Protein 2JO1 (pdb70)

Solvent-accessible surface area: 7263 Å² total; per-residue (Å²): 211,86,93,140,82,168,76,70,156,64,105,116,113,107,96,130,98,98,27,36,117,90,112,53,27,110,122,147,99,99,22,107,105,72,76,112,18,158,132,11,91,46,80,59,62,114,170,117,135,128,32,127,87,51,114,179,66,11,71,135,68,27,35,89,159,157,128,93,111,176,208,276

Secondary structure (DSSP, 8-state):
--HHHHSGGG-STHHHHHHHHHHHHHHHHHHHHHHHHHHHHHHH-TTTSSS---TTTSTHHHHHHHHHH---

Nearest PDB structures (foldseek):
  2jo1-assembly1_A  TM=1.014E+00  e=3.803E-12  Homo sapiens
  2jo1-assembly1_A  TM=8.076E-01  e=9.028E-08  Homo sapiens
  2jo1-assembly1_A  TM=8.400E-01  e=2.018E-08  Homo sapiens
  2jo1-assembly1_A  TM=8.478E-01  e=7.255E-08  Homo sapiens
  2jo1-assembly1_A  TM=8.233E-01  e=9.795E-09  Homo sapiens

GO terms:
  GO:0005254 chloride channel activity (F, TAS)
  GO:0005886 plasma membrane (C, TAS)
  GO:0006821 chloride transport (P, TAS)
  GO:0006936 muscle contraction (P, TAS)
  GO:0008016 regulation of heart contraction (P, TAS)

Structure (mmCIF, N/CA/C/O backbone):
data_2JO1
#
_entry.id   2JO1
#
loop_
_atom_site.group_PDB
_atom_site.id
_atom_site.type_symbol
_atom_site.label_atom_id
_atom_site.label_alt_id
_atom_site.label_comp_id
_atom_site.label_asym_id
_atom_site.label_entity_id
_atom_site.label_seq_id
_atom_site.pdbx_PDB_ins_code
_atom_site.Cartn_x
_atom_site.Cartn_y
_atom_site.Cartn_z
_atom_site.occupancy
_atom_site.B_iso_or_equiv
_atom_site.auth_seq_id
_atom_site.auth_comp_id
_atom_site.auth_asym_id
_atom_site.auth_atom_id
_atom_site.pdbx_PDB_model_num
ATOM 1 N N . GLU A 1 1 ? 10.421 -34.430 1.238 1.00 0.00 1 GLU A N 1
ATOM 2 C CA . GLU A 1 1 ? 10.700 -32.976 1.414 1.00 0.00 1 GLU A CA 1
ATOM 3 C C . GLU A 1 1 ? 9.384 -32.228 1.597 1.00 0.00 1 GLU A C 1
ATOM 4 O O . GLU A 1 1 ? 8.308 -32.820 1.515 1.00 0.00 1 GLU A O 1
ATOM 18 N N . SER A 1 2 ? 9.481 -30.924 1.847 1.00 0.00 2 SER A N 1
ATOM 19 C CA . SER A 1 2 ? 8.293 -30.097 2.044 1.00 0.00 2 SER A CA 1
ATOM 20 C C . SER A 1 2 ? 8.386 -28.815 1.222 1.00 0.00 2 SER A C 1
ATOM 21 O O . SER A 1 2 ? 8.338 -27.713 1.768 1.00 0.00 2 SER A O 1
ATOM 29 N N . PRO A 1 3 ? 8.517 -28.940 -0.072 1.00 0.00 3 PRO A N 1
ATOM 30 C CA . PRO A 1 3 ? 8.618 -27.767 -0.988 1.00 0.00 3 PRO A CA 1
ATOM 31 C C . PRO A 1 3 ? 7.292 -27.022 -1.113 1.00 0.00 3 PRO A C 1
ATOM 32 O O . PRO A 1 3 ? 7.256 -25.866 -1.536 1.00 0.00 3 PRO A O 1
ATOM 43 N N . LYS A 1 4 ? 6.205 -27.690 -0.741 1.00 0.00 4 LYS A N 1
ATOM 44 C CA . LYS A 1 4 ? 4.883 -27.081 -0.816 1.00 0.00 4 LYS A CA 1
ATOM 45 C C . LYS A 1 4 ? 4.698 -26.062 0.306 1.00 0.00 4 LYS A C 1
ATOM 46 O O . LYS A 1 4 ? 3.980 -25.074 0.148 1.00 0.00 4 LYS A O 1
ATOM 65 N N . GLU A 1 5 ? 5.350 -26.310 1.436 1.00 0.00 5 GLU A N 1
ATOM 66 C CA . GLU A 1 5 ? 5.251 -25.408 2.578 1.00 0.00 5 GLU A CA 1
ATOM 67 C C . GLU A 1 5 ? 5.654 -23.992 2.176 1.00 0.00 5 GLU A C 1
ATOM 68 O O . GLU A 1 5 ? 5.100 -23.013 2.675 1.00 0.00 5 GLU A O 1
ATOM 80 N N . HIS A 1 6 ? 6.623 -23.893 1.271 1.00 0.00 6 HIS A N 1
ATOM 81 C CA . HIS A 1 6 ? 7.096 -22.593 0.811 1.00 0.00 6 HIS A CA 1
ATOM 82 C C . HIS A 1 6 ? 5.981 -21.829 0.103 1.00 0.00 6 HIS A C 1
ATOM 83 O O . HIS A 1 6 ? 5.876 -20.610 0.230 1.00 0.00 6 HIS A O 1
ATOM 98 N N . ASP A 1 7 ? 5.155 -22.551 -0.648 1.00 0.00 7 ASP A N 1
ATOM 99 C CA . ASP A 1 7 ? 4.057 -21.924 -1.372 1.00 0.00 7 ASP A CA 1
ATOM 100 C C . ASP A 1 7 ? 2.865 -21.686 -0.444 1.00 0.00 7 ASP A C 1
ATOM 101 O O . ASP A 1 7 ? 2.766 -22.302 0.617 1.00 0.00 7 ASP A O 1
ATOM 110 N N . PRO A 1 8 ? 1.964 -20.812 -0.822 1.00 0.00 8 PRO A N 1
ATOM 111 C CA . PRO A 1 8 ? 0.757 -20.497 -0.000 1.00 0.00 8 PRO A CA 1
ATOM 112 C C . PRO A 1 8 ? -0.245 -21.648 0.017 1.00 0.00 8 PRO A C 1
ATOM 113 O O . PRO A 1 8 ? -1.171 -21.666 0.828 1.00 0.00 8 PRO A O 1
ATOM 124 N N . PHE A 1 9 ? -0.058 -22.605 -0.887 1.00 0.00 9 PHE A N 1
ATOM 125 C CA . PHE A 1 9 ? -0.957 -23.751 -0.969 1.00 0.00 9 PHE A CA 1
ATOM 126 C C . PHE A 1 9 ? -1.177 -24.365 0.410 1.00 0.00 9 PHE A C 1
ATOM 127 O O . PHE A 1 9 ? -2.299 -24.722 0.769 1.00 0.00 9 PHE A O 1
ATOM 144 N N . THR A 1 10 ? -0.101 -24.485 1.179 1.00 0.00 10 THR A N 1
ATOM 145 C CA . THR A 1 10 ? -0.191 -25.058 2.517 1.00 0.00 10 THR A CA 1
ATOM 146 C C . THR A 1 10 ? -1.032 -24.172 3.432 1.00 0.00 10 THR A C 1
ATOM 147 O O . THR A 1 10 ? -1.630 -24.652 4.396 1.00 0.00 10 THR A O 1
ATOM 158 N N . TYR A 1 11 ? -1.069 -22.877 3.128 1.00 0.00 11 TYR A N 1
ATOM 159 C CA . TYR A 1 11 ? -1.834 -21.932 3.937 1.00 0.00 11 TYR A CA 1
ATOM 160 C C . TYR A 1 11 ? -3.144 -21.559 3.248 1.00 0.00 11 TYR A C 1
ATOM 161 O O . TYR A 1 11 ? -3.175 -21.311 2.042 1.00 0.00 11 TYR A O 1
ATOM 179 N N . ASP A 1 12 ? -4.221 -21.513 4.025 1.00 0.00 12 ASP A N 1
ATOM 180 C CA . ASP A 1 12 ? -5.528 -21.158 3.484 1.00 0.00 12 ASP A CA 1
ATOM 181 C C . ASP A 1 12 ? -5.695 -19.641 3.457 1.00 0.00 12 ASP A C 1
ATOM 182 O O . ASP A 1 12 ? -6.728 -19.126 3.028 1.00 0.00 12 ASP A O 1
ATOM 191 N N . TYR A 1 13 ? -4.666 -18.936 3.918 1.00 0.00 13 TYR A N 1
ATOM 192 C CA . TYR A 1 13 ? -4.695 -17.476 3.949 1.00 0.00 13 TYR A CA 1
ATOM 193 C C . TYR A 1 13 ? -4.278 -16.902 2.599 1.00 0.00 13 TYR A C 1
ATOM 194 O O . TYR A 1 13 ? -3.676 -15.832 2.526 1.00 0.00 13 TYR A O 1
ATOM 212 N N . GLN A 1 14 ? -4.597 -17.624 1.532 1.00 0.00 14 GLN A N 1
ATOM 213 C CA . GLN A 1 14 ? -4.243 -17.180 0.189 1.00 0.00 14 GLN A CA 1
ATOM 214 C C . GLN A 1 14 ? -4.703 -15.743 -0.049 1.00 0.00 14 GLN A C 1
ATOM 215 O O . GLN A 1 14 ? -3.941 -14.912 -0.541 1.00 0.00 14 GLN A O 1
ATOM 229 N N . SER A 1 15 ? -5.957 -15.463 0.290 1.00 0.00 15 SER A N 1
ATOM 230 C CA . SER A 1 15 ? -6.511 -14.125 0.095 1.00 0.00 15 SER A CA 1
ATOM 231 C C . SER A 1 15 ? -6.179 -13.192 1.259 1.00 0.00 15 SER A C 1
ATOM 232 O O . SER A 1 15 ? -6.036 -11.983 1.071 1.00 0.00 15 SER A O 1
ATOM 240 N N . LEU A 1 16 ? -6.084 -13.745 2.465 1.00 0.00 16 LEU A N 1
ATOM 241 C CA . LEU A 1 16 ? -5.799 -12.932 3.645 1.00 0.00 16 LEU A CA 1
ATOM 242 C C . LEU A 1 16 ? -4.309 -12.622 3.776 1.00 0.00 16 LEU A C 1
ATOM 243 O O . LEU A 1 16 ? -3.900 -11.892 4.679 1.00 0.00 16 LEU A O 1
ATOM 259 N N . GLN A 1 17 ? -3.496 -13.181 2.886 1.00 0.00 17 GLN A N 1
ATOM 260 C CA . GLN A 1 17 ? -2.053 -12.948 2.941 1.00 0.00 17 GLN A CA 1
ATOM 261 C C . GLN A 1 17 ? -1.691 -11.539 2.467 1.00 0.00 17 GLN A C 1
ATOM 262 O O . GLN A 1 17 ? -0.903 -10.846 3.112 1.00 0.00 17 GLN A O 1
ATOM 276 N N . ILE A 1 18 ? -2.252 -11.122 1.334 1.00 0.00 18 ILE A N 1
ATOM 277 C CA . ILE A 1 18 ? -1.955 -9.797 0.788 1.00 0.00 18 ILE A CA 1
ATOM 278 C C . ILE A 1 18 ? -3.011 -8.775 1.201 1.00 0.00 18 ILE A C 1
ATOM 279 O O . ILE A 1 18 ? -2.731 -7.579 1.278 1.00 0.00 18 ILE A O 1
ATOM 295 N N . GLY A 1 19 ? -4.225 -9.254 1.447 1.00 0.00 19 GLY A N 1
ATOM 296 C CA . GLY A 1 19 ? -5.327 -8.378 1.834 1.00 0.00 19 GLY A CA 1
ATOM 297 C C . GLY A 1 19 ? -4.868 -7.248 2.755 1.00 0.00 19 GLY A C 1
ATOM 298 O O . GLY A 1 19 ? -4.648 -6.122 2.310 1.00 0.00 19 GLY A O 1
ATOM 302 N N . GLY A 1 20 ? -4.746 -7.556 4.040 1.00 0.00 20 GLY A N 1
ATOM 303 C CA . GLY A 1 20 ? -4.336 -6.563 5.030 1.00 0.00 20 GLY A CA 1
ATOM 304 C C . GLY A 1 20 ? -3.193 -5.682 4.526 1.00 0.00 20 GLY A C 1
ATOM 305 O O . GLY A 1 20 ? -3.144 -4.488 4.822 1.00 0.00 20 GLY A O 1
ATOM 309 N N . LEU A 1 21 ? -2.261 -6.278 3.789 1.00 0.00 21 LEU A N 1
ATOM 310 C CA . LEU A 1 21 ? -1.108 -5.536 3.283 1.00 0.00 21 LEU A CA 1
ATOM 311 C C . LEU A 1 21 ? -1.509 -4.458 2.271 1.00 0.00 21 LEU A C 1
ATOM 312 O O . LEU A 1 21 ? -0.996 -3.340 2.313 1.00 0.00 21 LEU A O 1
ATOM 328 N N . VAL A 1 22 ? -2.399 -4.805 1.350 1.00 0.00 22 VAL A N 1
ATOM 329 C CA . VAL A 1 22 ? -2.824 -3.860 0.318 1.00 0.00 22 VAL A CA 1
ATOM 330 C C . VAL A 1 22 ? -3.646 -2.706 0.892 1.00 0.00 22 VAL A C 1
ATOM 331 O O . VAL A 1 22 ? -3.385 -1.541 0.590 1.00 0.00 22 VAL A O 1
ATOM 344 N N . ILE A 1 23 ? -4.649 -3.032 1.702 1.00 0.00 23 ILE A N 1
ATOM 345 C CA . ILE A 1 23 ? -5.511 -2.004 2.284 1.00 0.00 23 ILE A CA 1
ATOM 346 C C . ILE A 1 23 ? -4.736 -1.097 3.237 1.00 0.00 23 ILE A C 1
ATOM 347 O O . ILE A 1 23 ? -4.923 0.119 3.234 1.00 0.00 23 ILE A O 1
ATOM 363 N N . ALA A 1 24 ? -3.869 -1.684 4.048 1.00 0.00 24 ALA A N 1
ATOM 364 C CA . ALA A 1 24 ? -3.084 -0.897 4.989 1.00 0.00 24 ALA A CA 1
ATOM 365 C C . ALA A 1 24 ? -2.224 0.117 4.240 1.00 0.00 24 ALA A C 1
ATOM 366 O O . ALA A 1 24 ? -2.144 1.290 4.617 1.00 0.00 24 ALA A O 1
ATOM 373 N N . GLY A 1 25 ? -1.583 -0.348 3.175 1.00 0.00 25 GLY A N 1
ATOM 374 C CA . GLY A 1 25 ? -0.726 0.509 2.371 1.00 0.00 25 GLY A CA 1
ATOM 375 C C . GLY A 1 25 ? -1.514 1.642 1.723 1.00 0.00 25 GLY A C 1
ATOM 376 O O . GLY A 1 25 ? -1.007 2.755 1.583 1.00 0.00 25 GLY A O 1
ATOM 380 N N . ILE A 1 26 ? -2.749 1.362 1.315 1.00 0.00 26 ILE A N 1
ATOM 381 C CA . ILE A 1 26 ? -3.564 2.386 0.672 1.00 0.00 26 ILE A CA 1
ATOM 382 C C . ILE A 1 26 ? -3.893 3.515 1.651 1.00 0.00 26 ILE A C 1
ATOM 383 O O . ILE A 1 26 ? -3.947 4.683 1.264 1.00 0.00 26 ILE A O 1
ATOM 399 N N . LEU A 1 27 ? -4.106 3.169 2.918 1.00 0.00 27 LEU A N 1
ATOM 400 C CA . LEU A 1 27 ? -4.418 4.178 3.926 1.00 0.00 27 LEU A CA 1
ATOM 401 C C . LEU A 1 27 ? -3.233 5.122 4.122 1.00 0.00 27 LEU A C 1
ATOM 402 O O . LEU A 1 27 ? -3.395 6.340 4.148 1.00 0.00 27 LEU A O 1
ATOM 418 N N . PHE A 1 28 ? -2.046 4.542 4.266 1.00 0.00 28 PHE A N 1
ATOM 419 C CA . PHE A 1 28 ? -0.828 5.322 4.464 1.00 0.00 28 PHE A CA 1
ATOM 420 C C . PHE A 1 28 ? -0.421 6.059 3.186 1.00 0.00 28 PHE A C 1
ATOM 421 O O . PHE A 1 28 ? 0.066 7.182 3.248 1.00 0.00 28 PHE A O 1
ATOM 438 N N . ILE A 1 29 ? -0.630 5.428 2.033 1.00 0.00 29 ILE A N 1
ATOM 439 C CA . ILE A 1 29 ? -0.289 6.056 0.753 1.00 0.00 29 ILE A CA 1
ATOM 440 C C . ILE A 1 29 ? -1.173 7.273 0.546 1.00 0.00 29 ILE A C 1
ATOM 441 O O . ILE A 1 29 ? -0.702 8.359 0.206 1.00 0.00 29 ILE A O 1
ATOM 457 N N . LEU A 1 30 ? -2.455 7.086 0.823 1.00 0.00 30 LEU A N 1
ATOM 458 C CA . LEU A 1 30 ? -3.415 8.151 0.748 1.00 0.00 30 LEU A CA 1
ATOM 459 C C . LEU A 1 30 ? -3.005 9.128 1.810 1.00 0.00 30 LEU A C 1
ATOM 460 O O . LEU A 1 30 ? -3.154 10.340 1.680 1.00 0.00 30 LEU A O 1
ATOM 476 N N . GLY A 1 31 ? -2.487 8.545 2.883 1.00 0.00 31 GLY A N 1
ATOM 477 C CA . GLY A 1 31 ? -2.032 9.331 4.027 1.00 0.00 31 GLY A CA 1
ATOM 478 C C . GLY A 1 31 ? -0.932 10.318 3.629 1.00 0.00 31 GLY A C 1
ATOM 479 O O . GLY A 1 31 ? -1.025 11.512 3.917 1.00 0.00 31 GLY A O 1
ATOM 483 N N . ILE A 1 32 ? 0.111 9.812 2.976 1.00 0.00 32 ILE A N 1
ATOM 484 C CA . ILE A 1 32 ? 1.228 10.654 2.557 1.00 0.00 32 ILE A CA 1
ATOM 485 C C . ILE A 1 32 ? 0.781 11.693 1.538 1.00 0.00 32 ILE A C 1
ATOM 486 O O . ILE A 1 32 ? 1.141 12.864 1.639 1.00 0.00 32 ILE A O 1
ATOM 502 N N . LEU A 1 33 ? -0.013 11.271 0.562 1.00 0.00 33 LEU A N 1
ATOM 503 C CA . LEU A 1 33 ? -0.498 12.197 -0.450 1.00 0.00 33 LEU A CA 1
ATOM 504 C C . LEU A 1 33 ? -1.378 13.249 0.208 1.00 0.00 33 LEU A C 1
ATOM 505 O O . LEU A 1 33 ? -1.264 14.441 -0.076 1.00 0.00 33 LEU A O 1
ATOM 521 N N . ILE A 1 34 ? -2.251 12.794 1.096 1.00 0.00 34 ILE A N 1
ATOM 522 C CA . ILE A 1 34 ? -3.153 13.701 1.808 1.00 0.00 34 ILE A CA 1
ATOM 523 C C . ILE A 1 34 ? -2.372 14.716 2.644 1.00 0.00 34 ILE A C 1
ATOM 524 O O . ILE A 1 34 ? -2.688 15.904 2.644 1.00 0.00 34 ILE A O 1
ATOM 540 N N . VAL A 1 35 ? -1.369 14.240 3.376 1.00 0.00 35 VAL A N 1
ATOM 541 C CA . VAL A 1 35 ? -0.576 15.127 4.224 1.00 0.00 35 VAL A CA 1
ATOM 542 C C . VAL A 1 35 ? 0.046 16.256 3.408 1.00 0.00 35 VAL A C 1
ATOM 543 O O . VAL A 1 35 ? -0.097 17.431 3.748 1.00 0.00 35 VAL A O 1
ATOM 556 N N . LEU A 1 36 ? 0.736 15.895 2.333 1.00 0.00 36 LEU A N 1
ATOM 557 C CA . LEU A 1 36 ? 1.376 16.890 1.478 1.00 0.00 36 LEU A CA 1
ATOM 558 C C . LEU A 1 36 ? 0.328 17.752 0.778 1.00 0.00 36 LEU A C 1
ATOM 559 O O . LEU A 1 36 ? 0.559 18.931 0.506 1.00 0.00 36 LEU A O 1
ATOM 575 N N . SER A 1 37 ? -0.817 17.151 0.481 1.00 0.00 37 SER A N 1
ATOM 576 C CA . SER A 1 37 ? -1.897 17.859 -0.201 1.00 0.00 37 SER A CA 1
ATOM 577 C C . SER A 1 37 ? -2.398 19.044 0.621 1.00 0.00 37 SER A C 1
ATOM 578 O O . SER A 1 37 ? -2.772 20.077 0.065 1.00 0.00 37 SER A O 1
ATOM 586 N N . ARG A 1 38 ? -2.420 18.890 1.940 1.00 0.00 38 ARG A N 1
ATOM 587 C CA . ARG A 1 38 ? -2.899 19.961 2.810 1.00 0.00 38 ARG A CA 1
ATOM 588 C C . ARG A 1 38 ? -2.098 21.236 2.580 1.00 0.00 38 ARG A C 1
ATOM 589 O O . ARG A 1 38 ? -2.634 22.342 2.668 1.00 0.00 38 ARG A O 1
ATOM 610 N N . ARG A 1 39 ? -0.815 21.079 2.280 1.00 0.00 39 ARG A N 1
ATOM 611 C CA . ARG A 1 39 ? 0.047 22.227 2.035 1.00 0.00 39 ARG A CA 1
ATOM 612 C C . ARG A 1 39 ? -0.428 22.998 0.808 1.00 0.00 39 ARG A C 1
ATOM 613 O O . ARG A 1 39 ? -0.270 24.217 0.729 1.00 0.00 39 ARG A O 1
ATOM 634 N N . CYS A 1 40 ? -1.011 22.282 -0.148 1.00 0.00 40 CYS A N 1
ATOM 635 C CA . CYS A 1 40 ? -1.506 22.912 -1.367 1.00 0.00 40 CYS A CA 1
ATOM 636 C C . CYS A 1 40 ? -2.561 23.965 -1.040 1.00 0.00 40 CYS A C 1
ATOM 637 O O . CYS A 1 40 ? -2.604 25.027 -1.659 1.00 0.00 40 CYS A O 1
ATOM 645 N N . ARG A 1 41 ? -3.411 23.657 -0.067 1.00 0.00 41 ARG A N 1
ATOM 646 C CA . ARG A 1 41 ? -4.469 24.580 0.334 1.00 0.00 41 ARG A CA 1
ATOM 647 C C . ARG A 1 41 ? -3.885 25.880 0.878 1.00 0.00 41 ARG A C 1
ATOM 648 O O . ARG A 1 41 ? -4.341 26.968 0.528 1.00 0.00 41 ARG A O 1
ATOM 669 N N . CYS A 1 42 ? -2.880 25.760 1.739 1.00 0.00 42 CYS A N 1
ATOM 670 C CA . CYS A 1 42 ? -2.252 26.935 2.331 1.00 0.00 42 CYS A CA 1
ATOM 671 C C . CYS A 1 42 ? -1.272 27.584 1.355 1.00 0.00 42 CYS A C 1
ATOM 672 O O . CYS A 1 42 ? -1.108 28.803 1.348 1.00 0.00 42 CYS A O 1
ATOM 680 N N . LYS A 1 43 ? -0.621 26.763 0.537 1.00 0.00 43 LYS A N 1
ATOM 681 C CA . LYS A 1 43 ? 0.345 27.270 -0.434 1.00 0.00 43 LYS A CA 1
ATOM 682 C C . LYS A 1 43 ? -0.351 27.982 -1.592 1.00 0.00 43 LYS A C 1
ATOM 683 O O . LYS A 1 43 ? 0.210 28.895 -2.197 1.00 0.00 43 LYS A O 1
ATOM 702 N N . PHE A 1 44 ? -1.563 27.543 -1.911 1.00 0.00 44 PHE A N 1
ATOM 703 C CA . PHE A 1 44 ? -2.312 28.128 -3.019 1.00 0.00 44 PHE A CA 1
ATOM 704 C C . PHE A 1 44 ? -2.687 29.584 -2.752 1.00 0.00 44 PHE A C 1
ATOM 705 O O . PHE A 1 44 ? -2.513 30.441 -3.618 1.00 0.00 44 PHE A O 1
ATOM 722 N N . ASN A 1 45 ? -3.214 29.862 -1.566 1.00 0.00 45 ASN A N 1
ATOM 723 C CA . ASN A 1 45 ? -3.615 31.225 -1.233 1.00 0.00 45 ASN A CA 1
ATOM 724 C C . ASN A 1 45 ? -2.402 32.087 -0.907 1.00 0.00 45 ASN A C 1
ATOM 725 O O . ASN A 1 45 ? -1.780 31.930 0.143 1.00 0.00 45 ASN A O 1
ATOM 736 N N . GLN A 1 46 ? -2.080 33.006 -1.809 1.00 0.00 46 GLN A N 1
ATOM 737 C CA . GLN A 1 46 ? -0.949 33.898 -1.600 1.00 0.00 46 GLN A CA 1
ATOM 738 C C . GLN A 1 46 ? -1.142 34.691 -0.312 1.00 0.00 46 GLN A C 1
ATOM 739 O O . GLN A 1 46 ? -0.178 35.038 0.370 1.00 0.00 46 GLN A O 1
ATOM 753 N N . GLN A 1 47 ? -2.400 34.969 0.015 1.00 0.00 47 GLN A N 1
ATOM 754 C CA . GLN A 1 47 ? -2.720 35.715 1.225 1.00 0.00 47 GLN A CA 1
ATOM 755 C C . GLN A 1 47 ? -2.254 34.952 2.462 1.00 0.00 47 GLN A C 1
ATOM 756 O O . GLN A 1 47 ? -1.741 35.543 3.412 1.00 0.00 47 GLN A O 1
ATOM 770 N N . GLN A 1 48 ? -2.441 33.636 2.440 1.00 0.00 48 GLN A N 1
ATOM 771 C CA . GLN A 1 48 ? -2.040 32.799 3.564 1.00 0.00 48 GLN A CA 1
ATOM 772 C C . GLN A 1 48 ? -0.519 32.708 3.654 1.00 0.00 48 GLN A C 1
ATOM 773 O O . GLN A 1 48 ? 0.056 32.840 4.736 1.00 0.00 48 GLN A O 1
ATOM 787 N N . ARG A 1 49 ? 0.125 32.482 2.512 1.00 0.00 49 ARG A N 1
ATOM 788 C CA . ARG A 1 49 ? 1.582 32.372 2.469 1.00 0.00 49 ARG A CA 1
ATOM 789 C C . ARG A 1 49 ? 2.153 33.195 1.318 1.00 0.00 49 ARG A C 1
ATOM 790 O O . ARG A 1 49 ? 1.506 33.372 0.286 1.00 0.00 49 ARG A O 1
ATOM 811 N N . THR A 1 50 ? 3.372 33.692 1.504 1.00 0.00 50 THR A N 1
ATOM 812 C CA . THR A 1 50 ? 4.029 34.494 0.478 1.00 0.00 50 THR A CA 1
ATOM 813 C C . THR A 1 50 ? 4.139 33.711 -0.829 1.00 0.00 50 THR A C 1
ATOM 814 O O . THR A 1 50 ? 4.072 34.286 -1.915 1.00 0.00 50 THR A O 1
ATOM 825 N N . GLY A 1 51 ? 4.312 32.399 -0.714 1.00 0.00 51 GLY A N 1
ATOM 826 C CA . GLY A 1 51 ? 4.435 31.547 -1.892 1.00 0.00 51 GLY A CA 1
ATOM 827 C C . GLY A 1 51 ? 3.303 31.808 -2.878 1.00 0.00 51 GLY A C 1
ATOM 828 O O . GLY A 1 51 ? 2.187 32.145 -2.484 1.00 0.00 51 GLY A O 1
ATOM 832 N N . GLU A 1 52 ? 3.600 31.649 -4.163 1.00 0.00 52 GLU A N 1
ATOM 833 C CA . GLU A 1 52 ? 2.600 31.870 -5.201 1.00 0.00 52 GLU A CA 1
ATOM 834 C C . GLU A 1 52 ? 1.960 30.541 -5.616 1.00 0.00 52 GLU A C 1
ATOM 835 O O . GLU A 1 52 ? 2.548 29.478 -5.423 1.00 0.00 52 GLU A O 1
ATOM 847 N N . PRO A 1 53 ? 0.774 30.579 -6.178 1.00 0.00 53 PRO A N 1
ATOM 848 C CA . PRO A 1 53 ? 0.057 29.352 -6.620 1.00 0.00 53 PRO A CA 1
ATOM 849 C C . PRO A 1 53 ? 1.006 28.302 -7.193 1.00 0.00 53 PRO A C 1
ATOM 850 O O . PRO A 1 53 ? 2.057 28.635 -7.741 1.00 0.00 53 PRO A O 1
ATOM 861 N N . ASP A 1 54 ? 0.628 27.033 -7.062 1.00 0.00 54 ASP A N 1
ATOM 862 C CA . ASP A 1 54 ? 1.455 25.944 -7.571 1.00 0.00 54 ASP A CA 1
ATOM 863 C C . ASP A 1 54 ? 0.653 24.648 -7.647 1.00 0.00 54 ASP A C 1
ATOM 864 O O . ASP A 1 54 ? -0.461 24.564 -7.128 1.00 0.00 54 ASP A O 1
ATOM 873 N N . GLU A 1 55 ? 1.230 23.638 -8.292 1.00 0.00 55 GLU A N 1
ATOM 874 C CA . GLU A 1 55 ? 0.563 22.349 -8.428 1.00 0.00 55 GLU A CA 1
ATOM 875 C C . GLU A 1 55 ? -0.654 22.468 -9.340 1.00 0.00 55 GLU A C 1
ATOM 876 O O . GLU A 1 55 ? -1.289 21.468 -9.676 1.00 0.00 55 GLU A O 1
ATOM 888 N N . GLU A 1 56 ? -0.976 23.697 -9.731 1.00 0.00 56 GLU A N 1
ATOM 889 C CA . GLU A 1 56 ? -2.123 23.939 -10.600 1.00 0.00 56 GLU A CA 1
ATOM 890 C C . GLU A 1 56 ? -3.396 23.382 -9.970 1.00 0.00 56 GLU A C 1
ATOM 891 O O . GLU A 1 56 ? -4.466 23.419 -10.578 1.00 0.00 56 GLU A O 1
ATOM 903 N N . GLU A 1 57 ? -3.276 22.870 -8.747 1.00 0.00 57 GLU A N 1
ATOM 904 C CA . GLU A 1 57 ? -4.427 22.313 -8.049 1.00 0.00 57 GLU A CA 1
ATOM 905 C C . GLU A 1 57 ? -5.341 23.430 -7.559 1.00 0.00 57 GLU A C 1
ATOM 906 O O . GLU A 1 57 ? -6.475 23.563 -8.017 1.00 0.00 57 GLU A O 1
ATOM 918 N N . GLY A 1 58 ? -4.840 24.233 -6.627 1.00 0.00 58 GLY A N 1
ATOM 919 C CA . GLY A 1 58 ? -5.628 25.334 -6.084 1.00 0.00 58 GLY A CA 1
ATOM 920 C C . GLY A 1 58 ? -6.725 24.810 -5.167 1.00 0.00 58 GLY A C 1
ATOM 921 O O . GLY A 1 58 ? -6.629 23.702 -4.641 1.00 0.00 58 GLY A O 1
ATOM 925 N N . THR A 1 59 ? -7.771 25.606 -4.984 1.00 0.00 59 THR A N 1
ATOM 926 C CA . THR A 1 59 ? -8.881 25.197 -4.134 1.00 0.00 59 THR A CA 1
ATOM 927 C C . THR A 1 59 ? -9.712 24.133 -4.838 1.00 0.00 59 THR A C 1
ATOM 928 O O . THR A 1 59 ? -10.941 24.151 -4.782 1.00 0.00 59 THR A O 1
ATOM 939 N N . PHE A 1 60 ? -9.029 23.206 -5.500 1.00 0.00 60 PHE A N 1
ATOM 940 C CA . PHE A 1 60 ? -9.718 22.133 -6.212 1.00 0.00 60 PHE A CA 1
ATOM 941 C C . PHE A 1 60 ? -10.379 21.194 -5.217 1.00 0.00 60 PHE A C 1
ATOM 942 O O . PHE A 1 60 ? -11.532 20.799 -5.384 1.00 0.00 60 PHE A O 1
ATOM 959 N N . ARG A 1 61 ? -9.637 20.857 -4.172 1.00 0.00 61 ARG A N 1
ATOM 960 C CA . ARG A 1 61 ? -10.148 19.984 -3.130 1.00 0.00 61 ARG A CA 1
ATOM 961 C C . ARG A 1 61 ? -11.370 20.623 -2.483 1.00 0.00 61 ARG A C 1
ATOM 962 O O . ARG A 1 61 ? -12.289 19.934 -2.043 1.00 0.00 61 ARG A O 1
ATOM 983 N N . SER A 1 62 ? -11.366 21.951 -2.432 1.00 0.00 62 SER A N 1
ATOM 984 C CA . SER A 1 62 ? -12.473 22.690 -1.841 1.00 0.00 62 SER A CA 1
ATOM 985 C C . SER A 1 62 ? -13.767 22.400 -2.596 1.00 0.00 62 SER A C 1
ATOM 986 O O . SER A 1 62 ? -14.843 22.378 -2.005 1.00 0.00 62 SER A O 1
ATOM 994 N N . SER A 1 63 ? -13.661 22.172 -3.901 1.00 0.00 63 SER A N 1
ATOM 995 C CA . SER A 1 63 ? -14.844 21.878 -4.698 1.00 0.00 63 SER A CA 1
ATOM 996 C C . SER A 1 63 ? -15.465 20.569 -4.226 1.00 0.00 63 SER A C 1
ATOM 997 O O . SER A 1 63 ? -16.676 20.370 -4.322 1.00 0.00 63 SER A O 1
ATOM 1005 N N . ILE A 1 64 ? -14.622 19.685 -3.701 1.00 0.00 64 ILE A N 1
ATOM 1006 C CA . ILE A 1 64 ? -15.089 18.401 -3.196 1.00 0.00 64 ILE A CA 1
ATOM 1007 C C . ILE A 1 64 ? -15.939 18.603 -1.947 1.00 0.00 64 ILE A C 1
ATOM 1008 O O . ILE A 1 64 ? -16.884 17.853 -1.704 1.00 0.00 64 ILE A O 1
ATOM 1024 N N . ARG A 1 65 ? -15.605 19.624 -1.154 1.00 0.00 65 ARG A N 1
ATOM 1025 C CA . ARG A 1 65 ? -16.366 19.894 0.062 1.00 0.00 65 ARG A CA 1
ATOM 1026 C C . ARG A 1 65 ? -17.825 20.123 -0.297 1.00 0.00 65 ARG A C 1
ATOM 1027 O O . ARG A 1 65 ? -18.724 19.789 0.474 1.00 0.00 65 ARG A O 1
ATOM 1048 N N . ARG A 1 66 ? -18.057 20.664 -1.489 1.00 0.00 66 ARG A N 1
ATOM 1049 C CA . ARG A 1 66 ? -19.413 20.891 -1.950 1.00 0.00 66 ARG A CA 1
ATOM 1050 C C . ARG A 1 66 ? -20.159 19.568 -1.899 1.00 0.00 66 ARG A C 1
ATOM 1051 O O . ARG A 1 66 ? -21.353 19.520 -1.615 1.00 0.00 66 ARG A O 1
ATOM 1072 N N . LEU A 1 67 ? -19.422 18.497 -2.173 1.00 0.00 67 LEU A N 1
ATOM 1073 C CA . LEU A 1 67 ? -19.979 17.151 -2.161 1.00 0.00 67 LEU A CA 1
ATOM 1074 C C . LEU A 1 67 ? -20.618 16.838 -0.810 1.00 0.00 67 LEU A C 1
ATOM 1075 O O . LEU A 1 67 ? -21.472 15.957 -0.709 1.00 0.00 67 LEU A O 1
ATOM 1091 N N . SER A 1 68 ? -20.191 17.551 0.227 1.00 0.00 68 SER A N 1
ATOM 1092 C CA . SER A 1 68 ? -20.722 17.320 1.567 1.00 0.00 68 SER A CA 1
ATOM 1093 C C . SER A 1 68 ? -22.160 17.826 1.703 1.00 0.00 68 SER A C 1
ATOM 1094 O O . SER A 1 68 ? -23.023 17.113 2.214 1.00 0.00 68 SER A O 1
ATOM 1102 N N . THR A 1 69 ? -22.408 19.058 1.255 1.00 0.00 69 THR A N 1
ATOM 1103 C CA . THR A 1 69 ? -23.749 19.643 1.349 1.00 0.00 69 THR A CA 1
ATOM 1104 C C . THR A 1 69 ? -24.430 19.685 -0.019 1.00 0.00 69 THR A C 1
ATOM 1105 O O . THR A 1 69 ? -25.626 19.420 -0.136 1.00 0.00 69 THR A O 1
ATOM 1116 N N . ARG A 1 70 ? -23.655 20.007 -1.048 1.00 0.00 70 ARG A N 1
ATOM 1117 C CA . ARG A 1 70 ? -24.178 20.071 -2.412 1.00 0.00 70 ARG A CA 1
ATOM 1118 C C . ARG A 1 70 ? -25.379 21.013 -2.522 1.00 0.00 70 ARG A C 1
ATOM 1119 O O . ARG A 1 70 ? -25.300 22.181 -2.143 1.00 0.00 70 ARG A O 1
ATOM 1140 N N . ARG A 1 71 ? -26.483 20.499 -3.065 1.00 0.00 71 ARG A N 1
ATOM 1141 C CA . ARG A 1 71 ? -27.688 21.300 -3.252 1.00 0.00 71 ARG A CA 1
ATOM 1142 C C . ARG A 1 71 ? -28.129 21.964 -1.953 1.00 0.00 71 ARG A C 1
ATOM 1143 O O . ARG A 1 71 ? -28.047 21.372 -0.876 1.00 0.00 71 ARG A O 1
ATOM 1164 N N . ARG A 1 72 ? -28.603 23.199 -2.072 1.00 0.00 72 ARG A N 1
ATOM 1165 C CA . ARG A 1 72 ? -29.068 23.954 -0.916 1.00 0.00 72 ARG A CA 1
ATOM 1166 C C . ARG A 1 72 ? -29.861 23.054 0.028 1.00 0.00 72 ARG A C 1
ATOM 1167 O O . ARG A 1 72 ? -30.870 22.521 -0.402 1.00 0.00 72 ARG A O 1
ATOM 1189 N N . GLU A 1 1 ? 5.726 -32.189 3.398 1.00 0.00 1 GLU A N 2
ATOM 1190 C CA . GLU A 1 1 ? 6.146 -33.469 2.760 1.00 0.00 1 GLU A CA 2
ATOM 1191 C C . GLU A 1 1 ? 5.926 -34.619 3.736 1.00 0.00 1 GLU A C 2
ATOM 1192 O O . GLU A 1 1 ? 5.810 -35.775 3.330 1.00 0.00 1 GLU A O 2
ATOM 1206 N N . SER A 1 2 ? 5.869 -34.292 5.025 1.00 0.00 2 SER A N 2
ATOM 1207 C CA . SER A 1 2 ? 5.661 -35.307 6.054 1.00 0.00 2 SER A CA 2
ATOM 1208 C C . SER A 1 2 ? 4.649 -34.818 7.088 1.00 0.00 2 SER A C 2
ATOM 1209 O O . SER A 1 2 ? 4.375 -33.622 7.180 1.00 0.00 2 SER A O 2
ATOM 1217 N N . PRO A 1 3 ? 4.093 -35.714 7.863 1.00 0.00 3 PRO A N 2
ATOM 1218 C CA . PRO A 1 3 ? 3.090 -35.360 8.911 1.00 0.00 3 PRO A CA 2
ATOM 1219 C C . PRO A 1 3 ? 3.718 -34.601 10.077 1.00 0.00 3 PRO A C 2
ATOM 1220 O O . PRO A 1 3 ? 3.030 -33.891 10.811 1.00 0.00 3 PRO A O 2
ATOM 1231 N N . LYS A 1 4 ? 5.027 -34.757 10.242 1.00 0.00 4 LYS A N 2
ATOM 1232 C CA . LYS A 1 4 ? 5.736 -34.085 11.325 1.00 0.00 4 LYS A CA 2
ATOM 1233 C C . LYS A 1 4 ? 5.910 -32.601 11.015 1.00 0.00 4 LYS A C 2
ATOM 1234 O O . LYS A 1 4 ? 6.120 -31.790 11.916 1.00 0.00 4 LYS A O 2
ATOM 1253 N N . GLU A 1 5 ? 5.821 -32.254 9.735 1.00 0.00 5 GLU A N 2
ATOM 1254 C CA . GLU A 1 5 ? 5.972 -30.864 9.321 1.00 0.00 5 GLU A CA 2
ATOM 1255 C C . GLU A 1 5 ? 4.607 -30.217 9.103 1.00 0.00 5 GLU A C 2
ATOM 1256 O O . GLU A 1 5 ? 3.637 -30.893 8.763 1.00 0.00 5 GLU A O 2
ATOM 1268 N N . HIS A 1 6 ? 4.547 -28.902 9.303 1.00 0.00 6 HIS A N 2
ATOM 1269 C CA . HIS A 1 6 ? 3.303 -28.157 9.128 1.00 0.00 6 HIS A CA 2
ATOM 1270 C C . HIS A 1 6 ? 3.391 -27.255 7.902 1.00 0.00 6 HIS A C 2
ATOM 1271 O O . HIS A 1 6 ? 4.469 -26.773 7.555 1.00 0.00 6 HIS A O 2
ATOM 1286 N N . ASP A 1 7 ? 2.248 -27.034 7.252 1.00 0.00 7 ASP A N 2
ATOM 1287 C CA . ASP A 1 7 ? 2.198 -26.188 6.062 1.00 0.00 7 ASP A CA 2
ATOM 1288 C C . ASP A 1 7 ? 1.075 -25.158 6.185 1.00 0.00 7 ASP A C 2
ATOM 1289 O O . ASP A 1 7 ? 0.163 -25.321 6.994 1.00 0.00 7 ASP A O 2
ATOM 1298 N N . PRO A 1 8 ? 1.123 -24.106 5.403 1.00 0.00 8 PRO A N 2
ATOM 1299 C CA . PRO A 1 8 ? 0.084 -23.035 5.432 1.00 0.00 8 PRO A CA 2
ATOM 1300 C C . PRO A 1 8 ? -1.251 -23.510 4.863 1.00 0.00 8 PRO A C 2
ATOM 1301 O O . PRO A 1 8 ? -2.253 -22.799 4.929 1.00 0.00 8 PRO A O 2
ATOM 1312 N N . PHE A 1 9 ? -1.255 -24.715 4.301 1.00 0.00 9 PHE A N 2
ATOM 1313 C CA . PHE A 1 9 ? -2.472 -25.271 3.720 1.00 0.00 9 PHE A CA 2
ATOM 1314 C C . PHE A 1 9 ? -3.643 -25.129 4.688 1.00 0.00 9 PHE A C 2
ATOM 1315 O O . PHE A 1 9 ? -4.787 -24.949 4.270 1.00 0.00 9 PHE A O 2
ATOM 1332 N N . THR A 1 10 ? -3.349 -25.212 5.983 1.00 0.00 10 THR A N 2
ATOM 1333 C CA . THR A 1 10 ? -4.389 -25.092 6.999 1.00 0.00 10 THR A CA 2
ATOM 1334 C C . THR A 1 10 ? -5.242 -23.854 6.751 1.00 0.00 10 THR A C 2
ATOM 1335 O O . THR A 1 10 ? -6.465 -23.894 6.894 1.00 0.00 10 THR A O 2
ATOM 1346 N N . TYR A 1 11 ? -4.586 -22.757 6.376 1.00 0.00 11 TYR A N 2
ATOM 1347 C CA . TYR A 1 11 ? -5.286 -21.504 6.104 1.00 0.00 11 TYR A CA 2
ATOM 1348 C C . TYR A 1 11 ? -4.874 -20.946 4.746 1.00 0.00 11 TYR A C 2
ATOM 1349 O O . TYR A 1 11 ? -3.697 -20.978 4.385 1.00 0.00 11 TYR A O 2
ATOM 1367 N N . ASP A 1 12 ? -5.853 -20.435 4.002 1.00 0.00 12 ASP A N 2
ATOM 1368 C CA . ASP A 1 12 ? -5.590 -19.867 2.681 1.00 0.00 12 ASP A CA 2
ATOM 1369 C C . ASP A 1 12 ? -5.748 -18.350 2.706 1.00 0.00 12 ASP A C 2
ATOM 1370 O O . ASP A 1 12 ? -6.839 -17.826 2.474 1.00 0.00 12 ASP A O 2
ATOM 1379 N N . TYR A 1 13 ? -4.652 -17.647 2.982 1.00 0.00 13 TYR A N 2
ATOM 1380 C CA . TYR A 1 13 ? -4.680 -16.189 3.028 1.00 0.00 13 TYR A CA 2
ATOM 1381 C C . TYR A 1 13 ? -4.301 -15.608 1.671 1.00 0.00 13 TYR A C 2
ATOM 1382 O O . TYR A 1 13 ? -3.713 -14.532 1.590 1.00 0.00 13 TYR A O 2
ATOM 1400 N N . GLN A 1 14 ? -4.629 -16.334 0.610 1.00 0.00 14 GLN A N 2
ATOM 1401 C CA . GLN A 1 14 ? -4.302 -15.884 -0.739 1.00 0.00 14 GLN A CA 2
ATOM 1402 C C . GLN A 1 14 ? -4.793 -14.457 -0.977 1.00 0.00 14 GLN A C 2
ATOM 1403 O O . GLN A 1 14 ? -4.039 -13.607 -1.451 1.00 0.00 14 GLN A O 2
ATOM 1417 N N . SER A 1 15 ? -6.057 -14.200 -0.656 1.00 0.00 15 SER A N 2
ATOM 1418 C CA . SER A 1 15 ? -6.623 -12.869 -0.853 1.00 0.00 15 SER A CA 2
ATOM 1419 C C . SER A 1 15 ? -6.313 -11.955 0.329 1.00 0.00 15 SER A C 2
ATOM 1420 O O . SER A 1 15 ? -6.155 -10.744 0.166 1.00 0.00 15 SER A O 2
ATOM 1428 N N . LEU A 1 16 ? -6.241 -12.536 1.520 1.00 0.00 16 LEU A N 2
ATOM 1429 C CA . LEU A 1 16 ? -5.966 -11.760 2.725 1.00 0.00 16 LEU A CA 2
ATOM 1430 C C . LEU A 1 16 ? -4.478 -11.443 2.853 1.00 0.00 16 LEU A C 2
ATOM 1431 O O . LEU A 1 16 ? -4.069 -10.715 3.757 1.00 0.00 16 LEU A O 2
ATOM 1447 N N . GLN A 1 17 ? -3.668 -11.995 1.953 1.00 0.00 17 GLN A N 2
ATOM 1448 C CA . GLN A 1 17 ? -2.226 -11.759 1.997 1.00 0.00 17 GLN A CA 2
ATOM 1449 C C . GLN A 1 17 ? -1.884 -10.339 1.548 1.00 0.00 17 GLN A C 2
ATOM 1450 O O . GLN A 1 17 ? -1.188 -9.609 2.253 1.00 0.00 17 GLN A O 2
ATOM 1464 N N . ILE A 1 18 ? -2.363 -9.958 0.370 1.00 0.00 18 ILE A N 2
ATOM 1465 C CA . ILE A 1 18 ? -2.086 -8.628 -0.166 1.00 0.00 18 ILE A CA 2
ATOM 1466 C C . ILE A 1 18 ? -3.165 -7.628 0.242 1.00 0.00 18 ILE A C 2
ATOM 1467 O O . ILE A 1 18 ? -3.062 -6.436 -0.048 1.00 0.00 18 ILE A O 2
ATOM 1483 N N . GLY A 1 19 ? -4.202 -8.122 0.905 1.00 0.00 19 GLY A N 2
ATOM 1484 C CA . GLY A 1 19 ? -5.301 -7.265 1.336 1.00 0.00 19 GLY A CA 2
ATOM 1485 C C . GLY A 1 19 ? -4.800 -6.037 2.098 1.00 0.00 19 GLY A C 2
ATOM 1486 O O . GLY A 1 19 ? -4.289 -5.088 1.503 1.00 0.00 19 GLY A O 2
ATOM 1490 N N . GLY A 1 20 ? -4.980 -6.065 3.416 1.00 0.00 20 GLY A N 2
ATOM 1491 C CA . GLY A 1 20 ? -4.578 -4.957 4.284 1.00 0.00 20 GLY A CA 2
ATOM 1492 C C . GLY A 1 20 ? -3.322 -4.243 3.786 1.00 0.00 20 GLY A C 2
ATOM 1493 O O . GLY A 1 20 ? -3.169 -3.039 3.983 1.00 0.00 20 GLY A O 2
ATOM 1497 N N . LEU A 1 21 ? -2.420 -4.983 3.153 1.00 0.00 21 LEU A N 2
ATOM 1498 C CA . LEU A 1 21 ? -1.184 -4.385 2.654 1.00 0.00 21 LEU A CA 2
ATOM 1499 C C . LEU A 1 21 ? -1.478 -3.348 1.572 1.00 0.00 21 LEU A C 2
ATOM 1500 O O . LEU A 1 21 ? -0.993 -2.217 1.634 1.00 0.00 21 LEU A O 2
ATOM 1516 N N . VAL A 1 22 ? -2.267 -3.738 0.577 1.00 0.00 22 VAL A N 2
ATOM 1517 C CA . VAL A 1 22 ? -2.603 -2.828 -0.512 1.00 0.00 22 VAL A CA 2
ATOM 1518 C C . VAL A 1 22 ? -3.486 -1.685 -0.019 1.00 0.00 22 VAL A C 2
ATOM 1519 O O . VAL A 1 22 ? -3.205 -0.518 -0.286 1.00 0.00 22 VAL A O 2
ATOM 1532 N N . ILE A 1 23 ? -4.549 -2.025 0.701 1.00 0.00 23 ILE A N 2
ATOM 1533 C CA . ILE A 1 23 ? -5.459 -1.009 1.219 1.00 0.00 23 ILE A CA 2
ATOM 1534 C C . ILE A 1 23 ? -4.706 -0.014 2.097 1.00 0.00 23 ILE A C 2
ATOM 1535 O O . ILE A 1 23 ? -4.877 1.200 1.964 1.00 0.00 23 ILE A O 2
ATOM 1551 N N . ALA A 1 24 ? -3.865 -0.531 2.987 1.00 0.00 24 ALA A N 2
ATOM 1552 C CA . ALA A 1 24 ? -3.089 0.329 3.872 1.00 0.00 24 ALA A CA 2
ATOM 1553 C C . ALA A 1 24 ? -2.247 1.297 3.052 1.00 0.00 24 ALA A C 2
ATOM 1554 O O . ALA A 1 24 ? -2.067 2.457 3.426 1.00 0.00 24 ALA A O 2
ATOM 1561 N N . GLY A 1 25 ? -1.731 0.807 1.931 1.00 0.00 25 GLY A N 2
ATOM 1562 C CA . GLY A 1 25 ? -0.905 1.629 1.059 1.00 0.00 25 GLY A CA 2
ATOM 1563 C C . GLY A 1 25 ? -1.682 2.829 0.525 1.00 0.00 25 GLY A C 2
ATOM 1564 O O . GLY A 1 25 ? -1.145 3.934 0.440 1.00 0.00 25 GLY A O 2
ATOM 1568 N N . ILE A 1 26 ? -2.943 2.612 0.152 1.00 0.00 26 ILE A N 2
ATOM 1569 C CA . ILE A 1 26 ? -3.753 3.703 -0.385 1.00 0.00 26 ILE A CA 2
ATOM 1570 C C . ILE A 1 26 ? -3.989 4.789 0.665 1.00 0.00 26 ILE A C 2
ATOM 1571 O O . ILE A 1 26 ? -3.890 5.974 0.360 1.00 0.00 26 ILE A O 2
ATOM 1587 N N . LEU A 1 27 ? -4.319 4.386 1.889 1.00 0.00 27 LEU A N 2
ATOM 1588 C CA . LEU A 1 27 ? -4.592 5.352 2.956 1.00 0.00 27 LEU A CA 2
ATOM 1589 C C . LEU A 1 27 ? -3.393 6.276 3.199 1.00 0.00 27 LEU A C 2
ATOM 1590 O O . LEU A 1 27 ? -3.546 7.495 3.279 1.00 0.00 27 LEU A O 2
ATOM 1606 N N . PHE A 1 28 ? -2.209 5.687 3.312 1.00 0.00 28 PHE A N 2
ATOM 1607 C CA . PHE A 1 28 ? -0.987 6.450 3.540 1.00 0.00 28 PHE A CA 2
ATOM 1608 C C . PHE A 1 28 ? -0.605 7.244 2.295 1.00 0.00 28 PHE A C 2
ATOM 1609 O O . PHE A 1 28 ? -0.199 8.396 2.393 1.00 0.00 28 PHE A O 2
ATOM 1626 N N . ILE A 1 29 ? -0.749 6.623 1.128 1.00 0.00 29 ILE A N 2
ATOM 1627 C CA . ILE A 1 29 ? -0.426 7.292 -0.131 1.00 0.00 29 ILE A CA 2
ATOM 1628 C C . ILE A 1 29 ? -1.279 8.539 -0.246 1.00 0.00 29 ILE A C 2
ATOM 1629 O O . ILE A 1 29 ? -0.781 9.625 -0.530 1.00 0.00 29 ILE A O 2
ATOM 1645 N N . LEU A 1 30 ? -2.556 8.384 0.071 1.00 0.00 30 LEU A N 2
ATOM 1646 C CA . LEU A 1 30 ? -3.453 9.502 0.099 1.00 0.00 30 LEU A CA 2
ATOM 1647 C C . LEU A 1 30 ? -2.921 10.383 1.188 1.00 0.00 30 LEU A C 2
ATOM 1648 O O . LEU A 1 30 ? -3.009 11.600 1.138 1.00 0.00 30 LEU A O 2
ATOM 1664 N N . GLY A 1 31 ? -2.370 9.713 2.195 1.00 0.00 31 GLY A N 2
ATOM 1665 C CA . GLY A 1 31 ? -1.812 10.409 3.349 1.00 0.00 31 GLY A CA 2
ATOM 1666 C C . GLY A 1 31 ? -0.741 11.427 2.941 1.00 0.00 31 GLY A C 2
ATOM 1667 O O . GLY A 1 31 ? -0.794 12.587 3.351 1.00 0.00 31 GLY A O 2
ATOM 1671 N N . ILE A 1 32 ? 0.236 10.988 2.150 1.00 0.00 32 ILE A N 2
ATOM 1672 C CA . ILE A 1 32 ? 1.315 11.878 1.719 1.00 0.00 32 ILE A CA 2
ATOM 1673 C C . ILE A 1 32 ? 0.812 12.918 0.723 1.00 0.00 32 ILE A C 2
ATOM 1674 O O . ILE A 1 32 ? 1.136 14.098 0.833 1.00 0.00 32 ILE A O 2
ATOM 1690 N N . LEU A 1 33 ? 0.015 12.479 -0.245 1.00 0.00 33 LEU A N 2
ATOM 1691 C CA . LEU A 1 33 ? -0.520 13.397 -1.245 1.00 0.00 33 LEU A CA 2
ATOM 1692 C C . LEU A 1 33 ? -1.375 14.460 -0.572 1.00 0.00 33 LEU A C 2
ATOM 1693 O O . LEU A 1 33 ? -1.261 15.649 -0.866 1.00 0.00 33 LEU A O 2
ATOM 1709 N N . ILE A 1 34 ? -2.237 14.012 0.328 1.00 0.00 34 ILE A N 2
ATOM 1710 C CA . ILE A 1 34 ? -3.130 14.923 1.045 1.00 0.00 34 ILE A CA 2
ATOM 1711 C C . ILE A 1 34 ? -2.351 15.963 1.856 1.00 0.00 34 ILE A C 2
ATOM 1712 O O . ILE A 1 34 ? -2.703 17.141 1.864 1.00 0.00 34 ILE A O 2
ATOM 1728 N N . VAL A 1 35 ? -1.315 15.519 2.565 1.00 0.00 35 VAL A N 2
ATOM 1729 C CA . VAL A 1 35 ? -0.532 16.432 3.402 1.00 0.00 35 VAL A CA 2
ATOM 1730 C C . VAL A 1 35 ? 0.096 17.565 2.588 1.00 0.00 35 VAL A C 2
ATOM 1731 O O . VAL A 1 35 ? -0.077 18.739 2.919 1.00 0.00 35 VAL A O 2
ATOM 1744 N N . LEU A 1 36 ? 0.821 17.220 1.529 1.00 0.00 36 LEU A N 2
ATOM 1745 C CA . LEU A 1 36 ? 1.460 18.239 0.696 1.00 0.00 36 LEU A CA 2
ATOM 1746 C C . LEU A 1 36 ? 0.405 19.070 -0.024 1.00 0.00 36 LEU A C 2
ATOM 1747 O O . LEU A 1 36 ? 0.606 20.255 -0.291 1.00 0.00 36 LEU A O 2
ATOM 1763 N N . SER A 1 37 ? -0.715 18.435 -0.343 1.00 0.00 37 SER A N 2
ATOM 1764 C CA . SER A 1 37 ? -1.798 19.113 -1.044 1.00 0.00 37 SER A CA 2
ATOM 1765 C C . SER A 1 37 ? -2.335 20.286 -0.233 1.00 0.00 37 SER A C 2
ATOM 1766 O O . SER A 1 37 ? -2.721 21.313 -0.794 1.00 0.00 37 SER A O 2
ATOM 1774 N N . ARG A 1 38 ? -2.370 20.131 1.085 1.00 0.00 38 ARG A N 2
ATOM 1775 C CA . ARG A 1 38 ? -2.877 21.190 1.949 1.00 0.00 38 ARG A CA 2
ATOM 1776 C C . ARG A 1 38 ? -2.097 22.479 1.728 1.00 0.00 38 ARG A C 2
ATOM 1777 O O . ARG A 1 38 ? -2.663 23.572 1.755 1.00 0.00 38 ARG A O 2
ATOM 1798 N N . ARG A 1 39 ? -0.796 22.346 1.501 1.00 0.00 39 ARG A N 2
ATOM 1799 C CA . ARG A 1 39 ? 0.046 23.510 1.268 1.00 0.00 39 ARG A CA 2
ATOM 1800 C C . ARG A 1 39 ? -0.429 24.272 0.035 1.00 0.00 39 ARG A C 2
ATOM 1801 O O . ARG A 1 39 ? -0.260 25.487 -0.059 1.00 0.00 39 ARG A O 2
ATOM 1822 N N . CYS A 1 40 ? -1.020 23.547 -0.910 1.00 0.00 40 CYS A N 2
ATOM 1823 C CA . CYS A 1 40 ? -1.512 24.165 -2.136 1.00 0.00 40 CYS A CA 2
ATOM 1824 C C . CYS A 1 40 ? -2.564 25.228 -1.828 1.00 0.00 40 CYS A C 2
ATOM 1825 O O . CYS A 1 40 ? -2.577 26.293 -2.442 1.00 0.00 40 CYS A O 2
ATOM 1833 N N . ARG A 1 41 ? -3.443 24.933 -0.875 1.00 0.00 41 ARG A N 2
ATOM 1834 C CA . ARG A 1 41 ? -4.491 25.879 -0.504 1.00 0.00 41 ARG A CA 2
ATOM 1835 C C . ARG A 1 41 ? -3.880 27.174 0.019 1.00 0.00 41 ARG A C 2
ATOM 1836 O O . ARG A 1 41 ? -4.310 28.268 -0.348 1.00 0.00 41 ARG A O 2
ATOM 1857 N N . CYS A 1 42 ? -2.877 27.043 0.879 1.00 0.00 42 CYS A N 2
ATOM 1858 C CA . CYS A 1 42 ? -2.215 28.210 1.448 1.00 0.00 42 CYS A CA 2
ATOM 1859 C C . CYS A 1 42 ? -1.340 28.895 0.400 1.00 0.00 42 CYS A C 2
ATOM 1860 O O . CYS A 1 42 ? -1.371 30.117 0.252 1.00 0.00 42 CYS A O 2
ATOM 1868 N N . LYS A 1 43 ? -0.561 28.097 -0.325 1.00 0.00 43 LYS A N 2
ATOM 1869 C CA . LYS A 1 43 ? 0.324 28.628 -1.357 1.00 0.00 43 LYS A CA 2
ATOM 1870 C C . LYS A 1 43 ? -0.475 29.214 -2.521 1.00 0.00 43 LYS A C 2
ATOM 1871 O O . LYS A 1 43 ? -0.001 30.110 -3.219 1.00 0.00 43 LYS A O 2
ATOM 1890 N N . PHE A 1 44 ? -1.681 28.696 -2.736 1.00 0.00 44 PHE A N 2
ATOM 1891 C CA . PHE A 1 44 ? -2.522 29.174 -3.832 1.00 0.00 44 PHE A CA 2
ATOM 1892 C C . PHE A 1 44 ? -2.959 30.619 -3.609 1.00 0.00 44 PHE A C 2
ATOM 1893 O O . PHE A 1 44 ? -2.905 31.437 -4.526 1.00 0.00 44 PHE A O 2
ATOM 1910 N N . ASN A 1 45 ? -3.399 30.930 -2.394 1.00 0.00 45 ASN A N 2
ATOM 1911 C CA . ASN A 1 45 ? -3.845 32.285 -2.087 1.00 0.00 45 ASN A CA 2
ATOM 1912 C C . ASN A 1 45 ? -2.650 33.198 -1.840 1.00 0.00 45 ASN A C 2
ATOM 1913 O O . ASN A 1 45 ? -1.949 33.064 -0.837 1.00 0.00 45 ASN A O 2
ATOM 1924 N N . GLN A 1 46 ? -2.425 34.125 -2.763 1.00 0.00 46 GLN A N 2
ATOM 1925 C CA . GLN A 1 46 ? -1.311 35.056 -2.638 1.00 0.00 46 GLN A CA 2
ATOM 1926 C C . GLN A 1 46 ? -1.437 35.867 -1.354 1.00 0.00 46 GLN A C 2
ATOM 1927 O O . GLN A 1 46 ? -0.437 36.210 -0.724 1.00 0.00 46 GLN A O 2
ATOM 1941 N N . GLN A 1 47 ? -2.673 36.173 -0.974 1.00 0.00 47 GLN A N 2
ATOM 1942 C CA . GLN A 1 47 ? -2.922 36.948 0.235 1.00 0.00 47 GLN A CA 2
ATOM 1943 C C . GLN A 1 47 ? -2.334 36.248 1.456 1.00 0.00 47 GLN A C 2
ATOM 1944 O O . GLN A 1 47 ? -1.733 36.888 2.320 1.00 0.00 47 GLN A O 2
ATOM 1958 N N . GLN A 1 48 ? -2.511 34.932 1.524 1.00 0.00 48 GLN A N 2
ATOM 1959 C CA . GLN A 1 48 ? -1.995 34.157 2.646 1.00 0.00 48 GLN A CA 2
ATOM 1960 C C . GLN A 1 48 ? -0.470 34.132 2.625 1.00 0.00 48 GLN A C 2
ATOM 1961 O O . GLN A 1 48 ? 0.179 34.361 3.647 1.00 0.00 48 GLN A O 2
ATOM 1975 N N . ARG A 1 49 ? 0.097 33.854 1.457 1.00 0.00 49 ARG A N 2
ATOM 1976 C CA . ARG A 1 49 ? 1.547 33.802 1.314 1.00 0.00 49 ARG A CA 2
ATOM 1977 C C . ARG A 1 49 ? 1.963 34.277 -0.074 1.00 0.00 49 ARG A C 2
ATOM 1978 O O . ARG A 1 49 ? 1.308 33.968 -1.067 1.00 0.00 49 ARG A O 2
ATOM 1999 N N . THR A 1 50 ? 3.058 35.028 -0.136 1.00 0.00 50 THR A N 2
ATOM 2000 C CA . THR A 1 50 ? 3.549 35.534 -1.413 1.00 0.00 50 THR A CA 2
ATOM 2001 C C . THR A 1 50 ? 4.532 34.548 -2.036 1.00 0.00 50 THR A C 2
ATOM 2002 O O . THR A 1 50 ? 5.250 33.842 -1.329 1.00 0.00 50 THR A O 2
ATOM 2013 N N . GLY A 1 51 ? 4.556 34.504 -3.365 1.00 0.00 51 GLY A N 2
ATOM 2014 C CA . GLY A 1 51 ? 5.453 33.600 -4.075 1.00 0.00 51 GLY A CA 2
ATOM 2015 C C . GLY A 1 51 ? 4.888 33.240 -5.445 1.00 0.00 51 GLY A C 2
ATOM 2016 O O . GLY A 1 51 ? 4.123 34.008 -6.030 1.00 0.00 51 GLY A O 2
ATOM 2020 N N . GLU A 1 52 ? 5.268 32.069 -5.948 1.00 0.00 52 GLU A N 2
ATOM 2021 C CA . GLU A 1 52 ? 4.794 31.612 -7.250 1.00 0.00 52 GLU A CA 2
ATOM 2022 C C . GLU A 1 52 ? 3.807 30.439 -7.083 1.00 0.00 52 GLU A C 2
ATOM 2023 O O . GLU A 1 52 ? 4.243 29.311 -6.857 1.00 0.00 52 GLU A O 2
ATOM 2035 N N . PRO A 1 53 ? 2.506 30.650 -7.190 1.00 0.00 53 PRO A N 2
ATOM 2036 C CA . PRO A 1 53 ? 1.517 29.538 -7.044 1.00 0.00 53 PRO A CA 2
ATOM 2037 C C . PRO A 1 53 ? 1.820 28.377 -7.987 1.00 0.00 53 PRO A C 2
ATOM 2038 O O . PRO A 1 53 ? 2.361 28.572 -9.076 1.00 0.00 53 PRO A O 2
ATOM 2049 N N . ASP A 1 54 ? 1.464 27.168 -7.563 1.00 0.00 54 ASP A N 2
ATOM 2050 C CA . ASP A 1 54 ? 1.702 25.983 -8.379 1.00 0.00 54 ASP A CA 2
ATOM 2051 C C . ASP A 1 54 ? 0.832 26.015 -9.633 1.00 0.00 54 ASP A C 2
ATOM 2052 O O . ASP A 1 54 ? -0.304 26.489 -9.599 1.00 0.00 54 ASP A O 2
ATOM 2061 N N . GLU A 1 55 ? 1.374 25.512 -10.736 1.00 0.00 55 GLU A N 2
ATOM 2062 C CA . GLU A 1 55 ? 0.641 25.491 -11.996 1.00 0.00 55 GLU A CA 2
ATOM 2063 C C . GLU A 1 55 ? -0.691 24.764 -11.834 1.00 0.00 55 GLU A C 2
ATOM 2064 O O . GLU A 1 55 ? -0.785 23.776 -11.105 1.00 0.00 55 GLU A O 2
ATOM 2076 N N . GLU A 1 56 ? -1.716 25.261 -12.519 1.00 0.00 56 GLU A N 2
ATOM 2077 C CA . GLU A 1 56 ? -3.040 24.653 -12.448 1.00 0.00 56 GLU A CA 2
ATOM 2078 C C . GLU A 1 56 ? -3.719 24.999 -11.127 1.00 0.00 56 GLU A C 2
ATOM 2079 O O . GLU A 1 56 ? -4.653 24.318 -10.701 1.00 0.00 56 GLU A O 2
ATOM 2091 N N . GLU A 1 57 ? -3.246 26.061 -10.484 1.00 0.00 57 GLU A N 2
ATOM 2092 C CA . GLU A 1 57 ? -3.819 26.488 -9.212 1.00 0.00 57 GLU A CA 2
ATOM 2093 C C . GLU A 1 57 ? -3.830 25.334 -8.213 1.00 0.00 57 GLU A C 2
ATOM 2094 O O . GLU A 1 57 ? -3.596 24.183 -8.581 1.00 0.00 57 GLU A O 2
ATOM 2106 N N . GLY A 1 58 ? -4.103 25.655 -6.948 1.00 0.00 58 GLY A N 2
ATOM 2107 C CA . GLY A 1 58 ? -4.142 24.644 -5.892 1.00 0.00 58 GLY A CA 2
ATOM 2108 C C . GLY A 1 58 ? -5.546 24.511 -5.311 1.00 0.00 58 GLY A C 2
ATOM 2109 O O . GLY A 1 58 ? -5.863 23.523 -4.649 1.00 0.00 58 GLY A O 2
ATOM 2113 N N . THR A 1 59 ? -6.382 25.513 -5.560 1.00 0.00 59 THR A N 2
ATOM 2114 C CA . THR A 1 59 ? -7.750 25.497 -5.053 1.00 0.00 59 THR A CA 2
ATOM 2115 C C . THR A 1 59 ? -8.610 24.521 -5.851 1.00 0.00 59 THR A C 2
ATOM 2116 O O . THR A 1 59 ? -9.838 24.592 -5.816 1.00 0.00 59 THR A O 2
ATOM 2127 N N . PHE A 1 60 ? -7.958 23.605 -6.560 1.00 0.00 60 PHE A N 2
ATOM 2128 C CA . PHE A 1 60 ? -8.682 22.615 -7.351 1.00 0.00 60 PHE A CA 2
ATOM 2129 C C . PHE A 1 60 ? -9.394 21.649 -6.417 1.00 0.00 60 PHE A C 2
ATOM 2130 O O . PHE A 1 60 ? -10.561 21.307 -6.613 1.00 0.00 60 PHE A O 2
ATOM 2147 N N . ARG A 1 61 ? -8.668 21.235 -5.392 1.00 0.00 61 ARG A N 2
ATOM 2148 C CA . ARG A 1 61 ? -9.190 20.324 -4.390 1.00 0.00 61 ARG A CA 2
ATOM 2149 C C . ARG A 1 61 ? -10.344 20.970 -3.636 1.00 0.00 61 ARG A C 2
ATOM 2150 O O . ARG A 1 61 ? -11.265 20.292 -3.195 1.00 0.00 61 ARG A O 2
ATOM 2171 N N . SER A 1 62 ? -10.277 22.288 -3.484 1.00 0.00 62 SER A N 2
ATOM 2172 C CA . SER A 1 62 ? -11.318 23.017 -2.769 1.00 0.00 62 SER A CA 2
ATOM 2173 C C . SER A 1 62 ? -12.663 22.816 -3.452 1.00 0.00 62 SER A C 2
ATOM 2174 O O . SER A 1 62 ? -13.704 22.787 -2.795 1.00 0.00 62 SER A O 2
ATOM 2182 N N . SER A 1 63 ? -12.640 22.664 -4.770 1.00 0.00 63 SER A N 2
ATOM 2183 C CA . SER A 1 63 ? -13.870 22.452 -5.516 1.00 0.00 63 SER A CA 2
ATOM 2184 C C . SER A 1 63 ? -14.508 21.134 -5.088 1.00 0.00 63 SER A C 2
ATOM 2185 O O . SER A 1 63 ? -15.717 20.960 -5.187 1.00 0.00 63 SER A O 2
ATOM 2193 N N . ILE A 1 64 ? -13.680 20.216 -4.598 1.00 0.00 64 ILE A N 2
ATOM 2194 C CA . ILE A 1 64 ? -14.169 18.918 -4.143 1.00 0.00 64 ILE A CA 2
ATOM 2195 C C . ILE A 1 64 ? -15.128 19.094 -2.966 1.00 0.00 64 ILE A C 2
ATOM 2196 O O . ILE A 1 64 ? -16.063 18.312 -2.798 1.00 0.00 64 ILE A O 2
ATOM 2212 N N . ARG A 1 65 ? -14.890 20.124 -2.153 1.00 0.00 65 ARG A N 2
ATOM 2213 C CA . ARG A 1 65 ? -15.748 20.373 -1.001 1.00 0.00 65 ARG A CA 2
ATOM 2214 C C . ARG A 1 65 ? -17.182 20.546 -1.469 1.00 0.00 65 ARG A C 2
ATOM 2215 O O . ARG A 1 65 ? -18.122 20.190 -0.760 1.00 0.00 65 ARG A O 2
ATOM 2236 N N . ARG A 1 66 ? -17.346 21.062 -2.681 1.00 0.00 66 ARG A N 2
ATOM 2237 C CA . ARG A 1 66 ? -18.676 21.233 -3.233 1.00 0.00 66 ARG A CA 2
ATOM 2238 C C . ARG A 1 66 ? -19.379 19.883 -3.213 1.00 0.00 66 ARG A C 2
ATOM 2239 O O . ARG A 1 66 ? -20.578 19.796 -2.986 1.00 0.00 66 ARG A O 2
ATOM 2260 N N . LEU A 1 67 ? -18.607 18.828 -3.427 1.00 0.00 67 LEU A N 2
ATOM 2261 C CA . LEU A 1 67 ? -19.146 17.478 -3.407 1.00 0.00 67 LEU A CA 2
ATOM 2262 C C . LEU A 1 67 ? -19.818 17.201 -2.064 1.00 0.00 67 LEU A C 2
ATOM 2263 O O . LEU A 1 67 ? -20.662 16.315 -1.952 1.00 0.00 67 LEU A O 2
ATOM 2279 N N . SER A 1 68 ? -19.419 17.953 -1.040 1.00 0.00 68 SER A N 2
ATOM 2280 C CA . SER A 1 68 ? -19.976 17.761 0.295 1.00 0.00 68 SER A CA 2
ATOM 2281 C C . SER A 1 68 ? -21.416 18.261 0.385 1.00 0.00 68 SER A C 2
ATOM 2282 O O . SER A 1 68 ? -22.290 17.556 0.891 1.00 0.00 68 SER A O 2
ATOM 2290 N N . THR A 1 69 ? -21.656 19.479 -0.099 1.00 0.00 69 THR A N 2
ATOM 2291 C CA . THR A 1 69 ? -22.996 20.064 -0.053 1.00 0.00 69 THR A CA 2
ATOM 2292 C C . THR A 1 69 ? -23.642 20.078 -1.434 1.00 0.00 69 THR A C 2
ATOM 2293 O O . THR A 1 69 ? -24.837 19.827 -1.571 1.00 0.00 69 THR A O 2
ATOM 2304 N N . ARG A 1 70 ? -22.850 20.378 -2.456 1.00 0.00 70 ARG A N 2
ATOM 2305 C CA . ARG A 1 70 ? -23.367 20.424 -3.823 1.00 0.00 70 ARG A CA 2
ATOM 2306 C C . ARG A 1 70 ? -23.988 19.084 -4.213 1.00 0.00 70 ARG A C 2
ATOM 2307 O O . ARG A 1 70 ? -25.202 18.977 -4.375 1.00 0.00 70 ARG A O 2
ATOM 2328 N N . ARG A 1 71 ? -23.144 18.068 -4.372 1.00 0.00 71 ARG A N 2
ATOM 2329 C CA . ARG A 1 71 ? -23.620 16.744 -4.756 1.00 0.00 71 ARG A CA 2
ATOM 2330 C C . ARG A 1 71 ? -24.898 16.398 -4.001 1.00 0.00 71 ARG A C 2
ATOM 2331 O O . ARG A 1 71 ? -25.802 15.766 -4.549 1.00 0.00 71 ARG A O 2
ATOM 2352 N N . ARG A 1 72 ? -24.968 16.814 -2.742 1.00 0.00 72 ARG A N 2
ATOM 2353 C CA . ARG A 1 72 ? -26.143 16.540 -1.925 1.00 0.00 72 ARG A CA 2
ATOM 2354 C C . ARG A 1 72 ? -26.407 17.690 -0.958 1.00 0.00 72 ARG A C 2
ATOM 2355 O O . ARG A 1 72 ? -26.917 18.705 -1.402 1.00 0.00 72 ARG A O 2
ATOM 2377 N N . GLU A 1 1 ? 0.609 -30.848 -2.149 1.00 0.00 1 GLU A N 3
ATOM 2378 C CA . GLU A 1 1 ? 0.034 -30.626 -0.793 1.00 0.00 1 GLU A CA 3
ATOM 2379 C C . GLU A 1 1 ? 1.117 -30.843 0.258 1.00 0.00 1 GLU A C 3
ATOM 2380 O O . GLU A 1 1 ? 0.841 -30.834 1.458 1.00 0.00 1 GLU A O 3
ATOM 2394 N N . SER A 1 2 ? 2.350 -31.038 -0.200 1.00 0.00 2 SER A N 3
ATOM 2395 C CA . SER A 1 2 ? 3.468 -31.258 0.711 1.00 0.00 2 SER A CA 3
ATOM 2396 C C . SER A 1 2 ? 4.291 -29.981 0.865 1.00 0.00 2 SER A C 3
ATOM 2397 O O . SER A 1 2 ? 4.190 -29.066 0.046 1.00 0.00 2 SER A O 3
ATOM 2405 N N . PRO A 1 3 ? 5.100 -29.902 1.891 1.00 0.00 3 PRO A N 3
ATOM 2406 C CA . PRO A 1 3 ? 5.958 -28.707 2.148 1.00 0.00 3 PRO A CA 3
ATOM 2407 C C . PRO A 1 3 ? 7.080 -28.574 1.124 1.00 0.00 3 PRO A C 3
ATOM 2408 O O . PRO A 1 3 ? 7.798 -27.574 1.102 1.00 0.00 3 PRO A O 3
ATOM 2419 N N . LYS A 1 4 ? 7.226 -29.588 0.278 1.00 0.00 4 LYS A N 3
ATOM 2420 C CA . LYS A 1 4 ? 8.267 -29.574 -0.744 1.00 0.00 4 LYS A CA 3
ATOM 2421 C C . LYS A 1 4 ? 7.892 -28.626 -1.878 1.00 0.00 4 LYS A C 3
ATOM 2422 O O . LYS A 1 4 ? 8.713 -28.324 -2.743 1.00 0.00 4 LYS A O 3
ATOM 2441 N N . GLU A 1 5 ? 6.648 -28.158 -1.867 1.00 0.00 5 GLU A N 3
ATOM 2442 C CA . GLU A 1 5 ? 6.180 -27.244 -2.901 1.00 0.00 5 GLU A CA 3
ATOM 2443 C C . GLU A 1 5 ? 6.794 -25.861 -2.708 1.00 0.00 5 GLU A C 3
ATOM 2444 O O . GLU A 1 5 ? 6.909 -25.374 -1.584 1.00 0.00 5 GLU A O 3
ATOM 2456 N N . HIS A 1 6 ? 7.188 -25.234 -3.812 1.00 0.00 6 HIS A N 3
ATOM 2457 C CA . HIS A 1 6 ? 7.791 -23.909 -3.751 1.00 0.00 6 HIS A CA 3
ATOM 2458 C C . HIS A 1 6 ? 6.756 -22.831 -4.056 1.00 0.00 6 HIS A C 3
ATOM 2459 O O . HIS A 1 6 ? 7.075 -21.642 -4.081 1.00 0.00 6 HIS A O 3
ATOM 2474 N N . ASP A 1 7 ? 5.518 -23.253 -4.292 1.00 0.00 7 ASP A N 3
ATOM 2475 C CA . ASP A 1 7 ? 4.449 -22.309 -4.597 1.00 0.00 7 ASP A CA 3
ATOM 2476 C C . ASP A 1 7 ? 3.716 -21.895 -3.320 1.00 0.00 7 ASP A C 3
ATOM 2477 O O . ASP A 1 7 ? 3.803 -22.578 -2.298 1.00 0.00 7 ASP A O 3
ATOM 2486 N N . PRO A 1 8 ? 3.000 -20.798 -3.356 1.00 0.00 8 PRO A N 3
ATOM 2487 C CA . PRO A 1 8 ? 2.239 -20.293 -2.174 1.00 0.00 8 PRO A CA 3
ATOM 2488 C C . PRO A 1 8 ? 1.017 -21.154 -1.861 1.00 0.00 8 PRO A C 3
ATOM 2489 O O . PRO A 1 8 ? 0.531 -21.169 -0.729 1.00 0.00 8 PRO A O 3
ATOM 2500 N N . PHE A 1 9 ? 0.524 -21.865 -2.869 1.00 0.00 9 PHE A N 3
ATOM 2501 C CA . PHE A 1 9 ? -0.644 -22.720 -2.688 1.00 0.00 9 PHE A CA 3
ATOM 2502 C C . PHE A 1 9 ? -0.488 -23.586 -1.442 1.00 0.00 9 PHE A C 3
ATOM 2503 O O . PHE A 1 9 ? -1.473 -24.070 -0.883 1.00 0.00 9 PHE A O 3
ATOM 2520 N N . THR A 1 10 ? 0.755 -23.777 -1.011 1.00 0.00 10 THR A N 3
ATOM 2521 C CA . THR A 1 10 ? 1.027 -24.586 0.171 1.00 0.00 10 THR A CA 3
ATOM 2522 C C . THR A 1 10 ? 0.275 -24.041 1.381 1.00 0.00 10 THR A C 3
ATOM 2523 O O . THR A 1 10 ? -0.119 -24.797 2.268 1.00 0.00 10 THR A O 3
ATOM 2534 N N . TYR A 1 11 ? 0.083 -22.724 1.407 1.00 0.00 11 TYR A N 3
ATOM 2535 C CA . TYR A 1 11 ? -0.621 -22.080 2.512 1.00 0.00 11 TYR A CA 3
ATOM 2536 C C . TYR A 1 11 ? -2.019 -21.645 2.082 1.00 0.00 11 TYR A C 3
ATOM 2537 O O . TYR A 1 11 ? -2.211 -21.136 0.977 1.00 0.00 11 TYR A O 3
ATOM 2555 N N . ASP A 1 12 ? -2.992 -21.846 2.965 1.00 0.00 12 ASP A N 3
ATOM 2556 C CA . ASP A 1 12 ? -4.371 -21.469 2.673 1.00 0.00 12 ASP A CA 3
ATOM 2557 C C . ASP A 1 12 ? -4.515 -19.949 2.626 1.00 0.00 12 ASP A C 3
ATOM 2558 O O . ASP A 1 12 ? -5.461 -19.421 2.043 1.00 0.00 12 ASP A O 3
ATOM 2567 N N . TYR A 1 13 ? -3.569 -19.253 3.249 1.00 0.00 13 TYR A N 3
ATOM 2568 C CA . TYR A 1 13 ? -3.592 -17.794 3.280 1.00 0.00 13 TYR A CA 3
ATOM 2569 C C . TYR A 1 13 ? -3.205 -17.217 1.921 1.00 0.00 13 TYR A C 3
ATOM 2570 O O . TYR A 1 13 ? -2.596 -16.152 1.844 1.00 0.00 13 TYR A O 3
ATOM 2588 N N . GLN A 1 14 ? -3.556 -17.926 0.856 1.00 0.00 14 GLN A N 3
ATOM 2589 C CA . GLN A 1 14 ? -3.227 -17.474 -0.493 1.00 0.00 14 GLN A CA 3
ATOM 2590 C C . GLN A 1 14 ? -3.675 -16.030 -0.712 1.00 0.00 14 GLN A C 3
ATOM 2591 O O . GLN A 1 14 ? -2.888 -15.186 -1.142 1.00 0.00 14 GLN A O 3
ATOM 2605 N N . SER A 1 15 ? -4.940 -15.753 -0.420 1.00 0.00 15 SER A N 3
ATOM 2606 C CA . SER A 1 15 ? -5.476 -14.407 -0.600 1.00 0.00 15 SER A CA 3
ATOM 2607 C C . SER A 1 15 ? -5.167 -13.518 0.604 1.00 0.00 15 SER A C 3
ATOM 2608 O O . SER A 1 15 ? -5.021 -12.303 0.466 1.00 0.00 15 SER A O 3
ATOM 2616 N N . LEU A 1 16 ? -5.084 -14.123 1.780 1.00 0.00 16 LEU A N 3
ATOM 2617 C CA . LEU A 1 16 ? -4.809 -13.368 3.000 1.00 0.00 16 LEU A CA 3
ATOM 2618 C C . LEU A 1 16 ? -3.314 -13.104 3.168 1.00 0.00 16 LEU A C 3
ATOM 2619 O O . LEU A 1 16 ? -2.900 -12.432 4.113 1.00 0.00 16 LEU A O 3
ATOM 2635 N N . GLN A 1 17 ? -2.505 -13.636 2.259 1.00 0.00 17 GLN A N 3
ATOM 2636 C CA . GLN A 1 17 ? -1.060 -13.445 2.343 1.00 0.00 17 GLN A CA 3
ATOM 2637 C C . GLN A 1 17 ? -0.656 -12.049 1.860 1.00 0.00 17 GLN A C 3
ATOM 2638 O O . GLN A 1 17 ? 0.157 -11.377 2.498 1.00 0.00 17 GLN A O 3
ATOM 2652 N N . ILE A 1 18 ? -1.216 -11.621 0.731 1.00 0.00 18 ILE A N 3
ATOM 2653 C CA . ILE A 1 18 ? -0.890 -10.306 0.178 1.00 0.00 18 ILE A CA 3
ATOM 2654 C C . ILE A 1 18 ? -1.977 -9.283 0.512 1.00 0.00 18 ILE A C 3
ATOM 2655 O O . ILE A 1 18 ? -1.842 -8.100 0.202 1.00 0.00 18 ILE A O 3
ATOM 2671 N N . GLY A 1 19 ? -3.057 -9.745 1.134 1.00 0.00 19 GLY A N 3
ATOM 2672 C CA . GLY A 1 19 ? -4.164 -8.858 1.490 1.00 0.00 19 GLY A CA 3
ATOM 2673 C C . GLY A 1 19 ? -3.681 -7.608 2.225 1.00 0.00 19 GLY A C 3
ATOM 2674 O O . GLY A 1 19 ? -3.233 -6.642 1.602 1.00 0.00 19 GLY A O 3
ATOM 2678 N N . GLY A 1 20 ? -3.801 -7.632 3.550 1.00 0.00 20 GLY A N 3
ATOM 2679 C CA . GLY A 1 20 ? -3.398 -6.500 4.382 1.00 0.00 20 GLY A CA 3
ATOM 2680 C C . GLY A 1 20 ? -2.154 -5.807 3.838 1.00 0.00 20 GLY A C 3
ATOM 2681 O O . GLY A 1 20 ? -1.969 -4.607 4.038 1.00 0.00 20 GLY A O 3
ATOM 2685 N N . LEU A 1 21 ? -1.300 -6.562 3.159 1.00 0.00 21 LEU A N 3
ATOM 2686 C CA . LEU A 1 21 ? -0.076 -5.994 2.604 1.00 0.00 21 LEU A CA 3
ATOM 2687 C C . LEU A 1 21 ? -0.391 -4.915 1.570 1.00 0.00 21 LEU A C 3
ATOM 2688 O O . LEU A 1 21 ? 0.130 -3.801 1.643 1.00 0.00 21 LEU A O 3
ATOM 2704 N N . VAL A 1 22 ? -1.244 -5.248 0.607 1.00 0.00 22 VAL A N 3
ATOM 2705 C CA . VAL A 1 22 ? -1.610 -4.294 -0.434 1.00 0.00 22 VAL A CA 3
ATOM 2706 C C . VAL A 1 22 ? -2.461 -3.162 0.134 1.00 0.00 22 VAL A C 3
ATOM 2707 O O . VAL A 1 22 ? -2.185 -1.986 -0.105 1.00 0.00 22 VAL A O 3
ATOM 2720 N N . ILE A 1 23 ? -3.498 -3.521 0.883 1.00 0.00 23 ILE A N 3
ATOM 2721 C CA . ILE A 1 23 ? -4.383 -2.518 1.470 1.00 0.00 23 ILE A CA 3
ATOM 2722 C C . ILE A 1 23 ? -3.604 -1.563 2.370 1.00 0.00 23 ILE A C 3
ATOM 2723 O O . ILE A 1 23 ? -3.776 -0.345 2.297 1.00 0.00 23 ILE A O 3
ATOM 2739 N N . ALA A 1 24 ? -2.751 -2.124 3.220 1.00 0.00 24 ALA A N 3
ATOM 2740 C CA . ALA A 1 24 ? -1.955 -1.317 4.139 1.00 0.00 24 ALA A CA 3
ATOM 2741 C C . ALA A 1 24 ? -1.120 -0.289 3.381 1.00 0.00 24 ALA A C 3
ATOM 2742 O O . ALA A 1 24 ? -1.062 0.881 3.763 1.00 0.00 24 ALA A O 3
ATOM 2749 N N . GLY A 1 25 ? -0.475 -0.733 2.311 1.00 0.00 25 GLY A N 3
ATOM 2750 C CA . GLY A 1 25 ? 0.356 0.156 1.509 1.00 0.00 25 GLY A CA 3
ATOM 2751 C C . GLY A 1 25 ? -0.463 1.293 0.904 1.00 0.00 25 GLY A C 3
ATOM 2752 O O . GLY A 1 25 ? 0.028 2.410 0.759 1.00 0.00 25 GLY A O 3
ATOM 2756 N N . ILE A 1 26 ? -1.706 1.000 0.532 1.00 0.00 26 ILE A N 3
ATOM 2757 C CA . ILE A 1 26 ? -2.565 2.010 -0.078 1.00 0.00 26 ILE A CA 3
ATOM 2758 C C . ILE A 1 26 ? -2.875 3.156 0.887 1.00 0.00 26 ILE A C 3
ATOM 2759 O O . ILE A 1 26 ? -2.823 4.324 0.503 1.00 0.00 26 ILE A O 3
ATOM 2775 N N . LEU A 1 27 ? -3.201 2.826 2.135 1.00 0.00 27 LEU A N 3
ATOM 2776 C CA . LEU A 1 27 ? -3.521 3.859 3.122 1.00 0.00 27 LEU A CA 3
ATOM 2777 C C . LEU A 1 27 ? -2.309 4.750 3.388 1.00 0.00 27 LEU A C 3
ATOM 2778 O O . LEU A 1 27 ? -2.417 5.975 3.391 1.00 0.00 27 LEU A O 3
ATOM 2794 N N . PHE A 1 28 ? -1.162 4.122 3.609 1.00 0.00 28 PHE A N 3
ATOM 2795 C CA . PHE A 1 28 ? 0.079 4.840 3.874 1.00 0.00 28 PHE A CA 3
ATOM 2796 C C . PHE A 1 28 ? 0.528 5.622 2.641 1.00 0.00 28 PHE A C 3
ATOM 2797 O O . PHE A 1 28 ? 1.010 6.749 2.751 1.00 0.00 28 PHE A O 3
ATOM 2814 N N . ILE A 1 29 ? 0.357 5.018 1.468 1.00 0.00 29 ILE A N 3
ATOM 2815 C CA . ILE A 1 29 ? 0.736 5.668 0.218 1.00 0.00 29 ILE A CA 3
ATOM 2816 C C . ILE A 1 29 ? -0.122 6.903 0.030 1.00 0.00 29 ILE A C 3
ATOM 2817 O O . ILE A 1 29 ? 0.369 7.974 -0.324 1.00 0.00 29 ILE A O 3
ATOM 2833 N N . LEU A 1 30 ? -1.397 6.758 0.352 1.00 0.00 30 LEU A N 3
ATOM 2834 C CA . LEU A 1 30 ? -2.308 7.866 0.309 1.00 0.00 30 LEU A CA 3
ATOM 2835 C C . LEU A 1 30 ? -1.811 8.814 1.356 1.00 0.00 30 LEU A C 3
ATOM 2836 O O . LEU A 1 30 ? -1.906 10.027 1.235 1.00 0.00 30 LEU A O 3
ATOM 2852 N N . GLY A 1 31 ? -1.278 8.201 2.405 1.00 0.00 31 GLY A N 3
ATOM 2853 C CA . GLY A 1 31 ? -0.740 8.955 3.535 1.00 0.00 31 GLY A CA 3
ATOM 2854 C C . GLY A 1 31 ? 0.347 9.939 3.093 1.00 0.00 31 GLY A C 3
ATOM 2855 O O . GLY A 1 31 ? 0.290 11.124 3.419 1.00 0.00 31 GLY A O 3
ATOM 2859 N N . ILE A 1 32 ? 1.345 9.443 2.360 1.00 0.00 32 ILE A N 3
ATOM 2860 C CA . ILE A 1 32 ? 2.439 10.301 1.903 1.00 0.00 32 ILE A CA 3
ATOM 2861 C C . ILE A 1 32 ? 1.945 11.348 0.907 1.00 0.00 32 ILE A C 3
ATOM 2862 O O . ILE A 1 32 ? 2.306 12.520 1.003 1.00 0.00 32 ILE A O 3
ATOM 2878 N N . LEU A 1 33 ? 1.121 10.928 -0.047 1.00 0.00 33 LEU A N 3
ATOM 2879 C CA . LEU A 1 33 ? 0.596 11.859 -1.041 1.00 0.00 33 LEU A CA 3
ATOM 2880 C C . LEU A 1 33 ? -0.271 12.910 -0.366 1.00 0.00 33 LEU A C 3
ATOM 2881 O O . LEU A 1 33 ? -0.174 14.099 -0.664 1.00 0.00 33 LEU A O 3
ATOM 2897 N N . ILE A 1 34 ? -1.118 12.455 0.546 1.00 0.00 34 ILE A N 3
ATOM 2898 C CA . ILE A 1 34 ? -2.014 13.354 1.274 1.00 0.00 34 ILE A CA 3
ATOM 2899 C C . ILE A 1 34 ? -1.230 14.390 2.079 1.00 0.00 34 ILE A C 3
ATOM 2900 O O . ILE A 1 34 ? -1.540 15.580 2.041 1.00 0.00 34 ILE A O 3
ATOM 2916 N N . VAL A 1 35 ? -0.225 13.929 2.820 1.00 0.00 35 VAL A N 3
ATOM 2917 C CA . VAL A 1 35 ? 0.578 14.831 3.643 1.00 0.00 35 VAL A CA 3
ATOM 2918 C C . VAL A 1 35 ? 1.201 15.939 2.799 1.00 0.00 35 VAL A C 3
ATOM 2919 O O . VAL A 1 35 ? 1.057 17.122 3.110 1.00 0.00 35 VAL A O 3
ATOM 2932 N N . LEU A 1 36 ? 1.891 15.549 1.735 1.00 0.00 36 LEU A N 3
ATOM 2933 C CA . LEU A 1 36 ? 2.532 16.522 0.857 1.00 0.00 36 LEU A CA 3
ATOM 2934 C C . LEU A 1 36 ? 1.487 17.370 0.135 1.00 0.00 36 LEU A C 3
ATOM 2935 O O . LEU A 1 36 ? 1.710 18.550 -0.134 1.00 0.00 36 LEU A O 3
ATOM 2951 N N . SER A 1 37 ? 0.351 16.758 -0.179 1.00 0.00 37 SER A N 3
ATOM 2952 C CA . SER A 1 37 ? -0.723 17.459 -0.877 1.00 0.00 37 SER A CA 3
ATOM 2953 C C . SER A 1 37 ? -1.245 18.634 -0.054 1.00 0.00 37 SER A C 3
ATOM 2954 O O . SER A 1 37 ? -1.604 19.674 -0.604 1.00 0.00 37 SER A O 3
ATOM 2962 N N . ARG A 1 38 ? -1.299 18.459 1.261 1.00 0.00 38 ARG A N 3
ATOM 2963 C CA . ARG A 1 38 ? -1.794 19.513 2.140 1.00 0.00 38 ARG A CA 3
ATOM 2964 C C . ARG A 1 38 ? -0.983 20.792 1.963 1.00 0.00 38 ARG A C 3
ATOM 2965 O O . ARG A 1 38 ? -1.526 21.896 2.010 1.00 0.00 38 ARG A O 3
ATOM 2986 N N . ARG A 1 39 ? 0.319 20.636 1.758 1.00 0.00 39 ARG A N 3
ATOM 2987 C CA . ARG A 1 39 ? 1.195 21.787 1.576 1.00 0.00 39 ARG A CA 3
ATOM 2988 C C . ARG A 1 39 ? 0.755 22.611 0.369 1.00 0.00 39 ARG A C 3
ATOM 2989 O O . ARG A 1 39 ? 0.989 23.818 0.311 1.00 0.00 39 ARG A O 3
ATOM 3010 N N . CYS A 1 40 ? 0.121 21.949 -0.595 1.00 0.00 40 CYS A N 3
ATOM 3011 C CA . CYS A 1 40 ? -0.343 22.627 -1.800 1.00 0.00 40 CYS A CA 3
ATOM 3012 C C . CYS A 1 40 ? -1.344 23.728 -1.457 1.00 0.00 40 CYS A C 3
ATOM 3013 O O . CYS A 1 40 ? -1.265 24.836 -1.987 1.00 0.00 40 CYS A O 3
ATOM 3021 N N . ARG A 1 41 ? -2.284 23.417 -0.570 1.00 0.00 41 ARG A N 3
ATOM 3022 C CA . ARG A 1 41 ? -3.295 24.393 -0.172 1.00 0.00 41 ARG A CA 3
ATOM 3023 C C . ARG A 1 41 ? -2.636 25.651 0.381 1.00 0.00 41 ARG A C 3
ATOM 3024 O O . ARG A 1 41 ? -3.068 26.768 0.092 1.00 0.00 41 ARG A O 3
ATOM 3045 N N . CYS A 1 42 ? -1.592 25.463 1.180 1.00 0.00 42 CYS A N 3
ATOM 3046 C CA . CYS A 1 42 ? -0.884 26.591 1.771 1.00 0.00 42 CYS A CA 3
ATOM 3047 C C . CYS A 1 42 ? 0.021 27.264 0.741 1.00 0.00 42 CYS A C 3
ATOM 3048 O O . CYS A 1 42 ? 0.175 28.486 0.743 1.00 0.00 42 CYS A O 3
ATOM 3056 N N . LYS A 1 43 ? 0.619 26.460 -0.136 1.00 0.00 43 LYS A N 3
ATOM 3057 C CA . LYS A 1 43 ? 1.512 26.990 -1.165 1.00 0.00 43 LYS A CA 3
ATOM 3058 C C . LYS A 1 43 ? 0.731 27.634 -2.306 1.00 0.00 43 LYS A C 3
ATOM 3059 O O . LYS A 1 43 ? 1.221 28.558 -2.956 1.00 0.00 43 LYS A O 3
ATOM 3078 N N . PHE A 1 44 ? -0.471 27.132 -2.566 1.00 0.00 44 PHE A N 3
ATOM 3079 C CA . PHE A 1 44 ? -1.283 27.665 -3.656 1.00 0.00 44 PHE A CA 3
ATOM 3080 C C . PHE A 1 44 ? -1.697 29.110 -3.394 1.00 0.00 44 PHE A C 3
ATOM 3081 O O . PHE A 1 44 ? -1.548 29.969 -4.261 1.00 0.00 44 PHE A O 3
ATOM 3098 N N . ASN A 1 45 ? -2.208 29.376 -2.198 1.00 0.00 45 ASN A N 3
ATOM 3099 C CA . ASN A 1 45 ? -2.635 30.729 -1.847 1.00 0.00 45 ASN A CA 3
ATOM 3100 C C . ASN A 1 45 ? -2.387 31.004 -0.369 1.00 0.00 45 ASN A C 3
ATOM 3101 O O . ASN A 1 45 ? -3.272 30.811 0.464 1.00 0.00 45 ASN A O 3
ATOM 3112 N N . GLN A 1 46 ? -1.183 31.463 -0.050 1.00 0.00 46 GLN A N 3
ATOM 3113 C CA . GLN A 1 46 ? -0.842 31.768 1.332 1.00 0.00 46 GLN A CA 3
ATOM 3114 C C . GLN A 1 46 ? -1.635 32.979 1.816 1.00 0.00 46 GLN A C 3
ATOM 3115 O O . GLN A 1 46 ? -1.801 33.186 3.018 1.00 0.00 46 GLN A O 3
ATOM 3129 N N . GLN A 1 47 ? -2.122 33.775 0.869 1.00 0.00 47 GLN A N 3
ATOM 3130 C CA . GLN A 1 47 ? -2.898 34.964 1.203 1.00 0.00 47 GLN A CA 3
ATOM 3131 C C . GLN A 1 47 ? -4.147 34.588 1.994 1.00 0.00 47 GLN A C 3
ATOM 3132 O O . GLN A 1 47 ? -4.528 35.285 2.935 1.00 0.00 47 GLN A O 3
ATOM 3146 N N . GLN A 1 48 ? -4.780 33.485 1.611 1.00 0.00 48 GLN A N 3
ATOM 3147 C CA . GLN A 1 48 ? -5.981 33.032 2.301 1.00 0.00 48 GLN A CA 3
ATOM 3148 C C . GLN A 1 48 ? -5.701 32.855 3.789 1.00 0.00 48 GLN A C 3
ATOM 3149 O O . GLN A 1 48 ? -6.526 33.205 4.634 1.00 0.00 48 GLN A O 3
ATOM 3163 N N . ARG A 1 49 ? -4.528 32.316 4.101 1.00 0.00 49 ARG A N 3
ATOM 3164 C CA . ARG A 1 49 ? -4.140 32.103 5.490 1.00 0.00 49 ARG A CA 3
ATOM 3165 C C . ARG A 1 49 ? -4.003 33.440 6.212 1.00 0.00 49 ARG A C 3
ATOM 3166 O O . ARG A 1 49 ? -4.239 33.537 7.417 1.00 0.00 49 ARG A O 3
ATOM 3187 N N . THR A 1 50 ? -3.617 34.468 5.464 1.00 0.00 50 THR A N 3
ATOM 3188 C CA . THR A 1 50 ? -3.449 35.799 6.037 1.00 0.00 50 THR A CA 3
ATOM 3189 C C . THR A 1 50 ? -4.797 36.496 6.183 1.00 0.00 50 THR A C 3
ATOM 3190 O O . THR A 1 50 ? -5.723 36.247 5.412 1.00 0.00 50 THR A O 3
ATOM 3201 N N . GLY A 1 51 ? -4.898 37.372 7.177 1.00 0.00 51 GLY A N 3
ATOM 3202 C CA . GLY A 1 51 ? -6.137 38.104 7.417 1.00 0.00 51 GLY A CA 3
ATOM 3203 C C . GLY A 1 51 ? -7.151 37.226 8.140 1.00 0.00 51 GLY A C 3
ATOM 3204 O O . GLY A 1 51 ? -6.851 36.645 9.183 1.00 0.00 51 GLY A O 3
ATOM 3208 N N . GLU A 1 52 ? -8.353 37.136 7.576 1.00 0.00 52 GLU A N 3
ATOM 3209 C CA . GLU A 1 52 ? -9.410 36.328 8.170 1.00 0.00 52 GLU A CA 3
ATOM 3210 C C . GLU A 1 52 ? -9.675 35.077 7.311 1.00 0.00 52 GLU A C 3
ATOM 3211 O O . GLU A 1 52 ? -10.347 35.180 6.284 1.00 0.00 52 GLU A O 3
ATOM 3223 N N . PRO A 1 53 ? -9.188 33.905 7.685 1.00 0.00 53 PRO A N 3
ATOM 3224 C CA . PRO A 1 53 ? -9.432 32.667 6.886 1.00 0.00 53 PRO A CA 3
ATOM 3225 C C . PRO A 1 53 ? -10.919 32.423 6.649 1.00 0.00 53 PRO A C 3
ATOM 3226 O O . PRO A 1 53 ? -11.750 32.713 7.511 1.00 0.00 53 PRO A O 3
ATOM 3237 N N . ASP A 1 54 ? -11.247 31.886 5.479 1.00 0.00 54 ASP A N 3
ATOM 3238 C CA . ASP A 1 54 ? -12.638 31.603 5.143 1.00 0.00 54 ASP A CA 3
ATOM 3239 C C . ASP A 1 54 ? -12.719 30.627 3.974 1.00 0.00 54 ASP A C 3
ATOM 3240 O O . ASP A 1 54 ? -11.696 30.179 3.456 1.00 0.00 54 ASP A O 3
ATOM 3249 N N . GLU A 1 55 ? -13.940 30.297 3.565 1.00 0.00 55 GLU A N 3
ATOM 3250 C CA . GLU A 1 55 ? -14.138 29.372 2.455 1.00 0.00 55 GLU A CA 3
ATOM 3251 C C . GLU A 1 55 ? -13.381 29.851 1.220 1.00 0.00 55 GLU A C 3
ATOM 3252 O O . GLU A 1 55 ? -12.194 29.566 1.061 1.00 0.00 55 GLU A O 3
ATOM 3264 N N . GLU A 1 56 ? -14.076 30.581 0.350 1.00 0.00 56 GLU A N 3
ATOM 3265 C CA . GLU A 1 56 ? -13.461 31.097 -0.868 1.00 0.00 56 GLU A CA 3
ATOM 3266 C C . GLU A 1 56 ? -12.538 30.053 -1.491 1.00 0.00 56 GLU A C 3
ATOM 3267 O O . GLU A 1 56 ? -11.323 30.241 -1.552 1.00 0.00 56 GLU A O 3
ATOM 3279 N N . GLU A 1 57 ? -13.126 28.953 -1.950 1.00 0.00 57 GLU A N 3
ATOM 3280 C CA . GLU A 1 57 ? -12.351 27.881 -2.565 1.00 0.00 57 GLU A CA 3
ATOM 3281 C C . GLU A 1 57 ? -11.503 28.420 -3.713 1.00 0.00 57 GLU A C 3
ATOM 3282 O O . GLU A 1 57 ? -11.892 29.370 -4.391 1.00 0.00 57 GLU A O 3
ATOM 3294 N N . GLY A 1 58 ? -10.343 27.807 -3.923 1.00 0.00 58 GLY A N 3
ATOM 3295 C CA . GLY A 1 58 ? -9.449 28.235 -4.991 1.00 0.00 58 GLY A CA 3
ATOM 3296 C C . GLY A 1 58 ? -8.491 27.115 -5.390 1.00 0.00 58 GLY A C 3
ATOM 3297 O O . GLY A 1 58 ? -8.190 26.936 -6.570 1.00 0.00 58 GLY A O 3
ATOM 3301 N N . THR A 1 59 ? -8.018 26.361 -4.401 1.00 0.00 59 THR A N 3
ATOM 3302 C CA . THR A 1 59 ? -7.096 25.259 -4.665 1.00 0.00 59 THR A CA 3
ATOM 3303 C C . THR A 1 59 ? -7.798 24.163 -5.459 1.00 0.00 59 THR A C 3
ATOM 3304 O O . THR A 1 59 ? -9.026 24.102 -5.493 1.00 0.00 59 THR A O 3
ATOM 3315 N N . PHE A 1 60 ? -7.021 23.287 -6.084 1.00 0.00 60 PHE A N 3
ATOM 3316 C CA . PHE A 1 60 ? -7.611 22.196 -6.849 1.00 0.00 60 PHE A CA 3
ATOM 3317 C C . PHE A 1 60 ? -8.263 21.214 -5.891 1.00 0.00 60 PHE A C 3
ATOM 3318 O O . PHE A 1 60 ? -9.339 20.681 -6.155 1.00 0.00 60 PHE A O 3
ATOM 3335 N N . ARG A 1 61 ? -7.598 21.002 -4.763 1.00 0.00 61 ARG A N 3
ATOM 3336 C CA . ARG A 1 61 ? -8.100 20.106 -3.736 1.00 0.00 61 ARG A CA 3
ATOM 3337 C C . ARG A 1 61 ? -9.311 20.721 -3.039 1.00 0.00 61 ARG A C 3
ATOM 3338 O O . ARG A 1 61 ? -10.212 20.011 -2.604 1.00 0.00 61 ARG A O 3
ATOM 3359 N N . SER A 1 62 ? -9.315 22.047 -2.926 1.00 0.00 62 SER A N 3
ATOM 3360 C CA . SER A 1 62 ? -10.411 22.751 -2.264 1.00 0.00 62 SER A CA 3
ATOM 3361 C C . SER A 1 62 ? -11.740 22.492 -2.971 1.00 0.00 62 SER A C 3
ATOM 3362 O O . SER A 1 62 ? -12.790 22.450 -2.330 1.00 0.00 62 SER A O 3
ATOM 3370 N N . SER A 1 63 ? -11.698 22.317 -4.288 1.00 0.00 63 SER A N 3
ATOM 3371 C CA . SER A 1 63 ? -12.922 22.060 -5.044 1.00 0.00 63 SER A CA 3
ATOM 3372 C C . SER A 1 63 ? -13.535 20.736 -4.597 1.00 0.00 63 SER A C 3
ATOM 3373 O O . SER A 1 63 ? -14.742 20.530 -4.698 1.00 0.00 63 SER A O 3
ATOM 3381 N N . ILE A 1 64 ? -12.688 19.852 -4.095 1.00 0.00 64 ILE A N 3
ATOM 3382 C CA . ILE A 1 64 ? -13.136 18.549 -3.616 1.00 0.00 64 ILE A CA 3
ATOM 3383 C C . ILE A 1 64 ? -14.098 18.723 -2.440 1.00 0.00 64 ILE A C 3
ATOM 3384 O O . ILE A 1 64 ? -15.016 17.928 -2.260 1.00 0.00 64 ILE A O 3
ATOM 3400 N N . ARG A 1 65 ? -13.884 19.769 -1.648 1.00 0.00 65 ARG A N 3
ATOM 3401 C CA . ARG A 1 65 ? -14.747 20.033 -0.501 1.00 0.00 65 ARG A CA 3
ATOM 3402 C C . ARG A 1 65 ? -16.190 20.178 -0.963 1.00 0.00 65 ARG A C 3
ATOM 3403 O O . ARG A 1 65 ? -17.123 19.869 -0.223 1.00 0.00 65 ARG A O 3
ATOM 3424 N N . ARG A 1 66 ? -16.365 20.655 -2.188 1.00 0.00 66 ARG A N 3
ATOM 3425 C CA . ARG A 1 66 ? -17.700 20.840 -2.733 1.00 0.00 66 ARG A CA 3
ATOM 3426 C C . ARG A 1 66 ? -18.488 19.537 -2.659 1.00 0.00 66 ARG A C 3
ATOM 3427 O O . ARG A 1 66 ? -19.691 19.547 -2.437 1.00 0.00 66 ARG A O 3
ATOM 3448 N N . LEU A 1 67 ? -17.803 18.414 -2.839 1.00 0.00 67 LEU A N 3
ATOM 3449 C CA . LEU A 1 67 ? -18.468 17.116 -2.775 1.00 0.00 67 LEU A CA 3
ATOM 3450 C C . LEU A 1 67 ? -19.069 16.884 -1.389 1.00 0.00 67 LEU A C 3
ATOM 3451 O O . LEU A 1 67 ? -19.981 16.074 -1.229 1.00 0.00 67 LEU A O 3
ATOM 3467 N N . SER A 1 68 ? -18.544 17.582 -0.385 1.00 0.00 68 SER A N 3
ATOM 3468 C CA . SER A 1 68 ? -19.035 17.419 0.982 1.00 0.00 68 SER A CA 3
ATOM 3469 C C . SER A 1 68 ? -20.457 17.954 1.133 1.00 0.00 68 SER A C 3
ATOM 3470 O O . SER A 1 68 ? -21.325 17.278 1.686 1.00 0.00 68 SER A O 3
ATOM 3478 N N . THR A 1 69 ? -20.690 19.169 0.643 1.00 0.00 69 THR A N 3
ATOM 3479 C CA . THR A 1 69 ? -22.012 19.784 0.734 1.00 0.00 69 THR A CA 3
ATOM 3480 C C . THR A 1 69 ? -22.714 19.743 -0.618 1.00 0.00 69 THR A C 3
ATOM 3481 O O . THR A 1 69 ? -23.923 19.530 -0.700 1.00 0.00 69 THR A O 3
ATOM 3492 N N . ARG A 1 70 ? -21.938 19.950 -1.674 1.00 0.00 70 ARG A N 3
ATOM 3493 C CA . ARG A 1 70 ? -22.476 19.939 -3.033 1.00 0.00 70 ARG A CA 3
ATOM 3494 C C . ARG A 1 70 ? -22.034 18.677 -3.774 1.00 0.00 70 ARG A C 3
ATOM 3495 O O . ARG A 1 70 ? -20.908 18.602 -4.262 1.00 0.00 70 ARG A O 3
ATOM 3516 N N . ARG A 1 71 ? -22.925 17.691 -3.860 1.00 0.00 71 ARG A N 3
ATOM 3517 C CA . ARG A 1 71 ? -22.602 16.443 -4.549 1.00 0.00 71 ARG A CA 3
ATOM 3518 C C . ARG A 1 71 ? -22.993 16.523 -6.024 1.00 0.00 71 ARG A C 3
ATOM 3519 O O . ARG A 1 71 ? -22.574 17.434 -6.737 1.00 0.00 71 ARG A O 3
ATOM 3540 N N . ARG A 1 72 ? -23.794 15.561 -6.477 1.00 0.00 72 ARG A N 3
ATOM 3541 C CA . ARG A 1 72 ? -24.229 15.532 -7.868 1.00 0.00 72 ARG A CA 3
ATOM 3542 C C . ARG A 1 72 ? -25.106 16.739 -8.182 1.00 0.00 72 ARG A C 3
ATOM 3543 O O . ARG A 1 72 ? -26.317 16.602 -8.115 1.00 0.00 72 ARG A O 3
ATOM 3565 N N . GLU A 1 1 ? -13.657 -27.210 -11.337 1.00 0.00 1 GLU A N 4
ATOM 3566 C CA . GLU A 1 1 ? -13.276 -25.935 -10.666 1.00 0.00 1 GLU A CA 4
ATOM 3567 C C . GLU A 1 1 ? -13.817 -25.934 -9.239 1.00 0.00 1 GLU A C 4
ATOM 3568 O O . GLU A 1 1 ? -14.903 -25.417 -8.980 1.00 0.00 1 GLU A O 4
ATOM 3582 N N . SER A 1 2 ? -13.053 -26.516 -8.319 1.00 0.00 2 SER A N 4
ATOM 3583 C CA . SER A 1 2 ? -13.468 -26.575 -6.921 1.00 0.00 2 SER A CA 4
ATOM 3584 C C . SER A 1 2 ? -12.287 -26.273 -5.998 1.00 0.00 2 SER A C 4
ATOM 3585 O O . SER A 1 2 ? -11.131 -26.342 -6.416 1.00 0.00 2 SER A O 4
ATOM 3593 N N . PRO A 1 3 ? -12.556 -25.944 -4.759 1.00 0.00 3 PRO A N 4
ATOM 3594 C CA . PRO A 1 3 ? -11.490 -25.629 -3.763 1.00 0.00 3 PRO A CA 4
ATOM 3595 C C . PRO A 1 3 ? -10.685 -26.865 -3.370 1.00 0.00 3 PRO A C 4
ATOM 3596 O O . PRO A 1 3 ? -9.612 -26.755 -2.776 1.00 0.00 3 PRO A O 4
ATOM 3607 N N . LYS A 1 4 ? -11.211 -28.039 -3.702 1.00 0.00 4 LYS A N 4
ATOM 3608 C CA . LYS A 1 4 ? -10.531 -29.287 -3.374 1.00 0.00 4 LYS A CA 4
ATOM 3609 C C . LYS A 1 4 ? -9.336 -29.503 -4.297 1.00 0.00 4 LYS A C 4
ATOM 3610 O O . LYS A 1 4 ? -8.346 -30.124 -3.911 1.00 0.00 4 LYS A O 4
ATOM 3629 N N . GLU A 1 5 ? -9.434 -28.985 -5.517 1.00 0.00 5 GLU A N 4
ATOM 3630 C CA . GLU A 1 5 ? -8.353 -29.126 -6.484 1.00 0.00 5 GLU A CA 4
ATOM 3631 C C . GLU A 1 5 ? -7.080 -28.475 -5.954 1.00 0.00 5 GLU A C 4
ATOM 3632 O O . GLU A 1 5 ? -5.973 -28.948 -6.213 1.00 0.00 5 GLU A O 4
ATOM 3644 N N . HIS A 1 6 ? -7.247 -27.389 -5.204 1.00 0.00 6 HIS A N 4
ATOM 3645 C CA . HIS A 1 6 ? -6.106 -26.681 -4.636 1.00 0.00 6 HIS A CA 4
ATOM 3646 C C . HIS A 1 6 ? -5.644 -27.360 -3.351 1.00 0.00 6 HIS A C 4
ATOM 3647 O O . HIS A 1 6 ? -4.999 -26.741 -2.504 1.00 0.00 6 HIS A O 4
ATOM 3662 N N . ASP A 1 7 ? -5.981 -28.639 -3.214 1.00 0.00 7 ASP A N 4
ATOM 3663 C CA . ASP A 1 7 ? -5.599 -29.399 -2.030 1.00 0.00 7 ASP A CA 4
ATOM 3664 C C . ASP A 1 7 ? -4.115 -29.216 -1.703 1.00 0.00 7 ASP A C 4
ATOM 3665 O O . ASP A 1 7 ? -3.770 -28.891 -0.566 1.00 0.00 7 ASP A O 4
ATOM 3674 N N . PRO A 1 8 ? -3.232 -29.416 -2.654 1.00 0.00 8 PRO A N 4
ATOM 3675 C CA . PRO A 1 8 ? -1.770 -29.266 -2.415 1.00 0.00 8 PRO A CA 4
ATOM 3676 C C . PRO A 1 8 ? -1.329 -27.804 -2.431 1.00 0.00 8 PRO A C 4
ATOM 3677 O O . PRO A 1 8 ? -0.826 -27.310 -3.440 1.00 0.00 8 PRO A O 4
ATOM 3688 N N . PHE A 1 9 ? -1.521 -27.125 -1.302 1.00 0.00 9 PHE A N 4
ATOM 3689 C CA . PHE A 1 9 ? -1.142 -25.721 -1.181 1.00 0.00 9 PHE A CA 4
ATOM 3690 C C . PHE A 1 9 ? 0.054 -25.569 -0.248 1.00 0.00 9 PHE A C 4
ATOM 3691 O O . PHE A 1 9 ? 0.111 -26.195 0.810 1.00 0.00 9 PHE A O 4
ATOM 3708 N N . THR A 1 10 ? 1.009 -24.735 -0.646 1.00 0.00 10 THR A N 4
ATOM 3709 C CA . THR A 1 10 ? 2.198 -24.511 0.167 1.00 0.00 10 THR A CA 4
ATOM 3710 C C . THR A 1 10 ? 1.871 -23.624 1.365 1.00 0.00 10 THR A C 4
ATOM 3711 O O . THR A 1 10 ? 2.308 -23.892 2.485 1.00 0.00 10 THR A O 4
ATOM 3722 N N . TYR A 1 11 ? 1.098 -22.568 1.120 1.00 0.00 11 TYR A N 4
ATOM 3723 C CA . TYR A 1 11 ? 0.714 -21.645 2.185 1.00 0.00 11 TYR A CA 4
ATOM 3724 C C . TYR A 1 11 ? -0.775 -21.316 2.098 1.00 0.00 11 TYR A C 4
ATOM 3725 O O . TYR A 1 11 ? -1.371 -21.368 1.022 1.00 0.00 11 TYR A O 4
ATOM 3743 N N . ASP A 1 12 ? -1.370 -20.976 3.238 1.00 0.00 12 ASP A N 4
ATOM 3744 C CA . ASP A 1 12 ? -2.790 -20.638 3.277 1.00 0.00 12 ASP A CA 4
ATOM 3745 C C . ASP A 1 12 ? -2.982 -19.125 3.276 1.00 0.00 12 ASP A C 4
ATOM 3746 O O . ASP A 1 12 ? -4.062 -18.625 2.962 1.00 0.00 12 ASP A O 4
ATOM 3755 N N . TYR A 1 13 ? -1.925 -18.401 3.632 1.00 0.00 13 TYR A N 4
ATOM 3756 C CA . TYR A 1 13 ? -1.981 -16.943 3.672 1.00 0.00 13 TYR A CA 4
ATOM 3757 C C . TYR A 1 13 ? -1.604 -16.356 2.316 1.00 0.00 13 TYR A C 4
ATOM 3758 O O . TYR A 1 13 ? -1.009 -15.283 2.239 1.00 0.00 13 TYR A O 4
ATOM 3776 N N . GLN A 1 14 ? -1.942 -17.070 1.251 1.00 0.00 14 GLN A N 4
ATOM 3777 C CA . GLN A 1 14 ? -1.615 -16.611 -0.096 1.00 0.00 14 GLN A CA 4
ATOM 3778 C C . GLN A 1 14 ? -2.086 -15.176 -0.322 1.00 0.00 14 GLN A C 4
ATOM 3779 O O . GLN A 1 14 ? -1.321 -14.333 -0.788 1.00 0.00 14 GLN A O 4
ATOM 3793 N N . SER A 1 15 ? -3.346 -14.907 -0.004 1.00 0.00 15 SER A N 4
ATOM 3794 C CA . SER A 1 15 ? -3.902 -13.569 -0.193 1.00 0.00 15 SER A CA 4
ATOM 3795 C C . SER A 1 15 ? -3.586 -12.657 0.991 1.00 0.00 15 SER A C 4
ATOM 3796 O O . SER A 1 15 ? -3.393 -11.452 0.822 1.00 0.00 15 SER A O 4
ATOM 3804 N N . LEU A 1 16 ? -3.555 -13.230 2.189 1.00 0.00 16 LEU A N 4
ATOM 3805 C CA . LEU A 1 16 ? -3.283 -12.451 3.394 1.00 0.00 16 LEU A CA 4
ATOM 3806 C C . LEU A 1 16 ? -1.795 -12.138 3.538 1.00 0.00 16 LEU A C 4
ATOM 3807 O O . LEU A 1 16 ? -1.408 -11.292 4.343 1.00 0.00 16 LEU A O 4
ATOM 3823 N N . GLN A 1 17 ? -0.962 -12.828 2.765 1.00 0.00 17 GLN A N 4
ATOM 3824 C CA . GLN A 1 17 ? 0.483 -12.611 2.836 1.00 0.00 17 GLN A CA 4
ATOM 3825 C C . GLN A 1 17 ? 0.861 -11.211 2.354 1.00 0.00 17 GLN A C 4
ATOM 3826 O O . GLN A 1 17 ? 1.607 -10.499 3.025 1.00 0.00 17 GLN A O 4
ATOM 3840 N N . ILE A 1 18 ? 0.355 -10.827 1.185 1.00 0.00 18 ILE A N 4
ATOM 3841 C CA . ILE A 1 18 ? 0.664 -9.515 0.619 1.00 0.00 18 ILE A CA 4
ATOM 3842 C C . ILE A 1 18 ? -0.401 -8.485 0.999 1.00 0.00 18 ILE A C 4
ATOM 3843 O O . ILE A 1 18 ? -0.213 -7.283 0.810 1.00 0.00 18 ILE A O 4
ATOM 3859 N N . GLY A 1 19 ? -1.520 -8.964 1.523 1.00 0.00 19 GLY A N 4
ATOM 3860 C CA . GLY A 1 19 ? -2.613 -8.079 1.911 1.00 0.00 19 GLY A CA 4
ATOM 3861 C C . GLY A 1 19 ? -2.111 -6.849 2.665 1.00 0.00 19 GLY A C 4
ATOM 3862 O O . GLY A 1 19 ? -1.713 -5.854 2.060 1.00 0.00 19 GLY A O 4
ATOM 3866 N N . GLY A 1 20 ? -2.156 -6.924 3.990 1.00 0.00 20 GLY A N 4
ATOM 3867 C CA . GLY A 1 20 ? -1.730 -5.815 4.840 1.00 0.00 20 GLY A CA 4
ATOM 3868 C C . GLY A 1 20 ? -0.519 -5.081 4.265 1.00 0.00 20 GLY A C 4
ATOM 3869 O O . GLY A 1 20 ?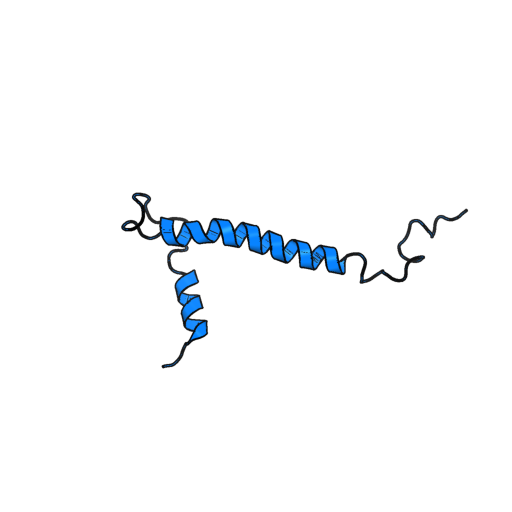 -0.400 -3.864 4.408 1.00 0.00 20 GLY A O 4
ATOM 3873 N N . LEU A 1 21 ? 0.387 -5.820 3.633 1.00 0.00 21 LEU A N 4
ATOM 3874 C CA . LEU A 1 21 ? 1.590 -5.210 3.066 1.00 0.00 21 LEU A CA 4
ATOM 3875 C C . LEU A 1 21 ? 1.244 -4.135 2.035 1.00 0.00 21 LEU A C 4
ATOM 3876 O O . LEU A 1 21 ? 1.764 -3.020 2.094 1.00 0.00 21 LEU A O 4
ATOM 3892 N N . VAL A 1 22 ? 0.378 -4.476 1.086 1.00 0.00 22 VAL A N 4
ATOM 3893 C CA . VAL A 1 22 ? -0.008 -3.531 0.040 1.00 0.00 22 VAL A CA 4
ATOM 3894 C C . VAL A 1 22 ? -0.855 -2.388 0.599 1.00 0.00 22 VAL A C 4
ATOM 3895 O O . VAL A 1 22 ? -0.617 -1.219 0.289 1.00 0.00 22 VAL A O 4
ATOM 3908 N N . ILE A 1 23 ? -1.852 -2.732 1.404 1.00 0.00 23 ILE A N 4
ATOM 3909 C CA . ILE A 1 23 ? -2.742 -1.727 1.980 1.00 0.00 23 ILE A CA 4
ATOM 3910 C C . ILE A 1 23 ? -1.985 -0.759 2.886 1.00 0.00 23 ILE A C 4
ATOM 3911 O O . ILE A 1 23 ? -2.173 0.457 2.806 1.00 0.00 23 ILE A O 4
ATOM 3927 N N . ALA A 1 24 ? -1.137 -1.302 3.754 1.00 0.00 24 ALA A N 4
ATOM 3928 C CA . ALA A 1 24 ? -0.369 -0.474 4.677 1.00 0.00 24 ALA A CA 4
ATOM 3929 C C . ALA A 1 24 ? 0.519 0.506 3.921 1.00 0.00 24 ALA A C 4
ATOM 3930 O O . ALA A 1 24 ? 0.603 1.683 4.274 1.00 0.00 24 ALA A O 4
ATOM 3937 N N . GLY A 1 25 ? 1.182 0.014 2.881 1.00 0.00 25 GLY A N 4
ATOM 3938 C CA . GLY A 1 25 ? 2.061 0.861 2.085 1.00 0.00 25 GLY A CA 4
ATOM 3939 C C . GLY A 1 25 ? 1.285 2.010 1.453 1.00 0.00 25 GLY A C 4
ATOM 3940 O O . GLY A 1 25 ? 1.796 3.123 1.330 1.00 0.00 25 GLY A O 4
ATOM 3944 N N . ILE A 1 26 ? 0.049 1.734 1.049 1.00 0.00 26 ILE A N 4
ATOM 3945 C CA . ILE A 1 26 ? -0.781 2.754 0.426 1.00 0.00 26 ILE A CA 4
ATOM 3946 C C . ILE A 1 26 ? -1.081 3.898 1.397 1.00 0.00 26 ILE A C 4
ATOM 3947 O O . ILE A 1 26 ? -1.011 5.066 1.024 1.00 0.00 26 ILE A O 4
ATOM 3963 N N . LEU A 1 27 ? -1.419 3.558 2.642 1.00 0.00 27 LEU A N 4
ATOM 3964 C CA . LEU A 1 27 ? -1.734 4.578 3.645 1.00 0.00 27 LEU A CA 4
ATOM 3965 C C . LEU A 1 27 ? -0.537 5.501 3.878 1.00 0.00 27 LEU A C 4
ATOM 3966 O O . LEU A 1 27 ? -0.682 6.720 3.903 1.00 0.00 27 LEU A O 4
ATOM 3982 N N . PHE A 1 28 ? 0.640 4.908 4.047 1.00 0.00 28 PHE A N 4
ATOM 3983 C CA . PHE A 1 28 ? 1.860 5.674 4.272 1.00 0.00 28 PHE A CA 4
ATOM 3984 C C . PHE A 1 28 ? 2.254 6.446 3.013 1.00 0.00 28 PHE A C 4
ATOM 3985 O O . PHE A 1 28 ? 2.737 7.570 3.097 1.00 0.00 28 PHE A O 4
ATOM 4002 N N . ILE A 1 29 ? 2.035 5.837 1.849 1.00 0.00 29 ILE A N 4
ATOM 4003 C CA . ILE A 1 29 ? 2.361 6.488 0.577 1.00 0.00 29 ILE A CA 4
ATOM 4004 C C . ILE A 1 29 ? 1.484 7.716 0.408 1.00 0.00 29 ILE A C 4
ATOM 4005 O O . ILE A 1 29 ? 1.963 8.801 0.076 1.00 0.00 29 ILE A O 4
ATOM 4021 N N . LEU A 1 30 ? 0.205 7.547 0.716 1.00 0.00 30 LEU A N 4
ATOM 4022 C CA . LEU A 1 30 ? -0.729 8.639 0.684 1.00 0.00 30 LEU A CA 4
ATOM 4023 C C . LEU A 1 30 ? -0.258 9.575 1.753 1.00 0.00 30 LEU A C 4
ATOM 4024 O O . LEU A 1 30 ? -0.368 10.788 1.656 1.00 0.00 30 LEU A O 4
ATOM 4040 N N . GLY A 1 31 ? 0.268 8.948 2.796 1.00 0.00 31 GLY A N 4
ATOM 4041 C CA . GLY A 1 31 ? 0.780 9.682 3.947 1.00 0.00 31 GLY A CA 4
ATOM 4042 C C . GLY A 1 31 ? 1.873 10.677 3.544 1.00 0.00 31 GLY A C 4
ATOM 4043 O O . GLY A 1 31 ? 1.812 11.855 3.899 1.00 0.00 31 GLY A O 4
ATOM 4047 N N . ILE A 1 32 ? 2.880 10.195 2.815 1.00 0.00 32 ILE A N 4
ATOM 4048 C CA . ILE A 1 32 ? 3.986 11.048 2.387 1.00 0.00 32 ILE A CA 4
ATOM 4049 C C . ILE A 1 32 ? 3.519 12.098 1.386 1.00 0.00 32 ILE A C 4
ATOM 4050 O O . ILE A 1 32 ? 3.881 13.269 1.490 1.00 0.00 32 ILE A O 4
ATOM 4066 N N . LEU A 1 33 ? 2.712 11.675 0.419 1.00 0.00 33 LEU A N 4
ATOM 4067 C CA . LEU A 1 33 ? 2.207 12.601 -0.588 1.00 0.00 33 LEU A CA 4
ATOM 4068 C C . LEU A 1 33 ? 1.331 13.656 0.070 1.00 0.00 33 LEU A C 4
ATOM 4069 O O . LEU A 1 33 ? 1.444 14.841 -0.228 1.00 0.00 33 LEU A O 4
ATOM 4085 N N . ILE A 1 34 ? 0.461 13.208 0.966 1.00 0.00 34 ILE A N 4
ATOM 4086 C CA . ILE A 1 34 ? -0.445 14.119 1.672 1.00 0.00 34 ILE A CA 4
ATOM 4087 C C . ILE A 1 34 ? 0.328 15.158 2.478 1.00 0.00 34 ILE A C 4
ATOM 4088 O O . ILE A 1 34 ? 0.013 16.347 2.433 1.00 0.00 34 ILE A O 4
ATOM 4104 N N . VAL A 1 35 ? 1.327 14.706 3.228 1.00 0.00 35 VAL A N 4
ATOM 4105 C CA . VAL A 1 35 ? 2.120 15.612 4.052 1.00 0.00 35 VAL A CA 4
ATOM 4106 C C . VAL A 1 35 ? 2.744 16.719 3.206 1.00 0.00 35 VAL A C 4
ATOM 4107 O O . VAL A 1 35 ? 2.620 17.901 3.527 1.00 0.00 35 VAL A O 4
ATOM 4120 N N . LEU A 1 36 ? 3.418 16.332 2.129 1.00 0.00 36 LEU A N 4
ATOM 4121 C CA . LEU A 1 36 ? 4.062 17.304 1.251 1.00 0.00 36 LEU A CA 4
ATOM 4122 C C . LEU A 1 36 ? 3.027 18.178 0.545 1.00 0.00 36 LEU A C 4
ATOM 4123 O O . LEU A 1 36 ? 3.263 19.360 0.303 1.00 0.00 36 LEU A O 4
ATOM 4139 N N . SER A 1 37 ? 1.887 17.585 0.208 1.00 0.00 37 SER A N 4
ATOM 4140 C CA . SER A 1 37 ? 0.830 18.318 -0.485 1.00 0.00 37 SER A CA 4
ATOM 4141 C C . SER A 1 37 ? 0.332 19.490 0.351 1.00 0.00 37 SER A C 4
ATOM 4142 O O . SER A 1 37 ? -0.024 20.539 -0.187 1.00 0.00 37 SER A O 4
ATOM 4150 N N . ARG A 1 38 ? 0.294 19.304 1.664 1.00 0.00 38 ARG A N 4
ATOM 4151 C CA . ARG A 1 38 ? -0.181 20.355 2.555 1.00 0.00 38 ARG A CA 4
ATOM 4152 C C . ARG A 1 38 ? 0.634 21.630 2.371 1.00 0.00 38 ARG A C 4
ATOM 4153 O O . ARG A 1 38 ? 0.098 22.735 2.454 1.00 0.00 38 ARG A O 4
ATOM 4174 N N . ARG A 1 39 ? 1.928 21.472 2.119 1.00 0.00 39 ARG A N 4
ATOM 4175 C CA . ARG A 1 39 ? 2.799 22.624 1.924 1.00 0.00 39 ARG A CA 4
ATOM 4176 C C . ARG A 1 39 ? 2.344 23.444 0.722 1.00 0.00 39 ARG A C 4
ATOM 4177 O O . ARG A 1 39 ? 2.570 24.653 0.661 1.00 0.00 39 ARG A O 4
ATOM 4198 N N . CYS A 1 40 ? 1.705 22.778 -0.234 1.00 0.00 40 CYS A N 4
ATOM 4199 C CA . CYS A 1 40 ? 1.227 23.454 -1.435 1.00 0.00 40 CYS A CA 4
ATOM 4200 C C . CYS A 1 40 ? 0.226 24.550 -1.083 1.00 0.00 40 CYS A C 4
ATOM 4201 O O . CYS A 1 40 ? 0.326 25.675 -1.574 1.00 0.00 40 CYS A O 4
ATOM 4209 N N . ARG A 1 41 ? -0.739 24.216 -0.231 1.00 0.00 41 ARG A N 4
ATOM 4210 C CA . ARG A 1 41 ? -1.755 25.181 0.176 1.00 0.00 41 ARG A CA 4
ATOM 4211 C C . ARG A 1 41 ? -1.101 26.434 0.744 1.00 0.00 41 ARG A C 4
ATOM 4212 O O . ARG A 1 41 ? -1.547 27.553 0.488 1.00 0.00 41 ARG A O 4
ATOM 4233 N N . CYS A 1 42 ? -0.044 26.235 1.520 1.00 0.00 42 CYS A N 4
ATOM 4234 C CA . CYS A 1 42 ? 0.668 27.350 2.126 1.00 0.00 42 CYS A CA 4
ATOM 4235 C C . CYS A 1 42 ? 1.538 28.057 1.088 1.00 0.00 42 CYS A C 4
ATOM 4236 O O . CYS A 1 42 ? 1.673 29.281 1.108 1.00 0.00 42 CYS A O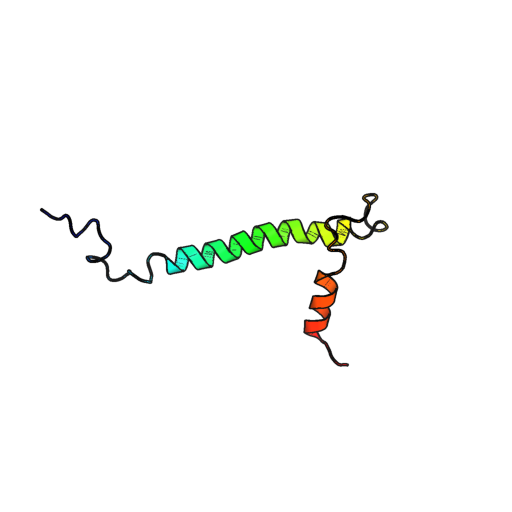 4
ATOM 4244 N N . LYS A 1 43 ? 2.126 27.277 0.183 1.00 0.00 43 LYS A N 4
ATOM 4245 C CA . LYS A 1 43 ? 2.983 27.838 -0.859 1.00 0.00 43 LYS A CA 4
ATOM 4246 C C . LYS A 1 43 ? 2.162 28.456 -1.991 1.00 0.00 43 LYS A C 4
ATOM 4247 O O . LYS A 1 43 ? 2.633 29.360 -2.681 1.00 0.00 43 LYS A O 4
ATOM 4266 N N . PHE A 1 44 ? 0.942 27.961 -2.189 1.00 0.00 44 PHE A N 4
ATOM 4267 C CA . PHE A 1 44 ? 0.083 28.478 -3.255 1.00 0.00 44 PHE A CA 4
ATOM 4268 C C . PHE A 1 44 ? -0.328 29.923 -2.983 1.00 0.00 44 PHE A C 4
ATOM 4269 O O . PHE A 1 44 ? -0.252 30.771 -3.874 1.00 0.00 44 PHE A O 4
ATOM 4286 N N . ASN A 1 45 ? -0.764 30.190 -1.754 1.00 0.00 45 ASN A N 4
ATOM 4287 C CA . ASN A 1 45 ? -1.193 31.535 -1.368 1.00 0.00 45 ASN A CA 4
ATOM 4288 C C . ASN A 1 45 ? -0.346 32.057 -0.215 1.00 0.00 45 ASN A C 4
ATOM 4289 O O . ASN A 1 45 ? -0.864 32.349 0.864 1.00 0.00 45 ASN A O 4
ATOM 4300 N N . GLN A 1 46 ? 0.956 32.175 -0.448 1.00 0.00 46 GLN A N 4
ATOM 4301 C CA . GLN A 1 46 ? 1.859 32.667 0.583 1.00 0.00 46 GLN A CA 4
ATOM 4302 C C . GLN A 1 46 ? 1.532 34.118 0.923 1.00 0.00 46 GLN A C 4
ATOM 4303 O O . GLN A 1 46 ? 1.710 34.554 2.060 1.00 0.00 46 GLN A O 4
ATOM 4317 N N . GLN A 1 47 ? 1.053 34.857 -0.073 1.00 0.00 47 GLN A N 4
ATOM 4318 C CA . GLN A 1 47 ? 0.703 36.258 0.127 1.00 0.00 47 GLN A CA 4
ATOM 4319 C C . GLN A 1 47 ? -0.295 36.403 1.272 1.00 0.00 47 GLN A C 4
ATOM 4320 O O . GLN A 1 47 ? -0.164 37.292 2.112 1.00 0.00 47 GLN A O 4
ATOM 4334 N N . GLN A 1 48 ? -1.288 35.522 1.300 1.00 0.00 48 GLN A N 4
ATOM 4335 C CA . GLN A 1 48 ? -2.297 35.561 2.350 1.00 0.00 48 GLN A CA 4
ATOM 4336 C C . GLN A 1 48 ? -1.658 35.284 3.708 1.00 0.00 48 GLN A C 4
ATOM 4337 O O . GLN A 1 48 ? -2.077 35.833 4.728 1.00 0.00 48 GLN A O 4
ATOM 4351 N N . ARG A 1 49 ? -0.638 34.432 3.706 1.00 0.00 49 ARG A N 4
ATOM 4352 C CA . ARG A 1 49 ? 0.064 34.083 4.936 1.00 0.00 49 ARG A CA 4
ATOM 4353 C C . ARG A 1 49 ? -0.921 33.907 6.088 1.00 0.00 49 ARG A C 4
ATOM 4354 O O . ARG A 1 49 ? -0.565 34.091 7.252 1.00 0.00 49 ARG A O 4
ATOM 4375 N N . THR A 1 50 ? -2.159 33.548 5.751 1.00 0.00 50 THR A N 4
ATOM 4376 C CA . THR A 1 50 ? -3.199 33.345 6.757 1.00 0.00 50 THR A CA 4
ATOM 4377 C C . THR A 1 50 ? -3.832 31.966 6.600 1.00 0.00 50 THR A C 4
ATOM 4378 O O . THR A 1 50 ? -3.870 31.415 5.500 1.00 0.00 50 THR A O 4
ATOM 4389 N N . GLY A 1 51 ? -4.329 31.420 7.708 1.00 0.00 51 GLY A N 4
ATOM 4390 C CA . GLY A 1 51 ? -4.963 30.104 7.696 1.00 0.00 51 GLY A CA 4
ATOM 4391 C C . GLY A 1 51 ? -6.446 30.211 8.029 1.00 0.00 51 GLY A C 4
ATOM 4392 O O . GLY A 1 51 ? -6.897 29.714 9.062 1.00 0.00 51 GLY A O 4
ATOM 4396 N N . GLU A 1 52 ? -7.199 30.863 7.147 1.00 0.00 52 GLU A N 4
ATOM 4397 C CA . GLU A 1 52 ? -8.634 31.033 7.353 1.00 0.00 52 GLU A CA 4
ATOM 4398 C C . GLU A 1 52 ? -9.426 30.161 6.360 1.00 0.00 52 GLU A C 4
ATOM 4399 O O . GLU A 1 52 ? -9.558 30.540 5.194 1.00 0.00 52 GLU A O 4
ATOM 4411 N N . PRO A 1 53 ? -9.966 29.024 6.764 1.00 0.00 53 PRO A N 4
ATOM 4412 C CA . PRO A 1 53 ? -10.752 28.156 5.835 1.00 0.00 53 PRO A CA 4
ATOM 4413 C C . PRO A 1 53 ? -11.855 28.929 5.119 1.00 0.00 53 PRO A C 4
ATOM 4414 O O . PRO A 1 53 ? -12.551 29.743 5.729 1.00 0.00 53 PRO A O 4
ATOM 4425 N N . ASP A 1 54 ? -12.013 28.670 3.825 1.00 0.00 54 ASP A N 4
ATOM 4426 C CA . ASP A 1 54 ? -13.039 29.349 3.041 1.00 0.00 54 ASP A CA 4
ATOM 4427 C C . ASP A 1 54 ? -13.278 28.616 1.724 1.00 0.00 54 ASP A C 4
ATOM 4428 O O . ASP A 1 54 ? -12.617 28.888 0.722 1.00 0.00 54 ASP A O 4
ATOM 4437 N N . GLU A 1 55 ? -14.228 27.685 1.734 1.00 0.00 55 GLU A N 4
ATOM 4438 C CA . GLU A 1 55 ? -14.545 26.917 0.535 1.00 0.00 55 GLU A CA 4
ATOM 4439 C C . GLU A 1 55 ? -13.269 26.519 -0.198 1.00 0.00 55 GLU A C 4
ATOM 4440 O O . GLU A 1 55 ? -12.467 25.738 0.313 1.00 0.00 55 GLU A O 4
ATOM 4452 N N . GLU A 1 56 ? -13.087 27.061 -1.398 1.00 0.00 56 GLU A N 4
ATOM 4453 C CA . GLU A 1 56 ? -11.901 26.756 -2.189 1.00 0.00 56 GLU A CA 4
ATOM 4454 C C . GLU A 1 56 ? -10.829 27.821 -1.973 1.00 0.00 56 GLU A C 4
ATOM 4455 O O . GLU A 1 56 ? -11.032 28.992 -2.293 1.00 0.00 56 GLU A O 4
ATOM 4467 N N . GLU A 1 57 ? -9.690 27.406 -1.427 1.00 0.00 57 GLU A N 4
ATOM 4468 C CA . GLU A 1 57 ? -8.596 28.335 -1.170 1.00 0.00 57 GLU A CA 4
ATOM 4469 C C . GLU A 1 57 ? -7.861 28.678 -2.463 1.00 0.00 57 GLU A C 4
ATOM 4470 O O . GLU A 1 57 ? -7.430 29.813 -2.659 1.00 0.00 57 GLU A O 4
ATOM 4482 N N . GLY A 1 58 ? -7.722 27.690 -3.342 1.00 0.00 58 GLY A N 4
ATOM 4483 C CA . GLY A 1 58 ? -7.037 27.907 -4.613 1.00 0.00 58 GLY A CA 4
ATOM 4484 C C . GLY A 1 58 ? -6.187 26.698 -4.993 1.00 0.00 58 GLY A C 4
ATOM 4485 O O . GLY A 1 58 ? -5.924 26.459 -6.170 1.00 0.00 58 GLY A O 4
ATOM 4489 N N . THR A 1 59 ? -5.764 25.938 -3.987 1.00 0.00 59 THR A N 4
ATOM 4490 C CA . THR A 1 59 ? -4.949 24.751 -4.229 1.00 0.00 59 THR A CA 4
ATOM 4491 C C . THR A 1 59 ? -5.754 23.712 -5.005 1.00 0.00 59 THR A C 4
ATOM 4492 O O . THR A 1 59 ? -6.984 23.716 -4.958 1.00 0.00 59 THR A O 4
ATOM 4503 N N . PHE A 1 60 ? -5.063 22.816 -5.710 1.00 0.00 60 PHE A N 4
ATOM 4504 C CA . PHE A 1 60 ? -5.758 21.782 -6.466 1.00 0.00 60 PHE A CA 4
ATOM 4505 C C . PHE A 1 60 ? -6.388 20.808 -5.485 1.00 0.00 60 PHE A C 4
ATOM 4506 O O . PHE A 1 60 ? -7.507 20.334 -5.677 1.00 0.00 60 PHE A O 4
ATOM 4523 N N . ARG A 1 61 ? -5.651 20.552 -4.416 1.00 0.00 61 ARG A N 4
ATOM 4524 C CA . ARG A 1 61 ? -6.103 19.672 -3.353 1.00 0.00 61 ARG A CA 4
ATOM 4525 C C . ARG A 1 61 ? -7.326 20.274 -2.672 1.00 0.00 61 ARG A C 4
ATOM 4526 O O . ARG A 1 61 ? -8.202 19.556 -2.193 1.00 0.00 61 ARG A O 4
ATOM 4547 N N . SER A 1 62 ? -7.365 21.600 -2.624 1.00 0.00 62 SER A N 4
ATOM 4548 C CA . SER A 1 62 ? -8.470 22.309 -1.991 1.00 0.00 62 SER A CA 4
ATOM 4549 C C . SER A 1 62 ? -9.794 21.982 -2.678 1.00 0.00 62 SER A C 4
ATOM 4550 O O . SER A 1 62 ? -10.842 21.942 -2.033 1.00 0.00 62 SER A O 4
ATOM 4558 N N . SER A 1 63 ? -9.749 21.749 -3.987 1.00 0.00 63 SER A N 4
ATOM 4559 C CA . SER A 1 63 ? -10.965 21.430 -4.727 1.00 0.00 63 SER A CA 4
ATOM 4560 C C . SER A 1 63 ? -11.547 20.111 -4.232 1.00 0.00 63 SER A C 4
ATOM 4561 O O . SER A 1 63 ? -12.753 19.881 -4.322 1.00 0.00 63 SER A O 4
ATOM 4569 N N . ILE A 1 64 ? -10.683 19.249 -3.706 1.00 0.00 64 ILE A N 4
ATOM 4570 C CA . ILE A 1 64 ? -11.126 17.958 -3.195 1.00 0.00 64 ILE A CA 4
ATOM 4571 C C . ILE A 1 64 ? -12.061 18.146 -1.998 1.00 0.00 64 ILE A C 4
ATOM 4572 O O . ILE A 1 64 ? -12.979 17.358 -1.793 1.00 0.00 64 ILE A O 4
ATOM 4588 N N . ARG A 1 65 ? -11.821 19.189 -1.206 1.00 0.00 65 ARG A N 4
ATOM 4589 C CA . ARG A 1 65 ? -12.655 19.447 -0.038 1.00 0.00 65 ARG A CA 4
ATOM 4590 C C . ARG A 1 65 ? -14.107 19.624 -0.456 1.00 0.00 65 ARG A C 4
ATOM 4591 O O . ARG A 1 65 ? -15.023 19.309 0.304 1.00 0.00 65 ARG A O 4
ATOM 4612 N N . ARG A 1 66 ? -14.313 20.131 -1.664 1.00 0.00 66 ARG A N 4
ATOM 4613 C CA . ARG A 1 66 ? -15.660 20.345 -2.162 1.00 0.00 66 ARG A CA 4
ATOM 4614 C C . ARG A 1 66 ? -16.459 19.048 -2.106 1.00 0.00 66 ARG A C 4
ATOM 4615 O O . ARG A 1 66 ? -17.655 19.060 -1.832 1.00 0.00 66 ARG A O 4
ATOM 4636 N N . LEU A 1 67 ? -15.794 17.928 -2.360 1.00 0.00 67 LEU A N 4
ATOM 4637 C CA . LEU A 1 67 ? -16.471 16.636 -2.332 1.00 0.00 67 LEU A CA 4
ATOM 4638 C C . LEU A 1 67 ? -17.093 16.387 -0.960 1.00 0.00 67 LEU A C 4
ATOM 4639 O O . LEU A 1 67 ? -18.022 15.591 -0.829 1.00 0.00 67 LEU A O 4
ATOM 4655 N N . SER A 1 68 ? -16.571 17.059 0.064 1.00 0.00 68 SER A N 4
ATOM 4656 C CA . SER A 1 68 ? -17.088 16.881 1.417 1.00 0.00 68 SER A CA 4
ATOM 4657 C C . SER A 1 68 ? -18.492 17.465 1.560 1.00 0.00 68 SER A C 4
ATOM 4658 O O . SER A 1 68 ? -19.384 16.814 2.104 1.00 0.00 68 SER A O 4
ATOM 4666 N N . THR A 1 69 ? -18.678 18.695 1.082 1.00 0.00 69 THR A N 4
ATOM 4667 C CA . THR A 1 69 ? -19.982 19.354 1.179 1.00 0.00 69 THR A CA 4
ATOM 4668 C C . THR A 1 69 ? -20.689 19.386 -0.173 1.00 0.00 69 THR A C 4
ATOM 4669 O O . THR A 1 69 ? -21.903 19.203 -0.252 1.00 0.00 69 THR A O 4
ATOM 4680 N N . ARG A 1 70 ? -19.925 19.626 -1.232 1.00 0.00 70 ARG A N 4
ATOM 4681 C CA . ARG A 1 70 ? -20.490 19.688 -2.578 1.00 0.00 70 ARG A CA 4
ATOM 4682 C C . ARG A 1 70 ? -21.027 18.324 -3.002 1.00 0.00 70 ARG A C 4
ATOM 4683 O O . ARG A 1 70 ? -21.928 18.231 -3.835 1.00 0.00 70 ARG A O 4
ATOM 4704 N N . ARG A 1 71 ? -20.459 17.268 -2.431 1.00 0.00 71 ARG A N 4
ATOM 4705 C CA . ARG A 1 71 ? -20.877 15.911 -2.763 1.00 0.00 71 ARG A CA 4
ATOM 4706 C C . ARG A 1 71 ? -20.967 15.056 -1.502 1.00 0.00 71 ARG A C 4
ATOM 4707 O O . ARG A 1 71 ? -20.853 15.564 -0.388 1.00 0.00 71 ARG A O 4
ATOM 4728 N N . ARG A 1 72 ? -21.168 13.755 -1.686 1.00 0.00 72 ARG A N 4
ATOM 4729 C CA . ARG A 1 72 ? -21.266 12.841 -0.553 1.00 0.00 72 ARG A CA 4
ATOM 4730 C C . ARG A 1 72 ? -19.880 12.491 -0.026 1.00 0.00 72 ARG A C 4
ATOM 4731 O O . ARG A 1 72 ? -19.578 11.311 0.052 1.00 0.00 72 ARG A O 4
ATOM 4753 N N . GLU A 1 1 ? 2.694 -34.815 9.377 1.00 0.00 1 GLU A N 5
ATOM 4754 C CA . GLU A 1 1 ? 2.244 -36.194 9.031 1.00 0.00 1 GLU A CA 5
ATOM 4755 C C . GLU A 1 1 ? 3.166 -36.773 7.962 1.00 0.00 1 GLU A C 5
ATOM 4756 O O . GLU A 1 1 ? 4.275 -36.283 7.756 1.00 0.00 1 GLU A O 5
ATOM 4770 N N . SER A 1 2 ? 2.699 -37.816 7.286 1.00 0.00 2 SER A N 5
ATOM 4771 C CA . SER A 1 2 ? 3.491 -38.452 6.240 1.00 0.00 2 SER A CA 5
ATOM 4772 C C . SER A 1 2 ? 3.510 -37.583 4.984 1.00 0.00 2 SER A C 5
ATOM 4773 O O . SER A 1 2 ? 2.673 -36.695 4.823 1.00 0.00 2 SER A O 5
ATOM 4781 N N . PRO A 1 3 ? 4.442 -37.821 4.096 1.00 0.00 3 PRO A N 5
ATOM 4782 C CA . PRO A 1 3 ? 4.562 -37.041 2.829 1.00 0.00 3 PRO A CA 5
ATOM 4783 C C . PRO A 1 3 ? 3.418 -37.336 1.861 1.00 0.00 3 PRO A C 5
ATOM 4784 O O . PRO A 1 3 ? 3.113 -36.532 0.981 1.00 0.00 3 PRO A O 5
ATOM 4795 N N . LYS A 1 4 ? 2.793 -38.497 2.030 1.00 0.00 4 LYS A N 5
ATOM 4796 C CA . LYS A 1 4 ? 1.687 -38.891 1.165 1.00 0.00 4 LYS A CA 5
ATOM 4797 C C . LYS A 1 4 ? 0.425 -38.112 1.521 1.00 0.00 4 LYS A C 5
ATOM 4798 O O . LYS A 1 4 ? -0.587 -38.198 0.824 1.00 0.00 4 LYS A O 5
ATOM 4817 N N . GLU A 1 5 ? 0.490 -37.355 2.611 1.00 0.00 5 GLU A N 5
ATOM 4818 C CA . GLU A 1 5 ? -0.655 -36.567 3.050 1.00 0.00 5 GLU A CA 5
ATOM 4819 C C . GLU A 1 5 ? -0.536 -35.127 2.559 1.00 0.00 5 GLU A C 5
ATOM 4820 O O . GLU A 1 5 ? 0.567 -34.631 2.326 1.00 0.00 5 GLU A O 5
ATOM 4832 N N . HIS A 1 6 ? -1.678 -34.464 2.406 1.00 0.00 6 HIS A N 5
ATOM 4833 C CA . HIS A 1 6 ? -1.697 -33.079 1.942 1.00 0.00 6 HIS A CA 5
ATOM 4834 C C . HIS A 1 6 ? -2.004 -32.136 3.102 1.00 0.00 6 HIS A C 5
ATOM 4835 O O . HIS A 1 6 ? -2.834 -32.442 3.957 1.00 0.00 6 HIS A O 5
ATOM 4850 N N . ASP A 1 7 ? -1.328 -30.988 3.121 1.00 0.00 7 ASP A N 5
ATOM 4851 C CA . ASP A 1 7 ? -1.531 -30.003 4.180 1.00 0.00 7 ASP A CA 5
ATOM 4852 C C . ASP A 1 7 ? -1.704 -28.605 3.592 1.00 0.00 7 ASP A C 5
ATOM 4853 O O . ASP A 1 7 ? -0.937 -27.693 3.900 1.00 0.00 7 ASP A O 5
ATOM 4862 N N . PRO A 1 8 ? -2.693 -28.424 2.756 1.00 0.00 8 PRO A N 5
ATOM 4863 C CA . PRO A 1 8 ? -2.970 -27.106 2.113 1.00 0.00 8 PRO A CA 5
ATOM 4864 C C . PRO A 1 8 ? -3.525 -26.087 3.105 1.00 0.00 8 PRO A C 5
ATOM 4865 O O . PRO A 1 8 ? -3.467 -24.880 2.869 1.00 0.00 8 PRO A O 5
ATOM 4876 N N . PHE A 1 9 ? -4.062 -26.583 4.216 1.00 0.00 9 PHE A N 5
ATOM 4877 C CA . PHE A 1 9 ? -4.625 -25.709 5.239 1.00 0.00 9 PHE A CA 5
ATOM 4878 C C . PHE A 1 9 ? -3.589 -24.694 5.710 1.00 0.00 9 PHE A C 5
ATOM 4879 O O . PHE A 1 9 ? -3.934 -23.603 6.161 1.00 0.00 9 PHE A O 5
ATOM 4896 N N . THR A 1 10 ? -2.318 -25.064 5.603 1.00 0.00 10 THR A N 5
ATOM 4897 C CA . THR A 1 10 ? -1.238 -24.179 6.023 1.00 0.00 10 THR A CA 5
ATOM 4898 C C . THR A 1 10 ? -1.373 -22.812 5.358 1.00 0.00 10 THR A C 5
ATOM 4899 O O . THR A 1 10 ? -1.045 -21.791 5.961 1.00 0.00 10 THR A O 5
ATOM 4910 N N . TYR A 1 11 ? -1.855 -22.808 4.114 1.00 0.00 11 TYR A N 5
ATOM 4911 C CA . TYR A 1 11 ? -2.027 -21.561 3.367 1.00 0.00 11 TYR A CA 5
ATOM 4912 C C . TYR A 1 11 ? -3.498 -21.320 3.049 1.00 0.00 11 TYR A C 5
ATOM 4913 O O . TYR A 1 11 ? -4.195 -22.211 2.567 1.00 0.00 11 TYR A O 5
ATOM 4931 N N . ASP A 1 12 ? -3.958 -20.101 3.321 1.00 0.00 12 ASP A N 5
ATOM 4932 C CA . ASP A 1 12 ? -5.347 -19.735 3.061 1.00 0.00 12 ASP A CA 5
ATOM 4933 C C . ASP A 1 12 ? -5.499 -18.217 3.019 1.00 0.00 12 ASP A C 5
ATOM 4934 O O . ASP A 1 12 ? -6.517 -17.696 2.565 1.00 0.00 12 ASP A O 5
ATOM 4943 N N . TYR A 1 13 ? -4.477 -17.514 3.498 1.00 0.00 13 TYR A N 5
ATOM 4944 C CA . TYR A 1 13 ? -4.499 -16.054 3.516 1.00 0.00 13 TYR A CA 5
ATOM 4945 C C . TYR A 1 13 ? -4.066 -15.492 2.167 1.00 0.00 13 TYR A C 5
ATOM 4946 O O . TYR A 1 13 ? -3.452 -14.430 2.101 1.00 0.00 13 TYR A O 5
ATOM 4964 N N . GLN A 1 14 ? -4.372 -16.216 1.095 1.00 0.00 14 GLN A N 5
ATOM 4965 C CA . GLN A 1 14 ? -3.989 -15.781 -0.245 1.00 0.00 14 GLN A CA 5
ATOM 4966 C C . GLN A 1 14 ? -4.430 -14.343 -0.513 1.00 0.00 14 GLN A C 5
ATOM 4967 O O . GLN A 1 14 ? -3.631 -13.512 -0.942 1.00 0.00 14 GLN A O 5
ATOM 4981 N N . SER A 1 15 ? -5.705 -14.059 -0.272 1.00 0.00 15 SER A N 5
ATOM 4982 C CA . SER A 1 15 ? -6.237 -12.721 -0.507 1.00 0.00 15 SER A CA 5
ATOM 4983 C C . SER A 1 15 ? -5.968 -11.797 0.680 1.00 0.00 15 SER A C 5
ATOM 4984 O O . SER A 1 15 ? -5.809 -10.587 0.513 1.00 0.00 15 SER A O 5
ATOM 4992 N N . LEU A 1 16 ? -5.929 -12.372 1.877 1.00 0.00 16 LEU A N 5
ATOM 4993 C CA . LEU A 1 16 ? -5.692 -11.590 3.089 1.00 0.00 16 LEU A CA 5
ATOM 4994 C C . LEU A 1 16 ? -4.207 -11.284 3.265 1.00 0.00 16 LEU A C 5
ATOM 4995 O O . LEU A 1 16 ? -3.826 -10.496 4.132 1.00 0.00 16 LEU A O 5
ATOM 5011 N N . GLN A 1 17 ? -3.374 -11.909 2.444 1.00 0.00 17 GLN A N 5
ATOM 5012 C CA . GLN A 1 17 ? -1.934 -11.693 2.523 1.00 0.00 17 GLN A CA 5
ATOM 5013 C C . GLN A 1 17 ? -1.565 -10.298 2.034 1.00 0.00 17 GLN A C 5
ATOM 5014 O O . GLN A 1 17 ? -0.819 -9.575 2.694 1.00 0.00 17 GLN A O 5
ATOM 5028 N N . ILE A 1 18 ? -2.081 -9.930 0.867 1.00 0.00 18 ILE A N 5
ATOM 5029 C CA . ILE A 1 18 ? -1.786 -8.624 0.287 1.00 0.00 18 ILE A CA 5
ATOM 5030 C C . ILE A 1 18 ? -2.890 -7.616 0.613 1.00 0.00 18 ILE A C 5
ATOM 5031 O O . ILE A 1 18 ? -2.773 -6.431 0.304 1.00 0.00 18 ILE A O 5
ATOM 5047 N N . GLY A 1 19 ? -3.962 -8.095 1.233 1.00 0.00 19 GLY A N 5
ATOM 5048 C CA . GLY A 1 19 ? -5.082 -7.226 1.583 1.00 0.00 19 GLY A CA 5
ATOM 5049 C C . GLY A 1 19 ? -4.620 -5.989 2.352 1.00 0.00 19 GLY A C 5
ATOM 5050 O O . GLY A 1 19 ? -4.221 -4.987 1.759 1.00 0.00 19 GLY A O 5
ATOM 5054 N N . GLY A 1 20 ? -4.696 -6.065 3.676 1.00 0.00 20 GLY A N 5
ATOM 5055 C CA . GLY A 1 20 ? -4.304 -4.950 4.534 1.00 0.00 20 GLY A CA 5
ATOM 5056 C C . GLY A 1 20 ? -3.073 -4.216 4.003 1.00 0.00 20 GLY A C 5
ATOM 5057 O O . GLY A 1 20 ? -2.924 -3.012 4.211 1.00 0.00 20 GLY A O 5
ATOM 5061 N N . LEU A 1 21 ? -2.187 -4.941 3.333 1.00 0.00 21 LEU A N 5
ATOM 5062 C CA . LEU A 1 21 ? -0.969 -4.337 2.801 1.00 0.00 21 LEU A CA 5
ATOM 5063 C C . LEU A 1 21 ? -1.287 -3.244 1.782 1.00 0.00 21 LEU A C 5
ATOM 5064 O O . LEU A 1 21 ? -0.776 -2.127 1.878 1.00 0.00 21 LEU A O 5
ATOM 5080 N N . VAL A 1 22 ? -2.121 -3.575 0.802 1.00 0.00 22 VAL A N 5
ATOM 5081 C CA . VAL A 1 22 ? -2.481 -2.615 -0.238 1.00 0.00 22 VAL A CA 5
ATOM 5082 C C . VAL A 1 22 ? -3.334 -1.482 0.324 1.00 0.00 22 VAL A C 5
ATOM 5083 O O . VAL A 1 22 ? -3.105 -0.315 0.014 1.00 0.00 22 VAL A O 5
ATOM 5096 N N . ILE A 1 23 ? -4.323 -1.828 1.140 1.00 0.00 23 ILE A N 5
ATOM 5097 C CA . ILE A 1 23 ? -5.205 -0.819 1.718 1.00 0.00 23 ILE A CA 5
ATOM 5098 C C . ILE A 1 23 ? -4.432 0.142 2.616 1.00 0.00 23 ILE A C 5
ATOM 5099 O O . ILE A 1 23 ? -4.604 1.360 2.531 1.00 0.00 23 ILE A O 5
ATOM 5115 N N . ALA A 1 24 ? -3.585 -0.406 3.479 1.00 0.00 24 ALA A N 5
ATOM 5116 C CA . ALA A 1 24 ? -2.800 0.420 4.390 1.00 0.00 24 ALA A CA 5
ATOM 5117 C C . ALA A 1 24 ? -1.949 1.423 3.617 1.00 0.00 24 ALA A C 5
ATOM 5118 O O . ALA A 1 24 ? -1.861 2.593 3.992 1.00 0.00 24 ALA A O 5
ATOM 5125 N N . GLY A 1 25 ? -1.326 0.960 2.539 1.00 0.00 25 GLY A N 5
ATOM 5126 C CA . GLY A 1 25 ? -0.484 1.828 1.725 1.00 0.00 25 GLY A CA 5
ATOM 5127 C C . GLY A 1 25 ? -1.289 2.976 1.126 1.00 0.00 25 GLY A C 5
ATOM 5128 O O . GLY A 1 25 ? -0.799 4.099 1.022 1.00 0.00 25 GLY A O 5
ATOM 5132 N N . ILE A 1 26 ? -2.521 2.685 0.721 1.00 0.00 26 ILE A N 5
ATOM 5133 C CA . ILE A 1 26 ? -3.380 3.701 0.120 1.00 0.00 26 ILE A CA 5
ATOM 5134 C C . ILE A 1 26 ? -3.681 4.836 1.098 1.00 0.00 26 ILE A C 5
ATOM 5135 O O . ILE A 1 26 ? -3.661 6.008 0.720 1.00 0.00 26 ILE A O 5
ATOM 5151 N N . LEU A 1 27 ? -3.974 4.491 2.349 1.00 0.00 27 LEU A N 5
ATOM 5152 C CA . LEU A 1 27 ? -4.291 5.509 3.350 1.00 0.00 27 LEU A CA 5
ATOM 5153 C C . LEU A 1 27 ? -3.084 6.411 3.605 1.00 0.00 27 LEU A C 5
ATOM 5154 O O . LEU A 1 27 ? -3.207 7.632 3.612 1.00 0.00 27 LEU A O 5
ATOM 5170 N N . PHE A 1 28 ? -1.920 5.800 3.804 1.00 0.00 28 PHE A N 5
ATOM 5171 C CA . PHE A 1 28 ? -0.689 6.548 4.042 1.00 0.00 28 PHE A CA 5
ATOM 5172 C C . PHE A 1 28 ? -0.287 7.319 2.788 1.00 0.00 28 PHE A C 5
ATOM 5173 O O . PHE A 1 28 ? 0.224 8.429 2.875 1.00 0.00 28 PHE A O 5
ATOM 5190 N N . ILE A 1 29 ? -0.522 6.719 1.624 1.00 0.00 29 ILE A N 5
ATOM 5191 C CA . ILE A 1 29 ? -0.185 7.363 0.354 1.00 0.00 29 ILE A CA 5
ATOM 5192 C C . ILE A 1 29 ? -1.066 8.585 0.157 1.00 0.00 29 ILE A C 5
ATOM 5193 O O . ILE A 1 29 ? -0.582 9.663 -0.183 1.00 0.00 29 ILE A O 5
ATOM 5209 N N . LEU A 1 30 ? -2.348 8.431 0.457 1.00 0.00 30 LEU A N 5
ATOM 5210 C CA . LEU A 1 30 ? -3.261 9.539 0.400 1.00 0.00 30 LEU A CA 5
ATOM 5211 C C . LEU A 1 30 ? -2.774 10.476 1.462 1.00 0.00 30 LEU A C 5
ATOM 5212 O O . LEU A 1 30 ? -2.852 11.693 1.349 1.00 0.00 30 LEU A O 5
ATOM 5228 N N . GLY A 1 31 ? -2.263 9.845 2.510 1.00 0.00 31 GLY A N 5
ATOM 5229 C CA . GLY A 1 31 ? -1.732 10.570 3.660 1.00 0.00 31 GLY A CA 5
ATOM 5230 C C . GLY A 1 31 ? -0.612 11.531 3.253 1.00 0.00 31 GLY A C 5
ATOM 5231 O O . GLY A 1 31 ? -0.636 12.708 3.610 1.00 0.00 31 GLY A O 5
ATOM 5235 N N . ILE A 1 32 ? 0.379 11.020 2.522 1.00 0.00 32 ILE A N 5
ATOM 5236 C CA . ILE A 1 32 ? 1.508 11.844 2.094 1.00 0.00 32 ILE A CA 5
ATOM 5237 C C . ILE A 1 32 ? 1.069 12.918 1.103 1.00 0.00 32 ILE A C 5
ATOM 5238 O O . ILE A 1 32 ? 1.475 14.075 1.214 1.00 0.00 32 ILE A O 5
ATOM 5254 N N . LEU A 1 33 ? 0.242 12.535 0.135 1.00 0.00 33 LEU A N 5
ATOM 5255 C CA . LEU A 1 33 ? -0.234 13.488 -0.866 1.00 0.00 33 LEU A CA 5
ATOM 5256 C C . LEU A 1 33 ? -1.100 14.554 -0.208 1.00 0.00 33 LEU A C 5
ATOM 5257 O O . LEU A 1 33 ? -0.973 15.743 -0.497 1.00 0.00 33 LEU A O 5
ATOM 5273 N N . ILE A 1 34 ? -1.984 14.113 0.675 1.00 0.00 34 ILE A N 5
ATOM 5274 C CA . ILE A 1 34 ? -2.883 15.030 1.374 1.00 0.00 34 ILE A CA 5
ATOM 5275 C C . ILE A 1 34 ? -2.105 16.048 2.201 1.00 0.00 34 ILE A C 5
ATOM 5276 O O . ILE A 1 34 ? -2.407 17.240 2.172 1.00 0.00 34 ILE A O 5
ATOM 5292 N N . VAL A 1 35 ? -1.116 15.575 2.952 1.00 0.00 35 VAL A N 5
ATOM 5293 C CA . VAL A 1 35 ? -0.323 16.465 3.793 1.00 0.00 35 VAL A CA 5
ATOM 5294 C C . VAL A 1 35 ? 0.307 17.578 2.964 1.00 0.00 35 VAL A C 5
ATOM 5295 O O . VAL A 1 35 ? 0.166 18.758 3.285 1.00 0.00 35 VAL A O 5
ATOM 5308 N N . LEU A 1 36 ? 1.000 17.198 1.898 1.00 0.00 36 LEU A N 5
ATOM 5309 C CA . LEU A 1 36 ? 1.647 18.175 1.028 1.00 0.00 36 LEU A CA 5
ATOM 5310 C C . LEU A 1 36 ? 0.613 19.033 0.301 1.00 0.00 36 LEU A C 5
ATOM 5311 O O . LEU A 1 36 ? 0.841 20.217 0.049 1.00 0.00 36 LEU A O 5
ATOM 5327 N N . SER A 1 37 ? -0.518 18.426 -0.043 1.00 0.00 37 SER A N 5
ATOM 5328 C CA . SER A 1 37 ? -1.578 19.136 -0.753 1.00 0.00 37 SER A CA 5
ATOM 5329 C C . SER A 1 37 ? -2.112 20.309 0.066 1.00 0.00 37 SER A C 5
ATOM 5330 O O . SER A 1 37 ? -2.476 21.346 -0.488 1.00 0.00 37 SER A O 5
ATOM 5338 N N . ARG A 1 38 ? -2.170 20.137 1.383 1.00 0.00 38 ARG A N 5
ATOM 5339 C CA . ARG A 1 38 ? -2.680 21.190 2.256 1.00 0.00 38 ARG A CA 5
ATOM 5340 C C . ARG A 1 38 ? -1.883 22.481 2.081 1.00 0.00 38 ARG A C 5
ATOM 5341 O O . ARG A 1 38 ? -2.435 23.577 2.174 1.00 0.00 38 ARG A O 5
ATOM 5362 N N . ARG A 1 39 ? -0.585 22.345 1.832 1.00 0.00 39 ARG A N 5
ATOM 5363 C CA . ARG A 1 39 ? 0.272 23.513 1.651 1.00 0.00 39 ARG A CA 5
ATOM 5364 C C . ARG A 1 39 ? -0.185 24.341 0.455 1.00 0.00 39 ARG A C 5
ATOM 5365 O O . ARG A 1 39 ? -0.014 25.561 0.430 1.00 0.00 39 ARG A O 5
ATOM 5386 N N . CYS A 1 40 ? -0.757 23.670 -0.537 1.00 0.00 40 CYS A N 5
ATOM 5387 C CA . CYS A 1 40 ? -1.226 24.353 -1.739 1.00 0.00 40 CYS A CA 5
ATOM 5388 C C . CYS A 1 40 ? -2.246 25.432 -1.394 1.00 0.00 40 CYS A C 5
ATOM 5389 O O . CYS A 1 40 ? -2.176 26.549 -1.905 1.00 0.00 40 CYS A O 5
ATOM 5397 N N . ARG A 1 41 ? -3.196 25.092 -0.531 1.00 0.00 41 ARG A N 5
ATOM 5398 C CA . ARG A 1 41 ? -4.226 26.044 -0.139 1.00 0.00 41 ARG A CA 5
ATOM 5399 C C . ARG A 1 41 ? -3.608 27.322 0.423 1.00 0.00 41 ARG A C 5
ATOM 5400 O O . ARG A 1 41 ? -4.052 28.425 0.107 1.00 0.00 41 ARG A O 5
ATOM 5421 N N . CYS A 1 42 ? -2.588 27.169 1.263 1.00 0.00 42 CYS A N 5
ATOM 5422 C CA . CYS A 1 42 ? -1.931 28.326 1.869 1.00 0.00 42 CYS A CA 5
ATOM 5423 C C . CYS A 1 42 ? -0.959 28.991 0.895 1.00 0.00 42 CYS A C 5
ATOM 5424 O O . CYS A 1 42 ? -0.759 30.205 0.939 1.00 0.00 42 CYS A O 5
ATOM 5432 N N . LYS A 1 43 ? -0.340 28.195 0.035 1.00 0.00 43 LYS A N 5
ATOM 5433 C CA . LYS A 1 43 ? 0.623 28.733 -0.922 1.00 0.00 43 LYS A CA 5
ATOM 5434 C C . LYS A 1 43 ? -0.069 29.499 -2.051 1.00 0.00 43 LYS A C 5
ATOM 5435 O O . LYS A 1 43 ? 0.490 30.451 -2.595 1.00 0.00 43 LYS A O 5
ATOM 5454 N N . PHE A 1 44 ? -1.273 29.067 -2.421 1.00 0.00 44 PHE A N 5
ATOM 5455 C CA . PHE A 1 44 ? -2.006 29.712 -3.511 1.00 0.00 44 PHE A CA 5
ATOM 5456 C C . PHE A 1 44 ? -2.406 31.140 -3.164 1.00 0.00 44 PHE A C 5
ATOM 5457 O O . PHE A 1 44 ? -2.207 32.056 -3.962 1.00 0.00 44 PHE A O 5
ATOM 5474 N N . ASN A 1 45 ? -2.976 31.328 -1.981 1.00 0.00 45 ASN A N 5
ATOM 5475 C CA . ASN A 1 45 ? -3.403 32.659 -1.563 1.00 0.00 45 ASN A CA 5
ATOM 5476 C C . ASN A 1 45 ? -2.195 33.522 -1.236 1.00 0.00 45 ASN A C 5
ATOM 5477 O O . ASN A 1 45 ? -1.748 33.577 -0.089 1.00 0.00 45 ASN A O 5
ATOM 5488 N N . GLN A 1 46 ? -1.664 34.189 -2.254 1.00 0.00 46 GLN A N 5
ATOM 5489 C CA . GLN A 1 46 ? -0.500 35.043 -2.071 1.00 0.00 46 GLN A CA 5
ATOM 5490 C C . GLN A 1 46 ? -0.793 36.130 -1.042 1.00 0.00 46 GLN A C 5
ATOM 5491 O O . GLN A 1 46 ? 0.089 36.538 -0.285 1.00 0.00 46 GLN A O 5
ATOM 5505 N N . GLN A 1 47 ? -2.037 36.596 -1.019 1.00 0.00 47 GLN A N 5
ATOM 5506 C CA . GLN A 1 47 ? -2.438 37.636 -0.079 1.00 0.00 47 GLN A CA 5
ATOM 5507 C C . GLN A 1 47 ? -2.239 37.169 1.361 1.00 0.00 47 GLN A C 5
ATOM 5508 O O . GLN A 1 47 ? -1.730 37.912 2.200 1.00 0.00 47 GLN A O 5
ATOM 5522 N N . GLN A 1 48 ? -2.651 35.936 1.642 1.00 0.00 48 GLN A N 5
ATOM 5523 C CA . GLN A 1 48 ? -2.519 35.387 2.988 1.00 0.00 48 GLN A CA 5
ATOM 5524 C C . GLN A 1 48 ? -1.050 35.148 3.325 1.00 0.00 48 GLN A C 5
ATOM 5525 O O . GLN A 1 48 ? -0.581 35.524 4.399 1.00 0.00 48 GLN A O 5
ATOM 5539 N N . ARG A 1 49 ? -0.332 34.525 2.397 1.00 0.00 49 ARG A N 5
ATOM 5540 C CA . ARG A 1 49 ? 1.086 34.241 2.597 1.00 0.00 49 ARG A CA 5
ATOM 5541 C C . ARG A 1 49 ? 1.827 34.274 1.263 1.00 0.00 49 ARG A C 5
ATOM 5542 O O . ARG A 1 49 ? 1.361 33.717 0.270 1.00 0.00 49 ARG A O 5
ATOM 5563 N N . THR A 1 50 ? 2.983 34.933 1.246 1.00 0.00 50 THR A N 5
ATOM 5564 C CA . THR A 1 50 ? 3.775 35.034 0.025 1.00 0.00 50 THR A CA 5
ATOM 5565 C C . THR A 1 50 ? 4.821 33.926 -0.031 1.00 0.00 50 THR A C 5
ATOM 5566 O O . THR A 1 50 ? 5.310 33.466 1.000 1.00 0.00 50 THR A O 5
ATOM 5577 N N . GLY A 1 51 ? 5.160 33.500 -1.246 1.00 0.00 51 GLY A N 5
ATOM 5578 C CA . GLY A 1 51 ? 6.150 32.443 -1.426 1.00 0.00 51 GLY A CA 5
ATOM 5579 C C . GLY A 1 51 ? 6.692 32.431 -2.853 1.00 0.00 51 GLY A C 5
ATOM 5580 O O . GLY A 1 51 ? 7.158 33.450 -3.360 1.00 0.00 51 GLY A O 5
ATOM 5584 N N . GLU A 1 52 ? 6.634 31.264 -3.490 1.00 0.00 52 GLU A N 5
ATOM 5585 C CA . GLU A 1 52 ? 7.129 31.120 -4.858 1.00 0.00 52 GLU A CA 5
ATOM 5586 C C . GLU A 1 52 ? 6.165 31.776 -5.855 1.00 0.00 52 GLU A C 5
ATOM 5587 O O . GLU A 1 52 ? 4.983 31.945 -5.555 1.00 0.00 52 GLU A O 5
ATOM 5599 N N . PRO A 1 53 ? 6.636 32.144 -7.027 1.00 0.00 53 PRO A N 5
ATOM 5600 C CA . PRO A 1 53 ? 5.785 32.787 -8.068 1.00 0.00 53 PRO A CA 5
ATOM 5601 C C . PRO A 1 53 ? 4.389 32.170 -8.144 1.00 0.00 53 PRO A C 5
ATOM 5602 O O . PRO A 1 53 ? 4.145 31.093 -7.601 1.00 0.00 53 PRO A O 5
ATOM 5613 N N . ASP A 1 54 ? 3.481 32.860 -8.826 1.00 0.00 54 ASP A N 5
ATOM 5614 C CA . ASP A 1 54 ? 2.114 32.374 -8.974 1.00 0.00 54 ASP A CA 5
ATOM 5615 C C . ASP A 1 54 ? 2.044 31.289 -10.045 1.00 0.00 54 ASP A C 5
ATOM 5616 O O . ASP A 1 54 ? 2.314 31.547 -11.218 1.00 0.00 54 ASP A O 5
ATOM 5625 N N . GLU A 1 55 ? 1.681 30.077 -9.628 1.00 0.00 55 GLU A N 5
ATOM 5626 C CA . GLU A 1 55 ? 1.574 28.945 -10.549 1.00 0.00 55 GLU A CA 5
ATOM 5627 C C . GLU A 1 55 ? 0.158 28.377 -10.525 1.00 0.00 55 GLU A C 5
ATOM 5628 O O . GLU A 1 55 ? -0.799 29.091 -10.223 1.00 0.00 55 GLU A O 5
ATOM 5640 N N . GLU A 1 56 ? 0.026 27.093 -10.844 1.00 0.00 56 GLU A N 5
ATOM 5641 C CA . GLU A 1 56 ? -1.284 26.456 -10.849 1.00 0.00 56 GLU A CA 5
ATOM 5642 C C . GLU A 1 56 ? -2.070 26.860 -9.610 1.00 0.00 56 GLU A C 5
ATOM 5643 O O . GLU A 1 56 ? -1.507 26.994 -8.524 1.00 0.00 56 GLU A O 5
ATOM 5655 N N . GLU A 1 57 ? -3.371 27.064 -9.777 1.00 0.00 57 GLU A N 5
ATOM 5656 C CA . GLU A 1 57 ? -4.213 27.464 -8.659 1.00 0.00 57 GLU A CA 5
ATOM 5657 C C . GLU A 1 57 ? -4.339 26.336 -7.643 1.00 0.00 57 GLU A C 5
ATOM 5658 O O . GLU A 1 57 ? -4.815 25.247 -7.964 1.00 0.00 57 GLU A O 5
ATOM 5670 N N . GLY A 1 58 ? -3.922 26.610 -6.412 1.00 0.00 58 GLY A N 5
ATOM 5671 C CA . GLY A 1 58 ? -4.004 25.614 -5.350 1.00 0.00 58 GLY A CA 5
ATOM 5672 C C . GLY A 1 58 ? -5.395 25.622 -4.725 1.00 0.00 58 GLY A C 5
ATOM 5673 O O . GLY A 1 58 ? -5.764 24.703 -3.994 1.00 0.00 58 GLY A O 5
ATOM 5677 N N . THR A 1 59 ? -6.164 26.667 -5.022 1.00 0.00 59 THR A N 5
ATOM 5678 C CA . THR A 1 59 ? -7.515 26.784 -4.490 1.00 0.00 59 THR A CA 5
ATOM 5679 C C . THR A 1 59 ? -8.441 25.777 -5.166 1.00 0.00 59 THR A C 5
ATOM 5680 O O . THR A 1 59 ? -9.662 25.850 -5.031 1.00 0.00 59 THR A O 5
ATOM 5691 N N . PHE A 1 60 ? -7.848 24.830 -5.889 1.00 0.00 60 PHE A N 5
ATOM 5692 C CA . PHE A 1 60 ? -8.631 23.810 -6.573 1.00 0.00 60 PHE A CA 5
ATOM 5693 C C . PHE A 1 60 ? -9.257 22.888 -5.542 1.00 0.00 60 PHE A C 5
ATOM 5694 O O . PHE A 1 60 ? -10.402 22.455 -5.679 1.00 0.00 60 PHE A O 5
ATOM 5711 N N . ARG A 1 61 ? -8.491 22.612 -4.497 1.00 0.00 61 ARG A N 5
ATOM 5712 C CA . ARG A 1 61 ? -8.956 21.762 -3.414 1.00 0.00 61 ARG A CA 5
ATOM 5713 C C . ARG A 1 61 ? -10.215 22.357 -2.794 1.00 0.00 61 ARG A C 5
ATOM 5714 O O . ARG A 1 61 ? -11.092 21.638 -2.328 1.00 0.00 61 ARG A O 5
ATOM 5735 N N . SER A 1 62 ? -10.282 23.682 -2.789 1.00 0.00 62 SER A N 5
ATOM 5736 C CA . SER A 1 62 ? -11.422 24.389 -2.216 1.00 0.00 62 SER A CA 5
ATOM 5737 C C . SER A 1 62 ? -12.721 24.042 -2.942 1.00 0.00 62 SER A C 5
ATOM 5738 O O . SER A 1 62 ? -13.791 24.039 -2.337 1.00 0.00 62 SER A O 5
ATOM 5746 N N . SER A 1 63 ? -12.632 23.778 -4.240 1.00 0.00 63 SER A N 5
ATOM 5747 C CA . SER A 1 63 ? -13.824 23.462 -5.027 1.00 0.00 63 SER A CA 5
ATOM 5748 C C . SER A 1 63 ? -14.483 22.166 -4.552 1.00 0.00 63 SER A C 5
ATOM 5749 O O . SER A 1 63 ? -15.705 22.027 -4.607 1.00 0.00 63 SER A O 5
ATOM 5757 N N . ILE A 1 64 ? -13.675 21.221 -4.087 1.00 0.00 64 ILE A N 5
ATOM 5758 C CA . ILE A 1 64 ? -14.200 19.942 -3.611 1.00 0.00 64 ILE A CA 5
ATOM 5759 C C . ILE A 1 64 ? -15.111 20.136 -2.393 1.00 0.00 64 ILE A C 5
ATOM 5760 O O . ILE A 1 64 ? -16.053 19.373 -2.188 1.00 0.00 64 ILE A O 5
ATOM 5776 N N . ARG A 1 65 ? -14.829 21.153 -1.583 1.00 0.00 65 ARG A N 5
ATOM 5777 C CA . ARG A 1 65 ? -15.641 21.408 -0.397 1.00 0.00 65 ARG A CA 5
ATOM 5778 C C . ARG A 1 65 ? -17.096 21.583 -0.797 1.00 0.00 65 ARG A C 5
ATOM 5779 O O . ARG A 1 65 ? -18.005 21.268 -0.027 1.00 0.00 65 ARG A O 5
ATOM 5800 N N . ARG A 1 66 ? -17.314 22.086 -2.004 1.00 0.00 66 ARG A N 5
ATOM 5801 C CA . ARG A 1 66 ? -18.665 22.294 -2.486 1.00 0.00 66 ARG A CA 5
ATOM 5802 C C . ARG A 1 66 ? -19.448 20.995 -2.390 1.00 0.00 66 ARG A C 5
ATOM 5803 O O . ARG A 1 66 ? -20.638 21.003 -2.087 1.00 0.00 66 ARG A O 5
ATOM 5824 N N . LEU A 1 67 ? -18.765 19.880 -2.639 1.00 0.00 67 LEU A N 5
ATOM 5825 C CA . LEU A 1 67 ? -19.407 18.573 -2.573 1.00 0.00 67 LEU A CA 5
ATOM 5826 C C . LEU A 1 67 ? -20.038 18.364 -1.197 1.00 0.00 67 LEU A C 5
ATOM 5827 O O . LEU A 1 67 ? -20.952 17.556 -1.041 1.00 0.00 67 LEU A O 5
ATOM 5843 N N . SER A 1 68 ? -19.536 19.092 -0.202 1.00 0.00 68 SER A N 5
ATOM 5844 C CA . SER A 1 68 ? -20.053 18.966 1.157 1.00 0.00 68 SER A CA 5
ATOM 5845 C C . SER A 1 68 ? -21.439 19.597 1.300 1.00 0.00 68 SER A C 5
ATOM 5846 O O . SER A 1 68 ? -22.331 19.007 1.911 1.00 0.00 68 SER A O 5
ATOM 5854 N N . THR A 1 69 ? -21.605 20.806 0.764 1.00 0.00 69 THR A N 5
ATOM 5855 C CA . THR A 1 69 ? -22.882 21.515 0.876 1.00 0.00 69 THR A CA 5
ATOM 5856 C C . THR A 1 69 ? -23.671 21.514 -0.433 1.00 0.00 69 THR A C 5
ATOM 5857 O O . THR A 1 69 ? -24.896 21.392 -0.418 1.00 0.00 69 THR A O 5
ATOM 5868 N N . ARG A 1 70 ? -22.983 21.675 -1.557 1.00 0.00 70 ARG A N 5
ATOM 5869 C CA . ARG A 1 70 ? -23.675 21.715 -2.849 1.00 0.00 70 ARG A CA 5
ATOM 5870 C C . ARG A 1 70 ? -24.581 20.497 -3.042 1.00 0.00 70 ARG A C 5
ATOM 5871 O O . ARG A 1 70 ? -25.546 20.546 -3.807 1.00 0.00 70 ARG A O 5
ATOM 5892 N N . ARG A 1 71 ? -24.252 19.402 -2.360 1.00 0.00 71 ARG A N 5
ATOM 5893 C CA . ARG A 1 71 ? -25.033 18.174 -2.484 1.00 0.00 71 ARG A CA 5
ATOM 5894 C C . ARG A 1 71 ? -24.925 17.329 -1.214 1.00 0.00 71 ARG A C 5
ATOM 5895 O O . ARG A 1 71 ? -23.955 17.439 -0.465 1.00 0.00 71 ARG A O 5
ATOM 5916 N N . ARG A 1 72 ? -25.924 16.480 -0.985 1.00 0.00 72 ARG A N 5
ATOM 5917 C CA . ARG A 1 72 ? -25.926 15.611 0.188 1.00 0.00 72 ARG A CA 5
ATOM 5918 C C . ARG A 1 72 ? -25.638 16.411 1.454 1.00 0.00 72 ARG A C 5
ATOM 5919 O O . ARG A 1 72 ? -24.472 16.648 1.727 1.00 0.00 72 ARG A O 5
ATOM 5941 N N . GLU A 1 1 ? 3.297 -37.361 5.659 1.00 0.00 1 GLU A N 6
ATOM 5942 C CA . GLU A 1 1 ? 2.549 -37.318 4.370 1.00 0.00 1 GLU A CA 6
ATOM 5943 C C . GLU A 1 1 ? 3.331 -36.485 3.360 1.00 0.00 1 GLU A C 6
ATOM 5944 O O . GLU A 1 1 ? 2.849 -36.212 2.262 1.00 0.00 1 GLU A O 6
ATOM 5958 N N . SER A 1 2 ? 4.538 -36.083 3.743 1.00 0.00 2 SER A N 6
ATOM 5959 C CA . SER A 1 2 ? 5.379 -35.279 2.863 1.00 0.00 2 SER A CA 6
ATOM 5960 C C . SER A 1 2 ? 4.655 -34.003 2.446 1.00 0.00 2 SER A C 6
ATOM 5961 O O . SER A 1 2 ? 4.459 -33.750 1.257 1.00 0.00 2 SER A O 6
ATOM 5969 N N . PRO A 1 3 ? 4.259 -33.199 3.397 1.00 0.00 3 PRO A N 6
ATOM 5970 C CA . PRO A 1 3 ? 3.542 -31.922 3.122 1.00 0.00 3 PRO A CA 6
ATOM 5971 C C . PRO A 1 3 ? 4.464 -30.865 2.518 1.00 0.00 3 PRO A C 6
ATOM 5972 O O . PRO A 1 3 ? 4.011 -29.810 2.077 1.00 0.00 3 PRO A O 6
ATOM 5983 N N . LYS A 1 4 ? 5.761 -31.159 2.506 1.00 0.00 4 LYS A N 6
ATOM 5984 C CA . LYS A 1 4 ? 6.741 -30.228 1.958 1.00 0.00 4 LYS A CA 6
ATOM 5985 C C . LYS A 1 4 ? 6.687 -30.226 0.433 1.00 0.00 4 LYS A C 6
ATOM 5986 O O . LYS A 1 4 ? 7.332 -29.402 -0.217 1.00 0.00 4 LYS A O 6
ATOM 6005 N N . GLU A 1 5 ? 5.917 -31.148 -0.134 1.00 0.00 5 GLU A N 6
ATOM 6006 C CA . GLU A 1 5 ? 5.793 -31.233 -1.584 1.00 0.00 5 GLU A CA 6
ATOM 6007 C C . GLU A 1 5 ? 5.274 -29.915 -2.148 1.00 0.00 5 GLU A C 6
ATOM 6008 O O . GLU A 1 5 ? 5.703 -29.475 -3.215 1.00 0.00 5 GLU A O 6
ATOM 6020 N N . HIS A 1 6 ? 4.355 -29.288 -1.417 1.00 0.00 6 HIS A N 6
ATOM 6021 C CA . HIS A 1 6 ? 3.786 -28.014 -1.844 1.00 0.00 6 HIS A CA 6
ATOM 6022 C C . HIS A 1 6 ? 4.358 -26.874 -1.009 1.00 0.00 6 HIS A C 6
ATOM 6023 O O . HIS A 1 6 ? 4.405 -26.953 0.219 1.00 0.00 6 HIS A O 6
ATOM 6038 N N . ASP A 1 7 ? 4.795 -25.818 -1.684 1.00 0.00 7 ASP A N 6
ATOM 6039 C CA . ASP A 1 7 ? 5.369 -24.667 -1.000 1.00 0.00 7 ASP A CA 6
ATOM 6040 C C . ASP A 1 7 ? 4.307 -23.599 -0.730 1.00 0.00 7 ASP A C 6
ATOM 6041 O O . ASP A 1 7 ? 4.266 -23.020 0.356 1.00 0.00 7 ASP A O 6
ATOM 6050 N N . PRO A 1 8 ? 3.458 -23.322 -1.690 1.00 0.00 8 PRO A N 6
ATOM 6051 C CA . PRO A 1 8 ? 2.389 -22.301 -1.551 1.00 0.00 8 PRO A CA 6
ATOM 6052 C C . PRO A 1 8 ? 1.117 -22.864 -0.921 1.00 0.00 8 PRO A C 6
ATOM 6053 O O . PRO A 1 8 ? 0.549 -22.264 -0.009 1.00 0.00 8 PRO A O 6
ATOM 6064 N N . PHE A 1 9 ? 0.672 -24.015 -1.415 1.00 0.00 9 PHE A N 6
ATOM 6065 C CA . PHE A 1 9 ? -0.537 -24.642 -0.891 1.00 0.00 9 PHE A CA 6
ATOM 6066 C C . PHE A 1 9 ? -0.428 -24.841 0.617 1.00 0.00 9 PHE A C 6
ATOM 6067 O O . PHE A 1 9 ? -1.424 -25.099 1.293 1.00 0.00 9 PHE A O 6
ATOM 6084 N N . THR A 1 10 ? 0.789 -24.722 1.137 1.00 0.00 10 THR A N 6
ATOM 6085 C CA . THR A 1 10 ? 1.019 -24.895 2.566 1.00 0.00 10 THR A CA 6
ATOM 6086 C C . THR A 1 10 ? 0.204 -23.887 3.372 1.00 0.00 10 THR A C 6
ATOM 6087 O O . THR A 1 10 ? -0.285 -24.203 4.456 1.00 0.00 10 THR A O 6
ATOM 6098 N N . TYR A 1 11 ? 0.068 -22.676 2.832 1.00 0.00 11 TYR A N 6
ATOM 6099 C CA . TYR A 1 11 ? -0.686 -21.618 3.503 1.00 0.00 11 TYR A CA 6
ATOM 6100 C C . TYR A 1 11 ? -1.915 -21.229 2.689 1.00 0.00 11 TYR A C 6
ATOM 6101 O O . TYR A 1 11 ? -1.838 -21.056 1.474 1.00 0.00 11 TYR A O 6
ATOM 6119 N N . ASP A 1 12 ? -3.047 -21.083 3.371 1.00 0.00 12 ASP A N 6
ATOM 6120 C CA . ASP A 1 12 ? -4.287 -20.703 2.704 1.00 0.00 12 ASP A CA 6
ATOM 6121 C C . ASP A 1 12 ? -4.424 -19.184 2.670 1.00 0.00 12 ASP A C 6
ATOM 6122 O O . ASP A 1 12 ? -5.406 -18.648 2.159 1.00 0.00 12 ASP A O 6
ATOM 6131 N N . TYR A 1 13 ? -3.424 -18.499 3.217 1.00 0.00 13 TYR A N 6
ATOM 6132 C CA . TYR A 1 13 ? -3.428 -17.040 3.246 1.00 0.00 13 TYR A CA 6
ATOM 6133 C C . TYR A 1 13 ? -3.020 -16.482 1.886 1.00 0.00 13 TYR A C 6
ATOM 6134 O O . TYR A 1 13 ? -2.441 -15.401 1.797 1.00 0.00 13 TYR A O 6
ATOM 6152 N N . GLN A 1 14 ? -3.315 -17.231 0.829 1.00 0.00 14 GLN A N 6
ATOM 6153 C CA . GLN A 1 14 ? -2.955 -16.810 -0.521 1.00 0.00 14 GLN A CA 6
ATOM 6154 C C . GLN A 1 14 ? -3.434 -15.387 -0.806 1.00 0.00 14 GLN A C 6
ATOM 6155 O O . GLN A 1 14 ? -2.658 -14.541 -1.249 1.00 0.00 14 GLN A O 6
ATOM 6169 N N . SER A 1 15 ? -4.713 -15.130 -0.561 1.00 0.00 15 SER A N 6
ATOM 6170 C CA . SER A 1 15 ? -5.276 -13.806 -0.812 1.00 0.00 15 SER A CA 6
ATOM 6171 C C . SER A 1 15 ? -4.986 -12.846 0.341 1.00 0.00 15 SER A C 6
ATOM 6172 O O . SER A 1 15 ? -4.829 -11.644 0.132 1.00 0.00 15 SER A O 6
ATOM 6180 N N . LEU A 1 16 ? -4.932 -13.381 1.555 1.00 0.00 16 LEU A N 6
ATOM 6181 C CA . LEU A 1 16 ? -4.680 -12.560 2.735 1.00 0.00 16 LEU A CA 6
ATOM 6182 C C . LEU A 1 16 ? -3.187 -12.275 2.907 1.00 0.00 16 LEU A C 6
ATOM 6183 O O . LEU A 1 16 ? -2.788 -11.546 3.815 1.00 0.00 16 LEU A O 6
ATOM 6199 N N . GLN A 1 17 ? -2.364 -12.860 2.041 1.00 0.00 17 GLN A N 6
ATOM 6200 C CA . GLN A 1 17 ? -0.919 -12.660 2.126 1.00 0.00 17 GLN A CA 6
ATOM 6201 C C . GLN A 1 17 ? -0.523 -11.266 1.647 1.00 0.00 17 GLN A C 6
ATOM 6202 O O . GLN A 1 17 ? 0.265 -10.579 2.298 1.00 0.00 17 GLN A O 6
ATOM 6216 N N . ILE A 1 18 ? -1.056 -10.859 0.499 1.00 0.00 18 ILE A N 6
ATOM 6217 C CA . ILE A 1 18 ? -0.729 -9.550 -0.061 1.00 0.00 18 ILE A CA 6
ATOM 6218 C C . ILE A 1 18 ? -1.816 -8.525 0.251 1.00 0.00 18 ILE A C 6
ATOM 6219 O O . ILE A 1 18 ? -1.764 -7.391 -0.224 1.00 0.00 18 ILE A O 6
ATOM 6235 N N . GLY A 1 19 ? -2.802 -8.927 1.041 1.00 0.00 19 GLY A N 6
ATOM 6236 C CA . GLY A 1 19 ? -3.896 -8.026 1.391 1.00 0.00 19 GLY A CA 6
ATOM 6237 C C . GLY A 1 19 ? -3.408 -6.862 2.252 1.00 0.00 19 GLY A C 6
ATOM 6238 O O . GLY A 1 19 ? -3.032 -5.810 1.736 1.00 0.00 19 GLY A O 6
ATOM 6242 N N . GLY A 1 20 ? -3.429 -7.062 3.567 1.00 0.00 20 GLY A N 6
ATOM 6243 C CA . GLY A 1 20 ? -2.998 -6.032 4.511 1.00 0.00 20 GLY A CA 6
ATOM 6244 C C . GLY A 1 20 ? -1.802 -5.248 3.981 1.00 0.00 20 GLY A C 6
ATOM 6245 O O . GLY A 1 20 ? -1.623 -4.075 4.311 1.00 0.00 20 GLY A O 6
ATOM 6249 N N . LEU A 1 21 ? -0.979 -5.902 3.173 1.00 0.00 21 LEU A N 6
ATOM 6250 C CA . LEU A 1 21 ? 0.206 -5.254 2.625 1.00 0.00 21 LEU A CA 6
ATOM 6251 C C . LEU A 1 21 ? -0.153 -4.197 1.579 1.00 0.00 21 LEU A C 6
ATOM 6252 O O . LEU A 1 21 ? 0.328 -3.065 1.647 1.00 0.00 21 LEU A O 6
ATOM 6268 N N . VAL A 1 22 ? -0.971 -4.572 0.601 1.00 0.00 22 VAL A N 6
ATOM 6269 C CA . VAL A 1 22 ? -1.340 -3.634 -0.457 1.00 0.00 22 VAL A CA 6
ATOM 6270 C C . VAL A 1 22 ? -2.216 -2.496 0.060 1.00 0.00 22 VAL A C 6
ATOM 6271 O O . VAL A 1 22 ? -1.924 -1.329 -0.186 1.00 0.00 22 VAL A O 6
ATOM 6284 N N . ILE A 1 23 ? -3.286 -2.832 0.775 1.00 0.00 23 ILE A N 6
ATOM 6285 C CA . ILE A 1 23 ? -4.180 -1.802 1.299 1.00 0.00 23 ILE A CA 6
ATOM 6286 C C . ILE A 1 23 ? -3.424 -0.849 2.215 1.00 0.00 23 ILE A C 6
ATOM 6287 O O . ILE A 1 23 ? -3.648 0.362 2.183 1.00 0.00 23 ILE A O 6
ATOM 6303 N N . ALA A 1 24 ? -2.524 -1.393 3.024 1.00 0.00 24 ALA A N 6
ATOM 6304 C CA . ALA A 1 24 ? -1.744 -0.566 3.932 1.00 0.00 24 ALA A CA 6
ATOM 6305 C C . ALA A 1 24 ? -0.894 0.424 3.142 1.00 0.00 24 ALA A C 6
ATOM 6306 O O . ALA A 1 24 ? -0.712 1.572 3.552 1.00 0.00 24 ALA A O 6
ATOM 6313 N N . GLY A 1 25 ? -0.377 -0.032 2.005 1.00 0.00 25 GLY A N 6
ATOM 6314 C CA . GLY A 1 25 ? 0.455 0.813 1.157 1.00 0.00 25 GLY A CA 6
ATOM 6315 C C . GLY A 1 25 ? -0.318 2.026 0.646 1.00 0.00 25 GLY A C 6
ATOM 6316 O O . GLY A 1 25 ? 0.215 3.135 0.609 1.00 0.00 25 GLY A O 6
ATOM 6320 N N . ILE A 1 26 ? -1.571 1.816 0.242 1.00 0.00 26 ILE A N 6
ATOM 6321 C CA . ILE A 1 26 ? -2.377 2.921 -0.271 1.00 0.00 26 ILE A CA 6
ATOM 6322 C C . ILE A 1 26 ? -2.628 3.966 0.814 1.00 0.00 26 ILE A C 6
ATOM 6323 O O . ILE A 1 26 ? -2.524 5.163 0.558 1.00 0.00 26 ILE A O 6
ATOM 6339 N N . LEU A 1 27 ? -2.969 3.519 2.019 1.00 0.00 27 LEU A N 6
ATOM 6340 C CA . LEU A 1 27 ? -3.242 4.452 3.111 1.00 0.00 27 LEU A CA 6
ATOM 6341 C C . LEU A 1 27 ? -2.053 5.389 3.339 1.00 0.00 27 LEU A C 6
ATOM 6342 O O . LEU A 1 27 ? -2.219 6.604 3.453 1.00 0.00 27 LEU A O 6
ATOM 6358 N N . PHE A 1 28 ? -0.859 4.813 3.403 1.00 0.00 28 PHE A N 6
ATOM 6359 C CA . PHE A 1 28 ? 0.357 5.588 3.614 1.00 0.00 28 PHE A CA 6
ATOM 6360 C C . PHE A 1 28 ? 0.713 6.405 2.376 1.00 0.00 28 PHE A C 6
ATOM 6361 O O . PHE A 1 28 ? 1.049 7.574 2.484 1.00 0.00 28 PHE A O 6
ATOM 6378 N N . ILE A 1 29 ? 0.634 5.785 1.203 1.00 0.00 29 ILE A N 6
ATOM 6379 C CA . ILE A 1 29 ? 0.959 6.484 -0.040 1.00 0.00 29 ILE A CA 6
ATOM 6380 C C . ILE A 1 29 ? 0.063 7.702 -0.190 1.00 0.00 29 ILE A C 6
ATOM 6381 O O . ILE A 1 29 ? 0.528 8.799 -0.495 1.00 0.00 29 ILE A O 6
ATOM 6397 N N . LEU A 1 30 ? -1.213 7.514 0.104 1.00 0.00 30 LEU A N 6
ATOM 6398 C CA . LEU A 1 30 ? -2.153 8.601 0.083 1.00 0.00 30 LEU A CA 6
ATOM 6399 C C . LEU A 1 30 ? -1.705 9.519 1.179 1.00 0.00 30 LEU A C 6
ATOM 6400 O O . LEU A 1 30 ? -1.814 10.738 1.096 1.00 0.00 30 LEU A O 6
ATOM 6416 N N . GLY A 1 31 ? -1.192 8.879 2.222 1.00 0.00 31 GLY A N 6
ATOM 6417 C CA . GLY A 1 31 ? -0.701 9.610 3.388 1.00 0.00 31 GLY A CA 6
ATOM 6418 C C . GLY A 1 31 ? 0.389 10.620 3.007 1.00 0.00 31 GLY A C 6
ATOM 6419 O O . GLY A 1 31 ? 0.296 11.796 3.356 1.00 0.00 31 GLY A O 6
ATOM 6423 N N . ILE A 1 32 ? 1.422 10.159 2.298 1.00 0.00 32 ILE A N 6
ATOM 6424 C CA . ILE A 1 32 ? 2.518 11.044 1.898 1.00 0.00 32 ILE A CA 6
ATOM 6425 C C . ILE A 1 32 ? 2.051 12.058 0.862 1.00 0.00 32 ILE A C 6
ATOM 6426 O O . ILE A 1 32 ? 2.358 13.243 0.965 1.00 0.00 32 ILE A O 6
ATOM 6442 N N . LEU A 1 33 ? 1.299 11.598 -0.131 1.00 0.00 33 LEU A N 6
ATOM 6443 C CA . LEU A 1 33 ? 0.801 12.501 -1.160 1.00 0.00 33 LEU A CA 6
ATOM 6444 C C . LEU A 1 33 ? -0.047 13.585 -0.515 1.00 0.00 33 LEU A C 6
ATOM 6445 O O . LEU A 1 33 ? 0.093 14.770 -0.821 1.00 0.00 33 LEU A O 6
ATOM 6461 N N . ILE A 1 34 ? -0.927 13.164 0.384 1.00 0.00 34 ILE A N 6
ATOM 6462 C CA . ILE A 1 34 ? -1.807 14.102 1.080 1.00 0.00 34 ILE A CA 6
ATOM 6463 C C . ILE A 1 34 ? -1.008 15.127 1.886 1.00 0.00 34 ILE A C 6
ATOM 6464 O O . ILE A 1 34 ? -1.326 16.317 1.872 1.00 0.00 34 ILE A O 6
ATOM 6480 N N . VAL A 1 35 ? 0.010 14.663 2.609 1.00 0.00 35 VAL A N 6
ATOM 6481 C CA . VAL A 1 35 ? 0.813 15.563 3.436 1.00 0.00 35 VAL A CA 6
ATOM 6482 C C . VAL A 1 35 ? 1.425 16.692 2.609 1.00 0.00 35 VAL A C 6
ATOM 6483 O O . VAL A 1 35 ? 1.264 17.867 2.941 1.00 0.00 35 VAL A O 6
ATOM 6496 N N . LEU A 1 36 ? 2.121 16.340 1.532 1.00 0.00 36 LEU A N 6
ATOM 6497 C CA . LEU A 1 36 ? 2.741 17.351 0.681 1.00 0.00 36 LEU A CA 6
ATOM 6498 C C . LEU A 1 36 ? 1.669 18.182 -0.018 1.00 0.00 36 LEU A C 6
ATOM 6499 O O . LEU A 1 36 ? 1.856 19.375 -0.263 1.00 0.00 36 LEU A O 6
ATOM 6515 N N . SER A 1 37 ? 0.549 17.545 -0.340 1.00 0.00 37 SER A N 6
ATOM 6516 C CA . SER A 1 37 ? -0.543 18.235 -1.017 1.00 0.00 37 SER A CA 6
ATOM 6517 C C . SER A 1 37 ? -1.076 19.385 -0.167 1.00 0.00 37 SER A C 6
ATOM 6518 O O . SER A 1 37 ? -1.463 20.427 -0.695 1.00 0.00 37 SER A O 6
ATOM 6526 N N . ARG A 1 38 ? -1.098 19.193 1.148 1.00 0.00 38 ARG A N 6
ATOM 6527 C CA . ARG A 1 38 ? -1.595 20.231 2.048 1.00 0.00 38 ARG A CA 6
ATOM 6528 C C . ARG A 1 38 ? -0.798 21.519 1.868 1.00 0.00 38 ARG A C 6
ATOM 6529 O O . ARG A 1 38 ? -1.357 22.615 1.901 1.00 0.00 38 ARG A O 6
ATOM 6550 N N . ARG A 1 39 ? 0.509 21.380 1.677 1.00 0.00 39 ARG A N 6
ATOM 6551 C CA . ARG A 1 39 ? 1.374 22.538 1.492 1.00 0.00 39 ARG A CA 6
ATOM 6552 C C . ARG A 1 39 ? 0.920 23.369 0.297 1.00 0.00 39 ARG A C 6
ATOM 6553 O O . ARG A 1 39 ? 1.091 24.588 0.273 1.00 0.00 39 ARG A O 6
ATOM 6574 N N . CYS A 1 40 ? 0.344 22.700 -0.696 1.00 0.00 40 CYS A N 6
ATOM 6575 C CA . CYS A 1 40 ? -0.127 23.386 -1.893 1.00 0.00 40 CYS A CA 6
ATOM 6576 C C . CYS A 1 40 ? -1.145 24.461 -1.532 1.00 0.00 40 CYS A C 6
ATOM 6577 O O . CYS A 1 40 ? -1.152 25.544 -2.120 1.00 0.00 40 CYS A O 6
ATOM 6585 N N . ARG A 1 41 ? -2.005 24.157 -0.567 1.00 0.00 41 ARG A N 6
ATOM 6586 C CA . ARG A 1 41 ? -3.022 25.109 -0.144 1.00 0.00 41 ARG A CA 6
ATOM 6587 C C . ARG A 1 41 ? -2.377 26.385 0.379 1.00 0.00 41 ARG A C 6
ATOM 6588 O O . ARG A 1 41 ? -2.870 27.486 0.136 1.00 0.00 41 ARG A O 6
ATOM 6609 N N . CYS A 1 42 ? -1.272 26.228 1.098 1.00 0.00 42 CYS A N 6
ATOM 6610 C CA . CYS A 1 42 ? -0.565 27.375 1.653 1.00 0.00 42 CYS A CA 6
ATOM 6611 C C . CYS A 1 42 ? 0.283 28.057 0.578 1.00 0.00 42 CYS A C 6
ATOM 6612 O O . CYS A 1 42 ? 0.392 29.282 0.547 1.00 0.00 42 CYS A O 6
ATOM 6620 N N . LYS A 1 43 ? 0.883 27.255 -0.298 1.00 0.00 43 LYS A N 6
ATOM 6621 C CA . LYS A 1 43 ? 1.723 27.793 -1.367 1.00 0.00 43 LYS A CA 6
ATOM 6622 C C . LYS A 1 43 ? 0.883 28.394 -2.492 1.00 0.00 43 LYS A C 6
ATOM 6623 O O . LYS A 1 43 ? 1.341 29.282 -3.209 1.00 0.00 43 LYS A O 6
ATOM 6642 N N . PHE A 1 44 ? -0.337 27.892 -2.659 1.00 0.00 44 PHE A N 6
ATOM 6643 C CA . PHE A 1 44 ? -1.207 28.382 -3.725 1.00 0.00 44 PHE A CA 6
ATOM 6644 C C . PHE A 1 44 ? -1.599 29.839 -3.502 1.00 0.00 44 PHE A C 6
ATOM 6645 O O . PHE A 1 44 ? -1.518 30.653 -4.420 1.00 0.00 44 PHE A O 6
ATOM 6662 N N . ASN A 1 45 ? -2.028 30.164 -2.287 1.00 0.00 45 ASN A N 6
ATOM 6663 C CA . ASN A 1 45 ? -2.431 31.532 -1.979 1.00 0.00 45 ASN A CA 6
ATOM 6664 C C . ASN A 1 45 ? -2.373 31.793 -0.479 1.00 0.00 45 ASN A C 6
ATOM 6665 O O . ASN A 1 45 ? -3.268 31.393 0.267 1.00 0.00 45 ASN A O 6
ATOM 6676 N N . GLN A 1 46 ? -1.319 32.472 -0.045 1.00 0.00 46 GLN A N 6
ATOM 6677 C CA . GLN A 1 46 ? -1.154 32.791 1.367 1.00 0.00 46 GLN A CA 6
ATOM 6678 C C . GLN A 1 46 ? -2.248 33.750 1.827 1.00 0.00 46 GLN A C 6
ATOM 6679 O O . GLN A 1 46 ? -2.669 33.722 2.983 1.00 0.00 46 GLN A O 6
ATOM 6693 N N . GLN A 1 47 ? -2.704 34.599 0.909 1.00 0.00 47 GLN A N 6
ATOM 6694 C CA . GLN A 1 47 ? -3.748 35.569 1.222 1.00 0.00 47 GLN A CA 6
ATOM 6695 C C . GLN A 1 47 ? -5.037 34.863 1.639 1.00 0.00 47 GLN A C 6
ATOM 6696 O O . GLN A 1 47 ? -5.838 35.412 2.395 1.00 0.00 47 GLN A O 6
ATOM 6710 N N . GLN A 1 48 ? -5.233 33.647 1.140 1.00 0.00 48 GLN A N 6
ATOM 6711 C CA . GLN A 1 48 ? -6.432 32.884 1.471 1.00 0.00 48 GLN A CA 6
ATOM 6712 C C . GLN A 1 48 ? -6.570 32.730 2.983 1.00 0.00 48 GLN A C 6
ATOM 6713 O O . GLN A 1 48 ? -7.663 32.861 3.533 1.00 0.00 48 GLN A O 6
ATOM 6727 N N . ARG A 1 49 ? -5.453 32.452 3.648 1.00 0.00 49 ARG A N 6
ATOM 6728 C CA . ARG A 1 49 ? -5.461 32.285 5.097 1.00 0.00 49 ARG A CA 6
ATOM 6729 C C . ARG A 1 49 ? -5.689 33.621 5.797 1.00 0.00 49 ARG A C 6
ATOM 6730 O O . ARG A 1 49 ? -6.277 33.673 6.877 1.00 0.00 49 ARG A O 6
ATOM 6751 N N . THR A 1 50 ? -5.218 34.701 5.179 1.00 0.00 50 THR A N 6
ATOM 6752 C CA . THR A 1 50 ? -5.378 36.030 5.759 1.00 0.00 50 THR A CA 6
ATOM 6753 C C . THR A 1 50 ? -6.845 36.302 6.076 1.00 0.00 50 THR A C 6
ATOM 6754 O O . THR A 1 50 ? -7.164 36.914 7.096 1.00 0.00 50 THR A O 6
ATOM 6765 N N . GLY A 1 51 ? -7.731 35.841 5.195 1.00 0.00 51 GLY A N 6
ATOM 6766 C CA . GLY A 1 51 ? -9.167 36.033 5.382 1.00 0.00 51 GLY A CA 6
ATOM 6767 C C . GLY A 1 51 ? -9.802 36.652 4.140 1.00 0.00 51 GLY A C 6
ATOM 6768 O O . GLY A 1 51 ? -10.301 37.776 4.183 1.00 0.00 51 GLY A O 6
ATOM 6772 N N . GLU A 1 52 ? -9.780 35.909 3.036 1.00 0.00 52 GLU A N 6
ATOM 6773 C CA . GLU A 1 52 ? -10.359 36.396 1.789 1.00 0.00 52 GLU A CA 6
ATOM 6774 C C . GLU A 1 52 ? -11.745 35.783 1.572 1.00 0.00 52 GLU A C 6
ATOM 6775 O O . GLU A 1 52 ? -12.049 34.725 2.121 1.00 0.00 52 GLU A O 6
ATOM 6787 N N . PRO A 1 53 ? -12.589 36.414 0.786 1.00 0.00 53 PRO A N 6
ATOM 6788 C CA . PRO A 1 53 ? -13.958 35.897 0.510 1.00 0.00 53 PRO A CA 6
ATOM 6789 C C . PRO A 1 53 ? -13.976 34.381 0.324 1.00 0.00 53 PRO A C 6
ATOM 6790 O O . PRO A 1 53 ? -14.932 33.709 0.710 1.00 0.00 53 PRO A O 6
ATOM 6801 N N . ASP A 1 54 ? -12.913 33.852 -0.275 1.00 0.00 54 ASP A N 6
ATOM 6802 C CA . ASP A 1 54 ? -12.819 32.416 -0.513 1.00 0.00 54 ASP A CA 6
ATOM 6803 C C . ASP A 1 54 ? -14.117 31.889 -1.116 1.00 0.00 54 ASP A C 6
ATOM 6804 O O . ASP A 1 54 ? -14.448 30.712 -0.972 1.00 0.00 54 ASP A O 6
ATOM 6813 N N . GLU A 1 55 ? -14.848 32.770 -1.793 1.00 0.00 55 GLU A N 6
ATOM 6814 C CA . GLU A 1 55 ? -16.111 32.387 -2.416 1.00 0.00 55 GLU A CA 6
ATOM 6815 C C . GLU A 1 55 ? -15.867 31.436 -3.585 1.00 0.00 55 GLU A C 6
ATOM 6816 O O . GLU A 1 55 ? -16.653 30.519 -3.827 1.00 0.00 55 GLU A O 6
ATOM 6828 N N . GLU A 1 56 ? -14.776 31.664 -4.307 1.00 0.00 56 GLU A N 6
ATOM 6829 C CA . GLU A 1 56 ? -14.437 30.826 -5.452 1.00 0.00 56 GLU A CA 6
ATOM 6830 C C . GLU A 1 56 ? -13.502 29.694 -5.033 1.00 0.00 56 GLU A C 6
ATOM 6831 O O . GLU A 1 56 ? -12.876 29.754 -3.975 1.00 0.00 56 GLU A O 6
ATOM 6843 N N . GLU A 1 57 ? -13.410 28.667 -5.874 1.00 0.00 57 GLU A N 6
ATOM 6844 C CA . GLU A 1 57 ? -12.544 27.530 -5.584 1.00 0.00 57 GLU A CA 6
ATOM 6845 C C . GLU A 1 57 ? -11.091 27.985 -5.468 1.00 0.00 57 GLU A C 6
ATOM 6846 O O . GLU A 1 57 ? -10.662 28.904 -6.167 1.00 0.00 57 GLU A O 6
ATOM 6858 N N . GLY A 1 58 ? -10.339 27.341 -4.581 1.00 0.00 58 GLY A N 6
ATOM 6859 C CA . GLY A 1 58 ? -8.938 27.694 -4.382 1.00 0.00 58 GLY A CA 6
ATOM 6860 C C . GLY A 1 58 ? -8.015 26.706 -5.091 1.00 0.00 58 GLY A C 6
ATOM 6861 O O . GLY A 1 58 ? -8.209 26.391 -6.265 1.00 0.00 58 GLY A O 6
ATOM 6865 N N . THR A 1 59 ? -7.012 26.225 -4.366 1.00 0.00 59 THR A N 6
ATOM 6866 C CA . THR A 1 59 ? -6.056 25.274 -4.923 1.00 0.00 59 THR A CA 6
ATOM 6867 C C . THR A 1 59 ? -6.788 24.128 -5.615 1.00 0.00 59 THR A C 6
ATOM 6868 O O . THR A 1 59 ? -8.018 24.094 -5.641 1.00 0.00 59 THR A O 6
ATOM 6879 N N . PHE A 1 60 ? -6.029 23.186 -6.169 1.00 0.00 60 PHE A N 6
ATOM 6880 C CA . PHE A 1 60 ? -6.634 22.047 -6.848 1.00 0.00 60 PHE A CA 6
ATOM 6881 C C . PHE A 1 60 ? -7.313 21.147 -5.827 1.00 0.00 60 PHE A C 6
ATOM 6882 O O . PHE A 1 60 ? -8.442 20.697 -6.024 1.00 0.00 60 PHE A O 6
ATOM 6899 N N . ARG A 1 61 ? -6.615 20.909 -4.724 1.00 0.00 61 ARG A N 6
ATOM 6900 C CA . ARG A 1 61 ? -7.143 20.083 -3.650 1.00 0.00 61 ARG A CA 6
ATOM 6901 C C . ARG A 1 61 ? -8.349 20.772 -3.024 1.00 0.00 61 ARG A C 6
ATOM 6902 O O . ARG A 1 61 ? -9.272 20.119 -2.543 1.00 0.00 61 ARG A O 6
ATOM 6923 N N . SER A 1 62 ? -8.323 22.098 -3.026 1.00 0.00 62 SER A N 6
ATOM 6924 C CA . SER A 1 62 ? -9.412 22.871 -2.447 1.00 0.00 62 SER A CA 6
ATOM 6925 C C . SER A 1 62 ? -10.721 22.569 -3.169 1.00 0.00 62 SER A C 6
ATOM 6926 O O . SER A 1 62 ? -11.788 22.570 -2.561 1.00 0.00 62 SER A O 6
ATOM 6934 N N . SER A 1 63 ? -10.635 22.307 -4.468 1.00 0.00 63 SER A N 6
ATOM 6935 C CA . SER A 1 63 ? -11.828 21.998 -5.248 1.00 0.00 63 SER A CA 6
ATOM 6936 C C . SER A 1 63 ? -12.440 20.676 -4.780 1.00 0.00 63 SER A C 6
ATOM 6937 O O . SER A 1 63 ? -13.655 20.485 -4.845 1.00 0.00 63 SER A O 6
ATOM 6945 N N . ILE A 1 64 ? -11.586 19.769 -4.310 1.00 0.00 64 ILE A N 6
ATOM 6946 C CA . ILE A 1 64 ? -12.040 18.462 -3.834 1.00 0.00 64 ILE A CA 6
ATOM 6947 C C . ILE A 1 64 ? -12.945 18.613 -2.610 1.00 0.00 64 ILE A C 6
ATOM 6948 O O . ILE A 1 64 ? -13.866 17.823 -2.414 1.00 0.00 64 ILE A O 6
ATOM 6964 N N . ARG A 1 65 ? -12.677 19.624 -1.788 1.00 0.00 65 ARG A N 6
ATOM 6965 C CA . ARG A 1 65 ? -13.480 19.852 -0.587 1.00 0.00 65 ARG A CA 6
ATOM 6966 C C . ARG A 1 65 ? -14.945 20.033 -0.961 1.00 0.00 65 ARG A C 6
ATOM 6967 O O . ARG A 1 65 ? -15.837 19.699 -0.184 1.00 0.00 65 ARG A O 6
ATOM 6988 N N . ARG A 1 66 ? -15.191 20.560 -2.156 1.00 0.00 66 ARG A N 6
ATOM 6989 C CA . ARG A 1 66 ? -16.555 20.768 -2.615 1.00 0.00 66 ARG A CA 6
ATOM 6990 C C . ARG A 1 66 ? -17.339 19.460 -2.551 1.00 0.00 66 ARG A C 6
ATOM 6991 O O . ARG A 1 66 ? -18.529 19.451 -2.246 1.00 0.00 66 ARG A O 6
ATOM 7012 N N . LEU A 1 67 ? -16.655 18.358 -2.830 1.00 0.00 67 LEU A N 6
ATOM 7013 C CA . LEU A 1 67 ? -17.287 17.044 -2.799 1.00 0.00 67 LEU A CA 6
ATOM 7014 C C . LEU A 1 67 ? -17.910 16.803 -1.422 1.00 0.00 67 LEU A C 6
ATOM 7015 O O . LEU A 1 67 ? -18.858 16.035 -1.282 1.00 0.00 67 LEU A O 6
ATOM 7031 N N . SER A 1 68 ? -17.367 17.470 -0.408 1.00 0.00 68 SER A N 6
ATOM 7032 C CA . SER A 1 68 ? -17.874 17.319 0.953 1.00 0.00 68 SER A CA 6
ATOM 7033 C C . SER A 1 68 ? -19.288 17.884 1.095 1.00 0.00 68 SER A C 6
ATOM 7034 O O . SER A 1 68 ? -20.160 17.235 1.674 1.00 0.00 68 SER A O 6
ATOM 7042 N N . THR A 1 69 ? -19.505 19.098 0.584 1.00 0.00 69 THR A N 6
ATOM 7043 C CA . THR A 1 69 ? -20.819 19.738 0.688 1.00 0.00 69 THR A CA 6
ATOM 7044 C C . THR A 1 69 ? -21.562 19.744 -0.649 1.00 0.00 69 THR A C 6
ATOM 7045 O O . THR A 1 69 ? -22.777 19.554 -0.691 1.00 0.00 69 THR A O 6
ATOM 7056 N N . ARG A 1 70 ? -20.835 19.982 -1.734 1.00 0.00 70 ARG A N 6
ATOM 7057 C CA . ARG A 1 70 ? -21.456 20.028 -3.059 1.00 0.00 70 ARG A CA 6
ATOM 7058 C C . ARG A 1 70 ? -22.159 18.714 -3.385 1.00 0.00 70 ARG A C 6
ATOM 7059 O O . ARG A 1 70 ? -23.292 18.716 -3.867 1.00 0.00 70 ARG A O 6
ATOM 7080 N N . ARG A 1 71 ? -21.479 17.603 -3.119 1.00 0.00 71 ARG A N 6
ATOM 7081 C CA . ARG A 1 71 ? -22.041 16.280 -3.386 1.00 0.00 71 ARG A CA 6
ATOM 7082 C C . ARG A 1 71 ? -22.009 15.424 -2.126 1.00 0.00 71 ARG A C 6
ATOM 7083 O O . ARG A 1 71 ? -21.194 15.648 -1.232 1.00 0.00 71 ARG A O 6
ATOM 7104 N N . ARG A 1 72 ? -22.904 14.444 -2.057 1.00 0.00 72 ARG A N 6
ATOM 7105 C CA . ARG A 1 72 ? -22.965 13.565 -0.896 1.00 0.00 72 ARG A CA 6
ATOM 7106 C C . ARG A 1 72 ? -21.622 12.875 -0.678 1.00 0.00 72 ARG A C 6
ATOM 7107 O O . ARG A 1 72 ? -21.206 12.779 0.466 1.00 0.00 72 ARG A O 6
ATOM 7129 N N . GLU A 1 1 ? -0.458 -30.552 9.174 1.00 0.00 1 GLU A N 7
ATOM 7130 C CA . GLU A 1 1 ? 0.436 -31.590 8.589 1.00 0.00 1 GLU A CA 7
ATOM 7131 C C . GLU A 1 1 ? -0.223 -32.958 8.721 1.00 0.00 1 GLU A C 7
ATOM 7132 O O . GLU A 1 1 ? 0.373 -33.981 8.382 1.00 0.00 1 GLU A O 7
ATOM 7146 N N . SER A 1 2 ? -1.456 -32.970 9.215 1.00 0.00 2 SER A N 7
ATOM 7147 C CA . SER A 1 2 ? -2.188 -34.219 9.388 1.00 0.00 2 SER A CA 7
ATOM 7148 C C . SER A 1 2 ? -2.782 -34.677 8.058 1.00 0.00 2 SER A C 7
ATOM 7149 O O . SER A 1 2 ? -2.900 -33.889 7.120 1.00 0.00 2 SER A O 7
ATOM 7157 N N . PRO A 1 3 ? -3.157 -35.926 7.961 1.00 0.00 3 PRO A N 7
ATOM 7158 C CA . PRO A 1 3 ? -3.753 -36.488 6.713 1.00 0.00 3 PRO A CA 7
ATOM 7159 C C . PRO A 1 3 ? -5.142 -35.919 6.438 1.00 0.00 3 PRO A C 7
ATOM 7160 O O . PRO A 1 3 ? -5.604 -35.904 5.297 1.00 0.00 3 PRO A O 7
ATOM 7171 N N . LYS A 1 4 ? -5.800 -35.455 7.494 1.00 0.00 4 LYS A N 7
ATOM 7172 C CA . LYS A 1 4 ? -7.138 -34.888 7.364 1.00 0.00 4 LYS A CA 7
ATOM 7173 C C . LYS A 1 4 ? -7.074 -33.488 6.761 1.00 0.00 4 LYS A C 7
ATOM 7174 O O . LYS A 1 4 ? -8.105 -32.876 6.479 1.00 0.00 4 LYS A O 7
ATOM 7193 N N . GLU A 1 5 ? -5.859 -32.986 6.568 1.00 0.00 5 GLU A N 7
ATOM 7194 C CA . GLU A 1 5 ? -5.674 -31.655 5.999 1.00 0.00 5 GLU A CA 7
ATOM 7195 C C . GLU A 1 5 ? -5.920 -31.681 4.494 1.00 0.00 5 GLU A C 7
ATOM 7196 O O . GLU A 1 5 ? -5.717 -32.703 3.839 1.00 0.00 5 GLU A O 7
ATOM 7208 N N . HIS A 1 6 ? -6.361 -30.551 3.952 1.00 0.00 6 HIS A N 7
ATOM 7209 C CA . HIS A 1 6 ? -6.635 -30.459 2.522 1.00 0.00 6 HIS A CA 7
ATOM 7210 C C . HIS A 1 6 ? -5.381 -30.033 1.759 1.00 0.00 6 HIS A C 7
ATOM 7211 O O . HIS A 1 6 ? -4.284 -30.005 2.319 1.00 0.00 6 HIS A O 7
ATOM 7226 N N . ASP A 1 7 ? -5.545 -29.717 0.476 1.00 0.00 7 ASP A N 7
ATOM 7227 C CA . ASP A 1 7 ? -4.411 -29.310 -0.351 1.00 0.00 7 ASP A CA 7
ATOM 7228 C C . ASP A 1 7 ? -3.862 -27.937 0.060 1.00 0.00 7 ASP A C 7
ATOM 7229 O O . ASP A 1 7 ? -2.685 -27.831 0.403 1.00 0.00 7 ASP A O 7
ATOM 7238 N N . PRO A 1 8 ? -4.659 -26.887 0.038 1.00 0.00 8 PRO A N 7
ATOM 7239 C CA . PRO A 1 8 ? -4.176 -25.525 0.427 1.00 0.00 8 PRO A CA 7
ATOM 7240 C C . PRO A 1 8 ? -3.829 -25.433 1.917 1.00 0.00 8 PRO A C 7
ATOM 7241 O O . PRO A 1 8 ? -4.024 -24.399 2.555 1.00 0.00 8 PRO A O 7
ATOM 7252 N N . PHE A 1 9 ? -3.308 -26.526 2.466 1.00 0.00 9 PHE A N 7
ATOM 7253 C CA . PHE A 1 9 ? -2.935 -26.556 3.876 1.00 0.00 9 PHE A CA 7
ATOM 7254 C C . PHE A 1 9 ? -1.743 -25.642 4.141 1.00 0.00 9 PHE A C 7
ATOM 7255 O O . PHE A 1 9 ? -1.728 -24.895 5.120 1.00 0.00 9 PHE A O 7
ATOM 7272 N N . THR A 1 10 ? -0.744 -25.711 3.267 1.00 0.00 10 THR A N 7
ATOM 7273 C CA . THR A 1 10 ? 0.452 -24.891 3.422 1.00 0.00 10 THR A CA 7
ATOM 7274 C C . THR A 1 10 ? 0.144 -23.417 3.167 1.00 0.00 10 THR A C 7
ATOM 7275 O O . THR A 1 10 ? 0.643 -22.543 3.876 1.00 0.00 10 THR A O 7
ATOM 7286 N N . TYR A 1 11 ? -0.673 -23.151 2.147 1.00 0.00 11 TYR A N 7
ATOM 7287 C CA . TYR A 1 11 ? -1.037 -21.779 1.794 1.00 0.00 11 TYR A CA 7
ATOM 7288 C C . TYR A 1 11 ? -2.517 -21.522 2.057 1.00 0.00 11 TYR A C 7
ATOM 7289 O O . TYR A 1 11 ? -3.375 -22.308 1.655 1.00 0.00 11 TYR A O 7
ATOM 7307 N N . ASP A 1 12 ? -2.806 -20.410 2.725 1.00 0.00 12 ASP A N 7
ATOM 7308 C CA . ASP A 1 12 ? -4.186 -20.050 3.033 1.00 0.00 12 ASP A CA 7
ATOM 7309 C C . ASP A 1 12 ? -4.360 -18.534 3.003 1.00 0.00 12 ASP A C 7
ATOM 7310 O O . ASP A 1 12 ? -5.372 -18.024 2.523 1.00 0.00 12 ASP A O 7
ATOM 7319 N N . TYR A 1 13 ? -3.364 -17.821 3.518 1.00 0.00 13 TYR A N 7
ATOM 7320 C CA . TYR A 1 13 ? -3.410 -16.363 3.547 1.00 0.00 13 TYR A CA 7
ATOM 7321 C C . TYR A 1 13 ? -2.972 -15.794 2.203 1.00 0.00 13 TYR A C 7
ATOM 7322 O O . TYR A 1 13 ? -2.376 -14.721 2.139 1.00 0.00 13 TYR A O 7
ATOM 7340 N N . GLN A 1 14 ? -3.266 -16.524 1.132 1.00 0.00 14 GLN A N 7
ATOM 7341 C CA . GLN A 1 14 ? -2.883 -16.089 -0.206 1.00 0.00 14 GLN A CA 7
ATOM 7342 C C . GLN A 1 14 ? -3.343 -14.656 -0.469 1.00 0.00 14 GLN A C 7
ATOM 7343 O O . GLN A 1 14 ? -2.548 -13.807 -0.871 1.00 0.00 14 GLN A O 7
ATOM 7357 N N . SER A 1 15 ? -4.625 -14.392 -0.243 1.00 0.00 15 SER A N 7
ATOM 7358 C CA . SER A 1 15 ? -5.168 -13.055 -0.469 1.00 0.00 15 SER A CA 7
ATOM 7359 C C . SER A 1 15 ? -4.884 -12.136 0.718 1.00 0.00 15 SER A C 7
ATOM 7360 O O . SER A 1 15 ? -4.739 -10.925 0.556 1.00 0.00 15 SER A O 7
ATOM 7368 N N . LEU A 1 16 ? -4.818 -12.718 1.907 1.00 0.00 16 LEU A N 7
ATOM 7369 C CA . LEU A 1 16 ? -4.566 -11.942 3.118 1.00 0.00 16 LEU A CA 7
ATOM 7370 C C . LEU A 1 16 ? -3.074 -11.659 3.290 1.00 0.00 16 LEU A C 7
ATOM 7371 O O . LEU A 1 16 ? -2.669 -10.973 4.228 1.00 0.00 16 LEU A O 7
ATOM 7387 N N . GLN A 1 17 ? -2.263 -12.202 2.388 1.00 0.00 17 GLN A N 7
ATOM 7388 C CA . GLN A 1 17 ? -0.818 -12.008 2.458 1.00 0.00 17 GLN A CA 7
ATOM 7389 C C . GLN A 1 17 ? -0.424 -10.600 2.010 1.00 0.00 17 GLN A C 7
ATOM 7390 O O . GLN A 1 17 ? 0.316 -9.905 2.704 1.00 0.00 17 GLN A O 7
ATOM 7404 N N . ILE A 1 18 ? -0.910 -10.188 0.842 1.00 0.00 18 ILE A N 7
ATOM 7405 C CA . ILE A 1 18 ? -0.586 -8.863 0.312 1.00 0.00 18 ILE A CA 7
ATOM 7406 C C . ILE A 1 18 ? -1.675 -7.852 0.669 1.00 0.00 18 ILE A C 7
ATOM 7407 O O . ILE A 1 18 ? -1.533 -6.656 0.411 1.00 0.00 18 ILE A O 7
ATOM 7423 N N . GLY A 1 19 ? -2.762 -8.340 1.256 1.00 0.00 19 GLY A N 7
ATOM 7424 C CA . GLY A 1 19 ? -3.875 -7.471 1.635 1.00 0.00 19 GLY A CA 7
ATOM 7425 C C . GLY A 1 19 ? -3.396 -6.240 2.401 1.00 0.00 19 GLY A C 7
ATOM 7426 O O . GLY A 1 19 ? -2.895 -5.286 1.806 1.00 0.00 19 GLY A O 7
ATOM 7430 N N . GLY A 1 20 ? -3.575 -6.267 3.722 1.00 0.00 20 GLY A N 7
ATOM 7431 C CA . GLY A 1 20 ? -3.179 -5.153 4.585 1.00 0.00 20 GLY A CA 7
ATOM 7432 C C . GLY A 1 20 ? -1.914 -4.459 4.085 1.00 0.00 20 GLY A C 7
ATOM 7433 O O . GLY A 1 20 ? -1.739 -3.256 4.288 1.00 0.00 20 GLY A O 7
ATOM 7437 N N . LEU A 1 21 ? -1.033 -5.213 3.440 1.00 0.00 21 LEU A N 7
ATOM 7438 C CA . LEU A 1 21 ? 0.207 -4.640 2.930 1.00 0.00 21 LEU A CA 7
ATOM 7439 C C . LEU A 1 21 ? -0.079 -3.573 1.876 1.00 0.00 21 LEU A C 7
ATOM 7440 O O . LEU A 1 21 ? 0.428 -2.452 1.962 1.00 0.00 21 LEU A O 7
ATOM 7456 N N . VAL A 1 22 ? -0.890 -3.922 0.882 1.00 0.00 22 VAL A N 7
ATOM 7457 C CA . VAL A 1 22 ? -1.220 -2.973 -0.173 1.00 0.00 22 VAL A CA 7
ATOM 7458 C C . VAL A 1 22 ? -2.081 -1.841 0.366 1.00 0.00 22 VAL A C 7
ATOM 7459 O O . VAL A 1 22 ? -1.775 -0.671 0.152 1.00 0.00 22 VAL A O 7
ATOM 7472 N N . ILE A 1 23 ? -3.152 -2.195 1.073 1.00 0.00 23 ILE A N 7
ATOM 7473 C CA . ILE A 1 23 ? -4.048 -1.188 1.633 1.00 0.00 23 ILE A CA 7
ATOM 7474 C C . ILE A 1 23 ? -3.276 -0.226 2.522 1.00 0.00 23 ILE A C 7
ATOM 7475 O O . ILE A 1 23 ? -3.432 0.991 2.422 1.00 0.00 23 ILE A O 7
ATOM 7491 N N . ALA A 1 24 ? -2.432 -0.777 3.384 1.00 0.00 24 ALA A N 7
ATOM 7492 C CA . ALA A 1 24 ? -1.633 0.044 4.279 1.00 0.00 24 ALA A CA 7
ATOM 7493 C C . ALA A 1 24 ? -0.807 1.039 3.474 1.00 0.00 24 ALA A C 7
ATOM 7494 O O . ALA A 1 24 ? -0.609 2.183 3.888 1.00 0.00 24 ALA A O 7
ATOM 7501 N N . GLY A 1 25 ? -0.323 0.587 2.324 1.00 0.00 25 GLY A N 7
ATOM 7502 C CA . GLY A 1 25 ? 0.487 1.436 1.463 1.00 0.00 25 GLY A CA 7
ATOM 7503 C C . GLY A 1 25 ? -0.304 2.638 0.947 1.00 0.00 25 GLY A C 7
ATOM 7504 O O . GLY A 1 25 ? 0.236 3.737 0.842 1.00 0.00 25 GLY A O 7
ATOM 7508 N N . ILE A 1 26 ? -1.577 2.425 0.610 1.00 0.00 26 ILE A N 7
ATOM 7509 C CA . ILE A 1 26 ? -2.402 3.514 0.089 1.00 0.00 26 ILE A CA 7
ATOM 7510 C C . ILE A 1 26 ? -2.623 4.598 1.137 1.00 0.00 26 ILE A C 7
ATOM 7511 O O . ILE A 1 26 ? -2.522 5.780 0.829 1.00 0.00 26 ILE A O 7
ATOM 7527 N N . LEU A 1 27 ? -2.934 4.198 2.367 1.00 0.00 27 LEU A N 7
ATOM 7528 C CA . LEU A 1 27 ? -3.182 5.173 3.432 1.00 0.00 27 LEU A CA 7
ATOM 7529 C C . LEU A 1 27 ? -1.952 6.051 3.684 1.00 0.00 27 LEU A C 7
ATOM 7530 O O . LEU A 1 27 ? -2.059 7.272 3.771 1.00 0.00 27 LEU A O 7
ATOM 7546 N N . PHE A 1 28 ? -0.794 5.417 3.798 1.00 0.00 28 PHE A N 7
ATOM 7547 C CA . PHE A 1 28 ? 0.458 6.128 4.034 1.00 0.00 28 PHE A CA 7
ATOM 7548 C C . PHE A 1 28 ? 0.876 6.920 2.795 1.00 0.00 28 PHE A C 7
ATOM 7549 O O . PHE A 1 28 ? 1.414 8.017 2.907 1.00 0.00 28 PHE A O 7
ATOM 7566 N N . ILE A 1 29 ? 0.620 6.357 1.616 1.00 0.00 29 ILE A N 7
ATOM 7567 C CA . ILE A 1 29 ? 0.967 7.028 0.364 1.00 0.00 29 ILE A CA 7
ATOM 7568 C C . ILE A 1 29 ? 0.116 8.273 0.219 1.00 0.00 29 ILE A C 7
ATOM 7569 O O . ILE A 1 29 ? 0.615 9.355 -0.097 1.00 0.00 29 ILE A O 7
ATOM 7585 N N . LEU A 1 30 ? -1.164 8.126 0.527 1.00 0.00 30 LEU A N 7
ATOM 7586 C CA . LEU A 1 30 ? -2.062 9.246 0.512 1.00 0.00 30 LEU A CA 7
ATOM 7587 C C . LEU A 1 30 ? -1.563 10.156 1.592 1.00 0.00 30 LEU A C 7
ATOM 7588 O O . LEU A 1 30 ? -1.635 11.373 1.500 1.00 0.00 30 LEU A O 7
ATOM 7604 N N . GLY A 1 31 ? -1.051 9.513 2.633 1.00 0.00 31 GLY A N 7
ATOM 7605 C CA . GLY A 1 31 ? -0.518 10.244 3.780 1.00 0.00 31 GLY A CA 7
ATOM 7606 C C . GLY A 1 31 ? 0.603 11.196 3.358 1.00 0.00 31 GLY A C 7
ATOM 7607 O O . GLY A 1 31 ? 0.579 12.382 3.691 1.00 0.00 31 GLY A O 7
ATOM 7611 N N . ILE A 1 32 ? 1.591 10.671 2.636 1.00 0.00 32 ILE A N 7
ATOM 7612 C CA . ILE A 1 32 ? 2.719 11.485 2.189 1.00 0.00 32 ILE A CA 7
ATOM 7613 C C . ILE A 1 32 ? 2.276 12.558 1.198 1.00 0.00 32 ILE A C 7
ATOM 7614 O O . ILE A 1 32 ? 2.682 13.713 1.305 1.00 0.00 32 ILE A O 7
ATOM 7630 N N . LEU A 1 33 ? 1.444 12.175 0.235 1.00 0.00 33 LEU A N 7
ATOM 7631 C CA . LEU A 1 33 ? 0.965 13.129 -0.761 1.00 0.00 33 LEU A CA 7
ATOM 7632 C C . LEU A 1 33 ? 0.120 14.203 -0.094 1.00 0.00 33 LEU A C 7
ATOM 7633 O O . LEU A 1 33 ? 0.276 15.392 -0.367 1.00 0.00 33 LEU A O 7
ATOM 7649 N N . ILE A 1 34 ? -0.778 13.768 0.775 1.00 0.00 34 ILE A N 7
ATOM 7650 C CA . ILE A 1 34 ? -1.662 14.697 1.481 1.00 0.00 34 ILE A CA 7
ATOM 7651 C C . ILE A 1 34 ? -0.869 15.698 2.323 1.00 0.00 34 ILE A C 7
ATOM 7652 O O . ILE A 1 34 ? -1.156 16.894 2.307 1.00 0.00 34 ILE A O 7
ATOM 7668 N N . VAL A 1 35 ? 0.115 15.203 3.067 1.00 0.00 35 VAL A N 7
ATOM 7669 C CA . VAL A 1 35 ? 0.920 16.073 3.921 1.00 0.00 35 VAL A CA 7
ATOM 7670 C C . VAL A 1 35 ? 1.563 17.193 3.107 1.00 0.00 35 VAL A C 7
ATOM 7671 O O . VAL A 1 35 ? 1.431 18.370 3.443 1.00 0.00 35 VAL A O 7
ATOM 7684 N N . LEU A 1 36 ? 2.252 16.823 2.034 1.00 0.00 36 LEU A N 7
ATOM 7685 C CA . LEU A 1 36 ? 2.904 17.811 1.180 1.00 0.00 36 LEU A CA 7
ATOM 7686 C C . LEU A 1 36 ? 1.866 18.686 0.481 1.00 0.00 36 LEU A C 7
ATOM 7687 O O . LEU A 1 36 ? 2.098 19.871 0.241 1.00 0.00 36 LEU A O 7
ATOM 7703 N N . SER A 1 37 ? 0.724 18.089 0.151 1.00 0.00 37 SER A N 7
ATOM 7704 C CA . SER A 1 37 ? -0.347 18.813 -0.529 1.00 0.00 37 SER A CA 7
ATOM 7705 C C . SER A 1 37 ? -0.861 19.971 0.320 1.00 0.00 37 SER A C 7
ATOM 7706 O O . SER A 1 37 ? -1.243 21.014 -0.209 1.00 0.00 37 SER A O 7
ATOM 7714 N N . ARG A 1 38 ? -0.890 19.780 1.634 1.00 0.00 38 ARG A N 7
ATOM 7715 C CA . ARG A 1 38 ? -1.384 20.820 2.530 1.00 0.00 38 ARG A CA 7
ATOM 7716 C C . ARG A 1 38 ? -0.605 22.118 2.336 1.00 0.00 38 ARG A C 7
ATOM 7717 O O . ARG A 1 38 ? -1.153 23.209 2.494 1.00 0.00 38 ARG A O 7
ATOM 7738 N N . ARG A 1 39 ? 0.671 21.996 1.988 1.00 0.00 39 ARG A N 7
ATOM 7739 C CA . ARG A 1 39 ? 1.508 23.172 1.774 1.00 0.00 39 ARG A CA 7
ATOM 7740 C C . ARG A 1 39 ? 1.046 23.950 0.544 1.00 0.00 39 ARG A C 7
ATOM 7741 O O . ARG A 1 39 ? 1.200 25.169 0.476 1.00 0.00 39 ARG A O 7
ATOM 7762 N N . CYS A 1 40 ? 0.492 23.235 -0.431 1.00 0.00 40 CYS A N 7
ATOM 7763 C CA . CYS A 1 40 ? 0.028 23.867 -1.661 1.00 0.00 40 CYS A CA 7
ATOM 7764 C C . CYS A 1 40 ? -1.028 24.932 -1.373 1.00 0.00 40 CYS A C 7
ATOM 7765 O O . CYS A 1 40 ? -1.003 26.014 -1.960 1.00 0.00 40 CYS A O 7
ATOM 7773 N N . ARG A 1 41 ? -1.958 24.624 -0.475 1.00 0.00 41 ARG A N 7
ATOM 7774 C CA . ARG A 1 41 ? -3.014 25.570 -0.137 1.00 0.00 41 ARG A CA 7
ATOM 7775 C C . ARG A 1 41 ? -2.421 26.875 0.378 1.00 0.00 41 ARG A C 7
ATOM 7776 O O . ARG A 1 41 ? -2.865 27.962 0.005 1.00 0.00 41 ARG A O 7
ATOM 7797 N N . CYS A 1 42 ? -1.418 26.760 1.240 1.00 0.00 42 CYS A N 7
ATOM 7798 C CA . CYS A 1 42 ? -0.774 27.937 1.808 1.00 0.00 42 CYS A CA 7
ATOM 7799 C C . CYS A 1 42 ? 0.108 28.626 0.768 1.00 0.00 42 CYS A C 7
ATOM 7800 O O . CYS A 1 42 ? 0.166 29.854 0.707 1.00 0.00 42 CYS A O 7
ATOM 7808 N N . LYS A 1 43 ? 0.794 27.827 -0.042 1.00 0.00 43 LYS A N 7
ATOM 7809 C CA . LYS A 1 43 ? 1.675 28.368 -1.073 1.00 0.00 43 LYS A CA 7
ATOM 7810 C C . LYS A 1 43 ? 0.872 28.964 -2.228 1.00 0.00 43 LYS A C 7
ATOM 7811 O O . LYS A 1 43 ? 1.354 29.847 -2.937 1.00 0.00 43 LYS A O 7
ATOM 7830 N N . PHE A 1 44 ? -0.347 28.468 -2.422 1.00 0.00 44 PHE A N 7
ATOM 7831 C CA . PHE A 1 44 ? -1.194 28.955 -3.511 1.00 0.00 44 PHE A CA 7
ATOM 7832 C C . PHE A 1 44 ? -1.571 30.418 -3.310 1.00 0.00 44 PHE A C 7
ATOM 7833 O O . PHE A 1 44 ? -1.467 31.222 -4.236 1.00 0.00 44 PHE A O 7
ATOM 7850 N N . ASN A 1 45 ? -2.013 30.760 -2.106 1.00 0.00 45 ASN A N 7
ATOM 7851 C CA . ASN A 1 45 ? -2.408 32.134 -1.816 1.00 0.00 45 ASN A CA 7
ATOM 7852 C C . ASN A 1 45 ? -1.211 32.961 -1.353 1.00 0.00 45 ASN A C 7
ATOM 7853 O O . ASN A 1 45 ? -0.548 32.618 -0.374 1.00 0.00 45 ASN A O 7
ATOM 7864 N N . GLN A 1 46 ? -0.945 34.052 -2.064 1.00 0.00 46 GLN A N 7
ATOM 7865 C CA . GLN A 1 46 ? 0.172 34.929 -1.722 1.00 0.00 46 GLN A CA 7
ATOM 7866 C C . GLN A 1 46 ? -0.040 35.559 -0.352 1.00 0.00 46 GLN A C 7
ATOM 7867 O O . GLN A 1 46 ? 0.915 35.952 0.318 1.00 0.00 46 GLN A O 7
ATOM 7881 N N . GLN A 1 47 ? -1.300 35.657 0.054 1.00 0.00 47 GLN A N 7
ATOM 7882 C CA . GLN A 1 47 ? -1.635 36.250 1.343 1.00 0.00 47 GLN A CA 7
ATOM 7883 C C . GLN A 1 47 ? -0.860 35.567 2.465 1.00 0.00 47 GLN A C 7
ATOM 7884 O O . GLN A 1 47 ? -0.360 36.229 3.375 1.00 0.00 47 GLN A O 7
ATOM 7898 N N . GLN A 1 48 ? -0.757 34.244 2.395 1.00 0.00 48 GLN A N 7
ATOM 7899 C CA . GLN A 1 48 ? -0.034 33.492 3.414 1.00 0.00 48 GLN A CA 7
ATOM 7900 C C . GLN A 1 48 ? 1.459 33.803 3.355 1.00 0.00 48 GLN A C 7
ATOM 7901 O O . GLN A 1 48 ? 2.103 33.990 4.387 1.00 0.00 48 GLN A O 7
ATOM 7915 N N . ARG A 1 49 ? 2.004 33.858 2.142 1.00 0.00 49 ARG A N 7
ATOM 7916 C CA . ARG A 1 49 ? 3.423 34.151 1.969 1.00 0.00 49 ARG A CA 7
ATOM 7917 C C . ARG A 1 49 ? 3.734 34.483 0.511 1.00 0.00 49 ARG A C 7
ATOM 7918 O O . ARG A 1 49 ? 3.505 35.606 0.061 1.00 0.00 49 ARG A O 7
ATOM 7939 N N . THR A 1 50 ? 4.264 33.502 -0.216 1.00 0.00 50 THR A N 7
ATOM 7940 C CA . THR A 1 50 ? 4.614 33.699 -1.621 1.00 0.00 50 THR A CA 7
ATOM 7941 C C . THR A 1 50 ? 3.627 32.981 -2.537 1.00 0.00 50 THR A C 7
ATOM 7942 O O . THR A 1 50 ? 2.832 32.157 -2.086 1.00 0.00 50 THR A O 7
ATOM 7953 N N . GLY A 1 51 ? 3.689 33.302 -3.826 1.00 0.00 51 GLY A N 7
ATOM 7954 C CA . GLY A 1 51 ? 2.799 32.688 -4.807 1.00 0.00 51 GLY A CA 7
ATOM 7955 C C . GLY A 1 51 ? 2.831 33.459 -6.122 1.00 0.00 51 GLY A C 7
ATOM 7956 O O . GLY A 1 51 ? 3.003 34.679 -6.130 1.00 0.00 51 GLY A O 7
ATOM 7960 N N . GLU A 1 52 ? 2.662 32.744 -7.231 1.00 0.00 52 GLU A N 7
ATOM 7961 C CA . GLU A 1 52 ? 2.674 33.379 -8.545 1.00 0.00 52 GLU A CA 7
ATOM 7962 C C . GLU A 1 52 ? 1.244 33.586 -9.052 1.00 0.00 52 GLU A C 7
ATOM 7963 O O . GLU A 1 52 ? 0.322 32.904 -8.608 1.00 0.00 52 GLU A O 7
ATOM 7975 N N . PRO A 1 53 ? 1.040 34.509 -9.965 1.00 0.00 53 PRO A N 7
ATOM 7976 C CA . PRO A 1 53 ? -0.308 34.794 -10.528 1.00 0.00 53 PRO A CA 7
ATOM 7977 C C . PRO A 1 53 ? -1.129 33.522 -10.736 1.00 0.00 53 PRO A C 7
ATOM 7978 O O . PRO A 1 53 ? -0.575 32.434 -10.895 1.00 0.00 53 PRO A O 7
ATOM 7989 N N . ASP A 1 54 ? -2.452 33.667 -10.736 1.00 0.00 54 ASP A N 7
ATOM 7990 C CA . ASP A 1 54 ? -3.338 32.524 -10.929 1.00 0.00 54 ASP A CA 7
ATOM 7991 C C . ASP A 1 54 ? -4.622 32.956 -11.630 1.00 0.00 54 ASP A C 7
ATOM 7992 O O . ASP A 1 54 ? -4.929 34.145 -11.704 1.00 0.00 54 ASP A O 7
ATOM 8001 N N . GLU A 1 55 ? -5.367 31.983 -12.144 1.00 0.00 55 GLU A N 7
ATOM 8002 C CA . GLU A 1 55 ? -6.616 32.279 -12.838 1.00 0.00 55 GLU A CA 7
ATOM 8003 C C . GLU A 1 55 ? -7.737 32.537 -11.836 1.00 0.00 55 GLU A C 7
ATOM 8004 O O . GLU A 1 55 ? -8.023 33.684 -11.491 1.00 0.00 55 GLU A O 7
ATOM 8016 N N . GLU A 1 56 ? -8.368 31.462 -11.370 1.00 0.00 56 GLU A N 7
ATOM 8017 C CA . GLU A 1 56 ? -9.457 31.584 -10.406 1.00 0.00 56 GLU A CA 7
ATOM 8018 C C . GLU A 1 56 ? -8.963 31.262 -8.998 1.00 0.00 56 GLU A C 7
ATOM 8019 O O . GLU A 1 56 ? -7.883 30.701 -8.821 1.00 0.00 56 GLU A O 7
ATOM 8031 N N . GLU A 1 57 ? -9.764 31.624 -8.001 1.00 0.00 57 GLU A N 7
ATOM 8032 C CA . GLU A 1 57 ? -9.398 31.371 -6.612 1.00 0.00 57 GLU A CA 7
ATOM 8033 C C . GLU A 1 57 ? -9.812 29.965 -6.196 1.00 0.00 57 GLU A C 7
ATOM 8034 O O . GLU A 1 57 ? -10.758 29.397 -6.740 1.00 0.00 57 GLU A O 7
ATOM 8046 N N . GLY A 1 58 ? -9.093 29.408 -5.227 1.00 0.00 58 GLY A N 7
ATOM 8047 C CA . GLY A 1 58 ? -9.393 28.068 -4.745 1.00 0.00 58 GLY A CA 7
ATOM 8048 C C . GLY A 1 58 ? -8.423 27.050 -5.331 1.00 0.00 58 GLY A C 7
ATOM 8049 O O . GLY A 1 58 ? -8.095 27.101 -6.516 1.00 0.00 58 GLY A O 7
ATOM 8053 N N . THR A 1 59 ? -7.972 26.126 -4.492 1.00 0.00 59 THR A N 7
ATOM 8054 C CA . THR A 1 59 ? -7.043 25.095 -4.935 1.00 0.00 59 THR A CA 7
ATOM 8055 C C . THR A 1 59 ? -7.799 23.988 -5.658 1.00 0.00 59 THR A C 7
ATOM 8056 O O . THR A 1 59 ? -9.029 23.938 -5.616 1.00 0.00 59 THR A O 7
ATOM 8067 N N . PHE A 1 60 ? -7.065 23.097 -6.314 1.00 0.00 60 PHE A N 7
ATOM 8068 C CA . PHE A 1 60 ? -7.700 21.995 -7.026 1.00 0.00 60 PHE A CA 7
ATOM 8069 C C . PHE A 1 60 ? -8.300 21.028 -6.021 1.00 0.00 60 PHE A C 7
ATOM 8070 O O . PHE A 1 60 ? -9.436 20.576 -6.168 1.00 0.00 60 PHE A O 7
ATOM 8087 N N . ARG A 1 61 ? -7.523 20.741 -4.986 1.00 0.00 61 ARG A N 7
ATOM 8088 C CA . ARG A 1 61 ? -7.959 19.854 -3.922 1.00 0.00 61 ARG A CA 7
ATOM 8089 C C . ARG A 1 61 ? -9.150 20.464 -3.198 1.00 0.00 61 ARG A C 7
ATOM 8090 O O . ARG A 1 61 ? -10.014 19.756 -2.698 1.00 0.00 61 ARG A O 7
ATOM 8111 N N . SER A 1 62 ? -9.176 21.789 -3.140 1.00 0.00 62 SER A N 7
ATOM 8112 C CA . SER A 1 62 ? -10.256 22.502 -2.469 1.00 0.00 62 SER A CA 7
ATOM 8113 C C . SER A 1 62 ? -11.604 22.193 -3.123 1.00 0.00 62 SER A C 7
ATOM 8114 O O . SER A 1 62 ? -12.636 22.170 -2.453 1.00 0.00 62 SER A O 7
ATOM 8122 N N . SER A 1 63 ? -11.591 21.971 -4.433 1.00 0.00 63 SER A N 7
ATOM 8123 C CA . SER A 1 63 ? -12.824 21.683 -5.164 1.00 0.00 63 SER A CA 7
ATOM 8124 C C . SER A 1 63 ? -13.458 20.369 -4.705 1.00 0.00 63 SER A C 7
ATOM 8125 O O . SER A 1 63 ? -14.672 20.200 -4.794 1.00 0.00 63 SER A O 7
ATOM 8133 N N . ILE A 1 64 ? -12.645 19.438 -4.2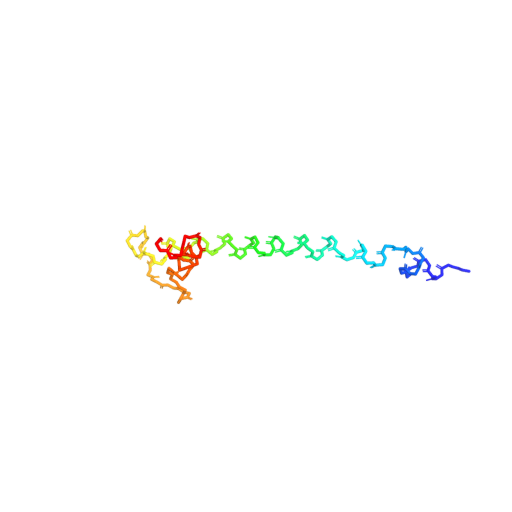22 1.00 0.00 64 ILE A N 7
ATOM 8134 C CA . ILE A 1 64 ? -13.173 18.154 -3.763 1.00 0.00 64 ILE A CA 7
ATOM 8135 C C . ILE A 1 64 ? -14.112 18.354 -2.571 1.00 0.00 64 ILE A C 7
ATOM 8136 O O . ILE A 1 64 ? -15.051 17.585 -2.374 1.00 0.00 64 ILE A O 7
ATOM 8152 N N . ARG A 1 65 ? -13.839 19.385 -1.773 1.00 0.00 65 ARG A N 7
ATOM 8153 C CA . ARG A 1 65 ? -14.649 19.673 -0.593 1.00 0.00 65 ARG A CA 7
ATOM 8154 C C . ARG A 1 65 ? -16.116 19.882 -0.973 1.00 0.00 65 ARG A C 7
ATOM 8155 O O . ARG A 1 65 ? -17.011 19.539 -0.200 1.00 0.00 65 ARG A O 7
ATOM 8176 N N . ARG A 1 66 ? -16.366 20.428 -2.158 1.00 0.00 66 ARG A N 7
ATOM 8177 C CA . ARG A 1 66 ? -17.740 20.643 -2.596 1.00 0.00 66 ARG A CA 7
ATOM 8178 C C . ARG A 1 66 ? -18.502 19.325 -2.542 1.00 0.00 66 ARG A C 7
ATOM 8179 O O . ARG A 1 66 ? -19.688 19.291 -2.235 1.00 0.00 66 ARG A O 7
ATOM 8200 N N . LEU A 1 67 ? -17.800 18.239 -2.835 1.00 0.00 67 LEU A N 7
ATOM 8201 C CA . LEU A 1 67 ? -18.403 16.913 -2.813 1.00 0.00 67 LEU A CA 7
ATOM 8202 C C . LEU A 1 67 ? -19.017 16.625 -1.442 1.00 0.00 67 LEU A C 7
ATOM 8203 O O . LEU A 1 67 ? -19.884 15.763 -1.308 1.00 0.00 67 LEU A O 7
ATOM 8219 N N . SER A 1 68 ? -18.554 17.330 -0.416 1.00 0.00 68 SER A N 7
ATOM 8220 C CA . SER A 1 68 ? -19.075 17.106 0.928 1.00 0.00 68 SER A CA 7
ATOM 8221 C C . SER A 1 68 ? -20.524 17.582 1.048 1.00 0.00 68 SER A C 7
ATOM 8222 O O . SER A 1 68 ? -21.381 16.850 1.544 1.00 0.00 68 SER A O 7
ATOM 8230 N N . THR A 1 69 ? -20.790 18.806 0.593 1.00 0.00 69 THR A N 7
ATOM 8231 C CA . THR A 1 69 ? -22.142 19.366 0.657 1.00 0.00 69 THR A CA 7
ATOM 8232 C C . THR A 1 69 ? -22.789 19.428 -0.724 1.00 0.00 69 THR A C 7
ATOM 8233 O O . THR A 1 69 ? -23.984 19.177 -0.873 1.00 0.00 69 THR A O 7
ATOM 8244 N N . ARG A 1 70 ? -21.995 19.786 -1.728 1.00 0.00 70 ARG A N 7
ATOM 8245 C CA . ARG A 1 70 ? -22.503 19.905 -3.096 1.00 0.00 70 ARG A CA 7
ATOM 8246 C C . ARG A 1 70 ? -22.943 18.552 -3.654 1.00 0.00 70 ARG A C 7
ATOM 8247 O O . ARG A 1 70 ? -23.572 18.491 -4.711 1.00 0.00 70 ARG A O 7
ATOM 8268 N N . ARG A 1 71 ? -22.609 17.472 -2.951 1.00 0.00 71 ARG A N 7
ATOM 8269 C CA . ARG A 1 71 ? -22.979 16.131 -3.404 1.00 0.00 71 ARG A CA 7
ATOM 8270 C C . ARG A 1 71 ? -23.507 15.295 -2.241 1.00 0.00 71 ARG A C 7
ATOM 8271 O O . ARG A 1 71 ? -23.049 15.433 -1.106 1.00 0.00 71 ARG A O 7
ATOM 8292 N N . ARG A 1 72 ? -24.474 14.429 -2.532 1.00 0.00 72 ARG A N 7
ATOM 8293 C CA . ARG A 1 72 ? -25.062 13.576 -1.503 1.00 0.00 72 ARG A CA 7
ATOM 8294 C C . ARG A 1 72 ? -24.144 12.400 -1.192 1.00 0.00 72 ARG A C 7
ATOM 8295 O O . ARG A 1 72 ? -23.524 11.896 -2.115 1.00 0.00 72 ARG A O 7
ATOM 8317 N N . GLU A 1 1 ? 1.396 -35.845 13.959 1.00 0.00 1 GLU A N 8
ATOM 8318 C CA . GLU A 1 1 ? 0.704 -35.503 12.686 1.00 0.00 1 GLU A CA 8
ATOM 8319 C C . GLU A 1 1 ? 0.069 -36.760 12.102 1.00 0.00 1 GLU A C 8
ATOM 8320 O O . GLU A 1 1 ? 0.425 -37.877 12.478 1.00 0.00 1 GLU A O 8
ATOM 8334 N N . SER A 1 2 ? -0.872 -36.570 11.183 1.00 0.00 2 SER A N 8
ATOM 8335 C CA . SER A 1 2 ? -1.552 -37.695 10.551 1.00 0.00 2 SER A CA 8
ATOM 8336 C C . SER A 1 2 ? -1.677 -37.467 9.045 1.00 0.00 2 SER A C 8
ATOM 8337 O O . SER A 1 2 ? -1.536 -36.340 8.569 1.00 0.00 2 SER A O 8
ATOM 8345 N N . PRO A 1 3 ? -1.937 -38.506 8.293 1.00 0.00 3 PRO A N 8
ATOM 8346 C CA . PRO A 1 3 ? -2.082 -38.408 6.811 1.00 0.00 3 PRO A CA 8
ATOM 8347 C C . PRO A 1 3 ? -3.346 -37.656 6.406 1.00 0.00 3 PRO A C 8
ATOM 8348 O O . PRO A 1 3 ? -3.481 -37.217 5.263 1.00 0.00 3 PRO A O 8
ATOM 8359 N N . LYS A 1 4 ? -4.271 -37.510 7.350 1.00 0.00 4 LYS A N 8
ATOM 8360 C CA . LYS A 1 4 ? -5.522 -36.811 7.080 1.00 0.00 4 LYS A CA 8
ATOM 8361 C C . LYS A 1 4 ? -5.290 -35.305 7.016 1.00 0.00 4 LYS A C 8
ATOM 8362 O O . LYS A 1 4 ? -6.136 -34.557 6.528 1.00 0.00 4 LYS A O 8
ATOM 8381 N N . GLU A 1 5 ? -4.137 -34.868 7.510 1.00 0.00 5 GLU A N 8
ATOM 8382 C CA . GLU A 1 5 ? -3.805 -33.448 7.501 1.00 0.00 5 GLU A CA 8
ATOM 8383 C C . GLU A 1 5 ? -3.029 -33.091 6.238 1.00 0.00 5 GLU A C 8
ATOM 8384 O O . GLU A 1 5 ? -2.181 -33.856 5.781 1.00 0.00 5 GLU A O 8
ATOM 8396 N N . HIS A 1 6 ? -3.328 -31.923 5.678 1.00 0.00 6 HIS A N 8
ATOM 8397 C CA . HIS A 1 6 ? -2.652 -31.474 4.467 1.00 0.00 6 HIS A CA 8
ATOM 8398 C C . HIS A 1 6 ? -1.558 -30.467 4.806 1.00 0.00 6 HIS A C 8
ATOM 8399 O O . HIS A 1 6 ? -1.684 -29.692 5.753 1.00 0.00 6 HIS A O 8
ATOM 8414 N N . ASP A 1 7 ? -0.481 -30.489 4.026 1.00 0.00 7 ASP A N 8
ATOM 8415 C CA . ASP A 1 7 ? 0.634 -29.580 4.251 1.00 0.00 7 ASP A CA 8
ATOM 8416 C C . ASP A 1 7 ? 0.300 -28.151 3.805 1.00 0.00 7 ASP A C 8
ATOM 8417 O O . ASP A 1 7 ? 0.482 -27.208 4.576 1.00 0.00 7 ASP A O 8
ATOM 8426 N N . PRO A 1 8 ? -0.170 -27.961 2.592 1.00 0.00 8 PRO A N 8
ATOM 8427 C CA . PRO A 1 8 ? -0.506 -26.602 2.082 1.00 0.00 8 PRO A CA 8
ATOM 8428 C C . PRO A 1 8 ? -1.833 -26.077 2.630 1.00 0.00 8 PRO A C 8
ATOM 8429 O O . PRO A 1 8 ? -2.052 -24.867 2.683 1.00 0.00 8 PRO A O 8
ATOM 8440 N N . PHE A 1 9 ? -2.711 -26.986 3.041 1.00 0.00 9 PHE A N 8
ATOM 8441 C CA . PHE A 1 9 ? -4.004 -26.585 3.585 1.00 0.00 9 PHE A CA 8
ATOM 8442 C C . PHE A 1 9 ? -3.816 -25.619 4.750 1.00 0.00 9 PHE A C 8
ATOM 8443 O O . PHE A 1 9 ? -4.604 -24.691 4.934 1.00 0.00 9 PHE A O 8
ATOM 8460 N N . THR A 1 10 ? -2.767 -25.845 5.534 1.00 0.00 10 THR A N 8
ATOM 8461 C CA . THR A 1 10 ? -2.483 -24.991 6.681 1.00 0.00 10 THR A CA 8
ATOM 8462 C C . THR A 1 10 ? -2.350 -23.533 6.250 1.00 0.00 10 THR A C 8
ATOM 8463 O O . THR A 1 10 ? -2.715 -22.623 6.995 1.00 0.00 10 THR A O 8
ATOM 8474 N N . TYR A 1 11 ? -1.823 -23.321 5.048 1.00 0.00 11 TYR A N 8
ATOM 8475 C CA . TYR A 1 11 ? -1.641 -21.969 4.526 1.00 0.00 11 TYR A CA 8
ATOM 8476 C C . TYR A 1 11 ? -2.681 -21.662 3.452 1.00 0.00 11 TYR A C 8
ATOM 8477 O O . TYR A 1 11 ? -2.898 -22.457 2.538 1.00 0.00 11 TYR A O 8
ATOM 8495 N N . ASP A 1 12 ? -3.317 -20.502 3.570 1.00 0.00 12 ASP A N 8
ATOM 8496 C CA . ASP A 1 12 ? -4.332 -20.095 2.604 1.00 0.00 12 ASP A CA 8
ATOM 8497 C C . ASP A 1 12 ? -4.451 -18.574 2.566 1.00 0.00 12 ASP A C 8
ATOM 8498 O O . ASP A 1 12 ? -5.441 -18.030 2.077 1.00 0.00 12 ASP A O 8
ATOM 8507 N N . TYR A 1 13 ? -3.433 -17.897 3.084 1.00 0.00 13 TYR A N 8
ATOM 8508 C CA . TYR A 1 13 ? -3.423 -16.438 3.107 1.00 0.00 13 TYR A CA 8
ATOM 8509 C C . TYR A 1 13 ? -3.020 -15.887 1.742 1.00 0.00 13 TYR A C 8
ATOM 8510 O O . TYR A 1 13 ? -2.429 -14.812 1.645 1.00 0.00 13 TYR A O 8
ATOM 8528 N N . GLN A 1 14 ? -3.332 -16.638 0.692 1.00 0.00 14 GLN A N 8
ATOM 8529 C CA . GLN A 1 14 ? -2.985 -16.227 -0.666 1.00 0.00 14 GLN A CA 8
ATOM 8530 C C . GLN A 1 14 ? -3.468 -14.807 -0.961 1.00 0.00 14 GLN A C 8
ATOM 8531 O O . GLN A 1 14 ? -2.701 -13.970 -1.435 1.00 0.00 14 GLN A O 8
ATOM 8545 N N . SER A 1 15 ? -4.743 -14.546 -0.693 1.00 0.00 15 SER A N 8
ATOM 8546 C CA . SER A 1 15 ? -5.311 -13.226 -0.952 1.00 0.00 15 SER A CA 8
ATOM 8547 C C . SER A 1 15 ? -5.042 -12.264 0.202 1.00 0.00 15 SER A C 8
ATOM 8548 O O . SER A 1 15 ? -4.928 -11.055 -0.001 1.00 0.00 15 SER A O 8
ATOM 8556 N N . LEU A 1 16 ? -4.956 -12.799 1.415 1.00 0.00 16 LEU A N 8
ATOM 8557 C CA . LEU A 1 16 ? -4.716 -11.966 2.588 1.00 0.00 16 LEU A CA 8
ATOM 8558 C C . LEU A 1 16 ? -3.230 -11.650 2.745 1.00 0.00 16 LEU A C 8
ATOM 8559 O O . LEU A 1 16 ? -2.840 -10.884 3.626 1.00 0.00 16 LEU A O 8
ATOM 8575 N N . GLN A 1 17 ? -2.402 -12.250 1.896 1.00 0.00 17 GLN A N 8
ATOM 8576 C CA . GLN A 1 17 ? -0.958 -12.026 1.965 1.00 0.00 17 GLN A CA 8
ATOM 8577 C C . GLN A 1 17 ? -0.595 -10.610 1.515 1.00 0.00 17 GLN A C 8
ATOM 8578 O O . GLN A 1 17 ? 0.120 -9.892 2.216 1.00 0.00 17 GLN A O 8
ATOM 8592 N N . ILE A 1 18 ? -1.082 -10.219 0.342 1.00 0.00 18 ILE A N 8
ATOM 8593 C CA . ILE A 1 18 ? -0.794 -8.892 -0.195 1.00 0.00 18 ILE A CA 8
ATOM 8594 C C . ILE A 1 18 ? -1.904 -7.907 0.164 1.00 0.00 18 ILE A C 8
ATOM 8595 O O . ILE A 1 18 ? -1.830 -6.727 -0.176 1.00 0.00 18 ILE A O 8
ATOM 8611 N N . GLY A 1 19 ? -2.934 -8.398 0.840 1.00 0.00 19 GLY A N 8
ATOM 8612 C CA . GLY A 1 19 ? -4.058 -7.550 1.224 1.00 0.00 19 GLY A CA 8
ATOM 8613 C C . GLY A 1 19 ? -3.599 -6.303 1.978 1.00 0.00 19 GLY A C 8
ATOM 8614 O O . GLY A 1 19 ? -3.231 -5.296 1.372 1.00 0.00 19 GLY A O 8
ATOM 8618 N N . GLY A 1 20 ? -3.644 -6.374 3.304 1.00 0.00 20 GLY A N 8
ATOM 8619 C CA . GLY A 1 20 ? -3.252 -5.246 4.145 1.00 0.00 20 GLY A CA 8
ATOM 8620 C C . GLY A 1 20 ? -2.030 -4.518 3.589 1.00 0.00 20 GLY A C 8
ATOM 8621 O O . GLY A 1 20 ? -1.909 -3.301 3.731 1.00 0.00 20 GLY A O 8
ATOM 8625 N N . LEU A 1 21 ? -1.121 -5.262 2.971 1.00 0.00 21 LEU A N 8
ATOM 8626 C CA . LEU A 1 21 ? 0.093 -4.665 2.417 1.00 0.00 21 LEU A CA 8
ATOM 8627 C C . LEU A 1 21 ? -0.232 -3.595 1.378 1.00 0.00 21 LEU A C 8
ATOM 8628 O O . LEU A 1 21 ? 0.283 -2.478 1.443 1.00 0.00 21 LEU A O 8
ATOM 8644 N N . VAL A 1 22 ? -1.073 -3.945 0.413 1.00 0.00 22 VAL A N 8
ATOM 8645 C CA . VAL A 1 22 ? -1.437 -3.007 -0.642 1.00 0.00 22 VAL A CA 8
ATOM 8646 C C . VAL A 1 22 ? -2.287 -1.858 -0.098 1.00 0.00 22 VAL A C 8
ATOM 8647 O O . VAL A 1 22 ? -2.022 -0.691 -0.388 1.00 0.00 22 VAL A O 8
ATOM 8660 N N . ILE A 1 23 ? -3.313 -2.191 0.677 1.00 0.00 23 ILE A N 8
ATOM 8661 C CA . ILE A 1 23 ? -4.196 -1.171 1.238 1.00 0.00 23 ILE A CA 8
ATOM 8662 C C . ILE A 1 23 ? -3.427 -0.205 2.137 1.00 0.00 23 ILE A C 8
ATOM 8663 O O . ILE A 1 23 ? -3.601 1.011 2.048 1.00 0.00 23 ILE A O 8
ATOM 8679 N N . ALA A 1 24 ? -2.587 -0.753 3.007 1.00 0.00 24 ALA A N 8
ATOM 8680 C CA . ALA A 1 24 ? -1.810 0.073 3.923 1.00 0.00 24 ALA A CA 8
ATOM 8681 C C . ALA A 1 24 ? -0.956 1.077 3.156 1.00 0.00 24 ALA A C 8
ATOM 8682 O O . ALA A 1 24 ? -0.898 2.256 3.507 1.00 0.00 24 ALA A O 8
ATOM 8689 N N . GLY A 1 25 ? -0.293 0.599 2.110 1.00 0.00 25 GLY A N 8
ATOM 8690 C CA . GLY A 1 25 ? 0.559 1.460 1.301 1.00 0.00 25 GLY A CA 8
ATOM 8691 C C . GLY A 1 25 ? -0.234 2.616 0.700 1.00 0.00 25 GLY A C 8
ATOM 8692 O O . GLY A 1 25 ? 0.270 3.732 0.594 1.00 0.00 25 GLY A O 8
ATOM 8696 N N . ILE A 1 26 ? -1.471 2.340 0.300 1.00 0.00 26 ILE A N 8
ATOM 8697 C CA . ILE A 1 26 ? -2.317 3.369 -0.298 1.00 0.00 26 ILE A CA 8
ATOM 8698 C C . ILE A 1 26 ? -2.606 4.496 0.692 1.00 0.00 26 ILE A C 8
ATOM 8699 O O . ILE A 1 26 ? -2.573 5.671 0.329 1.00 0.00 26 ILE A O 8
ATOM 8715 N N . LEU A 1 27 ? -2.897 4.135 1.937 1.00 0.00 27 LEU A N 8
ATOM 8716 C CA . LEU A 1 27 ? -3.198 5.137 2.958 1.00 0.00 27 LEU A CA 8
ATOM 8717 C C . LEU A 1 27 ? -2.002 6.064 3.180 1.00 0.00 27 LEU A C 8
ATOM 8718 O O . LEU A 1 27 ? -2.153 7.282 3.228 1.00 0.00 27 LEU A O 8
ATOM 8734 N N . PHE A 1 28 ? -0.819 5.474 3.313 1.00 0.00 28 PHE A N 8
ATOM 8735 C CA . PHE A 1 28 ? 0.406 6.237 3.528 1.00 0.00 28 PHE A CA 8
ATOM 8736 C C . PHE A 1 28 ? 0.810 6.991 2.264 1.00 0.00 28 PHE A C 8
ATOM 8737 O O . PHE A 1 28 ? 1.304 8.107 2.341 1.00 0.00 28 PHE A O 8
ATOM 8754 N N . ILE A 1 29 ? 0.591 6.377 1.105 1.00 0.00 29 ILE A N 8
ATOM 8755 C CA . ILE A 1 29 ? 0.929 7.013 -0.170 1.00 0.00 29 ILE A CA 8
ATOM 8756 C C . ILE A 1 29 ? 0.039 8.228 -0.362 1.00 0.00 29 ILE A C 8
ATOM 8757 O O . ILE A 1 29 ? 0.505 9.317 -0.699 1.00 0.00 29 ILE A O 8
ATOM 8773 N N . LEU A 1 30 ? -1.238 8.038 -0.065 1.00 0.00 30 LEU A N 8
ATOM 8774 C CA . LEU A 1 30 ? -2.197 9.105 -0.113 1.00 0.00 30 LEU A CA 8
ATOM 8775 C C . LEU A 1 30 ? -1.759 10.066 0.955 1.00 0.00 30 LEU A C 8
ATOM 8776 O O . LEU A 1 30 ? -1.900 11.282 0.848 1.00 0.00 30 LEU A O 8
ATOM 8792 N N . GLY A 1 31 ? -1.223 9.459 2.007 1.00 0.00 31 GLY A N 8
ATOM 8793 C CA . GLY A 1 31 ? -0.739 10.211 3.159 1.00 0.00 31 GLY A CA 8
ATOM 8794 C C . GLY A 1 31 ? 0.366 11.199 2.778 1.00 0.00 31 GLY A C 8
ATOM 8795 O O . GLY A 1 31 ? 0.291 12.382 3.110 1.00 0.00 31 GLY A O 8
ATOM 8799 N N . ILE A 1 32 ? 1.398 10.705 2.094 1.00 0.00 32 ILE A N 8
ATOM 8800 C CA . ILE A 1 32 ? 2.518 11.553 1.694 1.00 0.00 32 ILE A CA 8
ATOM 8801 C C . ILE A 1 32 ? 2.074 12.590 0.670 1.00 0.00 32 ILE A C 8
ATOM 8802 O O . ILE A 1 32 ? 2.430 13.765 0.771 1.00 0.00 32 ILE A O 8
ATOM 8818 N N . LEU A 1 33 ? 1.289 12.157 -0.310 1.00 0.00 33 LEU A N 8
ATOM 8819 C CA . LEU A 1 33 ? 0.802 13.073 -1.334 1.00 0.00 33 LEU A CA 8
ATOM 8820 C C . LEU A 1 33 ? -0.065 14.149 -0.692 1.00 0.00 33 LEU A C 8
ATOM 8821 O O . LEU A 1 33 ? 0.069 15.333 -0.995 1.00 0.00 33 LEU A O 8
ATOM 8837 N N . ILE A 1 34 ? -0.953 13.722 0.197 1.00 0.00 34 ILE A N 8
ATOM 8838 C CA . ILE A 1 34 ? -1.844 14.659 0.883 1.00 0.00 34 ILE A CA 8
ATOM 8839 C C . ILE A 1 34 ? -1.057 15.683 1.698 1.00 0.00 34 ILE A C 8
ATOM 8840 O O . ILE A 1 34 ? -1.367 16.874 1.672 1.00 0.00 34 ILE A O 8
ATOM 8856 N N . VAL A 1 35 ? -0.053 15.218 2.438 1.00 0.00 35 VAL A N 8
ATOM 8857 C CA . VAL A 1 35 ? 0.743 16.118 3.268 1.00 0.00 35 VAL A CA 8
ATOM 8858 C C . VAL A 1 35 ? 1.360 17.235 2.430 1.00 0.00 35 VAL A C 8
ATOM 8859 O O . VAL A 1 35 ? 1.218 18.414 2.755 1.00 0.00 35 VAL A O 8
ATOM 8872 N N . LEU A 1 36 ? 2.042 16.859 1.354 1.00 0.00 36 LEU A N 8
ATOM 8873 C CA . LEU A 1 36 ? 2.674 17.844 0.481 1.00 0.00 36 LEU A CA 8
ATOM 8874 C C . LEU A 1 36 ? 1.618 18.696 -0.218 1.00 0.00 36 LEU A C 8
ATOM 8875 O O . LEU A 1 36 ? 1.843 19.872 -0.504 1.00 0.00 36 LEU A O 8
ATOM 8891 N N . SER A 1 37 ? 0.469 18.089 -0.493 1.00 0.00 37 SER A N 8
ATOM 8892 C CA . SER A 1 37 ? -0.620 18.792 -1.164 1.00 0.00 37 SER A CA 8
ATOM 8893 C C . SER A 1 37 ? -1.119 19.966 -0.326 1.00 0.00 37 SER A C 8
ATOM 8894 O O . SER A 1 37 ? -1.506 21.001 -0.866 1.00 0.00 37 SER A O 8
ATOM 8902 N N . ARG A 1 38 ? -1.121 19.797 0.993 1.00 0.00 38 ARG A N 8
ATOM 8903 C CA . ARG A 1 38 ? -1.590 20.853 1.887 1.00 0.00 38 ARG A CA 8
ATOM 8904 C C . ARG A 1 38 ? -0.798 22.137 1.667 1.00 0.00 38 ARG A C 8
ATOM 8905 O O . ARG A 1 38 ? -1.347 23.237 1.746 1.00 0.00 38 ARG A O 8
ATOM 8926 N N . ARG A 1 39 ? 0.492 21.992 1.392 1.00 0.00 39 ARG A N 8
ATOM 8927 C CA . ARG A 1 39 ? 1.349 23.149 1.163 1.00 0.00 39 ARG A CA 8
ATOM 8928 C C . ARG A 1 39 ? 0.855 23.952 -0.039 1.00 0.00 39 ARG A C 8
ATOM 8929 O O . ARG A 1 39 ? 1.004 25.172 -0.085 1.00 0.00 39 ARG A O 8
ATOM 8950 N N . CYS A 1 40 ? 0.272 23.257 -1.010 1.00 0.00 40 CYS A N 8
ATOM 8951 C CA . CYS A 1 40 ? -0.236 23.916 -2.209 1.00 0.00 40 CYS A CA 8
ATOM 8952 C C . CYS A 1 40 ? -1.302 24.951 -1.854 1.00 0.00 40 CYS A C 8
ATOM 8953 O O . CYS A 1 40 ? -1.358 26.024 -2.454 1.00 0.00 40 CYS A O 8
ATOM 8961 N N . ARG A 1 41 ? -2.148 24.623 -0.883 1.00 0.00 41 ARG A N 8
ATOM 8962 C CA . ARG A 1 41 ? -3.206 25.538 -0.467 1.00 0.00 41 ARG A CA 8
ATOM 8963 C C . ARG A 1 41 ? -2.621 26.863 0.007 1.00 0.00 41 ARG A C 8
ATOM 8964 O O . ARG A 1 41 ? -3.101 27.936 -0.363 1.00 0.00 41 ARG A O 8
ATOM 8985 N N . CYS A 1 42 ? -1.595 26.775 0.844 1.00 0.00 42 CYS A N 8
ATOM 8986 C CA . CYS A 1 42 ? -0.957 27.966 1.393 1.00 0.00 42 CYS A CA 8
ATOM 8987 C C . CYS A 1 42 ? 0.002 28.605 0.387 1.00 0.00 42 CYS A C 8
ATOM 8988 O O . CYS A 1 42 ? 0.197 29.820 0.393 1.00 0.00 42 CYS A O 8
ATOM 8996 N N . LYS A 1 43 ? 0.604 27.785 -0.469 1.00 0.00 43 LYS A N 8
ATOM 8997 C CA . LYS A 1 43 ? 1.547 28.295 -1.464 1.00 0.00 43 LYS A CA 8
ATOM 8998 C C . LYS A 1 43 ? 0.824 28.934 -2.649 1.00 0.00 43 LYS A C 8
ATOM 8999 O O . LYS A 1 43 ? 1.365 29.825 -3.304 1.00 0.00 43 LYS A O 8
ATOM 9018 N N . PHE A 1 44 ? -0.388 28.469 -2.932 1.00 0.00 44 PHE A N 8
ATOM 9019 C CA . PHE A 1 44 ? -1.148 29.003 -4.058 1.00 0.00 44 PHE A CA 8
ATOM 9020 C C . PHE A 1 44 ? -1.520 30.466 -3.836 1.00 0.00 44 PHE A C 8
ATOM 9021 O O . PHE A 1 44 ? -1.372 31.293 -4.736 1.00 0.00 44 PHE A O 8
ATOM 9038 N N . ASN A 1 45 ? -2.012 30.777 -2.643 1.00 0.00 45 ASN A N 8
ATOM 9039 C CA . ASN A 1 45 ? -2.413 32.145 -2.330 1.00 0.00 45 ASN A CA 8
ATOM 9040 C C . ASN A 1 45 ? -1.200 32.998 -1.972 1.00 0.00 45 ASN A C 8
ATOM 9041 O O . ASN A 1 45 ? -0.604 32.832 -0.908 1.00 0.00 45 ASN A O 8
ATOM 9052 N N . GLN A 1 46 ? -0.847 33.914 -2.869 1.00 0.00 46 GLN A N 8
ATOM 9053 C CA . GLN A 1 46 ? 0.292 34.795 -2.640 1.00 0.00 46 GLN A CA 8
ATOM 9054 C C . GLN A 1 46 ? 0.013 35.730 -1.470 1.00 0.00 46 GLN A C 8
ATOM 9055 O O . GLN A 1 46 ? 0.922 36.107 -0.733 1.00 0.00 46 GLN A O 8
ATOM 9069 N N . GLN A 1 47 ? -1.251 36.101 -1.308 1.00 0.00 47 GLN A N 8
ATOM 9070 C CA . GLN A 1 47 ? -1.642 36.991 -0.224 1.00 0.00 47 GLN A CA 8
ATOM 9071 C C . GLN A 1 47 ? -1.515 36.282 1.122 1.00 0.00 47 GLN A C 8
ATOM 9072 O O . GLN A 1 47 ? -1.147 36.894 2.124 1.00 0.00 47 GLN A O 8
ATOM 9086 N N . GLN A 1 48 ? -1.826 34.988 1.137 1.00 0.00 48 GLN A N 8
ATOM 9087 C CA . GLN A 1 48 ? -1.746 34.204 2.365 1.00 0.00 48 GLN A CA 8
ATOM 9088 C C . GLN A 1 48 ? -0.317 34.178 2.898 1.00 0.00 48 GLN A C 8
ATOM 9089 O O . GLN A 1 48 ? -0.092 34.278 4.104 1.00 0.00 48 GLN A O 8
ATOM 9103 N N . ARG A 1 49 ? 0.647 34.038 1.992 1.00 0.00 49 ARG A N 8
ATOM 9104 C CA . ARG A 1 49 ? 2.050 33.997 2.386 1.00 0.00 49 ARG A CA 8
ATOM 9105 C C . ARG A 1 49 ? 2.939 34.494 1.247 1.00 0.00 49 ARG A C 8
ATOM 9106 O O . ARG A 1 49 ? 2.722 35.581 0.710 1.00 0.00 49 ARG A O 8
ATOM 9127 N N . THR A 1 50 ? 3.939 33.698 0.880 1.00 0.00 50 THR A N 8
ATOM 9128 C CA . THR A 1 50 ? 4.845 34.076 -0.199 1.00 0.00 50 THR A CA 8
ATOM 9129 C C . THR A 1 50 ? 4.203 33.799 -1.556 1.00 0.00 50 THR A C 8
ATOM 9130 O O . THR A 1 50 ? 3.362 32.910 -1.684 1.00 0.00 50 THR A O 8
ATOM 9141 N N . GLY A 1 51 ? 4.604 34.571 -2.564 1.00 0.00 51 GLY A N 8
ATOM 9142 C CA . GLY A 1 51 ? 4.061 34.406 -3.909 1.00 0.00 51 GLY A CA 8
ATOM 9143 C C . GLY A 1 51 ? 5.085 33.765 -4.840 1.00 0.00 51 GLY A C 8
ATOM 9144 O O . GLY A 1 51 ? 5.667 34.437 -5.692 1.00 0.00 51 GLY A O 8
ATOM 9148 N N . GLU A 1 52 ? 5.298 32.463 -4.673 1.00 0.00 52 GLU A N 8
ATOM 9149 C CA . GLU A 1 52 ? 6.252 31.739 -5.507 1.00 0.00 52 GLU A CA 8
ATOM 9150 C C . GLU A 1 52 ? 5.513 30.953 -6.594 1.00 0.00 52 GLU A C 8
ATOM 9151 O O . GLU A 1 52 ? 4.330 30.649 -6.444 1.00 0.00 52 GLU A O 8
ATOM 9163 N N . PRO A 1 53 ? 6.175 30.619 -7.676 1.00 0.00 53 PRO A N 8
ATOM 9164 C CA . PRO A 1 53 ? 5.548 29.856 -8.790 1.00 0.00 53 PRO A CA 8
ATOM 9165 C C . PRO A 1 53 ? 4.600 28.771 -8.283 1.00 0.00 53 PRO A C 8
ATOM 9166 O O . PRO A 1 53 ? 4.889 28.096 -7.295 1.00 0.00 53 PRO A O 8
ATOM 9177 N N . ASP A 1 54 ? 3.471 28.611 -8.968 1.00 0.00 54 ASP A N 8
ATOM 9178 C CA . ASP A 1 54 ? 2.485 27.606 -8.584 1.00 0.00 54 ASP A CA 8
ATOM 9179 C C . ASP A 1 54 ? 2.504 26.430 -9.556 1.00 0.00 54 ASP A C 8
ATOM 9180 O O . ASP A 1 54 ? 2.904 26.572 -10.710 1.00 0.00 54 ASP A O 8
ATOM 9189 N N . GLU A 1 55 ? 2.066 25.268 -9.079 1.00 0.00 55 GLU A N 8
ATOM 9190 C CA . GLU A 1 55 ? 2.033 24.074 -9.916 1.00 0.00 55 GLU A CA 8
ATOM 9191 C C . GLU A 1 55 ? 0.649 23.894 -10.535 1.00 0.00 55 GLU A C 8
ATOM 9192 O O . GLU A 1 55 ? 0.297 22.804 -10.988 1.00 0.00 55 GLU A O 8
ATOM 9204 N N . GLU A 1 56 ? -0.131 24.971 -10.545 1.00 0.00 56 GLU A N 8
ATOM 9205 C CA . GLU A 1 56 ? -1.479 24.929 -11.104 1.00 0.00 56 GLU A CA 8
ATOM 9206 C C . GLU A 1 56 ? -2.430 24.236 -10.136 1.00 0.00 56 GLU A C 8
ATOM 9207 O O . GLU A 1 56 ? -3.613 24.062 -10.432 1.00 0.00 56 GLU A O 8
ATOM 9219 N N . GLU A 1 57 ? -1.903 23.847 -8.978 1.00 0.00 57 GLU A N 8
ATOM 9220 C CA . GLU A 1 57 ? -2.705 23.175 -7.961 1.00 0.00 57 GLU A CA 8
ATOM 9221 C C . GLU A 1 57 ? -2.934 24.097 -6.772 1.00 0.00 57 GLU A C 8
ATOM 9222 O O . GLU A 1 57 ? -2.285 25.136 -6.647 1.00 0.00 57 GLU A O 8
ATOM 9234 N N . GLY A 1 58 ? -3.865 23.708 -5.906 1.00 0.00 58 GLY A N 8
ATOM 9235 C CA . GLY A 1 58 ? -4.190 24.501 -4.726 1.00 0.00 58 GLY A CA 8
ATOM 9236 C C . GLY A 1 58 ? -5.686 24.782 -4.672 1.00 0.00 58 GLY A C 8
ATOM 9237 O O . GLY A 1 58 ? -6.468 23.945 -4.221 1.00 0.00 58 GLY A O 8
ATOM 9241 N N . THR A 1 59 ? -6.079 25.959 -5.147 1.00 0.00 59 THR A N 8
ATOM 9242 C CA . THR A 1 59 ? -7.489 26.332 -5.159 1.00 0.00 59 THR A CA 8
ATOM 9243 C C . THR A 1 59 ? -8.300 25.245 -5.852 1.00 0.00 59 THR A C 8
ATOM 9244 O O . THR A 1 59 ? -9.530 25.237 -5.798 1.00 0.00 59 THR A O 8
ATOM 9255 N N . PHE A 1 60 ? -7.594 24.321 -6.497 1.00 0.00 60 PHE A N 8
ATOM 9256 C CA . PHE A 1 60 ? -8.249 23.220 -7.193 1.00 0.00 60 PHE A CA 8
ATOM 9257 C C . PHE A 1 60 ? -8.884 22.292 -6.174 1.00 0.00 60 PHE A C 8
ATOM 9258 O O . PHE A 1 60 ? -10.026 21.859 -6.324 1.00 0.00 60 PHE A O 8
ATOM 9275 N N . ARG A 1 61 ? -8.129 22.019 -5.122 1.00 0.00 61 ARG A N 8
ATOM 9276 C CA . ARG A 1 61 ? -8.598 21.170 -4.043 1.00 0.00 61 ARG A CA 8
ATOM 9277 C C . ARG A 1 61 ? -9.836 21.798 -3.410 1.00 0.00 61 ARG A C 8
ATOM 9278 O O . ARG A 1 61 ? -10.736 21.102 -2.943 1.00 0.00 61 ARG A O 8
ATOM 9299 N N . SER A 1 62 ? -9.863 23.130 -3.403 1.00 0.00 62 SER A N 8
ATOM 9300 C CA . SER A 1 62 ? -10.981 23.870 -2.830 1.00 0.00 62 SER A CA 8
ATOM 9301 C C . SER A 1 62 ? -12.279 23.561 -3.571 1.00 0.00 62 SER A C 8
ATOM 9302 O O . SER A 1 62 ? -13.350 23.554 -2.972 1.00 0.00 62 SER A O 8
ATOM 9310 N N . SER A 1 63 ? -12.183 23.314 -4.873 1.00 0.00 63 SER A N 8
ATOM 9311 C CA . SER A 1 63 ? -13.373 23.019 -5.668 1.00 0.00 63 SER A CA 8
ATOM 9312 C C . SER A 1 63 ? -14.018 21.722 -5.192 1.00 0.00 63 SER A C 8
ATOM 9313 O O . SER A 1 63 ? -15.233 21.547 -5.287 1.00 0.00 63 SER A O 8
ATOM 9321 N N . ILE A 1 64 ? -13.194 20.824 -4.671 1.00 0.00 64 ILE A N 8
ATOM 9322 C CA . ILE A 1 64 ? -13.683 19.548 -4.169 1.00 0.00 64 ILE A CA 8
ATOM 9323 C C . ILE A 1 64 ? -14.625 19.767 -2.988 1.00 0.00 64 ILE A C 8
ATOM 9324 O O . ILE A 1 64 ? -15.576 19.010 -2.796 1.00 0.00 64 ILE A O 8
ATOM 9340 N N . ARG A 1 65 ? -14.360 20.807 -2.196 1.00 0.00 65 ARG A N 8
ATOM 9341 C CA . ARG A 1 65 ? -15.207 21.097 -1.044 1.00 0.00 65 ARG A CA 8
ATOM 9342 C C . ARG A 1 65 ? -16.641 21.309 -1.511 1.00 0.00 65 ARG A C 8
ATOM 9343 O O . ARG A 1 65 ? -17.596 21.027 -0.786 1.00 0.00 65 ARG A O 8
ATOM 9364 N N . ARG A 1 66 ? -16.774 21.789 -2.743 1.00 0.00 66 ARG A N 8
ATOM 9365 C CA . ARG A 1 66 ? -18.080 22.019 -3.328 1.00 0.00 66 ARG A CA 8
ATOM 9366 C C . ARG A 1 66 ? -18.891 20.732 -3.268 1.00 0.00 66 ARG A C 8
ATOM 9367 O O . ARG A 1 66 ? -20.100 20.758 -3.079 1.00 0.00 66 ARG A O 8
ATOM 9388 N N . LEU A 1 67 ? -18.207 19.607 -3.431 1.00 0.00 67 LEU A N 8
ATOM 9389 C CA . LEU A 1 67 ? -18.863 18.304 -3.392 1.00 0.00 67 LEU A CA 8
ATOM 9390 C C . LEU A 1 67 ? -19.494 18.044 -2.022 1.00 0.00 67 LEU A C 8
ATOM 9391 O O . LEU A 1 67 ? -20.413 17.235 -1.900 1.00 0.00 67 LEU A O 8
ATOM 9407 N N . SER A 1 68 ? -18.983 18.716 -0.991 1.00 0.00 68 SER A N 8
ATOM 9408 C CA . SER A 1 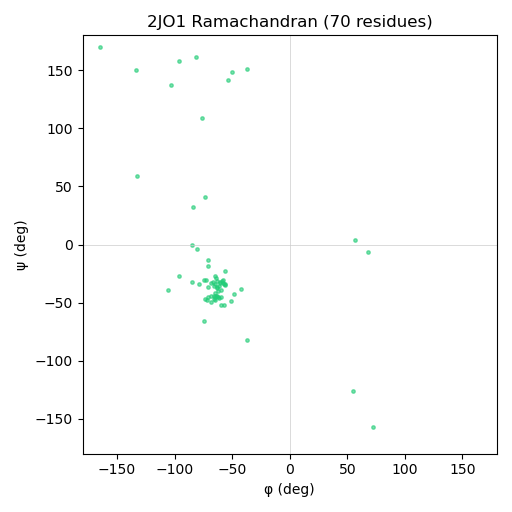68 ? -19.499 18.526 0.365 1.00 0.00 68 SER A CA 8
ATOM 9409 C C . SER A 1 68 ? -20.938 19.024 0.496 1.00 0.00 68 SER A C 8
ATOM 9410 O O . SER A 1 68 ? -21.799 18.314 1.019 1.00 0.00 68 SER A O 8
ATOM 9418 N N . THR A 1 69 ? -21.194 20.240 0.018 1.00 0.00 69 THR A N 8
ATOM 9419 C CA . THR A 1 69 ? -22.536 20.817 0.086 1.00 0.00 69 THR A CA 8
ATOM 9420 C C . THR A 1 69 ? -23.173 20.807 -1.297 1.00 0.00 69 THR A C 8
ATOM 9421 O O . THR A 1 69 ? -24.365 20.542 -1.447 1.00 0.00 69 THR A O 8
ATOM 9432 N N . ARG A 1 70 ? -22.354 21.081 -2.302 1.00 0.00 70 ARG A N 8
ATOM 9433 C CA . ARG A 1 70 ? -22.814 21.092 -3.688 1.00 0.00 70 ARG A CA 8
ATOM 9434 C C . ARG A 1 70 ? -24.066 21.961 -3.848 1.00 0.00 70 ARG A C 8
ATOM 9435 O O . ARG A 1 70 ? -23.972 23.188 -3.854 1.00 0.00 70 ARG A O 8
ATOM 9456 N N . ARG A 1 71 ? -25.233 21.334 -3.987 1.00 0.00 71 ARG A N 8
ATOM 9457 C CA . ARG A 1 71 ? -26.470 22.085 -4.157 1.00 0.00 71 ARG A CA 8
ATOM 9458 C C . ARG A 1 71 ? -26.997 22.570 -2.809 1.00 0.00 71 ARG A C 8
ATOM 9459 O O . ARG A 1 71 ? -26.903 23.754 -2.486 1.00 0.00 71 ARG A O 8
ATOM 9480 N N . ARG A 1 72 ? -27.552 21.651 -2.025 1.00 0.00 72 ARG A N 8
ATOM 9481 C CA . ARG A 1 72 ? -28.088 22.005 -0.716 1.00 0.00 72 ARG A CA 8
ATOM 9482 C C . ARG A 1 72 ? -27.092 21.654 0.384 1.00 0.00 72 ARG A C 8
ATOM 9483 O O . ARG A 1 72 ? -26.779 20.482 0.520 1.00 0.00 72 ARG A O 8
ATOM 9505 N N . GLU A 1 1 ? 2.418 -35.946 9.307 1.00 0.00 1 GLU A N 9
ATOM 9506 C CA . GLU A 1 1 ? 1.147 -36.715 9.183 1.00 0.00 1 GLU A CA 9
ATOM 9507 C C . GLU A 1 1 ? 0.214 -35.994 8.215 1.00 0.00 1 GLU A C 9
ATOM 9508 O O . GLU A 1 1 ? 0.609 -35.034 7.555 1.00 0.00 1 GLU A O 9
ATOM 9522 N N . SER A 1 2 ? -1.027 -36.465 8.137 1.00 0.00 2 SER A N 9
ATOM 9523 C CA . SER A 1 2 ? -2.010 -35.858 7.246 1.00 0.00 2 SER A CA 9
ATOM 9524 C C . SER A 1 2 ? -1.512 -35.875 5.803 1.00 0.00 2 SER A C 9
ATOM 9525 O O . SER A 1 2 ? -1.426 -34.831 5.155 1.00 0.00 2 SER A O 9
ATOM 9533 N N . PRO A 1 3 ? -1.188 -37.034 5.294 1.00 0.00 3 PRO A N 9
ATOM 9534 C CA . PRO A 1 3 ? -0.690 -37.189 3.896 1.00 0.00 3 PRO A CA 9
ATOM 9535 C C . PRO A 1 3 ? -1.776 -36.900 2.863 1.00 0.00 3 PRO A C 9
ATOM 9536 O O . PRO A 1 3 ? -1.485 -36.674 1.688 1.00 0.00 3 PRO A O 9
ATOM 9547 N N . LYS A 1 4 ? -3.028 -36.910 3.308 1.00 0.00 4 LYS A N 9
ATOM 9548 C CA . LYS A 1 4 ? -4.151 -36.652 2.413 1.00 0.00 4 LYS A CA 9
ATOM 9549 C C . LYS A 1 4 ? -4.239 -35.165 2.079 1.00 0.00 4 LYS A C 9
ATOM 9550 O O . LYS A 1 4 ? -5.060 -34.751 1.261 1.00 0.00 4 LYS A O 9
ATOM 9569 N N . GLU A 1 5 ? -3.388 -34.368 2.718 1.00 0.00 5 GLU A N 9
ATOM 9570 C CA . GLU A 1 5 ? -3.380 -32.930 2.478 1.00 0.00 5 GLU A CA 9
ATOM 9571 C C . GLU A 1 5 ? -2.335 -32.566 1.427 1.00 0.00 5 GLU A C 9
ATOM 9572 O O . GLU A 1 5 ? -1.439 -33.357 1.132 1.00 0.00 5 GLU A O 9
ATOM 9584 N N . HIS A 1 6 ? -2.457 -31.367 0.869 1.00 0.00 6 HIS A N 9
ATOM 9585 C CA . HIS A 1 6 ? -1.515 -30.911 -0.148 1.00 0.00 6 HIS A CA 9
ATOM 9586 C C . HIS A 1 6 ? -0.441 -30.028 0.479 1.00 0.00 6 HIS A C 9
ATOM 9587 O O . HIS A 1 6 ? -0.635 -29.463 1.555 1.00 0.00 6 HIS A O 9
ATOM 9602 N N . ASP A 1 7 ? 0.695 -29.920 -0.202 1.00 0.00 7 ASP A N 9
ATOM 9603 C CA . ASP A 1 7 ? 1.800 -29.109 0.293 1.00 0.00 7 ASP A CA 9
ATOM 9604 C C . ASP A 1 7 ? 1.345 -27.691 0.659 1.00 0.00 7 ASP A C 9
ATOM 9605 O O . ASP A 1 7 ? 1.596 -27.235 1.776 1.00 0.00 7 ASP A O 9
ATOM 9614 N N . PRO A 1 8 ? 0.700 -26.979 -0.240 1.00 0.00 8 PRO A N 9
ATOM 9615 C CA . PRO A 1 8 ? 0.240 -25.587 0.038 1.00 0.00 8 PRO A CA 9
ATOM 9616 C C . PRO A 1 8 ? -1.002 -25.541 0.927 1.00 0.00 8 PRO A C 9
ATOM 9617 O O . PRO A 1 8 ? -1.381 -24.477 1.416 1.00 0.00 8 PRO A O 9
ATOM 9628 N N . PHE A 1 9 ? -1.631 -26.693 1.132 1.00 0.00 9 PHE A N 9
ATOM 9629 C CA . PHE A 1 9 ? -2.829 -26.756 1.966 1.00 0.00 9 PHE A CA 9
ATOM 9630 C C . PHE A 1 9 ? -2.572 -26.114 3.325 1.00 0.00 9 PHE A C 9
ATOM 9631 O O . PHE A 1 9 ? -3.461 -25.493 3.908 1.00 0.00 9 PHE A O 9
ATOM 9648 N N . THR A 1 10 ? -1.353 -26.276 3.829 1.00 0.00 10 THR A N 9
ATOM 9649 C CA . THR A 1 10 ? -0.989 -25.715 5.126 1.00 0.00 10 THR A CA 9
ATOM 9650 C C . THR A 1 10 ? -1.270 -24.214 5.167 1.00 0.00 10 THR A C 9
ATOM 9651 O O . THR A 1 10 ? -1.627 -23.675 6.215 1.00 0.00 10 THR A O 9
ATOM 9662 N N . TYR A 1 11 ? -1.098 -23.550 4.025 1.00 0.00 11 TYR A N 9
ATOM 9663 C CA . TYR A 1 11 ? -1.327 -22.108 3.937 1.00 0.00 11 TYR A CA 9
ATOM 9664 C C . TYR A 1 11 ? -2.538 -21.799 3.063 1.00 0.00 11 TYR A C 9
ATOM 9665 O O . TYR A 1 11 ? -2.677 -22.335 1.964 1.00 0.00 11 TYR A O 9
ATOM 9683 N N . ASP A 1 12 ? -3.406 -20.923 3.562 1.00 0.00 12 ASP A N 9
ATOM 9684 C CA . ASP A 1 12 ? -4.604 -20.529 2.826 1.00 0.00 12 ASP A CA 9
ATOM 9685 C C . ASP A 1 12 ? -4.722 -19.008 2.790 1.00 0.00 12 ASP A C 9
ATOM 9686 O O . ASP A 1 12 ? -5.702 -18.462 2.284 1.00 0.00 12 ASP A O 9
ATOM 9695 N N . TYR A 1 13 ? -3.713 -18.335 3.331 1.00 0.00 13 TYR A N 9
ATOM 9696 C CA . TYR A 1 13 ? -3.702 -16.878 3.362 1.00 0.00 13 TYR A CA 9
ATOM 9697 C C . TYR A 1 13 ? -3.283 -16.321 2.005 1.00 0.00 13 TYR A C 9
ATOM 9698 O O . TYR A 1 13 ? -2.691 -15.247 1.924 1.00 0.00 13 TYR A O 9
ATOM 9716 N N . GLN A 1 14 ? -3.582 -17.066 0.946 1.00 0.00 14 GLN A N 9
ATOM 9717 C CA . GLN A 1 14 ? -3.216 -16.650 -0.405 1.00 0.00 14 GLN A CA 9
ATOM 9718 C C . GLN A 1 14 ? -3.676 -15.223 -0.697 1.00 0.00 14 GLN A C 9
ATOM 9719 O O . GLN A 1 14 ? -2.892 -14.396 -1.161 1.00 0.00 14 GLN A O 9
ATOM 9733 N N . SER A 1 15 ? -4.949 -14.941 -0.437 1.00 0.00 15 SER A N 9
ATOM 9734 C CA . SER A 1 15 ? -5.490 -13.609 -0.694 1.00 0.00 15 SER A CA 9
ATOM 9735 C C . SER A 1 15 ? -5.200 -12.654 0.462 1.00 0.00 15 SER A C 9
ATOM 9736 O O . SER A 1 15 ? -5.009 -11.455 0.253 1.00 0.00 15 SER A O 9
ATOM 9744 N N . LEU A 1 16 ? -5.179 -13.184 1.679 1.00 0.00 16 LEU A N 9
ATOM 9745 C CA . LEU A 1 16 ? -4.925 -12.359 2.857 1.00 0.00 16 LEU A CA 9
ATOM 9746 C C . LEU A 1 16 ? -3.433 -12.086 3.029 1.00 0.00 16 LEU A C 9
ATOM 9747 O O . LEU A 1 16 ? -3.030 -11.361 3.938 1.00 0.00 16 LEU A O 9
ATOM 9763 N N . GLN A 1 17 ? -2.616 -12.676 2.163 1.00 0.00 17 GLN A N 9
ATOM 9764 C CA . GLN A 1 17 ? -1.169 -12.490 2.247 1.00 0.00 17 GLN A CA 9
ATOM 9765 C C . GLN A 1 17 ? -0.760 -11.090 1.788 1.00 0.00 17 GLN A C 9
ATOM 9766 O O . GLN A 1 17 ? 0.009 -10.409 2.465 1.00 0.00 17 GLN A O 9
ATOM 9780 N N . ILE A 1 18 ? -1.265 -10.674 0.633 1.00 0.00 18 ILE A N 9
ATOM 9781 C CA . ILE A 1 18 ? -0.929 -9.358 0.092 1.00 0.00 18 ILE A CA 9
ATOM 9782 C C . ILE A 1 18 ? -1.982 -8.316 0.474 1.00 0.00 18 ILE A C 9
ATOM 9783 O O . ILE A 1 18 ? -1.748 -7.113 0.357 1.00 0.00 18 ILE A O 9
ATOM 9799 N N . GLY A 1 19 ? -3.140 -8.780 0.925 1.00 0.00 19 GLY A N 9
ATOM 9800 C CA . GLY A 1 19 ? -4.218 -7.872 1.310 1.00 0.00 19 GLY A CA 9
ATOM 9801 C C . GLY A 1 19 ? -3.716 -6.738 2.203 1.00 0.00 19 GLY A C 9
ATOM 9802 O O . GLY A 1 19 ? -3.302 -5.687 1.716 1.00 0.00 19 GLY A O 9
ATOM 9806 N N . GLY A 1 20 ? -3.775 -6.963 3.512 1.00 0.00 20 GLY A N 9
ATOM 9807 C CA . GLY A 1 20 ? -3.348 -5.964 4.491 1.00 0.00 20 GLY A CA 9
ATOM 9808 C C . GLY A 1 20 ? -2.150 -5.148 4.007 1.00 0.00 20 GLY A C 9
ATOM 9809 O O . GLY A 1 20 ? -2.012 -3.974 4.350 1.00 0.00 20 GLY A O 9
ATOM 9813 N N . LEU A 1 21 ? -1.281 -5.775 3.226 1.00 0.00 21 LEU A N 9
ATOM 9814 C CA . LEU A 1 21 ? -0.092 -5.091 2.722 1.00 0.00 21 LEU A CA 9
ATOM 9815 C C . LEU A 1 21 ? -0.444 -4.010 1.700 1.00 0.00 21 LEU A C 9
ATOM 9816 O O . LEU A 1 21 ? 0.016 -2.871 1.808 1.00 0.00 21 LEU A O 9
ATOM 9832 N N . VAL A 1 22 ? -1.238 -4.372 0.697 1.00 0.00 22 VAL A N 9
ATOM 9833 C CA . VAL A 1 22 ? -1.607 -3.419 -0.346 1.00 0.00 22 VAL A CA 9
ATOM 9834 C C . VAL A 1 22 ? -2.467 -2.280 0.198 1.00 0.00 22 VAL A C 9
ATOM 9835 O O . VAL A 1 22 ? -2.177 -1.110 -0.050 1.00 0.00 22 VAL A O 9
ATOM 9848 N N . ILE A 1 23 ? -3.523 -2.619 0.932 1.00 0.00 23 ILE A N 9
ATOM 9849 C CA . ILE A 1 23 ? -4.411 -1.595 1.483 1.00 0.00 23 ILE A CA 9
ATOM 9850 C C . ILE A 1 23 ? -3.632 -0.627 2.366 1.00 0.00 23 ILE A C 9
ATOM 9851 O O . ILE A 1 23 ? -3.797 0.590 2.265 1.00 0.00 23 ILE A O 9
ATOM 9867 N N . ALA A 1 24 ? -2.776 -1.170 3.227 1.00 0.00 24 ALA A N 9
ATOM 9868 C CA . ALA A 1 24 ? -1.977 -0.332 4.109 1.00 0.00 24 ALA A CA 9
ATOM 9869 C C . ALA A 1 24 ? -1.147 0.646 3.286 1.00 0.00 24 ALA A C 9
ATOM 9870 O O . ALA A 1 24 ? -0.938 1.793 3.684 1.00 0.00 24 ALA A O 9
ATOM 9877 N N . GLY A 1 25 ? -0.675 0.179 2.133 1.00 0.00 25 GLY A N 9
ATOM 9878 C CA . GLY A 1 25 ? 0.136 1.012 1.251 1.00 0.00 25 GLY A CA 9
ATOM 9879 C C . GLY A 1 25 ? -0.645 2.224 0.747 1.00 0.00 25 GLY A C 9
ATOM 9880 O O . GLY A 1 25 ? -0.116 3.333 0.702 1.00 0.00 25 GLY A O 9
ATOM 9884 N N . ILE A 1 26 ? -1.899 2.012 0.357 1.00 0.00 26 ILE A N 9
ATOM 9885 C CA . ILE A 1 26 ? -2.717 3.111 -0.155 1.00 0.00 26 ILE A CA 9
ATOM 9886 C C . ILE A 1 26 ? -2.930 4.185 0.912 1.00 0.00 26 ILE A C 9
ATOM 9887 O O . ILE A 1 26 ? -2.865 5.376 0.617 1.00 0.00 26 ILE A O 9
ATOM 9903 N N . LEU A 1 27 ? -3.208 3.765 2.142 1.00 0.00 27 LEU A N 9
ATOM 9904 C CA . LEU A 1 27 ? -3.454 4.723 3.220 1.00 0.00 27 LEU A CA 9
ATOM 9905 C C . LEU A 1 27 ? -2.239 5.627 3.458 1.00 0.00 27 LEU A C 9
ATOM 9906 O O . LEU A 1 27 ? -2.375 6.846 3.544 1.00 0.00 27 LEU A O 9
ATOM 9922 N N . PHE A 1 28 ? -1.058 5.024 3.558 1.00 0.00 28 PHE A N 9
ATOM 9923 C CA . PHE A 1 28 ? 0.176 5.776 3.778 1.00 0.00 28 PHE A CA 9
ATOM 9924 C C . PHE A 1 28 ? 0.577 6.553 2.522 1.00 0.00 28 PHE A C 9
ATOM 9925 O O . PHE A 1 28 ? 1.081 7.668 2.613 1.00 0.00 28 PHE A O 9
ATOM 9942 N N . ILE A 1 29 ? 0.346 5.957 1.354 1.00 0.00 29 ILE A N 9
ATOM 9943 C CA . ILE A 1 29 ? 0.684 6.614 0.089 1.00 0.00 29 ILE A CA 9
ATOM 9944 C C . ILE A 1 29 ? -0.188 7.843 -0.086 1.00 0.00 29 ILE A C 9
ATOM 9945 O O . ILE A 1 29 ? 0.297 8.933 -0.389 1.00 0.00 29 ILE A O 9
ATOM 9961 N N . LEU A 1 30 ? -1.472 7.662 0.175 1.00 0.00 30 LEU A N 9
ATOM 9962 C CA . LEU A 1 30 ? -2.415 8.745 0.124 1.00 0.00 30 LEU A CA 9
ATOM 9963 C C . LEU A 1 30 ? -1.992 9.682 1.213 1.00 0.00 30 LEU A C 9
ATOM 9964 O O . LEU A 1 30 ? -2.109 10.897 1.110 1.00 0.00 30 LEU A O 9
ATOM 9980 N N . GLY A 1 31 ? -1.491 9.060 2.274 1.00 0.00 31 GLY A N 9
ATOM 9981 C CA . GLY A 1 31 ? -1.025 9.805 3.439 1.00 0.00 31 GLY A CA 9
ATOM 9982 C C . GLY A 1 31 ? 0.079 10.799 3.066 1.00 0.00 31 GLY A C 9
ATOM 9983 O O . GLY A 1 31 ? -0.003 11.981 3.402 1.00 0.00 31 GLY A O 9
ATOM 9987 N N . ILE A 1 32 ? 1.114 10.313 2.380 1.00 0.00 32 ILE A N 9
ATOM 9988 C CA . ILE A 1 32 ? 2.231 11.168 1.981 1.00 0.00 32 ILE A CA 9
ATOM 9989 C C . ILE A 1 32 ? 1.791 12.202 0.956 1.00 0.00 32 ILE A C 9
ATOM 9990 O O . ILE A 1 32 ? 2.136 13.378 1.061 1.00 0.00 32 ILE A O 9
ATOM 10006 N N . LEU A 1 33 ? 1.024 11.759 -0.032 1.00 0.00 33 LEU A N 9
ATOM 10007 C CA . LEU A 1 33 ? 0.544 12.664 -1.064 1.00 0.00 33 LEU A CA 9
ATOM 10008 C C . LEU A 1 33 ? -0.306 13.755 -0.431 1.00 0.00 33 LEU A C 9
ATOM 10009 O O . LEU A 1 33 ? -0.149 14.938 -0.729 1.00 0.00 33 LEU A O 9
ATOM 10025 N N . ILE A 1 34 ? -1.204 13.338 0.449 1.00 0.00 34 ILE A N 9
ATOM 10026 C CA . ILE A 1 34 ? -2.090 14.278 1.135 1.00 0.00 34 ILE A CA 9
ATOM 10027 C C . ILE A 1 34 ? -1.298 15.291 1.963 1.00 0.00 34 ILE A C 9
ATOM 10028 O O . ILE A 1 34 ? -1.597 16.484 1.938 1.00 0.00 34 ILE A O 9
ATOM 10044 N N . VAL A 1 35 ? -0.299 14.819 2.706 1.00 0.00 35 VAL A N 9
ATOM 10045 C CA . VAL A 1 35 ? 0.499 15.717 3.537 1.00 0.00 35 VAL A CA 9
ATOM 10046 C C . VAL A 1 35 ? 1.126 16.819 2.689 1.00 0.00 35 VAL A C 9
ATOM 10047 O O . VAL A 1 35 ? 0.997 18.002 3.000 1.00 0.00 35 VAL A O 9
ATOM 10060 N N . LEU A 1 36 ? 1.800 16.422 1.616 1.00 0.00 36 LEU A N 9
ATOM 10061 C CA . LEU A 1 36 ? 2.440 17.388 0.731 1.00 0.00 36 LEU A CA 9
ATOM 10062 C C . LEU A 1 36 ? 1.394 18.247 0.022 1.00 0.00 36 LEU A C 9
ATOM 10063 O O . LEU A 1 36 ? 1.623 19.427 -0.243 1.00 0.00 36 LEU A O 9
ATOM 10079 N N . SER A 1 37 ? 0.248 17.644 -0.286 1.00 0.00 37 SER A N 9
ATOM 10080 C CA . SER A 1 37 ? -0.826 18.359 -0.972 1.00 0.00 37 SER A CA 9
ATOM 10081 C C . SER A 1 37 ? -1.337 19.529 -0.132 1.00 0.00 37 SER A C 9
ATOM 10082 O O . SER A 1 37 ? -1.700 20.575 -0.670 1.00 0.00 37 SER A O 9
ATOM 10090 N N . ARG A 1 38 ? -1.372 19.346 1.183 1.00 0.00 38 ARG A N 9
ATOM 10091 C CA . ARG A 1 38 ? -1.852 20.397 2.075 1.00 0.00 38 ARG A CA 9
ATOM 10092 C C . ARG A 1 38 ? -1.034 21.672 1.899 1.00 0.00 38 ARG A C 9
ATOM 10093 O O . ARG A 1 38 ? -1.567 22.778 1.984 1.00 0.00 38 ARG A O 9
ATOM 10114 N N . ARG A 1 39 ? 0.260 21.512 1.650 1.00 0.00 39 ARG A N 9
ATOM 10115 C CA . ARG A 1 39 ? 1.133 22.664 1.461 1.00 0.00 39 ARG A CA 9
ATOM 10116 C C . ARG A 1 39 ? 0.689 23.480 0.250 1.00 0.00 39 ARG A C 9
ATOM 10117 O O . ARG A 1 39 ? 0.925 24.686 0.183 1.00 0.00 39 ARG A O 9
ATOM 10138 N N . CYS A 1 40 ? 0.055 22.813 -0.711 1.00 0.00 40 CYS A N 9
ATOM 10139 C CA . CYS A 1 40 ? -0.405 23.486 -1.919 1.00 0.00 40 CYS A CA 9
ATOM 10140 C C . CYS A 1 40 ? -1.436 24.562 -1.588 1.00 0.00 40 CYS A C 9
ATOM 10141 O O . CYS A 1 40 ? -1.381 25.666 -2.125 1.00 0.00 40 CYS A O 9
ATOM 10149 N N . ARG A 1 41 ? -2.376 24.234 -0.706 1.00 0.00 41 ARG A N 9
ATOM 10150 C CA . ARG A 1 41 ? -3.416 25.185 -0.325 1.00 0.00 41 ARG A CA 9
ATOM 10151 C C . ARG A 1 41 ? -2.802 26.457 0.246 1.00 0.00 41 ARG A C 9
ATOM 10152 O O . ARG A 1 41 ? -3.214 27.565 -0.098 1.00 0.00 41 ARG A O 9
ATOM 10173 N N . CYS A 1 42 ? -1.821 26.290 1.122 1.00 0.00 42 CYS A N 9
ATOM 10174 C CA . CYS A 1 42 ? -1.163 27.432 1.737 1.00 0.00 42 CYS A CA 9
ATOM 10175 C C . CYS A 1 42 ? -0.239 28.128 0.739 1.00 0.00 42 CYS A C 9
ATOM 10176 O O . CYS A 1 42 ? -0.085 29.348 0.771 1.00 0.00 42 CYS A O 9
ATOM 10184 N N . LYS A 1 43 ? 0.378 27.342 -0.139 1.00 0.00 43 LYS A N 9
ATOM 10185 C CA . LYS A 1 43 ? 1.295 27.895 -1.134 1.00 0.00 43 LYS A CA 9
ATOM 10186 C C . LYS A 1 43 ? 0.545 28.540 -2.299 1.00 0.00 43 LYS A C 9
ATOM 10187 O O . LYS A 1 43 ? 1.054 29.469 -2.928 1.00 0.00 43 LYS A O 9
ATOM 10206 N N . PHE A 1 44 ? -0.654 28.044 -2.597 1.00 0.00 44 PHE A N 9
ATOM 10207 C CA . PHE A 1 44 ? -1.431 28.592 -3.707 1.00 0.00 44 PHE A CA 9
ATOM 10208 C C . PHE A 1 44 ? -1.847 30.030 -3.426 1.00 0.00 44 PHE A C 9
ATOM 10209 O O . PHE A 1 44 ? -1.702 30.901 -4.283 1.00 0.00 44 PHE A O 9
ATOM 10226 N N . ASN A 1 45 ? -2.367 30.278 -2.230 1.00 0.00 45 ASN A N 9
ATOM 10227 C CA . ASN A 1 45 ? -2.799 31.624 -1.868 1.00 0.00 45 ASN A CA 9
ATOM 10228 C C . ASN A 1 45 ? -1.642 32.420 -1.276 1.00 0.00 45 ASN A C 9
ATOM 10229 O O . ASN A 1 45 ? -1.199 32.150 -0.160 1.00 0.00 45 ASN A O 9
ATOM 10240 N N . GLN A 1 46 ? -1.159 33.404 -2.027 1.00 0.00 46 GLN A N 9
ATOM 10241 C CA . GLN A 1 46 ? -0.057 34.231 -1.554 1.00 0.00 46 GLN A CA 9
ATOM 10242 C C . GLN A 1 46 ? -0.513 35.100 -0.386 1.00 0.00 46 GLN A C 9
ATOM 10243 O O . GLN A 1 46 ? 0.253 35.364 0.542 1.00 0.00 46 GLN A O 9
ATOM 10257 N N . GLN A 1 47 ? -1.767 35.540 -0.436 1.00 0.00 47 GLN A N 9
ATOM 10258 C CA . GLN A 1 47 ? -2.318 36.377 0.626 1.00 0.00 47 GLN A CA 9
ATOM 10259 C C . GLN A 1 47 ? -2.274 35.639 1.961 1.00 0.00 47 GLN A C 9
ATOM 10260 O O . GLN A 1 47 ? -2.039 36.244 3.008 1.00 0.00 47 GLN A O 9
ATOM 10274 N N . GLN A 1 48 ? -2.496 34.330 1.917 1.00 0.00 48 GLN A N 9
ATOM 10275 C CA . GLN A 1 48 ? -2.474 33.518 3.130 1.00 0.00 48 GLN A CA 9
ATOM 10276 C C . GLN A 1 48 ? -1.086 33.539 3.762 1.00 0.00 48 GLN A C 9
ATOM 10277 O O . GLN A 1 48 ? -0.950 33.676 4.978 1.00 0.00 48 GLN A O 9
ATOM 10291 N N . ARG A 1 49 ? -0.060 33.403 2.930 1.00 0.00 49 ARG A N 9
ATOM 10292 C CA . ARG A 1 49 ? 1.314 33.407 3.417 1.00 0.00 49 ARG A CA 9
ATOM 10293 C C . ARG A 1 49 ? 2.230 34.108 2.419 1.00 0.00 49 ARG A C 9
ATOM 10294 O O . ARG A 1 49 ? 2.060 33.973 1.207 1.00 0.00 49 ARG A O 9
ATOM 10315 N N . THR A 1 50 ? 3.201 34.856 2.933 1.00 0.00 50 THR A N 9
ATOM 10316 C CA . THR A 1 50 ? 4.137 35.569 2.071 1.00 0.00 50 THR A CA 9
ATOM 10317 C C . THR A 1 50 ? 5.273 34.648 1.639 1.00 0.00 50 THR A C 9
ATOM 10318 O O . THR A 1 50 ? 5.834 33.915 2.454 1.00 0.00 50 THR A O 9
ATOM 10329 N N . GLY A 1 51 ? 5.607 34.689 0.352 1.00 0.00 51 GLY A N 9
ATOM 10330 C CA . GLY A 1 51 ? 6.678 33.851 -0.177 1.00 0.00 51 GLY A CA 9
ATOM 10331 C C . GLY A 1 51 ? 7.133 34.348 -1.546 1.00 0.00 51 GLY A C 9
ATOM 10332 O O . GLY A 1 51 ? 6.785 35.452 -1.963 1.00 0.00 51 GLY A O 9
ATOM 10336 N N . GLU A 1 52 ? 7.915 33.524 -2.239 1.00 0.00 52 GLU A N 9
ATOM 10337 C CA . GLU A 1 52 ? 8.413 33.893 -3.558 1.00 0.00 52 GLU A CA 9
ATOM 10338 C C . GLU A 1 52 ? 7.284 33.820 -4.592 1.00 0.00 52 GLU A C 9
ATOM 10339 O O . GLU A 1 52 ? 6.296 33.114 -4.385 1.00 0.00 52 GLU A O 9
ATOM 10351 N N . PRO A 1 53 ? 7.403 34.526 -5.694 1.00 0.00 53 PRO A N 9
ATOM 10352 C CA . PRO A 1 53 ? 6.365 34.523 -6.758 1.00 0.00 53 PRO A CA 9
ATOM 10353 C C . PRO A 1 53 ? 5.763 33.136 -6.969 1.00 0.00 53 PRO A C 9
ATOM 10354 O O . PRO A 1 53 ? 6.468 32.128 -6.918 1.00 0.00 53 PRO A O 9
ATOM 10365 N N . ASP A 1 54 ? 4.456 33.094 -7.208 1.00 0.00 54 ASP A N 9
ATOM 10366 C CA . ASP A 1 54 ? 3.768 31.827 -7.427 1.00 0.00 54 ASP A CA 9
ATOM 10367 C C . ASP A 1 54 ? 2.754 31.956 -8.562 1.00 0.00 54 ASP A C 9
ATOM 10368 O O . ASP A 1 54 ? 2.382 33.063 -8.950 1.00 0.00 54 ASP A O 9
ATOM 10377 N N . GLU A 1 55 ? 2.310 30.816 -9.083 1.00 0.00 55 GLU A N 9
ATOM 10378 C CA . GLU A 1 55 ? 1.335 30.813 -10.169 1.00 0.00 55 GLU A CA 9
ATOM 10379 C C . GLU A 1 55 ? -0.017 31.306 -9.667 1.00 0.00 55 GLU A C 9
ATOM 10380 O O . GLU A 1 55 ? -0.224 31.454 -8.462 1.00 0.00 55 GLU A O 9
ATOM 10392 N N . GLU A 1 56 ? -0.934 31.560 -10.592 1.00 0.00 56 GLU A N 9
ATOM 10393 C CA . GLU A 1 56 ? -2.259 32.037 -10.219 1.00 0.00 56 GLU A CA 9
ATOM 10394 C C . GLU A 1 56 ? -2.799 31.234 -9.039 1.00 0.00 56 GLU A C 9
ATOM 10395 O O . GLU A 1 56 ? -2.538 30.037 -8.921 1.00 0.00 56 GLU A O 9
ATOM 10407 N N . GLU A 1 57 ? -3.551 31.900 -8.169 1.00 0.00 57 GLU A N 9
ATOM 10408 C CA . GLU A 1 57 ? -4.119 31.230 -7.006 1.00 0.00 57 GLU A CA 9
ATOM 10409 C C . GLU A 1 57 ? -4.857 29.972 -7.437 1.00 0.00 57 GLU A C 9
ATOM 10410 O O . GLU A 1 57 ? -5.541 29.968 -8.461 1.00 0.00 57 GLU A O 9
ATOM 10422 N N . GLY A 1 58 ? -4.711 28.909 -6.650 1.00 0.00 58 GLY A N 9
ATOM 10423 C CA . GLY A 1 58 ? -5.365 27.642 -6.957 1.00 0.00 58 GLY A CA 9
ATOM 10424 C C . GLY A 1 58 ? -6.123 27.109 -5.749 1.00 0.00 58 GLY A C 9
ATOM 10425 O O . GLY A 1 58 ? -5.652 27.188 -4.615 1.00 0.00 58 GLY A O 9
ATOM 10429 N N . THR A 1 59 ? -7.300 26.566 -6.015 1.00 0.00 59 THR A N 9
ATOM 10430 C CA . THR A 1 59 ? -8.145 26.008 -4.969 1.00 0.00 59 THR A CA 9
ATOM 10431 C C . THR A 1 59 ? -8.946 24.849 -5.545 1.00 0.00 59 THR A C 9
ATOM 10432 O O . THR A 1 59 ? -10.176 24.833 -5.481 1.00 0.00 59 THR A O 9
ATOM 10443 N N . PHE A 1 60 ? -8.234 23.892 -6.130 1.00 0.00 60 PHE A N 9
ATOM 10444 C CA . PHE A 1 60 ? -8.878 22.735 -6.746 1.00 0.00 60 PHE A CA 9
ATOM 10445 C C . PHE A 1 60 ? -9.486 21.822 -5.690 1.00 0.00 60 PHE A C 9
ATOM 10446 O O . PHE A 1 60 ? -10.617 21.357 -5.831 1.00 0.00 60 PHE A O 9
ATOM 10463 N N . ARG A 1 61 ? -8.728 21.574 -4.631 1.00 0.00 61 ARG A N 9
ATOM 10464 C CA . ARG A 1 61 ? -9.198 20.722 -3.551 1.00 0.00 61 ARG A CA 9
ATOM 10465 C C . ARG A 1 61 ? -10.433 21.331 -2.897 1.00 0.00 61 ARG A C 9
ATOM 10466 O O . ARG A 1 61 ? -11.315 20.616 -2.426 1.00 0.00 61 ARG A O 9
ATOM 10487 N N . SER A 1 62 ? -10.479 22.658 -2.868 1.00 0.00 62 SER A N 9
ATOM 10488 C CA . SER A 1 62 ? -11.601 23.367 -2.263 1.00 0.00 62 SER A CA 9
ATOM 10489 C C . SER A 1 62 ? -12.904 23.034 -2.980 1.00 0.00 62 SER A C 9
ATOM 10490 O O . SER A 1 62 ? -13.968 23.012 -2.365 1.00 0.00 62 SER A O 9
ATOM 10498 N N . SER A 1 63 ? -12.826 22.786 -4.280 1.00 0.00 63 SER A N 9
ATOM 10499 C CA . SER A 1 63 ? -14.024 22.465 -5.046 1.00 0.00 63 SER A CA 9
ATOM 10500 C C . SER A 1 63 ? -14.636 21.165 -4.537 1.00 0.00 63 SER A C 9
ATOM 10501 O O . SER A 1 63 ? -15.853 20.984 -4.574 1.00 0.00 63 SER A O 9
ATOM 10509 N N . ILE A 1 64 ? -13.787 20.265 -4.050 1.00 0.00 64 ILE A N 9
ATOM 10510 C CA . ILE A 1 64 ? -14.266 18.993 -3.523 1.00 0.00 64 ILE A CA 9
ATOM 10511 C C . ILE A 1 64 ? -15.149 19.226 -2.298 1.00 0.00 64 ILE A C 9
ATOM 10512 O O . ILE A 1 64 ? -16.102 18.483 -2.065 1.00 0.00 64 ILE A O 9
ATOM 10528 N N . ARG A 1 65 ? -14.837 20.264 -1.518 1.00 0.00 65 ARG A N 9
ATOM 10529 C CA . ARG A 1 65 ? -15.634 20.562 -0.334 1.00 0.00 65 ARG A CA 9
ATOM 10530 C C . ARG A 1 65 ? -17.077 20.789 -0.747 1.00 0.00 65 ARG A C 9
ATOM 10531 O O . ARG A 1 65 ? -18.005 20.451 -0.013 1.00 0.00 65 ARG A O 9
ATOM 10552 N N . ARG A 1 66 ? -17.261 21.343 -1.943 1.00 0.00 66 ARG A N 9
ATOM 10553 C CA . ARG A 1 66 ? -18.595 21.580 -2.453 1.00 0.00 66 ARG A CA 9
ATOM 10554 C C . ARG A 1 66 ? -19.351 20.266 -2.446 1.00 0.00 66 ARG A C 9
ATOM 10555 O O . ARG A 1 66 ? -20.540 20.225 -2.178 1.00 0.00 66 ARG A O 9
ATOM 10576 N N . LEU A 1 67 ? -18.629 19.194 -2.729 1.00 0.00 67 LEU A N 9
ATOM 10577 C CA . LEU A 1 67 ? -19.214 17.860 -2.750 1.00 0.00 67 LEU A CA 9
ATOM 10578 C C . LEU A 1 67 ? -19.856 17.522 -1.403 1.00 0.00 67 LEU A C 9
ATOM 10579 O O . LEU A 1 67 ? -20.717 16.646 -1.322 1.00 0.00 67 LEU A O 9
ATOM 10595 N N . SER A 1 68 ? -19.416 18.202 -0.346 1.00 0.00 68 SER A N 9
ATOM 10596 C CA . SER A 1 68 ? -19.945 17.940 0.991 1.00 0.00 68 SER A CA 9
ATOM 10597 C C . SER A 1 68 ? -21.400 18.391 1.127 1.00 0.00 68 SER A C 9
ATOM 10598 O O . SER A 1 68 ? -22.244 17.637 1.612 1.00 0.00 68 SER A O 9
ATOM 10606 N N . THR A 1 69 ? -21.687 19.620 0.704 1.00 0.00 69 THR A N 9
ATOM 10607 C CA . THR A 1 69 ? -23.045 20.156 0.793 1.00 0.00 69 THR A CA 9
ATOM 10608 C C . THR A 1 69 ? -23.695 20.173 -0.582 1.00 0.00 69 THR A C 9
ATOM 10609 O O . THR A 1 69 ? -24.900 19.958 -0.704 1.00 0.00 69 THR A O 9
ATOM 10620 N N . ARG A 1 70 ? -22.858 20.429 -1.593 1.00 0.00 70 ARG A N 9
ATOM 10621 C CA . ARG A 1 70 ? -23.263 20.492 -3.012 1.00 0.00 70 ARG A CA 9
ATOM 10622 C C . ARG A 1 70 ? -24.772 20.631 -3.202 1.00 0.00 70 ARG A C 9
ATOM 10623 O O . ARG A 1 70 ? -25.409 19.805 -3.854 1.00 0.00 70 ARG A O 9
ATOM 10644 N N . ARG A 1 71 ? -25.335 21.696 -2.642 1.00 0.00 71 ARG A N 9
ATOM 10645 C CA . ARG A 1 71 ? -26.764 21.945 -2.773 1.00 0.00 71 ARG A CA 9
ATOM 10646 C C . ARG A 1 71 ? -27.056 22.603 -4.118 1.00 0.00 71 ARG A C 9
ATOM 10647 O O . ARG A 1 71 ? -26.197 23.280 -4.683 1.00 0.00 71 ARG A O 9
ATOM 10668 N N . ARG A 1 72 ? -28.266 22.391 -4.627 1.00 0.00 72 ARG A N 9
ATOM 10669 C CA . ARG A 1 72 ? -28.660 22.962 -5.913 1.00 0.00 72 ARG A CA 9
ATOM 10670 C C . ARG A 1 72 ? -28.129 24.384 -6.065 1.00 0.00 72 ARG A C 9
ATOM 10671 O O . ARG A 1 72 ? -27.950 24.810 -7.195 1.00 0.00 72 ARG A O 9
ATOM 10693 N N . GLU A 1 1 ? 8.324 -29.546 6.344 1.00 0.00 1 GLU A N 10
ATOM 10694 C CA . GLU A 1 1 ? 8.238 -30.201 5.008 1.00 0.00 1 GLU A CA 10
ATOM 10695 C C . GLU A 1 1 ? 8.027 -31.700 5.192 1.00 0.00 1 GLU A C 10
ATOM 10696 O O . GLU A 1 1 ? 8.989 -32.466 5.268 1.00 0.00 1 GLU A O 10
ATOM 10710 N N . SER A 1 2 ? 6.765 -32.111 5.261 1.00 0.00 2 SER A N 10
ATOM 10711 C CA . SER A 1 2 ? 6.439 -33.523 5.436 1.00 0.00 2 SER A CA 10
ATOM 10712 C C . SER A 1 2 ? 5.278 -33.919 4.524 1.00 0.00 2 SER A C 10
ATOM 10713 O O . SER A 1 2 ? 4.550 -33.060 4.026 1.00 0.00 2 SER A O 10
ATOM 10721 N N . PRO A 1 3 ? 5.093 -35.196 4.299 1.00 0.00 3 PRO A N 10
ATOM 10722 C CA . PRO A 1 3 ? 3.994 -35.706 3.427 1.00 0.00 3 PRO A CA 10
ATOM 10723 C C . PRO A 1 3 ? 2.619 -35.505 4.058 1.00 0.00 3 PRO A C 10
ATOM 10724 O O . PRO A 1 3 ? 1.594 -35.625 3.388 1.00 0.00 3 PRO A O 10
ATOM 10735 N N . LYS A 1 4 ? 2.605 -35.203 5.352 1.00 0.00 4 LYS A N 10
ATOM 10736 C CA . LYS A 1 4 ? 1.350 -34.990 6.065 1.00 0.00 4 LYS A CA 10
ATOM 10737 C C . LYS A 1 4 ? 0.747 -33.636 5.701 1.00 0.00 4 LYS A C 10
ATOM 10738 O O . LYS A 1 4 ? -0.361 -33.307 6.124 1.00 0.00 4 LYS A O 10
ATOM 10757 N N . GLU A 1 5 ? 1.482 -32.857 4.915 1.00 0.00 5 GLU A N 10
ATOM 10758 C CA . GLU A 1 5 ? 1.008 -31.542 4.502 1.00 0.00 5 GLU A CA 10
ATOM 10759 C C . GLU A 1 5 ? 0.387 -31.610 3.110 1.00 0.00 5 GLU A C 10
ATOM 10760 O O . GLU A 1 5 ? 0.760 -32.459 2.298 1.00 0.00 5 GLU A O 10
ATOM 10772 N N . HIS A 1 6 ? -0.561 -30.711 2.846 1.00 0.00 6 HIS A N 10
ATOM 10773 C CA . HIS A 1 6 ? -1.238 -30.668 1.551 1.00 0.00 6 HIS A CA 10
ATOM 10774 C C . HIS A 1 6 ? -1.120 -29.280 0.931 1.00 0.00 6 HIS A C 10
ATOM 10775 O O . HIS A 1 6 ? -1.217 -28.267 1.624 1.00 0.00 6 HIS A O 10
ATOM 10790 N N . ASP A 1 7 ? -0.910 -29.242 -0.382 1.00 0.00 7 ASP A N 10
ATOM 10791 C CA . ASP A 1 7 ? -0.781 -27.973 -1.091 1.00 0.00 7 ASP A CA 10
ATOM 10792 C C . ASP A 1 7 ? 0.082 -26.996 -0.297 1.00 0.00 7 ASP A C 10
ATOM 10793 O O . ASP A 1 7 ? -0.349 -25.885 0.014 1.00 0.00 7 ASP A O 10
ATOM 10802 N N . PRO A 1 8 ? 1.285 -27.387 0.030 1.00 0.00 8 PRO A N 10
ATOM 10803 C CA . PRO A 1 8 ? 2.229 -26.527 0.802 1.00 0.00 8 PRO A CA 10
ATOM 10804 C C . PRO A 1 8 ? 2.714 -25.331 -0.013 1.00 0.00 8 PRO A C 10
ATOM 10805 O O . PRO A 1 8 ? 3.169 -24.330 0.544 1.00 0.00 8 PRO A O 10
ATOM 10816 N N . PHE A 1 9 ? 2.615 -25.443 -1.334 1.00 0.00 9 PHE A N 10
ATOM 10817 C CA . PHE A 1 9 ? 3.048 -24.366 -2.218 1.00 0.00 9 PHE A CA 10
ATOM 10818 C C . PHE A 1 9 ? 2.298 -23.075 -1.905 1.00 0.00 9 PHE A C 10
ATOM 10819 O O . PHE A 1 9 ? 2.878 -21.990 -1.937 1.00 0.00 9 PHE A O 10
ATOM 10836 N N . THR A 1 10 ? 1.008 -23.205 -1.604 1.00 0.00 10 THR A N 10
ATOM 10837 C CA . THR A 1 10 ? 0.180 -22.044 -1.289 1.00 0.00 10 THR A CA 10
ATOM 10838 C C . THR A 1 10 ? -0.161 -22.015 0.198 1.00 0.00 10 THR A C 10
ATOM 10839 O O . THR A 1 10 ? -0.188 -23.054 0.858 1.00 0.00 10 THR A O 10
ATOM 10850 N N . TYR A 1 11 ? -0.423 -20.814 0.712 1.00 0.00 11 TYR A N 10
ATOM 10851 C CA . TYR A 1 11 ? -0.766 -20.642 2.122 1.00 0.00 11 TYR A CA 10
ATOM 10852 C C . TYR A 1 11 ? -2.215 -20.187 2.266 1.00 0.00 11 TYR A C 10
ATOM 10853 O O . TYR A 1 11 ? -2.723 -19.433 1.436 1.00 0.00 11 TYR A O 10
ATOM 10871 N N . ASP A 1 12 ? -2.876 -20.644 3.325 1.00 0.00 12 ASP A N 10
ATOM 10872 C CA . ASP A 1 12 ? -4.265 -20.270 3.564 1.00 0.00 12 ASP A CA 10
ATOM 10873 C C . ASP A 1 12 ? -4.412 -18.751 3.552 1.00 0.00 12 ASP A C 10
ATOM 10874 O O . ASP A 1 12 ? -5.426 -18.218 3.102 1.00 0.00 12 ASP A O 10
ATOM 10883 N N . TYR A 1 13 ? -3.386 -18.063 4.042 1.00 0.00 13 TYR A N 10
ATOM 10884 C CA . TYR A 1 13 ? -3.397 -16.604 4.080 1.00 0.00 13 TYR A CA 10
ATOM 10885 C C . TYR A 1 13 ? -2.987 -16.040 2.723 1.00 0.00 13 TYR A C 10
ATOM 10886 O O . TYR A 1 13 ? -2.395 -14.966 2.639 1.00 0.00 13 TYR A O 10
ATOM 10904 N N . GLN A 1 14 ? -3.295 -16.780 1.665 1.00 0.00 14 GLN A N 10
ATOM 10905 C CA . GLN A 1 14 ? -2.939 -16.356 0.314 1.00 0.00 14 GLN A CA 10
ATOM 10906 C C . GLN A 1 14 ? -3.398 -14.925 0.041 1.00 0.00 14 GLN A C 10
ATOM 10907 O O . GLN A 1 14 ? -2.611 -14.088 -0.399 1.00 0.00 14 GLN A O 10
ATOM 10921 N N . SER A 1 15 ? -4.673 -14.650 0.292 1.00 0.00 15 SER A N 10
ATOM 10922 C CA . SER A 1 15 ? -5.213 -13.314 0.056 1.00 0.00 15 SER A CA 10
ATOM 10923 C C . SER A 1 15 ? -4.924 -12.380 1.230 1.00 0.00 15 SER A C 10
ATOM 10924 O O . SER A 1 15 ? -4.781 -11.171 1.052 1.00 0.00 15 SER A O 10
ATOM 10932 N N . LEU A 1 16 ? -4.854 -12.944 2.431 1.00 0.00 16 LEU A N 10
ATOM 10933 C CA . LEU A 1 16 ? -4.598 -12.147 3.628 1.00 0.00 16 LEU A CA 10
ATOM 10934 C C . LEU A 1 16 ? -3.108 -11.871 3.807 1.00 0.00 16 LEU A C 10
ATOM 10935 O O . LEU A 1 16 ? -2.710 -11.165 4.734 1.00 0.00 16 LEU A O 10
ATOM 10951 N N . GLN A 1 17 ? -2.288 -12.436 2.932 1.00 0.00 17 GLN A N 10
ATOM 10952 C CA . GLN A 1 17 ? -0.842 -12.242 3.022 1.00 0.00 17 GLN A CA 10
ATOM 10953 C C . GLN A 1 17 ? -0.439 -10.845 2.546 1.00 0.00 17 GLN A C 10
ATOM 10954 O O . GLN A 1 17 ? 0.339 -10.157 3.207 1.00 0.00 17 GLN A O 10
ATOM 10968 N N . ILE A 1 18 ? -0.959 -10.436 1.391 1.00 0.00 18 ILE A N 10
ATOM 10969 C CA . ILE A 1 18 ? -0.630 -9.123 0.835 1.00 0.00 18 ILE A CA 10
ATOM 10970 C C . ILE A 1 18 ? -1.680 -8.084 1.226 1.00 0.00 18 ILE A C 10
ATOM 10971 O O . ILE A 1 18 ? -1.442 -6.881 1.124 1.00 0.00 18 ILE A O 10
ATOM 10987 N N . GLY A 1 19 ? -2.842 -8.550 1.666 1.00 0.00 19 GLY A N 10
ATOM 10988 C CA . GLY A 1 19 ? -3.917 -7.645 2.061 1.00 0.00 19 GLY A CA 10
ATOM 10989 C C . GLY A 1 19 ? -3.399 -6.494 2.923 1.00 0.00 19 GLY A C 10
ATOM 10990 O O . GLY A 1 19 ? -2.991 -5.453 2.405 1.00 0.00 19 GLY A O 10
ATOM 10994 N N . GLY A 1 20 ? -3.439 -6.691 4.239 1.00 0.00 20 GLY A N 10
ATOM 10995 C CA . GLY A 1 20 ? -2.992 -5.673 5.190 1.00 0.00 20 GLY A CA 10
ATOM 10996 C C . GLY A 1 20 ? -1.797 -4.882 4.665 1.00 0.00 20 GLY A C 10
ATOM 10997 O O . GLY A 1 20 ? -1.616 -3.716 5.014 1.00 0.00 20 GLY A O 10
ATOM 11001 N N . LEU A 1 21 ? -0.977 -5.521 3.840 1.00 0.00 21 LEU A N 10
ATOM 11002 C CA . LEU A 1 21 ? 0.205 -4.860 3.294 1.00 0.00 21 LEU A CA 10
ATOM 11003 C C . LEU A 1 21 ? -0.162 -3.788 2.268 1.00 0.00 21 LEU A C 10
ATOM 11004 O O . LEU A 1 21 ? 0.349 -2.668 2.323 1.00 0.00 21 LEU A O 10
ATOM 11020 N N . VAL A 1 22 ? -1.026 -4.138 1.321 1.00 0.00 22 VAL A N 10
ATOM 11021 C CA . VAL A 1 22 ? -1.422 -3.196 0.276 1.00 0.00 22 VAL A CA 10
ATOM 11022 C C . VAL A 1 22 ? -2.261 -2.045 0.831 1.00 0.00 22 VAL A C 10
ATOM 11023 O O . VAL A 1 22 ? -1.990 -0.878 0.541 1.00 0.00 22 VAL A O 10
ATOM 11036 N N . ILE A 1 23 ? -3.286 -2.371 1.610 1.00 0.00 23 ILE A N 10
ATOM 11037 C CA . ILE A 1 23 ? -4.162 -1.344 2.175 1.00 0.00 23 ILE A CA 10
ATOM 11038 C C . ILE A 1 23 ? -3.408 -0.431 3.141 1.00 0.00 23 ILE A C 10
ATOM 11039 O O . ILE A 1 23 ? -3.644 0.778 3.172 1.00 0.00 23 ILE A O 10
ATOM 11055 N N . ALA A 1 24 ? -2.512 -1.008 3.933 1.00 0.00 24 ALA A N 10
ATOM 11056 C CA . ALA A 1 24 ? -1.747 -0.224 4.899 1.00 0.00 24 ALA A CA 10
ATOM 11057 C C . ALA A 1 24 ? -0.895 0.824 4.189 1.00 0.00 24 ALA A C 10
ATOM 11058 O O . ALA A 1 24 ? -0.898 2.003 4.556 1.00 0.00 24 ALA A O 10
ATOM 11065 N N . GLY A 1 25 ? -0.168 0.386 3.166 1.00 0.00 25 GLY A N 10
ATOM 11066 C CA . GLY A 1 25 ? 0.684 1.290 2.405 1.00 0.00 25 GLY A CA 10
ATOM 11067 C C . GLY A 1 25 ? -0.135 2.410 1.771 1.00 0.00 25 GLY A C 10
ATOM 11068 O O . GLY A 1 25 ? 0.329 3.542 1.661 1.00 0.00 25 GLY A O 10
ATOM 11072 N N . ILE A 1 26 ? -1.350 2.082 1.343 1.00 0.00 26 ILE A N 10
ATOM 11073 C CA . ILE A 1 26 ? -2.215 3.070 0.711 1.00 0.00 26 ILE A CA 10
ATOM 11074 C C . ILE A 1 26 ? -2.566 4.208 1.672 1.00 0.00 26 ILE A C 10
ATOM 11075 O O . ILE A 1 26 ? -2.575 5.375 1.280 1.00 0.00 26 ILE A O 10
ATOM 11091 N N . LEU A 1 27 ? -2.872 3.866 2.923 1.00 0.00 27 LEU A N 10
ATOM 11092 C CA . LEU A 1 27 ? -3.239 4.883 3.911 1.00 0.00 27 LEU A CA 10
ATOM 11093 C C . LEU A 1 27 ? -2.075 5.840 4.176 1.00 0.00 27 LEU A C 10
ATOM 11094 O O . LEU A 1 27 ? -2.250 7.058 4.163 1.00 0.00 27 LEU A O 10
ATOM 11110 N N . PHE A 1 28 ? -0.889 5.285 4.406 1.00 0.00 28 PHE A N 10
ATOM 11111 C CA . PHE A 1 28 ? 0.294 6.101 4.663 1.00 0.00 28 PHE A CA 10
ATOM 11112 C C . PHE A 1 28 ? 0.718 6.842 3.399 1.00 0.00 28 PHE A C 10
ATOM 11113 O O . PHE A 1 28 ? 1.152 7.986 3.464 1.00 0.00 28 PHE A O 10
ATOM 11130 N N . ILE A 1 29 ? 0.579 6.185 2.253 1.00 0.00 29 ILE A N 10
ATOM 11131 C CA . ILE A 1 29 ? 0.944 6.802 0.981 1.00 0.00 29 ILE A CA 10
ATOM 11132 C C . ILE A 1 29 ? 0.078 8.025 0.770 1.00 0.00 29 ILE A C 10
ATOM 11133 O O . ILE A 1 29 ? 0.561 9.097 0.408 1.00 0.00 29 ILE A O 10
ATOM 11149 N N . LEU A 1 30 ? -1.199 7.866 1.079 1.00 0.00 30 LEU A N 10
ATOM 11150 C CA . LEU A 1 30 ? -2.124 8.957 1.013 1.00 0.00 30 LEU A CA 10
ATOM 11151 C C . LEU A 1 30 ? -1.654 9.934 2.050 1.00 0.00 30 LEU A C 10
ATOM 11152 O O . LEU A 1 30 ? -1.769 11.146 1.903 1.00 0.00 30 LEU A O 10
ATOM 11168 N N . GLY A 1 31 ? -1.121 9.353 3.121 1.00 0.00 31 GLY A N 10
ATOM 11169 C CA . GLY A 1 31 ? -0.613 10.144 4.242 1.00 0.00 31 GLY A CA 10
ATOM 11170 C C . GLY A 1 31 ? 0.499 11.107 3.809 1.00 0.00 31 GLY A C 10
ATOM 11171 O O . GLY A 1 31 ? 0.441 12.302 4.099 1.00 0.00 31 GLY A O 10
ATOM 11175 N N . ILE A 1 32 ? 1.517 10.579 3.130 1.00 0.00 32 ILE A N 10
ATOM 11176 C CA . ILE A 1 32 ? 2.642 11.403 2.686 1.00 0.00 32 ILE A CA 10
ATOM 11177 C C . ILE A 1 32 ? 2.196 12.453 1.674 1.00 0.00 32 ILE A C 10
ATOM 11178 O O . ILE A 1 32 ? 2.584 13.617 1.768 1.00 0.00 32 ILE A O 10
ATOM 11194 N N . LEU A 1 33 ? 1.374 12.043 0.713 1.00 0.00 33 LEU A N 10
ATOM 11195 C CA . LEU A 1 33 ? 0.888 12.976 -0.297 1.00 0.00 33 LEU A CA 10
ATOM 11196 C C . LEU A 1 33 ? 0.019 14.039 0.360 1.00 0.00 33 LEU A C 10
ATOM 11197 O O . LEU A 1 33 ? 0.160 15.232 0.091 1.00 0.00 33 LEU A O 10
ATOM 11213 N N . ILE A 1 34 ? -0.877 13.590 1.227 1.00 0.00 34 ILE A N 10
ATOM 11214 C CA . ILE A 1 34 ? -1.779 14.503 1.933 1.00 0.00 34 ILE A CA 10
ATOM 11215 C C . ILE A 1 34 ? -1.002 15.505 2.782 1.00 0.00 34 ILE A C 10
ATOM 11216 O O . ILE A 1 34 ? -1.317 16.691 2.785 1.00 0.00 34 ILE A O 10
ATOM 11232 N N . VAL A 1 35 ? 0.003 15.025 3.510 1.00 0.00 35 VAL A N 10
ATOM 11233 C CA . VAL A 1 35 ? 0.792 15.908 4.368 1.00 0.00 35 VAL A CA 10
ATOM 11234 C C . VAL A 1 35 ? 1.393 17.051 3.557 1.00 0.00 35 VAL A C 10
ATOM 11235 O O . VAL A 1 35 ? 1.236 18.221 3.904 1.00 0.00 35 VAL A O 10
ATOM 11248 N N . LEU A 1 36 ? 2.076 16.704 2.476 1.00 0.00 36 LEU A N 10
ATOM 11249 C CA . LEU A 1 36 ? 2.693 17.706 1.618 1.00 0.00 36 LEU A CA 10
ATOM 11250 C C . LEU A 1 36 ? 1.629 18.560 0.934 1.00 0.00 36 LEU A C 10
ATOM 11251 O O . LEU A 1 36 ? 1.854 19.736 0.647 1.00 0.00 36 LEU A O 10
ATOM 11267 N N . SER A 1 37 ? 0.477 17.954 0.661 1.00 0.00 37 SER A N 10
ATOM 11268 C CA . SER A 1 37 ? -0.611 18.662 -0.009 1.00 0.00 37 SER A CA 10
ATOM 11269 C C . SER A 1 37 ? -1.082 19.866 0.807 1.00 0.00 37 SER A C 10
ATOM 11270 O O . SER A 1 37 ? -1.457 20.890 0.240 1.00 0.00 37 SER A O 10
ATOM 11278 N N . ARG A 1 38 ? -1.074 19.744 2.134 1.00 0.00 38 ARG A N 10
ATOM 11279 C CA . ARG A 1 38 ? -1.521 20.854 2.975 1.00 0.00 38 ARG A CA 10
ATOM 11280 C C . ARG A 1 38 ? -0.699 22.104 2.685 1.00 0.00 38 ARG A C 10
ATOM 11281 O O . ARG A 1 38 ? -1.223 23.217 2.698 1.00 0.00 38 ARG A O 10
ATOM 11302 N N . ARG A 1 39 ? 0.590 21.916 2.424 1.00 0.00 39 ARG A N 10
ATOM 11303 C CA . ARG A 1 39 ? 1.468 23.042 2.135 1.00 0.00 39 ARG A CA 10
ATOM 11304 C C . ARG A 1 39 ? 0.964 23.816 0.919 1.00 0.00 39 ARG A C 10
ATOM 11305 O O . ARG A 1 39 ? 1.125 25.033 0.838 1.00 0.00 39 ARG A O 10
ATOM 11326 N N . CYS A 1 40 ? 0.356 23.099 -0.021 1.00 0.00 40 CYS A N 10
ATOM 11327 C CA . CYS A 1 40 ? -0.167 23.726 -1.232 1.00 0.00 40 CYS A CA 10
ATOM 11328 C C . CYS A 1 40 ? -1.195 24.798 -0.886 1.00 0.00 40 CYS A C 10
ATOM 11329 O O . CYS A 1 40 ? -1.160 25.904 -1.426 1.00 0.00 40 CYS A O 10
ATOM 11337 N N . ARG A 1 41 ? -2.114 24.462 0.013 1.00 0.00 41 ARG A N 10
ATOM 11338 C CA . ARG A 1 41 ? -3.152 25.404 0.420 1.00 0.00 41 ARG A CA 10
ATOM 11339 C C . ARG A 1 41 ? -2.533 26.692 0.952 1.00 0.00 41 ARG A C 10
ATOM 11340 O O . ARG A 1 41 ? -2.971 27.789 0.610 1.00 0.00 41 ARG A O 10
ATOM 11361 N N . CYS A 1 42 ? -1.518 26.553 1.796 1.00 0.00 42 CYS A N 10
ATOM 11362 C CA . CYS A 1 42 ? -0.857 27.717 2.372 1.00 0.00 42 CYS A CA 10
ATOM 11363 C C . CYS A 1 42 ? 0.069 28.379 1.356 1.00 0.00 42 CYS A C 10
ATOM 11364 O O . CYS A 1 42 ? 0.202 29.603 1.328 1.00 0.00 42 CYS A O 10
ATOM 11372 N N . LYS A 1 43 ? 0.713 27.566 0.527 1.00 0.00 43 LYS A N 10
ATOM 11373 C CA . LYS A 1 43 ? 1.630 28.090 -0.479 1.00 0.00 43 LYS A CA 10
ATOM 11374 C C . LYS A 1 43 ? 0.882 28.684 -1.669 1.00 0.00 43 LYS A C 10
ATOM 11375 O O . LYS A 1 43 ? 1.418 29.531 -2.380 1.00 0.00 43 LYS A O 10
ATOM 11394 N N . PHE A 1 44 ? -0.347 28.230 -1.898 1.00 0.00 44 PHE A N 10
ATOM 11395 C CA . PHE A 1 44 ? -1.118 28.731 -3.031 1.00 0.00 44 PHE A CA 10
ATOM 11396 C C . PHE A 1 44 ? -1.452 30.210 -2.860 1.00 0.00 44 PHE A C 10
ATOM 11397 O O . PHE A 1 44 ? -1.204 30.996 -3.769 1.00 0.00 44 PHE A O 10
ATOM 11414 N N . ASN A 1 45 ? -1.988 30.554 -1.678 1.00 0.00 45 ASN A N 10
ATOM 11415 C CA . ASN A 1 45 ? -2.371 31.934 -1.304 1.00 0.00 45 ASN A CA 10
ATOM 11416 C C . ASN A 1 45 ? -3.667 31.905 -0.498 1.00 0.00 45 ASN A C 10
ATOM 11417 O O . ASN A 1 45 ? -4.327 32.932 -0.337 1.00 0.00 45 ASN A O 10
ATOM 11428 N N . GLN A 1 46 ? -4.036 30.725 -0.007 1.00 0.00 46 GLN A N 10
ATOM 11429 C CA . GLN A 1 46 ? -5.269 30.586 0.764 1.00 0.00 46 GLN A CA 10
ATOM 11430 C C . GLN A 1 46 ? -5.256 31.515 1.972 1.00 0.00 46 GLN A C 10
ATOM 11431 O O . GLN A 1 46 ? -6.275 32.114 2.314 1.00 0.00 46 GLN A O 10
ATOM 11445 N N . GLN A 1 47 ? -4.099 31.637 2.610 1.00 0.00 47 GLN A N 10
ATOM 11446 C CA . GLN A 1 47 ? -3.975 32.507 3.772 1.00 0.00 47 GLN A CA 10
ATOM 11447 C C . GLN A 1 47 ? -4.308 33.943 3.389 1.00 0.00 47 GLN A C 10
ATOM 11448 O O . GLN A 1 47 ? -4.870 34.697 4.183 1.00 0.00 47 GLN A O 10
ATOM 11462 N N . GLN A 1 48 ? -3.955 34.311 2.162 1.00 0.00 48 GLN A N 10
ATOM 11463 C CA . GLN A 1 48 ? -4.214 35.657 1.666 1.00 0.00 48 GLN A CA 10
ATOM 11464 C C . GLN A 1 48 ? -5.666 35.800 1.222 1.00 0.00 48 GLN A C 10
ATOM 11465 O O . GLN A 1 48 ? -6.184 36.912 1.125 1.00 0.00 48 GLN A O 10
ATOM 11479 N N . ARG A 1 49 ? -6.313 34.669 0.945 1.00 0.00 49 ARG A N 10
ATOM 11480 C CA . ARG A 1 49 ? -7.706 34.676 0.502 1.00 0.00 49 ARG A CA 10
ATOM 11481 C C . ARG A 1 49 ? -7.793 35.019 -0.983 1.00 0.00 49 ARG A C 10
ATOM 11482 O O . ARG A 1 49 ? -6.860 35.581 -1.555 1.00 0.00 49 ARG A O 10
ATOM 11503 N N . THR A 1 50 ? -8.920 34.676 -1.599 1.00 0.00 50 THR A N 10
ATOM 11504 C CA . THR A 1 50 ? -9.121 34.950 -3.018 1.00 0.00 50 THR A CA 10
ATOM 11505 C C . THR A 1 50 ? -9.485 36.415 -3.240 1.00 0.00 50 THR A C 10
ATOM 11506 O O . THR A 1 50 ? -10.090 37.052 -2.377 1.00 0.00 50 THR A O 10
ATOM 11517 N N . GLY A 1 51 ? -9.114 36.943 -4.402 1.00 0.00 51 GLY A N 10
ATOM 11518 C CA . GLY A 1 51 ? -9.408 38.334 -4.730 1.00 0.00 51 GLY A CA 10
ATOM 11519 C C . GLY A 1 51 ? -8.326 38.921 -5.629 1.00 0.00 51 GLY A C 10
ATOM 11520 O O . GLY A 1 51 ? -8.306 40.125 -5.886 1.00 0.00 51 GLY A O 10
ATOM 11524 N N . GLU A 1 52 ? -7.429 38.057 -6.101 1.00 0.00 52 GLU A N 10
ATOM 11525 C CA . GLU A 1 52 ? -6.338 38.486 -6.970 1.00 0.00 52 GLU A CA 10
ATOM 11526 C C . GLU A 1 52 ? -6.585 38.020 -8.408 1.00 0.00 52 GLU A C 10
ATOM 11527 O O . GLU A 1 52 ? -7.344 37.076 -8.626 1.00 0.00 52 GLU A O 10
ATOM 11539 N N . PRO A 1 53 ? -5.969 38.654 -9.386 1.00 0.00 53 PRO A N 10
ATOM 11540 C CA . PRO A 1 53 ? -6.134 38.273 -10.820 1.00 0.00 53 PRO A CA 10
ATOM 11541 C C . PRO A 1 53 ? -6.029 36.762 -11.040 1.00 0.00 53 PRO A C 10
ATOM 11542 O O . PRO A 1 53 ? -5.855 35.998 -10.091 1.00 0.00 53 PRO A O 10
ATOM 11553 N N . ASP A 1 54 ? -6.131 36.347 -12.303 1.00 0.00 54 ASP A N 10
ATOM 11554 C CA . ASP A 1 54 ? -6.044 34.930 -12.657 1.00 0.00 54 ASP A CA 10
ATOM 11555 C C . ASP A 1 54 ? -5.007 34.215 -11.798 1.00 0.00 54 ASP A C 10
ATOM 11556 O O . ASP A 1 54 ? -3.964 34.780 -11.469 1.00 0.00 54 ASP A O 10
ATOM 11565 N N . GLU A 1 55 ? -5.310 32.975 -11.427 1.00 0.00 55 GLU A N 10
ATOM 11566 C CA . GLU A 1 55 ? -4.408 32.192 -10.588 1.00 0.00 55 GLU A CA 10
ATOM 11567 C C . GLU A 1 55 ? -4.264 30.767 -11.118 1.00 0.00 55 GLU A C 10
ATOM 11568 O O . GLU A 1 55 ? -4.913 30.388 -12.093 1.00 0.00 55 GLU A O 10
ATOM 11580 N N . GLU A 1 56 ? -3.407 29.985 -10.466 1.00 0.00 56 GLU A N 10
ATOM 11581 C CA . GLU A 1 56 ? -3.178 28.603 -10.875 1.00 0.00 56 GLU A CA 10
ATOM 11582 C C . GLU A 1 56 ? -3.908 27.637 -9.945 1.00 0.00 56 GLU A C 10
ATOM 11583 O O . GLU A 1 56 ? -4.831 28.026 -9.229 1.00 0.00 56 GLU A O 10
ATOM 11595 N N . GLU A 1 57 ? -3.490 26.375 -9.964 1.00 0.00 57 GLU A N 10
ATOM 11596 C CA . GLU A 1 57 ? -4.111 25.358 -9.122 1.00 0.00 57 GLU A CA 10
ATOM 11597 C C . GLU A 1 57 ? -3.696 25.539 -7.663 1.00 0.00 57 GLU A C 10
ATOM 11598 O O . GLU A 1 57 ? -2.724 26.233 -7.364 1.00 0.00 57 GLU A O 10
ATOM 11610 N N . GLY A 1 58 ? -4.447 24.914 -6.759 1.00 0.00 58 GLY A N 10
ATOM 11611 C CA . GLY A 1 58 ? -4.164 25.009 -5.333 1.00 0.00 58 GLY A CA 10
ATOM 11612 C C . GLY A 1 58 ? -5.448 24.820 -4.535 1.00 0.00 58 GLY A C 10
ATOM 11613 O O . GLY A 1 58 ? -5.435 24.281 -3.429 1.00 0.00 58 GLY A O 10
ATOM 11617 N N . THR A 1 59 ? -6.558 25.262 -5.119 1.00 0.00 59 THR A N 10
ATOM 11618 C CA . THR A 1 59 ? -7.857 25.134 -4.473 1.00 0.00 59 THR A CA 10
ATOM 11619 C C . THR A 1 59 ? -8.656 24.011 -5.124 1.00 0.00 59 THR A C 10
ATOM 11620 O O . THR A 1 59 ? -9.882 23.975 -5.037 1.00 0.00 59 THR A O 10
ATOM 11631 N N . PHE A 1 60 ? -7.950 23.089 -5.771 1.00 0.00 60 PHE A N 10
ATOM 11632 C CA . PHE A 1 60 ? -8.610 21.965 -6.424 1.00 0.00 60 PHE A CA 10
ATOM 11633 C C . PHE A 1 60 ? -9.232 21.065 -5.372 1.00 0.00 60 PHE A C 10
ATOM 11634 O O . PHE A 1 60 ? -10.369 20.612 -5.510 1.00 0.00 60 PHE A O 10
ATOM 11651 N N . ARG A 1 61 ? -8.478 20.829 -4.307 1.00 0.00 61 ARG A N 10
ATOM 11652 C CA . ARG A 1 61 ? -8.953 20.006 -3.208 1.00 0.00 61 ARG A CA 10
ATOM 11653 C C . ARG A 1 61 ? -10.194 20.643 -2.598 1.00 0.00 61 ARG A C 10
ATOM 11654 O O . ARG A 1 61 ? -11.087 19.955 -2.111 1.00 0.00 61 ARG A O 10
ATOM 11675 N N . SER A 1 62 ? -10.235 21.970 -2.632 1.00 0.00 62 SER A N 10
ATOM 11676 C CA . SER A 1 62 ? -11.365 22.707 -2.082 1.00 0.00 62 SER A CA 10
ATOM 11677 C C . SER A 1 62 ? -12.649 22.335 -2.816 1.00 0.00 62 SER A C 10
ATOM 11678 O O . SER A 1 62 ? -13.726 22.306 -2.221 1.00 0.00 62 SER A O 10
ATOM 11686 N N . SER A 1 63 ? -12.530 22.046 -4.108 1.00 0.00 63 SER A N 10
ATOM 11687 C CA . SER A 1 63 ? -13.695 21.675 -4.900 1.00 0.00 63 SER A CA 10
ATOM 11688 C C . SER A 1 63 ? -14.286 20.365 -4.389 1.00 0.00 63 SER A C 10
ATOM 11689 O O . SER A 1 63 ? -15.496 20.149 -4.458 1.00 0.00 63 SER A O 10
ATOM 11697 N N . ILE A 1 64 ? -13.425 19.495 -3.867 1.00 0.00 64 ILE A N 10
ATOM 11698 C CA . ILE A 1 64 ? -13.880 18.212 -3.339 1.00 0.00 64 ILE A CA 10
ATOM 11699 C C . ILE A 1 64 ? -14.800 18.431 -2.142 1.00 0.00 64 ILE A C 10
ATOM 11700 O O . ILE A 1 64 ? -15.739 17.667 -1.923 1.00 0.00 64 ILE A O 10
ATOM 11716 N N . ARG A 1 65 ? -14.525 19.481 -1.370 1.00 0.00 65 ARG A N 10
ATOM 11717 C CA . ARG A 1 65 ? -15.342 19.784 -0.202 1.00 0.00 65 ARG A CA 10
ATOM 11718 C C . ARG A 1 65 ? -16.791 19.996 -0.616 1.00 0.00 65 ARG A C 10
ATOM 11719 O O . ARG A 1 65 ? -17.711 19.696 0.144 1.00 0.00 65 ARG A O 10
ATOM 11740 N N . ARG A 1 66 ? -16.993 20.503 -1.831 1.00 0.00 66 ARG A N 10
ATOM 11741 C CA . ARG A 1 66 ? -18.340 20.733 -2.327 1.00 0.00 66 ARG A CA 10
ATOM 11742 C C . ARG A 1 66 ? -19.130 19.432 -2.285 1.00 0.00 66 ARG A C 10
ATOM 11743 O O . ARG A 1 66 ? -20.327 19.429 -2.014 1.00 0.00 66 ARG A O 10
ATOM 11764 N N . LEU A 1 67 ? -18.445 18.328 -2.551 1.00 0.00 67 LEU A N 10
ATOM 11765 C CA . LEU A 1 67 ? -19.087 17.023 -2.536 1.00 0.00 67 LEU A CA 10
ATOM 11766 C C . LEU A 1 67 ? -19.711 16.751 -1.170 1.00 0.00 67 LEU A C 10
ATOM 11767 O O . LEU A 1 67 ? -20.614 15.927 -1.044 1.00 0.00 67 LEU A O 10
ATOM 11783 N N . SER A 1 68 ? -19.208 17.436 -0.146 1.00 0.00 68 SER A N 10
ATOM 11784 C CA . SER A 1 68 ? -19.713 17.243 1.210 1.00 0.00 68 SER A CA 10
ATOM 11785 C C . SER A 1 68 ? -21.144 17.756 1.351 1.00 0.00 68 SER A C 10
ATOM 11786 O O . SER A 1 68 ? -22.006 17.062 1.891 1.00 0.00 68 SER A O 10
ATOM 11794 N N . THR A 1 69 ? -21.386 18.976 0.876 1.00 0.00 69 THR A N 10
ATOM 11795 C CA . THR A 1 69 ? -22.716 19.577 0.967 1.00 0.00 69 THR A CA 10
ATOM 11796 C C . THR A 1 69 ? -23.409 19.593 -0.391 1.00 0.00 69 THR A C 10
ATOM 11797 O O . THR A 1 69 ? -24.620 19.391 -0.483 1.00 0.00 69 THR A O 10
ATOM 11808 N N . ARG A 1 70 ? -22.638 19.848 -1.441 1.00 0.00 70 ARG A N 10
ATOM 11809 C CA . ARG A 1 70 ? -23.199 19.903 -2.788 1.00 0.00 70 ARG A CA 10
ATOM 11810 C C . ARG A 1 70 ? -23.500 18.504 -3.323 1.00 0.00 70 ARG A C 10
ATOM 11811 O O . ARG A 1 70 ? -23.984 18.356 -4.445 1.00 0.00 70 ARG A O 10
ATOM 11832 N N . ARG A 1 71 ? -23.215 17.482 -2.522 1.00 0.00 71 ARG A N 10
ATOM 11833 C CA . ARG A 1 71 ? -23.466 16.107 -2.947 1.00 0.00 71 ARG A CA 10
ATOM 11834 C C . ARG A 1 71 ? -23.689 15.200 -1.739 1.00 0.00 71 ARG A C 10
ATOM 11835 O O . ARG A 1 71 ? -22.806 15.040 -0.897 1.00 0.00 71 ARG A O 10
ATOM 11856 N N . ARG A 1 72 ? -24.876 14.606 -1.663 1.00 0.00 72 ARG A N 10
ATOM 11857 C CA . ARG A 1 72 ? -25.204 13.714 -0.556 1.00 0.00 72 ARG A CA 10
ATOM 11858 C C . ARG A 1 72 ? -24.978 14.411 0.781 1.00 0.00 72 ARG A C 10
ATOM 11859 O O . ARG A 1 72 ? -25.810 15.222 1.152 1.00 0.00 72 ARG A O 10
ATOM 11881 N N . GLU A 1 1 ? -1.365 -37.581 13.435 1.00 0.00 1 GLU A N 11
ATOM 11882 C CA . GLU A 1 1 ? -0.407 -36.489 13.100 1.00 0.00 1 GLU A CA 11
ATOM 11883 C C . GLU A 1 1 ? -0.196 -36.448 11.590 1.00 0.00 1 GLU A C 11
ATOM 11884 O O . GLU A 1 1 ? -0.553 -35.471 10.931 1.00 0.00 1 GLU A O 11
ATOM 11898 N N . SER A 1 2 ? 0.382 -37.515 11.047 1.00 0.00 2 SER A N 11
ATOM 11899 C CA . SER A 1 2 ? 0.633 -37.588 9.612 1.00 0.00 2 SER A CA 11
ATOM 11900 C C . SER A 1 2 ? 1.469 -36.397 9.150 1.00 0.00 2 SER A C 11
ATOM 11901 O O . SER A 1 2 ? 1.055 -35.641 8.272 1.00 0.00 2 SER A O 11
ATOM 11909 N N . PRO A 1 3 ? 2.630 -36.221 9.724 1.00 0.00 3 PRO A N 11
ATOM 11910 C CA . PRO A 1 3 ? 3.542 -35.097 9.365 1.00 0.00 3 PRO A CA 11
ATOM 11911 C C . PRO A 1 3 ? 4.140 -35.263 7.971 1.00 0.00 3 PRO A C 11
ATOM 11912 O O . PRO A 1 3 ? 4.548 -34.289 7.339 1.00 0.00 3 PRO A O 11
ATOM 11923 N N . LYS A 1 4 ? 4.187 -36.505 7.497 1.00 0.00 4 LYS A N 11
ATOM 11924 C CA . LYS A 1 4 ? 4.736 -36.786 6.175 1.00 0.00 4 LYS A CA 11
ATOM 11925 C C . LYS A 1 4 ? 3.753 -36.362 5.088 1.00 0.00 4 LYS A C 11
ATOM 11926 O O . LYS A 1 4 ? 4.090 -36.345 3.905 1.00 0.00 4 LYS A O 11
ATOM 11945 N N . GLU A 1 5 ? 2.535 -36.022 5.500 1.00 0.00 5 GLU A N 11
ATOM 11946 C CA . GLU A 1 5 ? 1.508 -35.601 4.554 1.00 0.00 5 GLU A CA 11
ATOM 11947 C C . GLU A 1 5 ? 1.346 -34.084 4.576 1.00 0.00 5 GLU A C 11
ATOM 11948 O O . GLU A 1 5 ? 1.737 -33.424 5.540 1.00 0.00 5 GLU A O 11
ATOM 11960 N N . HIS A 1 6 ? 0.767 -33.542 3.505 1.00 0.00 6 HIS A N 11
ATOM 11961 C CA . HIS A 1 6 ? 0.549 -32.101 3.396 1.00 0.00 6 HIS A CA 11
ATOM 11962 C C . HIS A 1 6 ? -0.924 -31.805 3.133 1.00 0.00 6 HIS A C 11
ATOM 11963 O O . HIS A 1 6 ? -1.627 -32.610 2.522 1.00 0.00 6 HIS A O 11
ATOM 11978 N N . ASP A 1 7 ? -1.382 -30.646 3.596 1.00 0.00 7 ASP A N 11
ATOM 11979 C CA . ASP A 1 7 ? -2.773 -30.250 3.408 1.00 0.00 7 ASP A CA 11
ATOM 11980 C C . ASP A 1 7 ? -2.859 -28.785 2.978 1.00 0.00 7 ASP A C 11
ATOM 11981 O O . ASP A 1 7 ? -1.909 -28.023 3.160 1.00 0.00 7 ASP A O 11
ATOM 11990 N N . PRO A 1 8 ? -3.972 -28.379 2.418 1.00 0.00 8 PRO A N 11
ATOM 11991 C CA . PRO A 1 8 ? -4.170 -26.972 1.960 1.00 0.00 8 PRO A CA 11
ATOM 11992 C C . PRO A 1 8 ? -4.280 -25.995 3.129 1.00 0.00 8 PRO A C 11
ATOM 11993 O O . PRO A 1 8 ? -3.998 -24.805 2.984 1.00 0.00 8 PRO A O 11
ATOM 12004 N N . PHE A 1 9 ? -4.691 -26.505 4.286 1.00 0.00 9 PHE A N 11
ATOM 12005 C CA . PHE A 1 9 ? -4.833 -25.667 5.471 1.00 0.00 9 PHE A CA 11
ATOM 12006 C C . PHE A 1 9 ? -3.546 -24.893 5.740 1.00 0.00 9 PHE A C 11
ATOM 12007 O O . PHE A 1 9 ? -3.574 -23.798 6.302 1.00 0.00 9 PHE A O 11
ATOM 12024 N N . THR A 1 10 ? -2.419 -25.471 5.338 1.00 0.00 10 THR A N 11
ATOM 12025 C CA . THR A 1 10 ? -1.126 -24.827 5.546 1.00 0.00 10 THR A CA 11
ATOM 12026 C C . THR A 1 10 ? -1.139 -23.404 4.994 1.00 0.00 10 THR A C 11
ATOM 12027 O O . THR A 1 10 ? -0.585 -22.488 5.606 1.00 0.00 10 THR A O 11
ATOM 12038 N N . TYR A 1 11 ? -1.772 -23.223 3.839 1.00 0.00 11 TYR A N 11
ATOM 12039 C CA . TYR A 1 11 ? -1.848 -21.906 3.217 1.00 0.00 11 TYR A CA 11
ATOM 12040 C C . TYR A 1 11 ? -3.248 -21.646 2.668 1.00 0.00 11 TYR A C 11
ATOM 12041 O O . TYR A 1 11 ? -3.825 -22.489 1.982 1.00 0.00 11 TYR A O 11
ATOM 12059 N N . ASP A 1 12 ? -3.787 -20.469 2.975 1.00 0.00 12 ASP A N 11
ATOM 12060 C CA . ASP A 1 12 ? -5.119 -20.100 2.508 1.00 0.00 12 ASP A CA 11
ATOM 12061 C C . ASP A 1 12 ? -5.269 -18.581 2.475 1.00 0.00 12 ASP A C 11
ATOM 12062 O O . ASP A 1 12 ? -6.261 -18.055 1.972 1.00 0.00 12 ASP A O 11
ATOM 12071 N N . TYR A 1 13 ? -4.274 -17.884 3.017 1.00 0.00 13 TYR A N 11
ATOM 12072 C CA . TYR A 1 13 ? -4.299 -16.426 3.049 1.00 0.00 13 TYR A CA 11
ATOM 12073 C C . TYR A 1 13 ? -3.887 -15.852 1.698 1.00 0.00 13 TYR A C 11
ATOM 12074 O O . TYR A 1 13 ? -3.312 -14.768 1.626 1.00 0.00 13 TYR A O 11
ATOM 12092 N N . GLN A 1 14 ? -4.180 -16.588 0.633 1.00 0.00 14 GLN A N 11
ATOM 12093 C CA . GLN A 1 14 ? -3.823 -16.150 -0.712 1.00 0.00 14 GLN A CA 11
ATOM 12094 C C . GLN A 1 14 ? -4.301 -14.724 -0.978 1.00 0.00 14 GLN A C 11
ATOM 12095 O O . GLN A 1 14 ? -3.527 -13.875 -1.413 1.00 0.00 14 GLN A O 11
ATOM 12109 N N . SER A 1 15 ? -5.580 -14.468 -0.726 1.00 0.00 15 SER A N 11
ATOM 12110 C CA . SER A 1 15 ? -6.138 -13.138 -0.958 1.00 0.00 15 SER A CA 11
ATOM 12111 C C . SER A 1 15 ? -5.815 -12.183 0.190 1.00 0.00 15 SER A C 11
ATOM 12112 O O . SER A 1 15 ? -5.614 -10.987 -0.028 1.00 0.00 15 SER A O 11
ATOM 12120 N N . LEU A 1 16 ? -5.779 -12.707 1.409 1.00 0.00 16 LEU A N 11
ATOM 12121 C CA . LEU A 1 16 ? -5.495 -11.876 2.577 1.00 0.00 16 LEU A CA 11
ATOM 12122 C C . LEU A 1 16 ? -3.996 -11.621 2.731 1.00 0.00 16 LEU A C 11
ATOM 12123 O O . LEU A 1 16 ? -3.573 -10.901 3.634 1.00 0.00 16 LEU A O 11
ATOM 12139 N N . GLN A 1 17 ? -3.194 -12.222 1.860 1.00 0.00 17 GLN A N 11
ATOM 12140 C CA . GLN A 1 17 ? -1.746 -12.049 1.930 1.00 0.00 17 GLN A CA 11
ATOM 12141 C C . GLN A 1 17 ? -1.331 -10.654 1.464 1.00 0.00 17 GLN A C 11
ATOM 12142 O O . GLN A 1 17 ? -0.502 -10.001 2.096 1.00 0.00 17 GLN A O 11
ATOM 12156 N N . ILE A 1 18 ? -1.897 -10.211 0.344 1.00 0.00 18 ILE A N 11
ATOM 12157 C CA . ILE A 1 18 ? -1.559 -8.899 -0.207 1.00 0.00 18 ILE A CA 11
ATOM 12158 C C . ILE A 1 18 ? -2.589 -7.845 0.199 1.00 0.00 18 ILE A C 11
ATOM 12159 O O . ILE A 1 18 ? -2.320 -6.646 0.137 1.00 0.00 18 ILE A O 11
ATOM 12175 N N . GLY A 1 19 ? -3.768 -8.293 0.607 1.00 0.00 19 GLY A N 11
ATOM 12176 C CA . GLY A 1 19 ? -4.827 -7.369 1.005 1.00 0.00 19 GLY A CA 11
ATOM 12177 C C . GLY A 1 19 ? -4.289 -6.239 1.883 1.00 0.00 19 GLY A C 11
ATOM 12178 O O . GLY A 1 19 ? -3.831 -5.215 1.377 1.00 0.00 19 GLY A O 11
ATOM 12182 N N . GLY A 1 20 ? -4.370 -6.441 3.197 1.00 0.00 20 GLY A N 11
ATOM 12183 C CA . GLY A 1 20 ? -3.914 -5.449 4.172 1.00 0.00 20 GLY A CA 11
ATOM 12184 C C . GLY A 1 20 ? -2.715 -4.648 3.671 1.00 0.00 20 GLY A C 11
ATOM 12185 O O . GLY A 1 20 ? -2.550 -3.478 4.021 1.00 0.00 20 GLY A O 11
ATOM 12189 N N . LEU A 1 21 ? -1.874 -5.282 2.864 1.00 0.00 21 LEU A N 11
ATOM 12190 C CA . LEU A 1 21 ? -0.688 -4.616 2.340 1.00 0.00 21 LEU A CA 11
ATOM 12191 C C . LEU A 1 21 ? -1.046 -3.549 1.304 1.00 0.00 21 LEU A C 11
ATOM 12192 O O . LEU A 1 21 ? -0.577 -2.412 1.389 1.00 0.00 21 LEU A O 11
ATOM 12208 N N . VAL A 1 22 ? -1.857 -3.919 0.314 1.00 0.00 22 VAL A N 11
ATOM 12209 C CA . VAL A 1 22 ? -2.224 -2.973 -0.736 1.00 0.00 22 VAL A CA 11
ATOM 12210 C C . VAL A 1 22 ? -3.089 -1.834 -0.204 1.00 0.00 22 VAL A C 11
ATOM 12211 O O . VAL A 1 22 ? -2.788 -0.666 -0.441 1.00 0.00 22 VAL A O 11
ATOM 12224 N N . ILE A 1 23 ? -4.155 -2.169 0.516 1.00 0.00 23 ILE A N 11
ATOM 12225 C CA . ILE A 1 23 ? -5.041 -1.139 1.056 1.00 0.00 23 ILE A CA 11
ATOM 12226 C C . ILE A 1 23 ? -4.272 -0.198 1.975 1.00 0.00 23 ILE A C 11
ATOM 12227 O O . ILE A 1 23 ? -4.490 1.015 1.962 1.00 0.00 23 ILE A O 11
ATOM 12243 N N . ALA A 1 24 ? -3.367 -0.761 2.766 1.00 0.00 24 ALA A N 11
ATOM 12244 C CA . ALA A 1 24 ? -2.569 0.043 3.677 1.00 0.00 24 ALA A CA 11
ATOM 12245 C C . ALA A 1 24 ? -1.749 1.059 2.891 1.00 0.00 24 ALA A C 11
ATOM 12246 O O . ALA A 1 24 ? -1.560 2.201 3.323 1.00 0.00 24 ALA A O 11
ATOM 12253 N N . GLY A 1 25 ? -1.263 0.631 1.730 1.00 0.00 25 GLY A N 11
ATOM 12254 C CA . GLY A 1 25 ? -0.460 1.497 0.879 1.00 0.00 25 GLY A CA 11
ATOM 12255 C C . GLY A 1 25 ? -1.260 2.694 0.380 1.00 0.00 25 GLY A C 11
ATOM 12256 O O . GLY A 1 25 ? -0.738 3.802 0.319 1.00 0.00 25 GLY A O 11
ATOM 12260 N N . ILE A 1 26 ? -2.520 2.471 0.011 1.00 0.00 26 ILE A N 11
ATOM 12261 C CA . ILE A 1 26 ? -3.355 3.562 -0.495 1.00 0.00 26 ILE A CA 11
ATOM 12262 C C . ILE A 1 26 ? -3.581 4.624 0.577 1.00 0.00 26 ILE A C 11
ATOM 12263 O O . ILE A 1 26 ? -3.556 5.819 0.286 1.00 0.00 26 ILE A O 11
ATOM 12279 N N . LEU A 1 27 ? -3.824 4.192 1.809 1.00 0.00 27 LEU A N 11
ATOM 12280 C CA . LEU A 1 27 ? -4.072 5.141 2.892 1.00 0.00 27 LEU A CA 11
ATOM 12281 C C . LEU A 1 27 ? -2.861 6.055 3.117 1.00 0.00 27 LEU A C 11
ATOM 12282 O O . LEU A 1 27 ? -3.000 7.275 3.199 1.00 0.00 27 LEU A O 11
ATOM 12298 N N . PHE A 1 28 ? -1.680 5.454 3.210 1.00 0.00 28 PHE A N 11
ATOM 12299 C CA . PHE A 1 28 ? -0.443 6.205 3.417 1.00 0.00 28 PHE A CA 11
ATOM 12300 C C . PHE A 1 28 ? -0.039 6.977 2.161 1.00 0.00 28 PHE A C 11
ATOM 12301 O O . PHE A 1 28 ? 0.476 8.086 2.248 1.00 0.00 28 PHE A O 11
ATOM 12318 N N . ILE A 1 29 ? -0.273 6.383 0.994 1.00 0.00 29 ILE A N 11
ATOM 12319 C CA . ILE A 1 29 ? 0.073 7.030 -0.271 1.00 0.00 29 ILE A CA 11
ATOM 12320 C C . ILE A 1 29 ? -0.816 8.243 -0.480 1.00 0.00 29 ILE A C 11
ATOM 12321 O O . ILE A 1 29 ? -0.347 9.327 -0.822 1.00 0.00 29 ILE A O 11
ATOM 12337 N N . LEU A 1 30 ? -2.096 8.056 -0.201 1.00 0.00 30 LEU A N 11
ATOM 12338 C CA . LEU A 1 30 ? -3.050 9.124 -0.277 1.00 0.00 30 LEU A CA 11
ATOM 12339 C C . LEU A 1 30 ? -2.641 10.100 0.787 1.00 0.00 30 LEU A C 11
ATOM 12340 O O . LEU A 1 30 ? -2.775 11.312 0.650 1.00 0.00 30 LEU A O 11
ATOM 12356 N N . GLY A 1 31 ? -2.136 9.515 1.868 1.00 0.00 31 GLY A N 11
ATOM 12357 C CA . GLY A 1 31 ? -1.684 10.303 3.013 1.00 0.00 31 GLY A CA 11
ATOM 12358 C C . GLY A 1 31 ? -0.556 11.267 2.630 1.00 0.00 31 GLY A C 11
ATOM 12359 O O . GLY A 1 31 ? -0.633 12.464 2.906 1.00 0.00 31 GLY A O 11
ATOM 12363 N N . ILE A 1 32 ? 0.494 10.741 2.001 1.00 0.00 32 ILE A N 11
ATOM 12364 C CA . ILE A 1 32 ? 1.628 11.573 1.602 1.00 0.00 32 ILE A CA 11
ATOM 12365 C C . ILE A 1 32 ? 1.200 12.623 0.584 1.00 0.00 32 ILE A C 11
ATOM 12366 O O . ILE A 1 32 ? 1.570 13.792 0.694 1.00 0.00 32 ILE A O 11
ATOM 12382 N N . LEU A 1 33 ? 0.414 12.203 -0.402 1.00 0.00 33 LEU A N 11
ATOM 12383 C CA . LEU A 1 33 ? -0.057 13.126 -1.424 1.00 0.00 33 LEU A CA 11
ATOM 12384 C C . LEU A 1 33 ? -0.922 14.196 -0.783 1.00 0.00 33 LEU A C 11
ATOM 12385 O O . LEU A 1 33 ? -0.784 15.382 -1.074 1.00 0.00 33 LEU A O 11
ATOM 12401 N N . ILE A 1 34 ? -1.812 13.760 0.093 1.00 0.00 34 ILE A N 11
ATOM 12402 C CA . ILE A 1 34 ? -2.710 14.683 0.786 1.00 0.00 34 ILE A CA 11
ATOM 12403 C C . ILE A 1 34 ? -1.929 15.700 1.620 1.00 0.00 34 ILE A C 11
ATOM 12404 O O . ILE A 1 34 ? -2.240 16.891 1.607 1.00 0.00 34 ILE A O 11
ATOM 12420 N N . VAL A 1 35 ? -0.927 15.229 2.357 1.00 0.00 35 VAL A N 11
ATOM 12421 C CA . VAL A 1 35 ? -0.136 16.121 3.199 1.00 0.00 35 VAL A CA 11
ATOM 12422 C C . VAL A 1 35 ? 0.479 17.246 2.370 1.00 0.00 35 VAL A C 11
ATOM 12423 O O . VAL A 1 35 ? 0.332 18.422 2.702 1.00 0.00 35 VAL A O 11
ATOM 12436 N N . LEU A 1 36 ? 1.164 16.880 1.293 1.00 0.00 36 LEU A N 11
ATOM 12437 C CA . LEU A 1 36 ? 1.791 17.872 0.425 1.00 0.00 36 LEU A CA 11
ATOM 12438 C C . LEU A 1 36 ? 0.735 18.728 -0.268 1.00 0.00 36 LEU A C 11
ATOM 12439 O O . LEU A 1 36 ? 0.955 19.909 -0.534 1.00 0.00 36 LEU A O 11
ATOM 12455 N N . SER A 1 37 ? -0.408 18.120 -0.567 1.00 0.00 37 SER A N 11
ATOM 12456 C CA . SER A 1 37 ? -1.493 18.826 -1.242 1.00 0.00 37 SER A CA 11
ATOM 12457 C C . SER A 1 37 ? -1.996 20.003 -0.407 1.00 0.00 37 SER A C 11
ATOM 12458 O O . SER A 1 37 ? -2.368 21.043 -0.950 1.00 0.00 37 SER A O 11
ATOM 12466 N N . ARG A 1 38 ? -2.016 19.832 0.910 1.00 0.00 38 ARG A N 11
ATOM 12467 C CA . ARG A 1 38 ? -2.491 20.890 1.800 1.00 0.00 38 ARG A CA 11
ATOM 12468 C C . ARG A 1 38 ? -1.683 22.170 1.604 1.00 0.00 38 ARG A C 11
ATOM 12469 O O . ARG A 1 38 ? -2.235 23.270 1.619 1.00 0.00 38 ARG A O 11
ATOM 12490 N N . ARG A 1 39 ? -0.375 22.022 1.429 1.00 0.00 39 ARG A N 11
ATOM 12491 C CA . ARG A 1 39 ? 0.498 23.178 1.241 1.00 0.00 39 ARG A CA 11
ATOM 12492 C C . ARG A 1 39 ? 0.075 23.992 0.021 1.00 0.00 39 ARG A C 11
ATOM 12493 O O . ARG A 1 39 ? 0.257 25.209 -0.017 1.00 0.00 39 ARG A O 11
ATOM 12514 N N . CYS A 1 40 ? -0.477 23.314 -0.979 1.00 0.00 40 CYS A N 11
ATOM 12515 C CA . CYS A 1 40 ? -0.906 23.987 -2.201 1.00 0.00 40 CYS A CA 11
ATOM 12516 C C . CYS A 1 40 ? -1.937 25.075 -1.905 1.00 0.00 40 CYS A C 11
ATOM 12517 O O . CYS A 1 40 ? -1.847 26.184 -2.432 1.00 0.00 40 CYS A O 11
ATOM 12525 N N . ARG A 1 41 ? -2.919 24.749 -1.071 1.00 0.00 41 ARG A N 11
ATOM 12526 C CA . ARG A 1 41 ? -3.966 25.708 -0.728 1.00 0.00 41 ARG A CA 11
ATOM 12527 C C . ARG A 1 41 ? -3.366 26.987 -0.152 1.00 0.00 41 ARG A C 11
ATOM 12528 O O . ARG A 1 41 ? -3.831 28.090 -0.448 1.00 0.00 41 ARG A O 11
ATOM 12549 N N . CYS A 1 42 ? -2.341 26.836 0.676 1.00 0.00 42 CYS A N 11
ATOM 12550 C CA . CYS A 1 42 ? -1.697 27.987 1.295 1.00 0.00 42 CYS A CA 11
ATOM 12551 C C . CYS A 1 42 ? -0.770 28.697 0.308 1.00 0.00 42 CYS A C 11
ATOM 12552 O O . CYS A 1 42 ? -0.803 29.921 0.181 1.00 0.00 42 CYS A O 11
ATOM 12560 N N . LYS A 1 43 ? 0.060 27.920 -0.382 1.00 0.00 43 LYS A N 11
ATOM 12561 C CA . LYS A 1 43 ? 1.003 28.484 -1.348 1.00 0.00 43 LYS A CA 11
ATOM 12562 C C . LYS A 1 43 ? 0.283 29.226 -2.470 1.00 0.00 43 LYS A C 11
ATOM 12563 O O . LYS A 1 43 ? 0.784 30.226 -2.984 1.00 0.00 43 LYS A O 11
ATOM 12582 N N . PHE A 1 44 ? -0.877 28.720 -2.863 1.00 0.00 44 PHE A N 11
ATOM 12583 C CA . PHE A 1 44 ? -1.636 29.328 -3.951 1.00 0.00 44 PHE A CA 11
ATOM 12584 C C . PHE A 1 44 ? -2.127 30.727 -3.596 1.00 0.00 44 PHE A C 11
ATOM 12585 O O . PHE A 1 44 ? -1.976 31.660 -4.382 1.00 0.00 44 PHE A O 11
ATOM 12602 N N . ASN A 1 45 ? -2.718 30.873 -2.418 1.00 0.00 45 ASN A N 11
ATOM 12603 C CA . ASN A 1 45 ? -3.227 32.173 -2.000 1.00 0.00 45 ASN A CA 11
ATOM 12604 C C . ASN A 1 45 ? -2.084 33.124 -1.672 1.00 0.00 45 ASN A C 11
ATOM 12605 O O . ASN A 1 45 ? -1.386 32.950 -0.672 1.00 0.00 45 ASN A O 11
ATOM 12616 N N . GLN A 1 46 ? -1.900 34.133 -2.516 1.00 0.00 46 GLN A N 11
ATOM 12617 C CA . GLN A 1 46 ? -0.840 35.106 -2.295 1.00 0.00 46 GLN A CA 11
ATOM 12618 C C . GLN A 1 46 ? -1.045 35.808 -0.959 1.00 0.00 46 GLN A C 11
ATOM 12619 O O . GLN A 1 46 ? -0.083 36.142 -0.266 1.00 0.00 46 GLN A O 11
ATOM 12633 N N . GLN A 1 47 ? -2.306 36.022 -0.600 1.00 0.00 47 GLN A N 11
ATOM 12634 C CA . GLN A 1 47 ? -2.631 36.680 0.658 1.00 0.00 47 GLN A CA 11
ATOM 12635 C C . GLN A 1 47 ? -1.994 35.932 1.824 1.00 0.00 47 GLN A C 11
ATOM 12636 O O . GLN A 1 47 ? -1.397 36.537 2.714 1.00 0.00 47 GLN A O 11
ATOM 12650 N N . GLN A 1 48 ? -2.119 34.608 1.807 1.00 0.00 48 GLN A N 11
ATOM 12651 C CA . GLN A 1 48 ? -1.545 33.784 2.862 1.00 0.00 48 GLN A CA 11
ATOM 12652 C C . GLN A 1 48 ? -0.025 33.779 2.755 1.00 0.00 48 GLN A C 11
ATOM 12653 O O . GLN A 1 48 ? 0.681 33.859 3.760 1.00 0.00 48 GLN A O 11
ATOM 12667 N N . ARG A 1 49 ? 0.469 33.691 1.524 1.00 0.00 49 ARG A N 11
ATOM 12668 C CA . ARG A 1 49 ? 1.906 33.683 1.280 1.00 0.00 49 ARG A CA 11
ATOM 12669 C C . ARG A 1 49 ? 2.200 34.139 -0.145 1.00 0.00 49 ARG A C 11
ATOM 12670 O O . ARG A 1 49 ? 1.826 33.468 -1.107 1.00 0.00 49 ARG A O 11
ATOM 12691 N N . THR A 1 50 ? 2.867 35.281 -0.274 1.00 0.00 50 THR A N 11
ATOM 12692 C CA . THR A 1 50 ? 3.200 35.818 -1.589 1.00 0.00 50 THR A CA 11
ATOM 12693 C C . THR A 1 50 ? 4.673 35.588 -1.909 1.00 0.00 50 THR A C 11
ATOM 12694 O O . THR A 1 50 ? 5.540 35.764 -1.052 1.00 0.00 50 THR A O 11
ATOM 12705 N N . GLY A 1 51 ? 4.949 35.200 -3.149 1.00 0.00 51 GLY A N 11
ATOM 12706 C CA . GLY A 1 51 ? 6.322 34.953 -3.570 1.00 0.00 51 GLY A CA 11
ATOM 12707 C C . GLY A 1 51 ? 6.401 33.773 -4.533 1.00 0.00 51 GLY A C 11
ATOM 12708 O O . GLY A 1 51 ? 7.042 33.858 -5.580 1.00 0.00 51 GLY A O 11
ATOM 12712 N N . GLU A 1 52 ? 5.753 32.669 -4.170 1.00 0.00 52 GLU A N 11
ATOM 12713 C CA . GLU A 1 52 ? 5.771 31.481 -5.015 1.00 0.00 52 GLU A CA 11
ATOM 12714 C C . GLU A 1 52 ? 4.868 31.672 -6.241 1.00 0.00 52 GLU A C 11
ATOM 12715 O O . GLU A 1 52 ? 3.916 32.450 -6.191 1.00 0.00 52 GLU A O 11
ATOM 12727 N N . PRO A 1 53 ? 5.129 30.979 -7.333 1.00 0.00 53 PRO A N 11
ATOM 12728 C CA . PRO A 1 53 ? 4.295 31.093 -8.564 1.00 0.00 53 PRO A CA 11
ATOM 12729 C C . PRO A 1 53 ? 2.801 31.101 -8.254 1.00 0.00 53 PRO A C 11
ATOM 12730 O O . PRO A 1 53 ? 2.378 30.689 -7.174 1.00 0.00 53 PRO A O 11
ATOM 12741 N N . ASP A 1 54 ? 2.006 31.561 -9.217 1.00 0.00 54 ASP A N 11
ATOM 12742 C CA . ASP A 1 54 ? 0.559 31.606 -9.043 1.00 0.00 54 ASP A CA 11
ATOM 12743 C C . ASP A 1 54 ? -0.007 30.192 -8.943 1.00 0.00 54 ASP A C 11
ATOM 12744 O O . ASP A 1 54 ? -1.060 29.973 -8.344 1.00 0.00 54 ASP A O 11
ATOM 12753 N N . GLU A 1 55 ? 0.705 29.236 -9.535 1.00 0.00 55 GLU A N 11
ATOM 12754 C CA . GLU A 1 55 ? 0.275 27.842 -9.510 1.00 0.00 55 GLU A CA 11
ATOM 12755 C C . GLU A 1 55 ? -1.057 27.672 -10.233 1.00 0.00 55 GLU A C 11
ATOM 12756 O O . GLU A 1 55 ? -2.045 28.324 -9.896 1.00 0.00 55 GLU A O 11
ATOM 12768 N N . GLU A 1 56 ? -1.078 26.789 -11.228 1.00 0.00 56 GLU A N 11
ATOM 12769 C CA . GLU A 1 56 ? -2.299 26.541 -11.985 1.00 0.00 56 GLU A CA 11
ATOM 12770 C C . GLU A 1 56 ? -3.385 26.001 -11.062 1.00 0.00 56 GLU A C 11
ATOM 12771 O O . GLU A 1 56 ? -4.548 26.395 -11.158 1.00 0.00 56 GLU A O 11
ATOM 12783 N N . GLU A 1 57 ? -2.996 25.100 -10.165 1.00 0.00 57 GLU A N 11
ATOM 12784 C CA . GLU A 1 57 ? -3.941 24.515 -9.223 1.00 0.00 57 GLU A CA 11
ATOM 12785 C C . GLU A 1 57 ? -3.783 25.153 -7.850 1.00 0.00 57 GLU A C 11
ATOM 12786 O O . GLU A 1 57 ? -2.700 25.611 -7.487 1.00 0.00 57 GLU A O 11
ATOM 12798 N N . GLY A 1 58 ? -4.871 25.183 -7.092 1.00 0.00 58 GLY A N 11
ATOM 12799 C CA . GLY A 1 58 ? -4.845 25.770 -5.760 1.00 0.00 58 GLY A CA 11
ATOM 12800 C C . GLY A 1 58 ? -6.248 25.828 -5.178 1.00 0.00 58 GLY A C 11
ATOM 12801 O O . GLY A 1 58 ? -6.642 24.968 -4.391 1.00 0.00 58 GLY A O 11
ATOM 12805 N N . THR A 1 59 ? -7.006 26.840 -5.582 1.00 0.00 59 THR A N 11
ATOM 12806 C CA . THR A 1 59 ? -8.370 26.985 -5.103 1.00 0.00 59 THR A CA 11
ATOM 12807 C C . THR A 1 59 ? -9.249 25.906 -5.721 1.00 0.00 59 THR A C 11
ATOM 12808 O O . THR A 1 59 ? -10.469 25.919 -5.569 1.00 0.00 59 THR A O 11
ATOM 12819 N N . PHE A 1 60 ? -8.610 24.959 -6.404 1.00 0.00 60 PHE A N 11
ATOM 12820 C CA . PHE A 1 60 ? -9.334 23.859 -7.027 1.00 0.00 60 PHE A CA 11
ATOM 12821 C C . PHE A 1 60 ? -9.943 22.993 -5.941 1.00 0.00 60 PHE A C 11
ATOM 12822 O O . PHE A 1 60 ? -11.101 22.583 -6.024 1.00 0.00 60 PHE A O 11
ATOM 12839 N N . ARG A 1 61 ? -9.155 22.750 -4.901 1.00 0.00 61 ARG A N 11
ATOM 12840 C CA . ARG A 1 61 ? -9.616 21.967 -3.770 1.00 0.00 61 ARG A CA 11
ATOM 12841 C C . ARG A 1 61 ? -10.837 22.650 -3.165 1.00 0.00 61 ARG A C 11
ATOM 12842 O O . ARG A 1 61 ? -11.749 21.997 -2.662 1.00 0.00 61 ARG A O 11
ATOM 12863 N N . SER A 1 62 ? -10.843 23.978 -3.226 1.00 0.00 62 SER A N 11
ATOM 12864 C CA . SER A 1 62 ? -11.952 24.755 -2.692 1.00 0.00 62 SER A CA 11
ATOM 12865 C C . SER A 1 62 ? -13.241 24.406 -3.427 1.00 0.00 62 SER A C 11
ATOM 12866 O O . SER A 1 62 ? -14.319 24.403 -2.840 1.00 0.00 62 SER A O 11
ATOM 12874 N N . SER A 1 63 ? -13.122 24.110 -4.716 1.00 0.00 63 SER A N 11
ATOM 12875 C CA . SER A 1 63 ? -14.289 23.755 -5.510 1.00 0.00 63 SER A CA 11
ATOM 12876 C C . SER A 1 63 ? -14.868 22.432 -5.020 1.00 0.00 63 SER A C 11
ATOM 12877 O O . SER A 1 63 ? -16.077 22.222 -5.048 1.00 0.00 63 SER A O 11
ATOM 12885 N N . ILE A 1 64 ? -13.990 21.548 -4.563 1.00 0.00 64 ILE A N 11
ATOM 12886 C CA . ILE A 1 64 ? -14.408 20.242 -4.063 1.00 0.00 64 ILE A CA 11
ATOM 12887 C C . ILE A 1 64 ? -15.314 20.408 -2.844 1.00 0.00 64 ILE A C 11
ATOM 12888 O O . ILE A 1 64 ? -16.215 19.605 -2.623 1.00 0.00 64 ILE A O 11
ATOM 12904 N N . ARG A 1 65 ? -15.085 21.451 -2.053 1.00 0.00 65 ARG A N 11
ATOM 12905 C CA . ARG A 1 65 ? -15.919 21.680 -0.876 1.00 0.00 65 ARG A CA 11
ATOM 12906 C C . ARG A 1 65 ? -17.379 21.804 -1.293 1.00 0.00 65 ARG A C 11
ATOM 12907 O O . ARG A 1 65 ? -18.283 21.465 -0.531 1.00 0.00 65 ARG A O 11
ATOM 12928 N N . ARG A 1 66 ? -17.601 22.299 -2.506 1.00 0.00 66 ARG A N 11
ATOM 12929 C CA . ARG A 1 66 ? -18.957 22.469 -3.004 1.00 0.00 66 ARG A CA 11
ATOM 12930 C C . ARG A 1 66 ? -19.715 21.151 -2.921 1.00 0.00 66 ARG A C 11
ATOM 12931 O O . ARG A 1 66 ? -20.910 21.134 -2.653 1.00 0.00 66 ARG A O 11
ATOM 12952 N N . LEU A 1 67 ? -19.017 20.047 -3.141 1.00 0.00 67 LEU A N 11
ATOM 12953 C CA . LEU A 1 67 ? -19.653 18.739 -3.070 1.00 0.00 67 LEU A CA 11
ATOM 12954 C C . LEU A 1 67 ? -20.256 18.524 -1.679 1.00 0.00 67 LEU A C 11
ATOM 12955 O O . LEU A 1 67 ? -21.138 17.685 -1.501 1.00 0.00 67 LEU A O 11
ATOM 12971 N N . SER A 1 68 ? -19.757 19.266 -0.687 1.00 0.00 68 SER A N 11
ATOM 12972 C CA . SER A 1 68 ? -20.253 19.113 0.679 1.00 0.00 68 SER A CA 11
ATOM 12973 C C . SER A 1 68 ? -21.685 19.637 0.818 1.00 0.00 68 SER A C 11
ATOM 12974 O O . SER A 1 68 ? -22.549 18.953 1.366 1.00 0.00 68 SER A O 11
ATOM 12982 N N . THR A 1 69 ? -21.926 20.850 0.323 1.00 0.00 69 THR A N 11
ATOM 12983 C CA . THR A 1 69 ? -23.256 21.455 0.401 1.00 0.00 69 THR A CA 11
ATOM 12984 C C . THR A 1 69 ? -23.932 21.473 -0.966 1.00 0.00 69 THR A C 11
ATOM 12985 O O . THR A 1 69 ? -25.139 21.255 -1.078 1.00 0.00 69 THR A O 11
ATOM 12996 N N . ARG A 1 70 ? -23.144 21.752 -1.997 1.00 0.00 70 ARG A N 11
ATOM 12997 C CA . ARG A 1 70 ? -23.663 21.819 -3.362 1.00 0.00 70 ARG A CA 11
ATOM 12998 C C . ARG A 1 70 ? -23.871 20.424 -3.950 1.00 0.00 70 ARG A C 11
ATOM 12999 O O . ARG A 1 70 ? -23.601 20.192 -5.128 1.00 0.00 70 ARG A O 11
ATOM 13020 N N . ARG A 1 71 ? -24.361 19.501 -3.128 1.00 0.00 71 ARG A N 11
ATOM 13021 C CA . ARG A 1 71 ? -24.607 18.137 -3.587 1.00 0.00 71 ARG A CA 11
ATOM 13022 C C . ARG A 1 71 ? -25.924 17.622 -3.019 1.00 0.00 71 ARG A C 11
ATOM 13023 O O . ARG A 1 71 ? -26.818 17.220 -3.763 1.00 0.00 71 ARG A O 11
ATOM 13044 N N . ARG A 1 72 ? -26.032 17.637 -1.696 1.00 0.00 72 ARG A N 11
ATOM 13045 C CA . ARG A 1 72 ? -27.244 17.170 -1.034 1.00 0.00 72 ARG A CA 11
ATOM 13046 C C . ARG A 1 72 ? -27.484 17.952 0.253 1.00 0.00 72 ARG A C 11
ATOM 13047 O O . ARG A 1 72 ? -28.297 17.510 1.047 1.00 0.00 72 ARG A O 11
ATOM 13069 N N . GLU A 1 1 ? 14.938 -28.607 -8.793 1.00 0.00 1 GLU A N 12
ATOM 13070 C CA . GLU A 1 1 ? 15.702 -29.330 -7.738 1.00 0.00 1 GLU A CA 12
ATOM 13071 C C . GLU A 1 1 ? 15.189 -28.914 -6.364 1.00 0.00 1 GLU A C 12
ATOM 13072 O O . GLU A 1 1 ? 14.108 -28.336 -6.243 1.00 0.00 1 GLU A O 12
ATOM 13086 N N . SER A 1 2 ? 15.970 -29.212 -5.331 1.00 0.00 2 SER A N 12
ATOM 13087 C CA . SER A 1 2 ? 15.584 -28.863 -3.969 1.00 0.00 2 SER A CA 12
ATOM 13088 C C . SER A 1 2 ? 14.210 -29.437 -3.634 1.00 0.00 2 SER A C 12
ATOM 13089 O O . SER A 1 2 ? 13.289 -28.700 -3.281 1.00 0.00 2 SER A O 12
ATOM 13097 N N . PRO A 1 3 ? 14.058 -30.730 -3.738 1.00 0.00 3 PRO A N 12
ATOM 13098 C CA . PRO A 1 3 ? 12.767 -31.416 -3.440 1.00 0.00 3 PRO A CA 12
ATOM 13099 C C . PRO A 1 3 ? 12.447 -31.414 -1.948 1.00 0.00 3 PRO A C 12
ATOM 13100 O O . PRO A 1 3 ? 11.322 -31.712 -1.544 1.00 0.00 3 PRO A O 12
ATOM 13111 N N . LYS A 1 4 ? 13.442 -31.080 -1.133 1.00 0.00 4 LYS A N 12
ATOM 13112 C CA . LYS A 1 4 ? 13.256 -31.046 0.313 1.00 0.00 4 LYS A CA 12
ATOM 13113 C C . LYS A 1 4 ? 12.454 -29.814 0.722 1.00 0.00 4 LYS A C 12
ATOM 13114 O O . LYS A 1 4 ? 12.109 -29.647 1.892 1.00 0.00 4 LYS A O 12
ATOM 13133 N N . GLU A 1 5 ? 12.162 -28.954 -0.248 1.00 0.00 5 GLU A N 12
ATOM 13134 C CA . GLU A 1 5 ? 11.401 -27.740 0.025 1.00 0.00 5 GLU A CA 12
ATOM 13135 C C . GLU A 1 5 ? 9.935 -28.074 0.287 1.00 0.00 5 GLU A C 12
ATOM 13136 O O . GLU A 1 5 ? 9.416 -29.070 -0.218 1.00 0.00 5 GLU A O 12
ATOM 13148 N N . HIS A 1 6 ? 9.275 -27.234 1.077 1.00 0.00 6 HIS A N 12
ATOM 13149 C CA . HIS A 1 6 ? 7.869 -27.449 1.400 1.00 0.00 6 HIS A CA 12
ATOM 13150 C C . HIS A 1 6 ? 6.973 -26.735 0.391 1.00 0.00 6 HIS A C 12
ATOM 13151 O O . HIS A 1 6 ? 7.284 -25.633 -0.059 1.00 0.00 6 HIS A O 12
ATOM 13166 N N . ASP A 1 7 ? 5.861 -27.373 0.040 1.00 0.00 7 ASP A N 12
ATOM 13167 C CA . ASP A 1 7 ? 4.928 -26.790 -0.917 1.00 0.00 7 ASP A CA 12
ATOM 13168 C C . ASP A 1 7 ? 4.022 -25.769 -0.229 1.00 0.00 7 ASP A C 12
ATOM 13169 O O . ASP A 1 7 ? 3.903 -25.761 0.996 1.00 0.00 7 ASP A O 12
ATOM 13178 N N . PRO A 1 8 ? 3.386 -24.913 -0.990 1.00 0.00 8 PRO A N 12
ATOM 13179 C CA . PRO A 1 8 ? 2.473 -23.870 -0.437 1.00 0.00 8 PRO A CA 12
ATOM 13180 C C . PRO A 1 8 ? 1.196 -24.471 0.146 1.00 0.00 8 PRO A C 12
ATOM 13181 O O . PRO A 1 8 ? 0.492 -23.824 0.922 1.00 0.00 8 PRO A O 12
ATOM 13192 N N . PHE A 1 9 ? 0.903 -25.710 -0.234 1.00 0.00 9 PHE A N 12
ATOM 13193 C CA . PHE A 1 9 ? -0.291 -26.389 0.255 1.00 0.00 9 PHE A CA 12
ATOM 13194 C C . PHE A 1 9 ? -0.348 -26.352 1.779 1.00 0.00 9 PHE A C 12
ATOM 13195 O O . PHE A 1 9 ? -1.425 -26.266 2.368 1.00 0.00 9 PHE A O 12
ATOM 13212 N N . THR A 1 10 ? 0.819 -26.420 2.411 1.00 0.00 10 THR A N 12
ATOM 13213 C CA . THR A 1 10 ? 0.892 -26.398 3.867 1.00 0.00 10 THR A CA 12
ATOM 13214 C C . THR A 1 10 ? 0.174 -25.172 4.425 1.00 0.00 10 THR A C 12
ATOM 13215 O O . THR A 1 10 ? -0.458 -25.245 5.479 1.00 0.00 10 THR A O 12
ATOM 13226 N N . TYR A 1 11 ? 0.279 -24.052 3.711 1.00 0.00 11 TYR A N 12
ATOM 13227 C CA . TYR A 1 11 ? -0.359 -22.809 4.142 1.00 0.00 11 TYR A CA 12
ATOM 13228 C C . TYR A 1 11 ? -1.513 -22.437 3.216 1.00 0.00 11 TYR A C 12
ATOM 13229 O O . TYR A 1 11 ? -1.369 -22.447 1.994 1.00 0.00 11 TYR A O 12
ATOM 13247 N N . ASP A 1 12 ? -2.655 -22.102 3.809 1.00 0.00 12 ASP A N 12
ATOM 13248 C CA . ASP A 1 12 ? -3.827 -21.719 3.029 1.00 0.00 12 ASP A CA 12
ATOM 13249 C C . ASP A 1 12 ? -3.962 -20.199 2.985 1.00 0.00 12 ASP A C 12
ATOM 13250 O O . ASP A 1 12 ? -4.959 -19.667 2.494 1.00 0.00 12 ASP A O 12
ATOM 13259 N N . TYR A 1 13 ? -2.950 -19.508 3.501 1.00 0.00 13 TYR A N 12
ATOM 13260 C CA . TYR A 1 13 ? -2.955 -18.048 3.519 1.00 0.00 13 TYR A CA 12
ATOM 13261 C C . TYR A 1 13 ? -2.539 -17.499 2.160 1.00 0.00 13 TYR A C 12
ATOM 13262 O O . TYR A 1 13 ? -1.933 -16.433 2.074 1.00 0.00 13 TYR A O 12
ATOM 13280 N N . GLN A 1 14 ? -2.858 -18.240 1.104 1.00 0.00 14 GLN A N 12
ATOM 13281 C CA . GLN A 1 14 ? -2.497 -17.826 -0.250 1.00 0.00 14 GLN A CA 12
ATOM 13282 C C . GLN A 1 14 ? -2.943 -16.391 -0.535 1.00 0.00 14 GLN A C 12
ATOM 13283 O O . GLN A 1 14 ? -2.147 -15.564 -0.979 1.00 0.00 14 GLN A O 12
ATOM 13297 N N . SER A 1 15 ? -4.217 -16.106 -0.289 1.00 0.00 15 SER A N 12
ATOM 13298 C CA . SER A 1 15 ? -4.755 -14.770 -0.539 1.00 0.00 15 SER A CA 12
ATOM 13299 C C . SER A 1 15 ? -4.488 -13.826 0.636 1.00 0.00 15 SER A C 12
ATOM 13300 O O . SER A 1 15 ? -4.339 -12.619 0.450 1.00 0.00 15 SER A O 12
ATOM 13308 N N . LEU A 1 16 ? -4.448 -14.379 1.840 1.00 0.00 16 LEU A N 12
ATOM 13309 C CA . LEU A 1 16 ? -4.220 -13.572 3.037 1.00 0.00 16 LEU A CA 12
ATOM 13310 C C . LEU A 1 16 ? -2.735 -13.275 3.242 1.00 0.00 16 LEU A C 12
ATOM 13311 O O . LEU A 1 16 ? -2.361 -12.573 4.180 1.00 0.00 16 LEU A O 12
ATOM 13327 N N . GLN A 1 17 ? -1.892 -13.826 2.377 1.00 0.00 17 GLN A N 12
ATOM 13328 C CA . GLN A 1 17 ? -0.452 -13.617 2.495 1.00 0.00 17 GLN A CA 12
ATOM 13329 C C . GLN A 1 17 ? -0.052 -12.211 2.046 1.00 0.00 17 GLN A C 12
ATOM 13330 O O . GLN A 1 17 ? 0.673 -11.512 2.753 1.00 0.00 17 GLN A O 12
ATOM 13344 N N . ILE A 1 18 ? -0.511 -11.807 0.864 1.00 0.00 18 ILE A N 12
ATOM 13345 C CA . ILE A 1 18 ? -0.172 -10.487 0.333 1.00 0.00 18 ILE A CA 12
ATOM 13346 C C . ILE A 1 18 ? -1.197 -9.434 0.759 1.00 0.00 18 ILE A C 12
ATOM 13347 O O . ILE A 1 18 ? -0.905 -8.239 0.771 1.00 0.00 18 ILE A O 12
ATOM 13363 N N . GLY A 1 19 ? -2.397 -9.882 1.096 1.00 0.00 19 GLY A N 12
ATOM 13364 C CA . GLY A 1 19 ? -3.459 -8.969 1.509 1.00 0.00 19 GLY A CA 12
ATOM 13365 C C . GLY A 1 19 ? -2.929 -7.841 2.393 1.00 0.00 19 GLY A C 12
ATOM 13366 O O . GLY A 1 19 ? -2.463 -6.816 1.893 1.00 0.00 19 GLY A O 12
ATOM 13370 N N . GLY A 1 20 ? -3.027 -8.042 3.707 1.00 0.00 20 GLY A N 12
ATOM 13371 C CA . GLY A 1 20 ? -2.581 -7.052 4.689 1.00 0.00 20 GLY A CA 12
ATOM 13372 C C . GLY A 1 20 ? -1.385 -6.237 4.204 1.00 0.00 20 GLY A C 12
ATOM 13373 O O . GLY A 1 20 ? -1.237 -5.069 4.565 1.00 0.00 20 GLY A O 12
ATOM 13377 N N . LEU A 1 21 ? -0.523 -6.852 3.403 1.00 0.00 21 LEU A N 12
ATOM 13378 C CA . LEU A 1 21 ? 0.660 -6.157 2.908 1.00 0.00 21 LEU A CA 12
ATOM 13379 C C . LEU A 1 21 ? 0.298 -5.096 1.868 1.00 0.00 21 LEU A C 12
ATOM 13380 O O . LEU A 1 21 ? 0.733 -3.945 1.969 1.00 0.00 21 LEU A O 12
ATOM 13396 N N . VAL A 1 22 ? -0.478 -5.482 0.858 1.00 0.00 22 VAL A N 12
ATOM 13397 C CA . VAL A 1 22 ? -0.848 -4.542 -0.196 1.00 0.00 22 VAL A CA 12
ATOM 13398 C C . VAL A 1 22 ? -1.728 -3.414 0.329 1.00 0.00 22 VAL A C 12
ATOM 13399 O O . VAL A 1 22 ? -1.436 -2.245 0.093 1.00 0.00 22 VAL A O 12
ATOM 13412 N N . ILE A 1 23 ? -2.798 -3.759 1.040 1.00 0.00 23 ILE A N 12
ATOM 13413 C CA . ILE A 1 23 ? -3.702 -2.738 1.570 1.00 0.00 23 ILE A CA 12
ATOM 13414 C C . ILE A 1 23 ? -2.955 -1.782 2.494 1.00 0.00 23 ILE A C 12
ATOM 13415 O O . ILE A 1 23 ? -3.153 -0.563 2.438 1.00 0.00 23 ILE A O 12
ATOM 13431 N N . ALA A 1 24 ? -2.089 -2.333 3.334 1.00 0.00 24 ALA A N 12
ATOM 13432 C CA . ALA A 1 24 ? -1.315 -1.516 4.256 1.00 0.00 24 ALA A CA 12
ATOM 13433 C C . ALA A 1 24 ? -0.473 -0.511 3.480 1.00 0.00 24 ALA A C 12
ATOM 13434 O O . ALA A 1 24 ? -0.260 0.621 3.921 1.00 0.00 24 ALA A O 12
ATOM 13441 N N . GLY A 1 25 ? 0.001 -0.941 2.317 1.00 0.00 25 GLY A N 12
ATOM 13442 C CA . GLY A 1 25 ? 0.821 -0.088 1.471 1.00 0.00 25 GLY A CA 12
ATOM 13443 C C . GLY A 1 25 ? 0.030 1.096 0.922 1.00 0.00 25 GLY A C 12
ATOM 13444 O O . GLY A 1 25 ? 0.560 2.198 0.823 1.00 0.00 25 GLY A O 12
ATOM 13448 N N . ILE A 1 26 ? -1.229 0.866 0.544 1.00 0.00 26 ILE A N 12
ATOM 13449 C CA . ILE A 1 26 ? -2.049 1.945 -0.016 1.00 0.00 26 ILE A CA 12
ATOM 13450 C C . ILE A 1 26 ? -2.299 3.046 1.012 1.00 0.00 26 ILE A C 12
ATOM 13451 O O . ILE A 1 26 ? -2.206 4.229 0.690 1.00 0.00 26 ILE A O 12
ATOM 13467 N N . LEU A 1 27 ? -2.634 2.659 2.240 1.00 0.00 27 LEU A N 12
ATOM 13468 C CA . LEU A 1 27 ? -2.915 3.645 3.286 1.00 0.00 27 LEU A CA 12
ATOM 13469 C C . LEU A 1 27 ? -1.687 4.514 3.569 1.00 0.00 27 LEU A C 12
ATOM 13470 O O . LEU A 1 27 ? -1.783 5.737 3.636 1.00 0.00 27 LEU A O 12
ATOM 13486 N N . PHE A 1 28 ? -0.543 3.867 3.736 1.00 0.00 28 PHE A N 12
ATOM 13487 C CA . PHE A 1 28 ? 0.709 4.564 4.010 1.00 0.00 28 PHE A CA 12
ATOM 13488 C C . PHE A 1 28 ? 1.186 5.334 2.777 1.00 0.00 28 PHE A C 12
ATOM 13489 O O . PHE A 1 28 ? 1.707 6.442 2.893 1.00 0.00 28 PHE A O 12
ATOM 13506 N N . ILE A 1 29 ? 0.989 4.748 1.597 1.00 0.00 29 ILE A N 12
ATOM 13507 C CA . ILE A 1 29 ? 1.387 5.403 0.353 1.00 0.00 29 ILE A CA 12
ATOM 13508 C C . ILE A 1 29 ? 0.571 6.667 0.206 1.00 0.00 29 ILE A C 12
ATOM 13509 O O . ILE A 1 29 ? 1.096 7.735 -0.103 1.00 0.00 29 ILE A O 12
ATOM 13525 N N . LEU A 1 30 ? -0.709 6.543 0.518 1.00 0.00 30 LEU A N 12
ATOM 13526 C CA . LEU A 1 30 ? -1.585 7.676 0.515 1.00 0.00 30 LEU A CA 12
ATOM 13527 C C . LEU A 1 30 ? -1.063 8.569 1.600 1.00 0.00 30 LEU A C 12
ATOM 13528 O O . LEU A 1 30 ? -1.130 9.786 1.523 1.00 0.00 30 LEU A O 12
ATOM 13544 N N . GLY A 1 31 ? -0.539 7.913 2.629 1.00 0.00 31 GLY A N 12
ATOM 13545 C CA . GLY A 1 31 ? 0.009 8.630 3.774 1.00 0.00 31 GLY A CA 12
ATOM 13546 C C . GLY A 1 31 ? 1.102 9.614 3.348 1.00 0.00 31 GLY A C 12
ATOM 13547 O O . GLY A 1 31 ? 1.071 10.783 3.728 1.00 0.00 31 GLY A O 12
ATOM 13551 N N . ILE A 1 32 ? 2.072 9.138 2.569 1.00 0.00 32 ILE A N 12
ATOM 13552 C CA . ILE A 1 32 ? 3.166 10.002 2.122 1.00 0.00 32 ILE A CA 12
ATOM 13553 C C . ILE A 1 32 ? 2.678 11.046 1.121 1.00 0.00 32 ILE A C 12
ATOM 13554 O O . ILE A 1 32 ? 3.036 12.218 1.217 1.00 0.00 32 ILE A O 12
ATOM 13570 N N . LEU A 1 33 ? 1.865 10.620 0.161 1.00 0.00 33 LEU A N 12
ATOM 13571 C CA . LEU A 1 33 ? 1.350 11.544 -0.845 1.00 0.00 33 LEU A CA 12
ATOM 13572 C C . LEU A 1 33 ? 0.492 12.617 -0.191 1.00 0.00 33 LEU A C 12
ATOM 13573 O O . LEU A 1 33 ? 0.641 13.805 -0.470 1.00 0.00 33 LEU A O 12
ATOM 13589 N N . ILE A 1 34 ? -0.409 12.182 0.678 1.00 0.00 34 ILE A N 12
ATOM 13590 C CA . ILE A 1 34 ? -1.306 13.108 1.374 1.00 0.00 34 ILE A CA 12
ATOM 13591 C C . ILE A 1 34 ? -0.524 14.113 2.214 1.00 0.00 34 ILE A C 12
ATOM 13592 O O . ILE A 1 34 ? -0.832 15.305 2.214 1.00 0.00 34 ILE A O 12
ATOM 13608 N N . VAL A 1 35 ? 0.476 13.627 2.943 1.00 0.00 35 VAL A N 12
ATOM 13609 C CA . VAL A 1 35 ? 1.272 14.503 3.796 1.00 0.00 35 VAL A CA 12
ATOM 13610 C C . VAL A 1 35 ? 1.883 15.639 2.984 1.00 0.00 35 VAL A C 12
ATOM 13611 O O . VAL A 1 35 ? 1.734 16.810 3.330 1.00 0.00 35 VAL A O 12
ATOM 13624 N N . LEU A 1 36 ? 2.567 15.287 1.904 1.00 0.00 36 LEU A N 12
ATOM 13625 C CA . LEU A 1 36 ? 3.191 16.289 1.049 1.00 0.00 36 LEU A CA 12
ATOM 13626 C C . LEU A 1 36 ? 2.132 17.144 0.354 1.00 0.00 36 LEU A C 12
ATOM 13627 O O . LEU A 1 36 ? 2.348 18.329 0.101 1.00 0.00 36 LEU A O 12
ATOM 13643 N N . SER A 1 37 ? 0.992 16.533 0.042 1.00 0.00 37 SER A N 12
ATOM 13644 C CA . SER A 1 37 ? -0.092 17.243 -0.634 1.00 0.00 37 SER A CA 12
ATOM 13645 C C . SER A 1 37 ? -0.619 18.401 0.212 1.00 0.00 37 SER A C 12
ATOM 13646 O O . SER A 1 37 ? -0.973 19.454 -0.320 1.00 0.00 37 SER A O 12
ATOM 13654 N N . ARG A 1 38 ? -0.681 18.202 1.524 1.00 0.00 38 ARG A N 12
ATOM 13655 C CA . ARG A 1 38 ? -1.184 19.246 2.412 1.00 0.00 38 ARG A CA 12
ATOM 13656 C C . ARG A 1 38 ? -0.365 20.523 2.251 1.00 0.00 38 ARG A C 12
ATOM 13657 O O . ARG A 1 38 ? -0.886 21.628 2.405 1.00 0.00 38 ARG A O 12
ATOM 13678 N N . ARG A 1 39 ? 0.915 20.365 1.938 1.00 0.00 39 ARG A N 12
ATOM 13679 C CA . ARG A 1 39 ? 1.795 21.511 1.755 1.00 0.00 39 ARG A CA 12
ATOM 13680 C C . ARG A 1 39 ? 1.367 22.321 0.534 1.00 0.00 39 ARG A C 12
ATOM 13681 O O . ARG A 1 39 ? 1.536 23.538 0.494 1.00 0.00 39 ARG A O 12
ATOM 13702 N N . CYS A 1 40 ? 0.817 21.632 -0.460 1.00 0.00 40 CYS A N 12
ATOM 13703 C CA . CYS A 1 40 ? 0.375 22.291 -1.686 1.00 0.00 40 CYS A CA 12
ATOM 13704 C C . CYS A 1 40 ? -0.649 23.381 -1.383 1.00 0.00 40 CYS A C 12
ATOM 13705 O O . CYS A 1 40 ? -0.521 24.510 -1.853 1.00 0.00 40 CYS A O 12
ATOM 13713 N N . ARG A 1 41 ? -1.665 23.041 -0.598 1.00 0.00 41 ARG A N 12
ATOM 13714 C CA . ARG A 1 41 ? -2.700 24.009 -0.251 1.00 0.00 41 ARG A CA 12
ATOM 13715 C C . ARG A 1 41 ? -2.080 25.256 0.368 1.00 0.00 41 ARG A C 12
ATOM 13716 O O . ARG A 1 41 ? -2.533 26.374 0.121 1.00 0.00 41 ARG A O 12
ATOM 13737 N N . CYS A 1 42 ? -1.046 25.056 1.176 1.00 0.00 42 CYS A N 12
ATOM 13738 C CA . CYS A 1 42 ? -0.371 26.171 1.831 1.00 0.00 42 CYS A CA 12
ATOM 13739 C C . CYS A 1 42 ? 0.460 26.975 0.831 1.00 0.00 42 CYS A C 12
ATOM 13740 O O . CYS A 1 42 ? 0.502 28.204 0.894 1.00 0.00 42 CYS A O 12
ATOM 13748 N N . LYS A 1 43 ? 1.129 26.275 -0.082 1.00 0.00 43 LYS A N 12
ATOM 13749 C CA . LYS A 1 43 ? 1.969 26.934 -1.083 1.00 0.00 43 LYS A CA 12
ATOM 13750 C C . LYS A 1 43 ? 1.144 27.537 -2.220 1.00 0.00 43 LYS A C 12
ATOM 13751 O O . LYS A 1 43 ? 1.617 28.429 -2.922 1.00 0.00 43 LYS A O 12
ATOM 13770 N N . PHE A 1 44 ? -0.068 27.030 -2.429 1.00 0.00 44 PHE A N 12
ATOM 13771 C CA . PHE A 1 44 ? -0.897 27.525 -3.528 1.00 0.00 44 PHE A CA 12
ATOM 13772 C C . PHE A 1 44 ? -1.282 28.989 -3.336 1.00 0.00 44 PHE A C 12
ATOM 13773 O O . PHE A 1 44 ? -1.091 29.793 -4.244 1.00 0.00 44 PHE A O 12
ATOM 13790 N N . ASN A 1 45 ? -1.802 29.332 -2.156 1.00 0.00 45 ASN A N 12
ATOM 13791 C CA . ASN A 1 45 ? -2.202 30.715 -1.852 1.00 0.00 45 ASN A CA 12
ATOM 13792 C C . ASN A 1 45 ? -3.210 30.736 -0.703 1.00 0.00 45 ASN A C 12
ATOM 13793 O O . ASN A 1 45 ? -3.865 31.748 -0.453 1.00 0.00 45 ASN A O 12
ATOM 13804 N N . GLN A 1 46 ? -3.328 29.616 -0.001 1.00 0.00 46 GLN A N 12
ATOM 13805 C CA . GLN A 1 46 ? -4.264 29.533 1.115 1.00 0.00 46 GLN A CA 12
ATOM 13806 C C . GLN A 1 46 ? -3.961 30.613 2.148 1.00 0.00 46 GLN A C 12
ATOM 13807 O O . GLN A 1 46 ? -4.872 31.173 2.758 1.00 0.00 46 GLN A O 12
ATOM 13821 N N . GLN A 1 47 ? -2.679 30.912 2.334 1.00 0.00 47 GLN A N 12
ATOM 13822 C CA . GLN A 1 47 ? -2.281 31.938 3.290 1.00 0.00 47 GLN A CA 12
ATOM 13823 C C . GLN A 1 47 ? -2.776 33.305 2.834 1.00 0.00 47 GLN A C 12
ATOM 13824 O O . GLN A 1 47 ? -3.038 34.188 3.651 1.00 0.00 47 GLN A O 12
ATOM 13838 N N . GLN A 1 48 ? -2.897 33.473 1.520 1.00 0.00 48 GLN A N 12
ATOM 13839 C CA . GLN A 1 48 ? -3.357 34.738 0.956 1.00 0.00 48 GLN A CA 12
ATOM 13840 C C . GLN A 1 48 ? -4.727 35.114 1.515 1.00 0.00 48 GLN A C 12
ATOM 13841 O O . GLN A 1 48 ? -4.998 36.286 1.776 1.00 0.00 48 GLN A O 12
ATOM 13855 N N . ARG A 1 49 ? -5.586 34.116 1.696 1.00 0.00 49 ARG A N 12
ATOM 13856 C CA . ARG A 1 49 ? -6.922 34.365 2.223 1.00 0.00 49 ARG A CA 12
ATOM 13857 C C . ARG A 1 49 ? -7.505 33.098 2.838 1.00 0.00 49 ARG A C 12
ATOM 13858 O O . ARG A 1 49 ? -7.088 31.989 2.507 1.00 0.00 49 ARG A O 12
ATOM 13879 N N . THR A 1 50 ? -8.476 33.273 3.731 1.00 0.00 50 THR A N 12
ATOM 13880 C CA . THR A 1 50 ? -9.117 32.140 4.390 1.00 0.00 50 THR A CA 12
ATOM 13881 C C . THR A 1 50 ? -10.517 31.921 3.827 1.00 0.00 50 THR A C 12
ATOM 13882 O O . THR A 1 50 ? -11.103 32.823 3.225 1.00 0.00 50 THR A O 12
ATOM 13893 N N . GLY A 1 51 ? -11.051 30.719 4.024 1.00 0.00 51 GLY A N 12
ATOM 13894 C CA . GLY A 1 51 ? -12.385 30.396 3.528 1.00 0.00 51 GLY A CA 12
ATOM 13895 C C . GLY A 1 51 ? -13.415 31.389 4.057 1.00 0.00 51 GLY A C 12
ATOM 13896 O O . GLY A 1 51 ? -13.381 31.762 5.230 1.00 0.00 51 GLY A O 12
ATOM 13900 N N . GLU A 1 52 ? -14.324 31.813 3.179 1.00 0.00 52 GLU A N 12
ATOM 13901 C CA . GLU A 1 52 ? -15.366 32.767 3.554 1.00 0.00 52 GLU A CA 12
ATOM 13902 C C . GLU A 1 52 ? -16.740 32.087 3.568 1.00 0.00 52 GLU A C 12
ATOM 13903 O O . GLU A 1 52 ? -16.926 31.059 2.918 1.00 0.00 52 GLU A O 12
ATOM 13915 N N . PRO A 1 53 ? -17.699 32.633 4.289 1.00 0.00 53 PRO A N 12
ATOM 13916 C CA . PRO A 1 53 ? -19.071 32.054 4.364 1.00 0.00 53 PRO A CA 12
ATOM 13917 C C . PRO A 1 53 ? -19.592 31.596 3.000 1.00 0.00 53 PRO A C 12
ATOM 13918 O O . PRO A 1 53 ? -18.954 31.819 1.972 1.00 0.00 53 PRO A O 12
ATOM 13929 N N . ASP A 1 54 ? -20.761 30.964 3.008 1.00 0.00 54 ASP A N 12
ATOM 13930 C CA . ASP A 1 54 ? -21.376 30.482 1.774 1.00 0.00 54 ASP A CA 12
ATOM 13931 C C . ASP A 1 54 ? -20.436 29.538 1.030 1.00 0.00 54 ASP A C 12
ATOM 13932 O O . ASP A 1 54 ? -19.388 29.151 1.550 1.00 0.00 54 ASP A O 12
ATOM 13941 N N . GLU A 1 55 ? -20.824 29.167 -0.186 1.00 0.00 55 GLU A N 12
ATOM 13942 C CA . GLU A 1 55 ? -20.018 28.261 -0.997 1.00 0.00 55 GLU A CA 12
ATOM 13943 C C . GLU A 1 55 ? -18.584 28.766 -1.112 1.00 0.00 55 GLU A C 12
ATOM 13944 O O . GLU A 1 55 ? -18.345 29.971 -1.199 1.00 0.00 55 GLU A O 12
ATOM 13956 N N . GLU A 1 56 ? -17.635 27.832 -1.110 1.00 0.00 56 GLU A N 12
ATOM 13957 C CA . GLU A 1 56 ? -16.223 28.180 -1.212 1.00 0.00 56 GLU A CA 12
ATOM 13958 C C . GLU A 1 56 ? -15.676 27.811 -2.589 1.00 0.00 56 GLU A C 12
ATOM 13959 O O . GLU A 1 56 ? -16.085 26.813 -3.183 1.00 0.00 56 GLU A O 12
ATOM 13971 N N . GLU A 1 57 ? -14.752 28.625 -3.089 1.00 0.00 57 GLU A N 12
ATOM 13972 C CA . GLU A 1 57 ? -14.153 28.380 -4.395 1.00 0.00 57 GLU A CA 12
ATOM 13973 C C . GLU A 1 57 ? -12.665 28.717 -4.372 1.00 0.00 57 GLU A C 12
ATOM 13974 O O . GLU A 1 57 ? -12.198 29.559 -5.140 1.00 0.00 57 GLU A O 12
ATOM 13986 N N . GLY A 1 58 ? -11.928 28.059 -3.484 1.00 0.00 58 GLY A N 12
ATOM 13987 C CA . GLY A 1 58 ? -10.495 28.301 -3.368 1.00 0.00 58 GLY A CA 12
ATOM 13988 C C . GLY A 1 58 ? -9.710 27.450 -4.360 1.00 0.00 58 GLY A C 12
ATOM 13989 O O . GLY A 1 58 ? -10.082 27.338 -5.527 1.00 0.00 58 GLY A O 12
ATOM 13993 N N . THR A 1 59 ? -8.621 26.858 -3.884 1.00 0.00 59 THR A N 12
ATOM 13994 C CA . THR A 1 59 ? -7.781 26.017 -4.729 1.00 0.00 59 THR A CA 12
ATOM 13995 C C . THR A 1 59 ? -8.619 24.963 -5.443 1.00 0.00 59 THR A C 12
ATOM 13996 O O . THR A 1 59 ? -9.848 24.985 -5.382 1.00 0.00 59 THR A O 12
ATOM 14007 N N . PHE A 1 60 ? -7.946 24.033 -6.112 1.00 0.00 60 PHE A N 12
ATOM 14008 C CA . PHE A 1 60 ? -8.644 22.968 -6.827 1.00 0.00 60 PHE A CA 12
ATOM 14009 C C . PHE A 1 60 ? -9.296 22.024 -5.829 1.00 0.00 60 PHE A C 12
ATOM 14010 O O . PHE A 1 60 ? -10.451 21.627 -5.987 1.00 0.00 60 PHE A O 12
ATOM 14027 N N . ARG A 1 61 ? -8.543 21.688 -4.791 1.00 0.00 61 ARG A N 12
ATOM 14028 C CA . ARG A 1 61 ? -9.040 20.811 -3.744 1.00 0.00 61 ARG A CA 12
ATOM 14029 C C . ARG A 1 61 ? -10.244 21.452 -3.064 1.00 0.00 61 ARG A C 12
ATOM 14030 O O . ARG A 1 61 ? -11.154 20.763 -2.607 1.00 0.00 61 ARG A O 12
ATOM 14051 N N . SER A 1 62 ? -10.232 22.779 -2.997 1.00 0.00 62 SER A N 12
ATOM 14052 C CA . SER A 1 62 ? -11.317 23.515 -2.364 1.00 0.00 62 SER A CA 12
ATOM 14053 C C . SER A 1 62 ? -12.639 23.245 -3.078 1.00 0.00 62 SER A C 12
ATOM 14054 O O . SER A 1 62 ? -13.695 23.212 -2.447 1.00 0.00 62 SER A O 12
ATOM 14062 N N . SER A 1 63 ? -12.579 23.046 -4.392 1.00 0.00 63 SER A N 12
ATOM 14063 C CA . SER A 1 63 ? -13.791 22.773 -5.158 1.00 0.00 63 SER A CA 12
ATOM 14064 C C . SER A 1 63 ? -14.401 21.448 -4.710 1.00 0.00 63 SER A C 12
ATOM 14065 O O . SER A 1 63 ? -15.615 21.264 -4.756 1.00 0.00 63 SER A O 12
ATOM 14073 N N . ILE A 1 64 ? -13.547 20.533 -4.268 1.00 0.00 64 ILE A N 12
ATOM 14074 C CA . ILE A 1 64 ? -14.007 19.228 -3.801 1.00 0.00 64 ILE A CA 12
ATOM 14075 C C . ILE A 1 64 ? -14.908 19.397 -2.583 1.00 0.00 64 ILE A C 12
ATOM 14076 O O . ILE A 1 64 ? -15.851 18.635 -2.391 1.00 0.00 64 ILE A O 12
ATOM 14092 N N . ARG A 1 65 ? -14.625 20.406 -1.765 1.00 0.00 65 ARG A N 12
ATOM 14093 C CA . ARG A 1 65 ? -15.443 20.652 -0.584 1.00 0.00 65 ARG A CA 12
ATOM 14094 C C . ARG A 1 65 ? -16.887 20.870 -1.010 1.00 0.00 65 ARG A C 12
ATOM 14095 O O . ARG A 1 65 ? -17.821 20.569 -0.265 1.00 0.00 65 ARG A O 12
ATOM 14116 N N . ARG A 1 66 ? -17.059 21.399 -2.216 1.00 0.00 66 ARG A N 12
ATOM 14117 C CA . ARG A 1 66 ? -18.384 21.660 -2.742 1.00 0.00 66 ARG A CA 12
ATOM 14118 C C . ARG A 1 66 ? -19.224 20.387 -2.708 1.00 0.00 66 ARG A C 12
ATOM 14119 O O . ARG A 1 66 ? -20.418 20.440 -2.469 1.00 0.00 66 ARG A O 12
ATOM 14140 N N . LEU A 1 67 ? -18.593 19.244 -2.941 1.00 0.00 67 LEU A N 12
ATOM 14141 C CA . LEU A 1 67 ? -19.313 17.971 -2.924 1.00 0.00 67 LEU A CA 12
ATOM 14142 C C . LEU A 1 67 ? -19.949 17.727 -1.553 1.00 0.00 67 LEU A C 12
ATOM 14143 O O . LEU A 1 67 ? -20.899 16.954 -1.430 1.00 0.00 67 LEU A O 12
ATOM 14159 N N . SER A 1 68 ? -19.412 18.378 -0.524 1.00 0.00 68 SER A N 12
ATOM 14160 C CA . SER A 1 68 ? -19.933 18.207 0.833 1.00 0.00 68 SER A CA 12
ATOM 14161 C C . SER A 1 68 ? -21.362 18.738 0.957 1.00 0.00 68 SER A C 12
ATOM 14162 O O . SER A 1 68 ? -22.241 18.052 1.479 1.00 0.00 68 SER A O 12
ATOM 14170 N N . THR A 1 69 ? -21.588 19.955 0.468 1.00 0.00 69 THR A N 12
ATOM 14171 C CA . THR A 1 69 ? -22.918 20.563 0.522 1.00 0.00 69 THR A CA 12
ATOM 14172 C C . THR A 1 69 ? -23.542 20.553 -0.866 1.00 0.00 69 THR A C 12
ATOM 14173 O O . THR A 1 69 ? -24.736 20.302 -1.031 1.00 0.00 69 THR A O 12
ATOM 14184 N N . ARG A 1 70 ? -22.703 20.812 -1.857 1.00 0.00 70 ARG A N 12
ATOM 14185 C CA . ARG A 1 70 ? -23.129 20.823 -3.254 1.00 0.00 70 ARG A CA 12
ATOM 14186 C C . ARG A 1 70 ? -24.043 22.010 -3.557 1.00 0.00 70 ARG A C 12
ATOM 14187 O O . ARG A 1 70 ? -23.603 22.995 -4.151 1.00 0.00 70 ARG A O 12
ATOM 14208 N N . ARG A 1 71 ? -25.310 21.909 -3.162 1.00 0.00 71 ARG A N 12
ATOM 14209 C CA . ARG A 1 71 ? -26.272 22.980 -3.413 1.00 0.00 71 ARG A CA 12
ATOM 14210 C C . ARG A 1 71 ? -27.065 23.305 -2.154 1.00 0.00 71 ARG A C 12
ATOM 14211 O O . ARG A 1 71 ? -27.267 22.449 -1.293 1.00 0.00 71 ARG A O 12
ATOM 14232 N N . ARG A 1 72 ? -27.512 24.552 -2.057 1.00 0.00 72 ARG A N 12
ATOM 14233 C CA . ARG A 1 72 ? -28.282 24.994 -0.903 1.00 0.00 72 ARG A CA 12
ATOM 14234 C C . ARG A 1 72 ? -29.670 24.361 -0.910 1.00 0.00 72 ARG A C 12
ATOM 14235 O O . ARG A 1 72 ? -29.745 23.145 -0.986 1.00 0.00 72 ARG A O 12
ATOM 14257 N N . GLU A 1 1 ? 1.336 -40.632 3.223 1.00 0.00 1 GLU A N 13
ATOM 14258 C CA . GLU A 1 1 ? 0.112 -40.232 3.973 1.00 0.00 1 GLU A CA 13
ATOM 14259 C C . GLU A 1 1 ? -0.752 -39.334 3.093 1.00 0.00 1 GLU A C 13
ATOM 14260 O O . GLU A 1 1 ? -1.779 -39.767 2.571 1.00 0.00 1 GLU A O 13
ATOM 14274 N N . SER A 1 2 ? -0.325 -38.084 2.933 1.00 0.00 2 SER A N 13
ATOM 14275 C CA . SER A 1 2 ? -1.064 -37.128 2.114 1.00 0.00 2 SER A CA 13
ATOM 14276 C C . SER A 1 2 ? -0.120 -36.373 1.183 1.00 0.00 2 SER A C 13
ATOM 14277 O O . SER A 1 2 ? -0.042 -35.145 1.226 1.00 0.00 2 SER A O 13
ATOM 14285 N N . PRO A 1 3 ? 0.592 -37.082 0.347 1.00 0.00 3 PRO A N 13
ATOM 14286 C CA . PRO A 1 3 ? 1.551 -36.466 -0.616 1.00 0.00 3 PRO A CA 13
ATOM 14287 C C . PRO A 1 3 ? 0.836 -35.722 -1.741 1.00 0.00 3 PRO A C 13
ATOM 14288 O O . PRO A 1 3 ? 1.451 -34.954 -2.480 1.00 0.00 3 PRO A O 13
ATOM 14299 N N . LYS A 1 4 ? -0.466 -35.959 -1.866 1.00 0.00 4 LYS A N 13
ATOM 14300 C CA . LYS A 1 4 ? -1.256 -35.310 -2.906 1.00 0.00 4 LYS A CA 13
ATOM 14301 C C . LYS A 1 4 ? -1.520 -33.849 -2.552 1.00 0.00 4 LYS A C 13
ATOM 14302 O O . LYS A 1 4 ? -2.050 -33.091 -3.365 1.00 0.00 4 LYS A O 13
ATOM 14321 N N . GLU A 1 5 ? -1.146 -33.460 -1.337 1.00 0.00 5 GLU A N 13
ATOM 14322 C CA . GLU A 1 5 ? -1.348 -32.086 -0.890 1.00 0.00 5 GLU A CA 13
ATOM 14323 C C . GLU A 1 5 ? -0.428 -31.134 -1.649 1.00 0.00 5 GLU A C 13
ATOM 14324 O O . GLU A 1 5 ? 0.662 -31.518 -2.075 1.00 0.00 5 GLU A O 13
ATOM 14336 N N . HIS A 1 6 ? -0.873 -29.892 -1.815 1.00 0.00 6 HIS A N 13
ATOM 14337 C CA . HIS A 1 6 ? -0.079 -28.896 -2.524 1.00 0.00 6 HIS A CA 13
ATOM 14338 C C . HIS A 1 6 ? 0.844 -28.160 -1.557 1.00 0.00 6 HIS A C 13
ATOM 14339 O O . HIS A 1 6 ? 0.553 -28.051 -0.365 1.00 0.00 6 HIS A O 13
ATOM 14354 N N . ASP A 1 7 ? 1.963 -27.666 -2.077 1.00 0.00 7 ASP A N 13
ATOM 14355 C CA . ASP A 1 7 ? 2.932 -26.951 -1.254 1.00 0.00 7 ASP A CA 13
ATOM 14356 C C . ASP A 1 7 ? 2.300 -25.758 -0.522 1.00 0.00 7 ASP A C 13
ATOM 14357 O O . ASP A 1 7 ? 2.477 -25.621 0.689 1.00 0.00 7 ASP A O 13
ATOM 14366 N N . PRO A 1 8 ? 1.590 -24.887 -1.206 1.00 0.00 8 PRO A N 13
ATOM 14367 C CA . PRO A 1 8 ? 0.965 -23.697 -0.557 1.00 0.00 8 PRO A CA 13
ATOM 14368 C C . PRO A 1 8 ? -0.289 -24.044 0.244 1.00 0.00 8 PRO A C 13
ATOM 14369 O O . PRO A 1 8 ? -0.812 -23.208 0.980 1.00 0.00 8 PRO A O 13
ATOM 14380 N N . PHE A 1 9 ? -0.766 -25.276 0.102 1.00 0.00 9 PHE A N 13
ATOM 14381 C CA . PHE A 1 9 ? -1.958 -25.701 0.827 1.00 0.00 9 PHE A CA 13
ATOM 14382 C C . PHE A 1 9 ? -1.770 -25.513 2.329 1.00 0.00 9 PHE A C 13
ATOM 14383 O O . PHE A 1 9 ? -2.733 -25.299 3.065 1.00 0.00 9 PHE A O 13
ATOM 14400 N N . THR A 1 10 ? -0.522 -25.603 2.776 1.00 0.00 10 THR A N 13
ATOM 14401 C CA . THR A 1 10 ? -0.213 -25.449 4.192 1.00 0.00 10 THR A CA 13
ATOM 14402 C C . THR A 1 10 ? -0.826 -24.169 4.755 1.00 0.00 10 THR A C 13
ATOM 14403 O O . THR A 1 10 ? -1.251 -24.137 5.910 1.00 0.00 10 THR A O 13
ATOM 14414 N N . TYR A 1 11 ? -0.863 -23.119 3.933 1.00 0.00 11 TYR A N 13
ATOM 14415 C CA . TYR A 1 11 ? -1.419 -21.833 4.359 1.00 0.00 11 TYR A CA 13
ATOM 14416 C C . TYR A 1 11 ? -2.657 -21.476 3.541 1.00 0.00 11 TYR A C 13
ATOM 14417 O O . TYR A 1 11 ? -2.659 -21.591 2.316 1.00 0.00 11 TYR A O 13
ATOM 14435 N N . ASP A 1 12 ? -3.704 -21.031 4.232 1.00 0.00 12 ASP A N 13
ATOM 14436 C CA . ASP A 1 12 ? -4.945 -20.646 3.567 1.00 0.00 12 ASP A CA 13
ATOM 14437 C C . ASP A 1 12 ? -5.074 -19.125 3.531 1.00 0.00 12 ASP A C 13
ATOM 14438 O O . ASP A 1 12 ? -6.079 -18.585 3.068 1.00 0.00 12 ASP A O 13
ATOM 14447 N N . TYR A 1 13 ? -4.044 -18.444 4.026 1.00 0.00 13 TYR A N 13
ATOM 14448 C CA . TYR A 1 13 ? -4.037 -16.984 4.054 1.00 0.00 13 TYR A CA 13
ATOM 14449 C C . TYR A 1 13 ? -3.605 -16.425 2.699 1.00 0.00 13 TYR A C 13
ATOM 14450 O O . TYR A 1 13 ? -3.010 -15.350 2.621 1.00 0.00 13 TYR A O 13
ATOM 14468 N N . GLN A 1 14 ? -3.899 -17.165 1.638 1.00 0.00 14 GLN A N 13
ATOM 14469 C CA . GLN A 1 14 ? -3.525 -16.743 0.291 1.00 0.00 14 GLN A CA 13
ATOM 14470 C C . GLN A 1 14 ? -3.991 -15.317 0.002 1.00 0.00 14 GLN A C 13
ATOM 14471 O O . GLN A 1 14 ? -3.209 -14.483 -0.455 1.00 0.00 14 GLN A O 13
ATOM 14485 N N . SER A 1 15 ? -5.265 -15.044 0.256 1.00 0.00 15 SER A N 13
ATOM 14486 C CA . SER A 1 15 ? -5.812 -13.715 0.002 1.00 0.00 15 SER A CA 13
ATOM 14487 C C . SER A 1 15 ? -5.535 -12.764 1.164 1.00 0.00 15 SER A C 13
ATOM 14488 O O . SER A 1 15 ? -5.404 -11.556 0.968 1.00 0.00 15 SER A O 13
ATOM 14496 N N . LEU A 1 16 ? -5.460 -13.308 2.372 1.00 0.00 16 LEU A N 13
ATOM 14497 C CA . LEU A 1 16 ? -5.214 -12.484 3.551 1.00 0.00 16 LEU A CA 13
ATOM 14498 C C . LEU A 1 16 ? -3.727 -12.181 3.715 1.00 0.00 16 LEU A C 13
ATOM 14499 O O . LEU A 1 16 ? -3.342 -11.369 4.556 1.00 0.00 16 LEU A O 13
ATOM 14515 N N . GLN A 1 17 ? -2.896 -12.839 2.919 1.00 0.00 17 GLN A N 13
ATOM 14516 C CA . GLN A 1 17 ? -1.453 -12.630 2.999 1.00 0.00 17 GLN A CA 13
ATOM 14517 C C . GLN A 1 17 ? -1.065 -11.236 2.507 1.00 0.00 17 GLN A C 13
ATOM 14518 O O . GLN A 1 17 ? -0.314 -10.522 3.173 1.00 0.00 17 GLN A O 13
ATOM 14532 N N . ILE A 1 18 ? -1.567 -10.858 1.336 1.00 0.00 18 ILE A N 13
ATOM 14533 C CA . ILE A 1 18 ? -1.248 -9.550 0.762 1.00 0.00 18 ILE A CA 13
ATOM 14534 C C . ILE A 1 18 ? -2.340 -8.526 1.083 1.00 0.00 18 ILE A C 13
ATOM 14535 O O . ILE A 1 18 ? -2.186 -7.334 0.819 1.00 0.00 18 ILE A O 13
ATOM 14551 N N . GLY A 1 19 ? -3.445 -9.000 1.644 1.00 0.00 19 GLY A N 13
ATOM 14552 C CA . GLY A 1 19 ? -4.559 -8.119 1.981 1.00 0.00 19 GLY A CA 13
ATOM 14553 C C . GLY A 1 19 ? -4.120 -6.962 2.878 1.00 0.00 19 GLY A C 13
ATOM 14554 O O . GLY A 1 19 ? -3.843 -5.862 2.400 1.00 0.00 19 GLY A O 13
ATOM 14558 N N . GLY A 1 20 ? -4.080 -7.221 4.180 1.00 0.00 20 GLY A N 13
ATOM 14559 C CA . GLY A 1 20 ? -3.700 -6.202 5.156 1.00 0.00 20 GLY A CA 13
ATOM 14560 C C . GLY A 1 20 ? -2.527 -5.350 4.676 1.00 0.00 20 GLY A C 13
ATOM 14561 O O . GLY A 1 20 ? -2.427 -4.172 5.022 1.00 0.00 20 GLY A O 13
ATOM 14565 N N . LEU A 1 21 ? -1.629 -5.947 3.904 1.00 0.00 21 LEU A N 13
ATOM 14566 C CA . LEU A 1 21 ? -0.458 -5.222 3.417 1.00 0.00 21 LEU A CA 13
ATOM 14567 C C . LEU A 1 21 ? -0.830 -4.148 2.396 1.00 0.00 21 LEU A C 13
ATOM 14568 O O . LEU A 1 21 ? -0.407 -2.996 2.514 1.00 0.00 21 LEU A O 13
ATOM 14584 N N . VAL A 1 22 ? -1.595 -4.530 1.380 1.00 0.00 22 VAL A N 13
ATOM 14585 C CA . VAL A 1 22 ? -1.975 -3.583 0.334 1.00 0.00 22 VAL A CA 13
ATOM 14586 C C . VAL A 1 22 ? -2.823 -2.433 0.874 1.00 0.00 22 VAL A C 13
ATOM 14587 O O . VAL A 1 22 ? -2.533 -1.269 0.603 1.00 0.00 22 VAL A O 13
ATOM 14600 N N . ILE A 1 23 ? -3.873 -2.755 1.629 1.00 0.00 23 ILE A N 13
ATOM 14601 C CA . ILE A 1 23 ? -4.749 -1.715 2.169 1.00 0.00 23 ILE A CA 13
ATOM 14602 C C . ILE A 1 23 ? -3.978 -0.759 3.072 1.00 0.00 23 ILE A C 13
ATOM 14603 O O . ILE A 1 23 ? -4.169 0.459 3.005 1.00 0.00 23 ILE A O 13
ATOM 14619 N N . ALA A 1 24 ? -3.102 -1.302 3.908 1.00 0.00 24 ALA A N 13
ATOM 14620 C CA . ALA A 1 24 ? -2.314 -0.463 4.801 1.00 0.00 24 ALA A CA 13
ATOM 14621 C C . ALA A 1 24 ? -1.485 0.523 3.986 1.00 0.00 24 ALA A C 13
ATOM 14622 O O . ALA A 1 24 ? -1.263 1.662 4.402 1.00 0.00 24 ALA A O 13
ATOM 14629 N N . GLY A 1 25 ? -1.031 0.070 2.824 1.00 0.00 25 GLY A N 13
ATOM 14630 C CA . GLY A 1 25 ? -0.223 0.907 1.949 1.00 0.00 25 GLY A CA 13
ATOM 14631 C C . GLY A 1 25 ? -1.017 2.096 1.410 1.00 0.00 25 GLY A C 13
ATOM 14632 O O . GLY A 1 25 ? -0.487 3.199 1.301 1.00 0.00 25 GLY A O 13
ATOM 14636 N N . ILE A 1 26 ? -2.280 1.874 1.058 1.00 0.00 26 ILE A N 13
ATOM 14637 C CA . ILE A 1 26 ? -3.097 2.961 0.515 1.00 0.00 26 ILE A CA 13
ATOM 14638 C C . ILE A 1 26 ? -3.327 4.059 1.550 1.00 0.00 26 ILE A C 13
ATOM 14639 O O . ILE A 1 26 ? -3.238 5.243 1.231 1.00 0.00 26 ILE A O 13
ATOM 14655 N N . LEU A 1 27 ? -3.646 3.665 2.779 1.00 0.00 27 LEU A N 13
ATOM 14656 C CA . LEU A 1 27 ? -3.915 4.640 3.836 1.00 0.00 27 LEU A CA 13
ATOM 14657 C C . LEU A 1 27 ? -2.692 5.518 4.104 1.00 0.00 27 LEU A C 13
ATOM 14658 O O . LEU A 1 27 ? -2.797 6.740 4.184 1.00 0.00 27 LEU A O 13
ATOM 14674 N N . PHE A 1 28 ? -1.540 4.877 4.245 1.00 0.00 28 PHE A N 13
ATOM 14675 C CA . PHE A 1 28 ? -0.291 5.580 4.508 1.00 0.00 28 PHE A CA 13
ATOM 14676 C C . PHE A 1 28 ? 0.172 6.355 3.275 1.00 0.00 28 PHE A C 13
ATOM 14677 O O . PHE A 1 28 ? 0.691 7.463 3.391 1.00 0.00 28 PHE A O 13
ATOM 14694 N N . ILE A 1 29 ? -0.033 5.772 2.093 1.00 0.00 29 ILE A N 13
ATOM 14695 C CA . ILE A 1 29 ? 0.354 6.433 0.846 1.00 0.00 29 ILE A CA 13
ATOM 14696 C C . ILE A 1 29 ? -0.461 7.698 0.701 1.00 0.00 29 ILE A C 13
ATOM 14697 O O . ILE A 1 29 ? 0.068 8.773 0.416 1.00 0.00 29 ILE A O 13
ATOM 14713 N N . LEU A 1 30 ? -1.745 7.570 0.988 1.00 0.00 30 LEU A N 13
ATOM 14714 C CA . LEU A 1 30 ? -2.626 8.699 0.987 1.00 0.00 30 LEU A CA 13
ATOM 14715 C C . LEU A 1 30 ? -2.114 9.577 2.087 1.00 0.00 30 LEU A C 13
ATOM 14716 O O . LEU A 1 30 ? -2.191 10.797 2.039 1.00 0.00 30 LEU A O 13
ATOM 14732 N N . GLY A 1 31 ? -1.590 8.901 3.103 1.00 0.00 31 GLY A N 13
ATOM 14733 C CA . GLY A 1 31 ? -1.049 9.599 4.263 1.00 0.00 31 GLY A CA 13
ATOM 14734 C C . GLY A 1 31 ? 0.031 10.602 3.850 1.00 0.00 31 GLY A C 13
ATOM 14735 O O . GLY A 1 31 ? -0.019 11.768 4.241 1.00 0.00 31 GLY A O 13
ATOM 14739 N N . ILE A 1 32 ? 1.007 10.149 3.062 1.00 0.00 32 ILE A N 13
ATOM 14740 C CA . ILE A 1 32 ? 2.085 11.034 2.618 1.00 0.00 32 ILE A CA 13
ATOM 14741 C C . ILE A 1 32 ? 1.578 12.064 1.607 1.00 0.00 32 ILE A C 13
ATOM 14742 O O . ILE A 1 32 ? 1.911 13.246 1.697 1.00 0.00 32 ILE A O 13
ATOM 14758 N N . LEU A 1 33 ? 0.779 11.612 0.644 1.00 0.00 33 LEU A N 13
ATOM 14759 C CA . LEU A 1 33 ? 0.250 12.512 -0.380 1.00 0.00 33 LEU A CA 13
ATOM 14760 C C . LEU A 1 33 ? -0.604 13.605 0.250 1.00 0.00 33 LEU A C 13
ATOM 14761 O O . LEU A 1 33 ? -0.450 14.788 -0.054 1.00 0.00 33 LEU A O 13
ATOM 14777 N N . ILE A 1 34 ? -1.507 13.193 1.126 1.00 0.00 34 ILE A N 13
ATOM 14778 C CA . ILE A 1 34 ? -2.399 14.133 1.803 1.00 0.00 34 ILE A CA 13
ATOM 14779 C C . ILE A 1 34 ? -1.613 15.149 2.629 1.00 0.00 34 ILE A C 13
ATOM 14780 O O . ILE A 1 34 ? -1.913 16.342 2.605 1.00 0.00 34 ILE A O 13
ATOM 14796 N N . VAL A 1 35 ? -0.614 14.672 3.368 1.00 0.00 35 VAL A N 13
ATOM 14797 C CA . VAL A 1 35 ? 0.191 15.561 4.203 1.00 0.00 35 VAL A CA 13
ATOM 14798 C C . VAL A 1 35 ? 0.810 16.670 3.359 1.00 0.00 35 VAL A C 13
ATOM 14799 O O . VAL A 1 35 ? 0.690 17.851 3.684 1.00 0.00 35 VAL A O 13
ATOM 14812 N N . LEU A 1 36 ? 1.466 16.284 2.270 1.00 0.00 36 LEU A N 13
ATOM 14813 C CA . LEU A 1 36 ? 2.093 17.260 1.385 1.00 0.00 36 LEU A CA 13
ATOM 14814 C C . LEU A 1 36 ? 1.033 18.125 0.708 1.00 0.00 36 LEU A C 13
ATOM 14815 O O . LEU A 1 36 ? 1.265 19.299 0.419 1.00 0.00 36 LEU A O 13
ATOM 14831 N N . SER A 1 37 ? -0.125 17.529 0.453 1.00 0.00 37 SER A N 13
ATOM 14832 C CA . SER A 1 37 ? -1.222 18.238 -0.198 1.00 0.00 37 SER A CA 13
ATOM 14833 C C . SER A 1 37 ? -1.710 19.412 0.649 1.00 0.00 37 SER A C 13
ATOM 14834 O O . SER A 1 37 ? -2.099 20.449 0.117 1.00 0.00 37 SER A O 13
ATOM 14842 N N . ARG A 1 38 ? -1.701 19.237 1.966 1.00 0.00 38 ARG A N 13
ATOM 14843 C CA . ARG A 1 38 ? -2.163 20.291 2.868 1.00 0.00 38 ARG A CA 13
ATOM 14844 C C . ARG A 1 38 ? -1.372 21.581 2.661 1.00 0.00 38 ARG A C 13
ATOM 14845 O O . ARG A 1 38 ? -1.921 22.678 2.767 1.00 0.00 38 ARG A O 13
ATOM 14866 N N . ARG A 1 39 ? -0.083 21.445 2.371 1.00 0.00 39 ARG A N 13
ATOM 14867 C CA . ARG A 1 39 ? 0.767 22.612 2.157 1.00 0.00 39 ARG A CA 13
ATOM 14868 C C . ARG A 1 39 ? 0.298 23.408 0.943 1.00 0.00 39 ARG A C 13
ATOM 14869 O O . ARG A 1 39 ? 0.461 24.628 0.888 1.00 0.00 39 ARG A O 13
ATOM 14890 N N . CYS A 1 40 ? -0.274 22.711 -0.031 1.00 0.00 40 CYS A N 13
ATOM 14891 C CA . CYS A 1 40 ? -0.751 23.362 -1.245 1.00 0.00 40 CYS A CA 13
ATOM 14892 C C . CYS A 1 40 ? -1.784 24.441 -0.927 1.00 0.00 40 CYS A C 13
ATOM 14893 O O . CYS A 1 40 ? -1.782 25.510 -1.536 1.00 0.00 40 CYS A O 13
ATOM 14901 N N . ARG A 1 41 ? -2.672 24.153 0.019 1.00 0.00 41 ARG A N 13
ATOM 14902 C CA . ARG A 1 41 ? -3.713 25.108 0.393 1.00 0.00 41 ARG A CA 13
ATOM 14903 C C . ARG A 1 41 ? -3.110 26.397 0.948 1.00 0.00 41 ARG A C 13
ATOM 14904 O O . ARG A 1 41 ? -3.533 27.495 0.585 1.00 0.00 41 ARG A O 13
ATOM 14925 N N . CYS A 1 42 ? -2.133 26.258 1.837 1.00 0.00 42 CYS A N 13
ATOM 14926 C CA . CYS A 1 42 ? -1.494 27.422 2.443 1.00 0.00 42 CYS A CA 13
ATOM 14927 C C . CYS A 1 42 ? -0.498 28.074 1.484 1.00 0.00 42 CYS A C 13
ATOM 14928 O O . CYS A 1 42 ? -0.309 29.290 1.506 1.00 0.00 42 CYS A O 13
ATOM 14936 N N . LYS A 1 43 ? 0.141 27.259 0.650 1.00 0.00 43 LYS A N 13
ATOM 14937 C CA . LYS A 1 43 ? 1.126 27.767 -0.303 1.00 0.00 43 LYS A CA 13
ATOM 14938 C C . LYS A 1 43 ? 0.456 28.476 -1.482 1.00 0.00 43 LYS A C 13
ATOM 14939 O O . LYS A 1 43 ? 1.006 29.432 -2.029 1.00 0.00 43 LYS A O 13
ATOM 14958 N N . PHE A 1 44 ? -0.721 28.000 -1.882 1.00 0.00 44 PHE A N 13
ATOM 14959 C CA . PHE A 1 44 ? -1.430 28.603 -3.011 1.00 0.00 44 PHE A CA 13
ATOM 14960 C C . PHE A 1 44 ? -1.886 30.022 -2.694 1.00 0.00 44 PHE A C 13
ATOM 14961 O O . PHE A 1 44 ? -1.705 30.935 -3.499 1.00 0.00 44 PHE A O 13
ATOM 14978 N N . ASN A 1 45 ? -2.488 30.203 -1.526 1.00 0.00 45 ASN A N 13
ATOM 14979 C CA . ASN A 1 45 ? -2.975 31.519 -1.129 1.00 0.00 45 ASN A CA 13
ATOM 14980 C C . ASN A 1 45 ? -1.810 32.452 -0.814 1.00 0.00 45 ASN A C 13
ATOM 14981 O O . ASN A 1 45 ? -1.141 32.302 0.208 1.00 0.00 45 ASN A O 13
ATOM 14992 N N . GLN A 1 46 ? -1.576 33.416 -1.700 1.00 0.00 46 GLN A N 13
ATOM 14993 C CA . GLN A 1 46 ? -0.489 34.369 -1.508 1.00 0.00 46 GLN A CA 13
ATOM 14994 C C . GLN A 1 46 ? -0.671 35.139 -0.204 1.00 0.00 46 GLN A C 13
ATOM 14995 O O . GLN A 1 46 ? 0.302 35.476 0.468 1.00 0.00 46 GLN A O 13
ATOM 15009 N N . GLN A 1 47 ? -1.923 35.417 0.146 1.00 0.00 47 GLN A N 13
ATOM 15010 C CA . GLN A 1 47 ? -2.214 36.152 1.371 1.00 0.00 47 GLN A CA 13
ATOM 15011 C C . GLN A 1 47 ? -1.673 35.410 2.587 1.00 0.00 47 GLN A C 13
ATOM 15012 O O . GLN A 1 47 ? -1.027 36.003 3.452 1.00 0.00 47 GLN A O 13
ATOM 15026 N N . GLN A 1 48 ? -1.938 34.109 2.648 1.00 0.00 48 GLN A N 13
ATOM 15027 C CA . GLN A 1 48 ? -1.470 33.296 3.764 1.00 0.00 48 GLN A CA 13
ATOM 15028 C C . GLN A 1 48 ? 0.052 33.187 3.744 1.00 0.00 48 GLN A C 13
ATOM 15029 O O . GLN A 1 48 ? 0.705 33.292 4.781 1.00 0.00 48 GLN A O 13
ATOM 15043 N N . ARG A 1 49 ? 0.607 32.979 2.554 1.00 0.00 49 ARG A N 13
ATOM 15044 C CA . ARG A 1 49 ? 2.052 32.857 2.408 1.00 0.00 49 ARG A CA 13
ATOM 15045 C C . ARG A 1 49 ? 2.464 33.105 0.960 1.00 0.00 49 ARG A C 13
ATOM 15046 O O . ARG A 1 49 ? 1.814 32.625 0.029 1.00 0.00 49 ARG A O 13
ATOM 15067 N N . THR A 1 50 ? 3.544 33.855 0.777 1.00 0.00 50 THR A N 13
ATOM 15068 C CA . THR A 1 50 ? 4.032 34.160 -0.564 1.00 0.00 50 THR A CA 13
ATOM 15069 C C . THR A 1 50 ? 5.196 33.246 -0.931 1.00 0.00 50 THR A C 13
ATOM 15070 O O . THR A 1 50 ? 6.088 33.000 -0.119 1.00 0.00 50 THR A O 13
ATOM 15081 N N . GLY A 1 51 ? 5.180 32.745 -2.162 1.00 0.00 51 GLY A N 13
ATOM 15082 C CA . GLY A 1 51 ? 6.238 31.858 -2.630 1.00 0.00 51 GLY A CA 13
ATOM 15083 C C . GLY A 1 51 ? 6.563 32.121 -4.097 1.00 0.00 51 GLY A C 13
ATOM 15084 O O . GLY A 1 51 ? 6.991 33.217 -4.460 1.00 0.00 51 GLY A O 13
ATOM 15088 N N . GLU A 1 52 ? 6.360 31.107 -4.933 1.00 0.00 52 GLU A N 13
ATOM 15089 C CA . GLU A 1 52 ? 6.636 31.234 -6.361 1.00 0.00 52 GLU A CA 13
ATOM 15090 C C . GLU A 1 52 ? 5.323 31.285 -7.165 1.00 0.00 52 GLU A C 13
ATOM 15091 O O . GLU A 1 52 ? 4.706 30.243 -7.381 1.00 0.00 52 GLU A O 13
ATOM 15103 N N . PRO A 1 53 ? 4.873 32.442 -7.621 1.00 0.00 53 PRO A N 13
ATOM 15104 C CA . PRO A 1 53 ? 3.608 32.529 -8.412 1.00 0.00 53 PRO A CA 13
ATOM 15105 C C . PRO A 1 53 ? 3.616 31.576 -9.606 1.00 0.00 53 PRO A C 13
ATOM 15106 O O . PRO A 1 53 ? 4.617 31.462 -10.312 1.00 0.00 53 PRO A O 13
ATOM 15117 N N . ASP A 1 54 ? 2.496 30.895 -9.825 1.00 0.00 54 ASP A N 13
ATOM 15118 C CA . ASP A 1 54 ? 2.390 29.956 -10.936 1.00 0.00 54 ASP A CA 13
ATOM 15119 C C . ASP A 1 54 ? 0.955 29.465 -11.091 1.00 0.00 54 ASP A C 13
ATOM 15120 O O . ASP A 1 54 ? 0.019 30.075 -10.574 1.00 0.00 54 ASP A O 13
ATOM 15129 N N . GLU A 1 55 ? 0.788 28.358 -11.808 1.00 0.00 55 GLU A N 13
ATOM 15130 C CA . GLU A 1 55 ? -0.538 27.792 -12.027 1.00 0.00 55 GLU A CA 13
ATOM 15131 C C . GLU A 1 55 ? -0.838 26.717 -10.987 1.00 0.00 55 GLU A C 13
ATOM 15132 O O . GLU A 1 55 ? -0.216 26.679 -9.925 1.00 0.00 55 GLU A O 13
ATOM 15144 N N . GLU A 1 56 ? -1.796 25.849 -11.294 1.00 0.00 56 GLU A N 13
ATOM 15145 C CA . GLU A 1 56 ? -2.169 24.783 -10.372 1.00 0.00 56 GLU A CA 13
ATOM 15146 C C . GLU A 1 56 ? -2.603 25.369 -9.035 1.00 0.00 56 GLU A C 13
ATOM 15147 O O . GLU A 1 56 ? -1.885 25.271 -8.039 1.00 0.00 56 GLU A O 13
ATOM 15159 N N . GLU A 1 57 ? -3.781 25.984 -9.022 1.00 0.00 57 GLU A N 13
ATOM 15160 C CA . GLU A 1 57 ? -4.307 26.592 -7.806 1.00 0.00 57 GLU A CA 13
ATOM 15161 C C . GLU A 1 57 ? -4.557 25.533 -6.738 1.00 0.00 57 GLU A C 13
ATOM 15162 O O . GLU A 1 57 ? -5.159 24.495 -7.010 1.00 0.00 57 GLU A O 13
ATOM 15174 N N . GLY A 1 58 ? -4.100 25.805 -5.521 1.00 0.00 58 GLY A N 13
ATOM 15175 C CA . GLY A 1 58 ? -4.292 24.870 -4.420 1.00 0.00 58 GLY A CA 13
ATOM 15176 C C . GLY A 1 58 ? -5.736 24.905 -3.939 1.00 0.00 58 GLY A C 13
ATOM 15177 O O . GLY A 1 58 ? -6.183 24.015 -3.216 1.00 0.00 58 GLY A O 13
ATOM 15181 N N . THR A 1 59 ? -6.464 25.939 -4.349 1.00 0.00 59 THR A N 13
ATOM 15182 C CA . THR A 1 59 ? -7.861 26.080 -3.958 1.00 0.00 59 THR A CA 13
ATOM 15183 C C . THR A 1 59 ? -8.714 25.027 -4.657 1.00 0.00 59 THR A C 13
ATOM 15184 O O . THR A 1 59 ? -9.940 25.042 -4.557 1.00 0.00 59 THR A O 13
ATOM 15195 N N . PHE A 1 60 ? -8.056 24.104 -5.355 1.00 0.00 60 PHE A N 13
ATOM 15196 C CA . PHE A 1 60 ? -8.776 23.047 -6.051 1.00 0.00 60 PHE A CA 13
ATOM 15197 C C . PHE A 1 60 ? -9.404 22.114 -5.027 1.00 0.00 60 PHE A C 13
ATOM 15198 O O . PHE A 1 60 ? -10.539 21.662 -5.184 1.00 0.00 60 PHE A O 13
ATOM 15215 N N . ARG A 1 61 ? -8.650 21.852 -3.968 1.00 0.00 61 ARG A N 13
ATOM 15216 C CA . ARG A 1 61 ? -9.117 20.993 -2.890 1.00 0.00 61 ARG A CA 13
ATOM 15217 C C . ARG A 1 61 ? -10.376 21.585 -2.264 1.00 0.00 61 ARG A C 13
ATOM 15218 O O . ARG A 1 61 ? -11.251 20.864 -1.793 1.00 0.00 61 ARG A O 13
ATOM 15239 N N . SER A 1 62 ? -10.441 22.913 -2.254 1.00 0.00 62 SER A N 13
ATOM 15240 C CA . SER A 1 62 ? -11.573 23.627 -1.673 1.00 0.00 62 SER A CA 13
ATOM 15241 C C . SER A 1 62 ? -12.875 23.283 -2.389 1.00 0.00 62 SER A C 13
ATOM 15242 O O . SER A 1 62 ? -13.943 23.275 -1.778 1.00 0.00 62 SER A O 13
ATOM 15250 N N . SER A 1 63 ? -12.787 23.024 -3.688 1.00 0.00 63 SER A N 13
ATOM 15251 C CA . SER A 1 63 ? -13.976 22.707 -4.472 1.00 0.00 63 SER A CA 13
ATOM 15252 C C . SER A 1 63 ? -14.625 21.405 -4.000 1.00 0.00 63 SER A C 13
ATOM 15253 O O . SER A 1 63 ? -15.845 21.265 -4.049 1.00 0.00 63 SER A O 13
ATOM 15261 N N . ILE A 1 64 ? -13.814 20.455 -3.541 1.00 0.00 64 ILE A N 13
ATOM 15262 C CA . ILE A 1 64 ? -14.353 19.181 -3.068 1.00 0.00 64 ILE A CA 13
ATOM 15263 C C . ILE A 1 64 ? -15.232 19.381 -1.834 1.00 0.00 64 ILE A C 13
ATOM 15264 O O . ILE A 1 64 ? -16.195 18.643 -1.628 1.00 0.00 64 ILE A O 13
ATOM 15280 N N . ARG A 1 65 ? -14.895 20.375 -1.011 1.00 0.00 65 ARG A N 13
ATOM 15281 C CA . ARG A 1 65 ? -15.670 20.634 0.194 1.00 0.00 65 ARG A CA 13
ATOM 15282 C C . ARG A 1 65 ? -17.118 20.898 -0.180 1.00 0.00 65 ARG A C 13
ATOM 15283 O O . ARG A 1 65 ? -18.036 20.568 0.572 1.00 0.00 65 ARG A O 13
ATOM 15304 N N . ARG A 1 66 ? -17.321 21.459 -1.365 1.00 0.00 66 ARG A N 13
ATOM 15305 C CA . ARG A 1 66 ? -18.662 21.717 -1.842 1.00 0.00 66 ARG A CA 13
ATOM 15306 C C . ARG A 1 66 ? -19.433 20.410 -1.817 1.00 0.00 66 ARG A C 13
ATOM 15307 O O . ARG A 1 66 ? -20.624 20.381 -1.557 1.00 0.00 66 ARG A O 13
ATOM 15328 N N . LEU A 1 67 ? -18.726 19.325 -2.084 1.00 0.00 67 LEU A N 13
ATOM 15329 C CA . LEU A 1 67 ? -19.332 18.003 -2.088 1.00 0.00 67 LEU A CA 13
ATOM 15330 C C . LEU A 1 67 ? -20.007 17.709 -0.743 1.00 0.00 67 LEU A C 13
ATOM 15331 O O . LEU A 1 67 ? -20.891 16.857 -0.663 1.00 0.00 67 LEU A O 13
ATOM 15347 N N . SER A 1 68 ? -19.577 18.402 0.314 1.00 0.00 68 SER A N 13
ATOM 15348 C CA . SER A 1 68 ? -20.149 18.175 1.644 1.00 0.00 68 SER A CA 13
ATOM 15349 C C . SER A 1 68 ? -21.595 18.668 1.734 1.00 0.00 68 SER A C 13
ATOM 15350 O O . SER A 1 68 ? -22.473 17.940 2.199 1.00 0.00 68 SER A O 13
ATOM 15358 N N . THR A 1 69 ? -21.837 19.899 1.287 1.00 0.00 69 THR A N 13
ATOM 15359 C CA . THR A 1 69 ? -23.185 20.471 1.322 1.00 0.00 69 THR A CA 13
ATOM 15360 C C . THR A 1 69 ? -23.770 20.505 -0.084 1.00 0.00 69 THR A C 13
ATOM 15361 O O . THR A 1 69 ? -24.949 20.225 -0.294 1.00 0.00 69 THR A O 13
ATOM 15372 N N . ARG A 1 70 ? -22.914 20.831 -1.039 1.00 0.00 70 ARG A N 13
ATOM 15373 C CA . ARG A 1 70 ? -23.301 20.885 -2.444 1.00 0.00 70 ARG A CA 13
ATOM 15374 C C . ARG A 1 70 ? -24.402 21.919 -2.692 1.00 0.00 70 ARG A C 13
ATOM 15375 O O . ARG A 1 70 ? -24.114 23.056 -3.066 1.00 0.00 70 ARG A O 13
ATOM 15396 N N . ARG A 1 71 ? -25.659 21.525 -2.502 1.00 0.00 71 ARG A N 13
ATOM 15397 C CA . ARG A 1 71 ? -26.772 22.438 -2.732 1.00 0.00 71 ARG A CA 13
ATOM 15398 C C . ARG A 1 71 ? -26.645 23.678 -1.854 1.00 0.00 71 ARG A C 13
ATOM 15399 O O . ARG A 1 71 ? -26.135 23.610 -0.737 1.00 0.00 71 ARG A O 13
ATOM 15420 N N . ARG A 1 72 ? -27.107 24.812 -2.375 1.00 0.00 72 ARG A N 13
ATOM 15421 C CA . ARG A 1 72 ? -27.038 26.068 -1.637 1.00 0.00 72 ARG A CA 13
ATOM 15422 C C . ARG A 1 72 ? -25.596 26.381 -1.254 1.00 0.00 72 ARG A C 13
ATOM 15423 O O . ARG A 1 72 ? -24.936 27.065 -2.019 1.00 0.00 72 ARG A O 13
ATOM 15445 N N . GLU A 1 1 ? 11.920 -28.132 -2.644 1.00 0.00 1 GLU A N 14
ATOM 15446 C CA . GLU A 1 1 ? 13.208 -28.735 -3.087 1.00 0.00 1 GLU A CA 14
ATOM 15447 C C . GLU A 1 1 ? 13.940 -29.309 -1.879 1.00 0.00 1 GLU A C 14
ATOM 15448 O O . GLU A 1 1 ? 14.931 -30.025 -2.026 1.00 0.00 1 GLU A O 14
ATOM 15462 N N . SER A 1 2 ? 13.444 -28.993 -0.686 1.00 0.00 2 SER A N 14
ATOM 15463 C CA . SER A 1 2 ? 14.058 -29.484 0.543 1.00 0.00 2 SER A CA 14
ATOM 15464 C C . SER A 1 2 ? 12.984 -29.951 1.526 1.00 0.00 2 SER A C 14
ATOM 15465 O O . SER A 1 2 ? 11.812 -29.601 1.388 1.00 0.00 2 SER A O 14
ATOM 15473 N N . PRO A 1 3 ? 13.360 -30.730 2.509 1.00 0.00 3 PRO A N 14
ATOM 15474 C CA . PRO A 1 3 ? 12.405 -31.251 3.532 1.00 0.00 3 PRO A CA 14
ATOM 15475 C C . PRO A 1 3 ? 11.898 -30.150 4.459 1.00 0.00 3 PRO A C 14
ATOM 15476 O O . PRO A 1 3 ? 10.868 -30.303 5.116 1.00 0.00 3 PRO A O 14
ATOM 15487 N N . LYS A 1 4 ? 12.629 -29.041 4.508 1.00 0.00 4 LYS A N 14
ATOM 15488 C CA . LYS A 1 4 ? 12.245 -27.921 5.360 1.00 0.00 4 LYS A CA 14
ATOM 15489 C C . LYS A 1 4 ? 11.067 -27.165 4.755 1.00 0.00 4 LYS A C 14
ATOM 15490 O O . LYS A 1 4 ? 10.534 -26.237 5.365 1.00 0.00 4 LYS A O 14
ATOM 15509 N N . GLU A 1 5 ? 10.667 -27.564 3.552 1.00 0.00 5 GLU A N 14
ATOM 15510 C CA . GLU A 1 5 ? 9.551 -26.914 2.875 1.00 0.00 5 GLU A CA 14
ATOM 15511 C C . GLU A 1 5 ? 8.231 -27.583 3.248 1.00 0.00 5 GLU A C 14
ATOM 15512 O O . GLU A 1 5 ? 8.191 -28.780 3.532 1.00 0.00 5 GLU A O 14
ATOM 15524 N N . HIS A 1 6 ? 7.156 -26.801 3.240 1.00 0.00 6 HIS A N 14
ATOM 15525 C CA . HIS A 1 6 ? 5.836 -27.323 3.578 1.00 0.00 6 HIS A CA 14
ATOM 15526 C C . HIS A 1 6 ? 4.993 -27.503 2.319 1.00 0.00 6 HIS A C 14
ATOM 15527 O O . HIS A 1 6 ? 5.172 -26.788 1.334 1.00 0.00 6 HIS A O 14
ATOM 15542 N N . ASP A 1 7 ? 4.074 -28.464 2.358 1.00 0.00 7 ASP A N 14
ATOM 15543 C CA . ASP A 1 7 ? 3.212 -28.727 1.212 1.00 0.00 7 ASP A CA 14
ATOM 15544 C C . ASP A 1 7 ? 2.134 -27.648 1.097 1.00 0.00 7 ASP A C 14
ATOM 15545 O O . ASP A 1 7 ? 1.866 -26.924 2.056 1.00 0.00 7 ASP A O 14
ATOM 15554 N N . PRO A 1 8 ? 1.514 -27.531 -0.052 1.00 0.00 8 PRO A N 14
ATOM 15555 C CA . PRO A 1 8 ? 0.444 -26.516 -0.286 1.00 0.00 8 PRO A CA 14
ATOM 15556 C C . PRO A 1 8 ? -0.830 -26.828 0.497 1.00 0.00 8 PRO A C 14
ATOM 15557 O O . PRO A 1 8 ? -1.602 -25.929 0.826 1.00 0.00 8 PRO A O 14
ATOM 15568 N N . PHE A 1 9 ? -1.042 -28.108 0.789 1.00 0.00 9 PHE A N 14
ATOM 15569 C CA . PHE A 1 9 ? -2.227 -28.524 1.529 1.00 0.00 9 PHE A CA 14
ATOM 15570 C C . PHE A 1 9 ? -2.335 -27.759 2.845 1.00 0.00 9 PHE A C 14
ATOM 15571 O O . PHE A 1 9 ? -3.421 -27.332 3.238 1.00 0.00 9 PHE A O 14
ATOM 15588 N N . THR A 1 10 ? -1.204 -27.596 3.522 1.00 0.00 10 THR A N 14
ATOM 15589 C CA . THR A 1 10 ? -1.184 -26.884 4.795 1.00 0.00 10 THR A CA 14
ATOM 15590 C C . THR A 1 10 ? -1.373 -25.387 4.578 1.00 0.00 10 THR A C 14
ATOM 15591 O O . THR A 1 10 ? -1.589 -24.638 5.531 1.00 0.00 10 THR A O 14
ATOM 15602 N N . TYR A 1 11 ? -1.284 -24.959 3.319 1.00 0.00 11 TYR A N 14
ATOM 15603 C CA . TYR A 1 11 ? -1.442 -23.547 2.980 1.00 0.00 11 TYR A CA 14
ATOM 15604 C C . TYR A 1 11 ? -2.754 -23.303 2.243 1.00 0.00 11 TYR A C 14
ATOM 15605 O O . TYR A 1 11 ? -3.098 -24.023 1.306 1.00 0.00 11 TYR A O 14
ATOM 15623 N N . ASP A 1 12 ? -3.475 -22.273 2.671 1.00 0.00 12 ASP A N 14
ATOM 15624 C CA . ASP A 1 12 ? -4.747 -21.924 2.049 1.00 0.00 12 ASP A CA 14
ATOM 15625 C C . ASP A 1 12 ? -4.898 -20.407 1.988 1.00 0.00 12 ASP A C 14
ATOM 15626 O O . ASP A 1 12 ? -5.867 -19.888 1.435 1.00 0.00 12 ASP A O 14
ATOM 15635 N N . TYR A 1 13 ? -3.925 -19.708 2.563 1.00 0.00 13 TYR A N 14
ATOM 15636 C CA . TYR A 1 13 ? -3.939 -18.252 2.578 1.00 0.00 13 TYR A CA 14
ATOM 15637 C C . TYR A 1 13 ? -3.531 -17.699 1.218 1.00 0.00 13 TYR A C 14
ATOM 15638 O O . TYR A 1 13 ? -2.911 -16.645 1.134 1.00 0.00 13 TYR A O 14
ATOM 15656 N N . GLN A 1 14 ? -3.872 -18.423 0.158 1.00 0.00 14 GLN A N 14
ATOM 15657 C CA . GLN A 1 14 ? -3.513 -17.997 -1.193 1.00 0.00 14 GLN A CA 14
ATOM 15658 C C . GLN A 1 14 ? -3.933 -16.552 -1.456 1.00 0.00 14 GLN A C 14
ATOM 15659 O O . GLN A 1 14 ? -3.138 -15.748 -1.938 1.00 0.00 14 GLN A O 14
ATOM 15673 N N . SER A 1 15 ? -5.186 -16.233 -1.157 1.00 0.00 15 SER A N 14
ATOM 15674 C CA . SER A 1 15 ? -5.692 -14.882 -1.390 1.00 0.00 15 SER A CA 14
ATOM 15675 C C . SER A 1 15 ? -5.356 -13.936 -0.236 1.00 0.00 15 SER A C 14
ATOM 15676 O O . SER A 1 15 ? -5.185 -12.735 -0.442 1.00 0.00 15 SER A O 14
ATOM 15684 N N . LEU A 1 16 ? -5.285 -14.475 0.977 1.00 0.00 16 LEU A N 14
ATOM 15685 C CA . LEU A 1 16 ? -4.995 -13.655 2.153 1.00 0.00 16 LEU A CA 14
ATOM 15686 C C . LEU A 1 16 ? -3.502 -13.338 2.278 1.00 0.00 16 LEU A C 14
ATOM 15687 O O . LEU A 1 16 ? -3.095 -12.621 3.190 1.00 0.00 16 LEU A O 14
ATOM 15703 N N . GLN A 1 17 ? -2.686 -13.881 1.378 1.00 0.00 17 GLN A N 14
ATOM 15704 C CA . GLN A 1 17 ? -1.245 -13.638 1.438 1.00 0.00 17 GLN A CA 14
ATOM 15705 C C . GLN A 1 17 ? -0.898 -12.221 0.982 1.00 0.00 17 GLN A C 14
ATOM 15706 O O . GLN A 1 17 ? -0.191 -11.494 1.679 1.00 0.00 17 GLN A O 14
ATOM 15720 N N . ILE A 1 18 ? -1.381 -11.840 -0.198 1.00 0.00 18 ILE A N 14
ATOM 15721 C CA . ILE A 1 18 ? -1.090 -10.513 -0.737 1.00 0.00 18 ILE A CA 14
ATOM 15722 C C . ILE A 1 18 ? -2.142 -9.496 -0.294 1.00 0.00 18 ILE A C 14
ATOM 15723 O O . ILE A 1 18 ? -1.931 -8.288 -0.389 1.00 0.00 18 ILE A O 14
ATOM 15739 N N . GLY A 1 19 ? -3.277 -9.992 0.183 1.00 0.00 19 GLY A N 14
ATOM 15740 C CA . GLY A 1 19 ? -4.358 -9.115 0.629 1.00 0.00 19 GLY A CA 14
ATOM 15741 C C . GLY A 1 19 ? -3.833 -7.964 1.484 1.00 0.00 19 GLY A C 14
ATOM 15742 O O . GLY A 1 19 ? -3.424 -6.924 0.963 1.00 0.00 19 GLY A O 14
ATOM 15746 N N . GLY A 1 20 ? -3.866 -8.160 2.799 1.00 0.00 20 GLY A N 14
ATOM 15747 C CA . GLY A 1 20 ? -3.411 -7.144 3.748 1.00 0.00 20 GLY A CA 14
ATOM 15748 C C . GLY A 1 20 ? -2.225 -6.345 3.217 1.00 0.00 20 GLY A C 14
ATOM 15749 O O . GLY A 1 20 ? -2.038 -5.183 3.580 1.00 0.00 20 GLY A O 14
ATOM 15753 N N . LEU A 1 21 ? -1.417 -6.969 2.373 1.00 0.00 21 LEU A N 14
ATOM 15754 C CA . LEU A 1 21 ? -0.244 -6.300 1.823 1.00 0.00 21 LEU A CA 14
ATOM 15755 C C . LEU A 1 21 ? -0.625 -5.235 0.795 1.00 0.00 21 LEU A C 14
ATOM 15756 O O . LEU A 1 21 ? -0.128 -4.110 0.846 1.00 0.00 21 LEU A O 14
ATOM 15772 N N . VAL A 1 22 ? -1.488 -5.598 -0.147 1.00 0.00 22 VAL A N 14
ATOM 15773 C CA . VAL A 1 22 ? -1.896 -4.659 -1.190 1.00 0.00 22 VAL A CA 14
ATOM 15774 C C . VAL A 1 22 ? -2.745 -3.518 -0.631 1.00 0.00 22 VAL A C 14
ATOM 15775 O O . VAL A 1 22 ? -2.476 -2.349 -0.903 1.00 0.00 22 VAL A O 14
ATOM 15788 N N . ILE A 1 23 ? -3.772 -3.856 0.139 1.00 0.00 23 ILE A N 14
ATOM 15789 C CA . ILE A 1 23 ? -4.651 -2.834 0.707 1.00 0.00 23 ILE A CA 14
ATOM 15790 C C . ILE A 1 23 ? -3.876 -1.902 1.635 1.00 0.00 23 ILE A C 14
ATOM 15791 O O . ILE A 1 23 ? -4.117 -0.693 1.658 1.00 0.00 23 ILE A O 14
ATOM 15807 N N . ALA A 1 24 ? -2.949 -2.466 2.400 1.00 0.00 24 ALA A N 14
ATOM 15808 C CA . ALA A 1 24 ? -2.153 -1.671 3.327 1.00 0.00 24 ALA A CA 14
ATOM 15809 C C . ALA A 1 24 ? -1.306 -0.647 2.578 1.00 0.00 24 ALA A C 14
ATOM 15810 O O . ALA A 1 24 ? -1.190 0.507 2.996 1.00 0.00 24 ALA A O 14
ATOM 15817 N N . GLY A 1 25 ? -0.711 -1.080 1.472 1.00 0.00 25 GLY A N 14
ATOM 15818 C CA . GLY A 1 25 ? 0.133 -0.199 0.672 1.00 0.00 25 GLY A CA 14
ATOM 15819 C C . GLY A 1 25 ? -0.667 0.955 0.077 1.00 0.00 25 GLY A C 14
ATOM 15820 O O . GLY A 1 25 ? -0.171 2.076 -0.018 1.00 0.00 25 GLY A O 14
ATOM 15824 N N . ILE A 1 26 ? -1.901 0.676 -0.335 1.00 0.00 26 ILE A N 14
ATOM 15825 C CA . ILE A 1 26 ? -2.744 1.709 -0.931 1.00 0.00 26 ILE A CA 14
ATOM 15826 C C . ILE A 1 26 ? -3.057 2.817 0.071 1.00 0.00 26 ILE A C 14
ATOM 15827 O O . ILE A 1 26 ? -3.013 4.000 -0.271 1.00 0.00 26 ILE A O 14
ATOM 15843 N N . LEU A 1 27 ? -3.384 2.439 1.305 1.00 0.00 27 LEU A N 14
ATOM 15844 C CA . LEU A 1 27 ? -3.711 3.433 2.327 1.00 0.00 27 LEU A CA 14
ATOM 15845 C C . LEU A 1 27 ? -2.513 4.346 2.594 1.00 0.00 27 LEU A C 14
ATOM 15846 O O . LEU A 1 27 ? -2.649 5.568 2.634 1.00 0.00 27 LEU A O 14
ATOM 15862 N N . PHE A 1 28 ? -1.343 3.742 2.768 1.00 0.00 28 PHE A N 14
ATOM 15863 C CA . PHE A 1 28 ? -0.123 4.496 3.021 1.00 0.00 28 PHE A CA 14
ATOM 15864 C C . PHE A 1 28 ? 0.265 5.312 1.791 1.00 0.00 28 PHE A C 14
ATOM 15865 O O . PHE A 1 28 ? 0.625 6.477 1.902 1.00 0.00 28 PHE A O 14
ATOM 15882 N N . ILE A 1 29 ? 0.175 4.688 0.618 1.00 0.00 29 ILE A N 14
ATOM 15883 C CA . ILE A 1 29 ? 0.509 5.365 -0.632 1.00 0.00 29 ILE A CA 14
ATOM 15884 C C . ILE A 1 29 ? -0.379 6.583 -0.785 1.00 0.00 29 ILE A C 14
ATOM 15885 O O . ILE A 1 29 ? 0.084 7.669 -1.137 1.00 0.00 29 ILE A O 14
ATOM 15901 N N . LEU A 1 30 ? -1.644 6.411 -0.437 1.00 0.00 30 LEU A N 14
ATOM 15902 C CA . LEU A 1 30 ? -2.571 7.504 -0.447 1.00 0.00 30 LEU A CA 14
ATOM 15903 C C . LEU A 1 30 ? -2.069 8.444 0.608 1.00 0.00 30 LEU A C 14
ATOM 15904 O O . LEU A 1 30 ? -2.181 9.658 0.506 1.00 0.00 30 LEU A O 14
ATOM 15920 N N . GLY A 1 31 ? -1.512 7.825 1.643 1.00 0.00 31 GLY A N 14
ATOM 15921 C CA . GLY A 1 31 ? -0.974 8.576 2.773 1.00 0.00 31 GLY A CA 14
ATOM 15922 C C . GLY A 1 31 ? 0.113 9.567 2.339 1.00 0.00 31 GLY A C 14
ATOM 15923 O O . GLY A 1 31 ? 0.052 10.749 2.675 1.00 0.00 31 GLY A O 14
ATOM 15927 N N . ILE A 1 32 ? 1.115 9.080 1.607 1.00 0.00 32 ILE A N 14
ATOM 15928 C CA . ILE A 1 32 ? 2.209 9.941 1.159 1.00 0.00 32 ILE A CA 14
ATOM 15929 C C . ILE A 1 32 ? 1.715 10.978 0.156 1.00 0.00 32 ILE A C 14
ATOM 15930 O O . ILE A 1 32 ? 2.066 12.154 0.246 1.00 0.00 32 ILE A O 14
ATOM 15946 N N . LEU A 1 33 ? 0.900 10.541 -0.796 1.00 0.00 33 LEU A N 14
ATOM 15947 C CA . LEU A 1 33 ? 0.372 11.451 -1.805 1.00 0.00 33 LEU A CA 14
ATOM 15948 C C . LEU A 1 33 ? -0.500 12.513 -1.146 1.00 0.00 33 LEU A C 14
ATOM 15949 O O . LEU A 1 33 ? -0.376 13.702 -1.436 1.00 0.00 33 LEU A O 14
ATOM 15965 N N . ILE A 1 34 ? -1.380 12.072 -0.259 1.00 0.00 34 ILE A N 14
ATOM 15966 C CA . ILE A 1 34 ? -2.276 12.992 0.443 1.00 0.00 34 ILE A CA 14
ATOM 15967 C C . ILE A 1 34 ? -1.492 14.013 1.267 1.00 0.00 34 ILE A C 14
ATOM 15968 O O . ILE A 1 34 ? -1.795 15.206 1.238 1.00 0.00 34 ILE A O 14
ATOM 15984 N N . VAL A 1 35 ? -0.495 13.543 2.013 1.00 0.00 35 VAL A N 14
ATOM 15985 C CA . VAL A 1 35 ? 0.302 14.440 2.847 1.00 0.00 35 VAL A CA 14
ATOM 15986 C C . VAL A 1 35 ? 0.929 15.550 2.007 1.00 0.00 35 VAL A C 14
ATOM 15987 O O . VAL A 1 35 ? 0.787 16.731 2.323 1.00 0.00 35 VAL A O 14
ATOM 16000 N N . LEU A 1 36 ? 1.618 15.165 0.939 1.00 0.00 36 LEU A N 14
ATOM 16001 C CA . LEU A 1 36 ? 2.259 16.139 0.061 1.00 0.00 36 LEU A CA 14
ATOM 16002 C C . LEU A 1 36 ? 1.212 16.991 -0.651 1.00 0.00 36 LEU A C 14
ATOM 16003 O O . LEU A 1 36 ? 1.428 18.178 -0.902 1.00 0.00 36 LEU A O 14
ATOM 16019 N N . SER A 1 37 ? 0.079 16.378 -0.980 1.00 0.00 37 SER A N 14
ATOM 16020 C CA . SER A 1 37 ? -0.995 17.088 -1.668 1.00 0.00 37 SER A CA 14
ATOM 16021 C C . SER A 1 37 ? -1.507 18.249 -0.822 1.00 0.00 37 SER A C 14
ATOM 16022 O O . SER A 1 37 ? -1.870 19.299 -1.351 1.00 0.00 37 SER A O 14
ATOM 16030 N N . ARG A 1 38 ? -1.539 18.055 0.493 1.00 0.00 38 ARG A N 14
ATOM 16031 C CA . ARG A 1 38 ? -2.016 19.096 1.394 1.00 0.00 38 ARG A CA 14
ATOM 16032 C C . ARG A 1 38 ? -1.201 20.372 1.213 1.00 0.00 38 ARG A C 14
ATOM 16033 O O . ARG A 1 38 ? -1.751 21.472 1.192 1.00 0.00 38 ARG A O 14
ATOM 16054 N N . ARG A 1 39 ? 0.110 20.214 1.074 1.00 0.00 39 ARG A N 14
ATOM 16055 C CA . ARG A 1 39 ? 0.988 21.361 0.886 1.00 0.00 39 ARG A CA 14
ATOM 16056 C C . ARG A 1 39 ? 0.553 22.157 -0.339 1.00 0.00 39 ARG A C 14
ATOM 16057 O O . ARG A 1 39 ? 0.763 23.367 -0.416 1.00 0.00 39 ARG A O 14
ATOM 16078 N N . CYS A 1 40 ? -0.055 21.463 -1.298 1.00 0.00 40 CYS A N 14
ATOM 16079 C CA . CYS A 1 40 ? -0.516 22.107 -2.521 1.00 0.00 40 CYS A CA 14
ATOM 16080 C C . CYS A 1 40 ? -1.555 23.182 -2.212 1.00 0.00 40 CYS A C 14
ATOM 16081 O O . CYS A 1 40 ? -1.482 24.292 -2.736 1.00 0.00 40 CYS A O 14
ATOM 16089 N N . ARG A 1 41 ? -2.520 22.846 -1.359 1.00 0.00 41 ARG A N 14
ATOM 16090 C CA . ARG A 1 41 ? -3.569 23.796 -0.994 1.00 0.00 41 ARG A CA 14
ATOM 16091 C C . ARG A 1 41 ? -2.967 25.091 -0.462 1.00 0.00 41 ARG A C 14
ATOM 16092 O O . ARG A 1 41 ? -3.453 26.181 -0.760 1.00 0.00 41 ARG A O 14
ATOM 16113 N N . CYS A 1 42 ? -1.909 24.961 0.33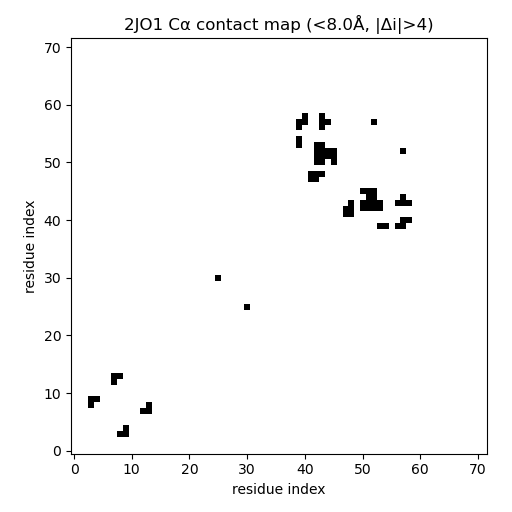1 1.00 0.00 42 CYS A N 14
ATOM 16114 C CA . CYS A 1 42 ? -1.250 26.125 0.907 1.00 0.00 42 CYS A CA 14
ATOM 16115 C C . CYS A 1 42 ? -0.389 26.836 -0.137 1.00 0.00 42 CYS A C 14
ATOM 16116 O O . CYS A 1 42 ? -0.325 28.065 -0.171 1.00 0.00 42 CYS A O 14
ATOM 16124 N N . LYS A 1 43 ? 0.278 26.054 -0.980 1.00 0.00 43 LYS A N 14
ATOM 16125 C CA . LYS A 1 43 ? 1.143 26.614 -2.017 1.00 0.00 43 LYS A CA 14
ATOM 16126 C C . LYS A 1 43 ? 0.340 27.238 -3.156 1.00 0.00 43 LYS A C 14
ATOM 16127 O O . LYS A 1 43 ? 0.821 28.144 -3.836 1.00 0.00 43 LYS A O 14
ATOM 16146 N N . PHE A 1 44 ? -0.871 26.738 -3.383 1.00 0.00 44 PHE A N 14
ATOM 16147 C CA . PHE A 1 44 ? -1.697 27.253 -4.473 1.00 0.00 44 PHE A CA 14
ATOM 16148 C C . PHE A 1 44 ? -2.092 28.708 -4.246 1.00 0.00 44 PHE A C 14
ATOM 16149 O O . PHE A 1 44 ? -1.960 29.535 -5.147 1.00 0.00 44 PHE A O 14
ATOM 16166 N N . ASN A 1 45 ? -2.574 29.013 -3.045 1.00 0.00 45 ASN A N 14
ATOM 16167 C CA . ASN A 1 45 ? -2.986 30.374 -2.715 1.00 0.00 45 ASN A CA 14
ATOM 16168 C C . ASN A 1 45 ? -2.360 30.821 -1.398 1.00 0.00 45 ASN A C 14
ATOM 16169 O O . ASN A 1 45 ? -2.744 30.349 -0.328 1.00 0.00 45 ASN A O 14
ATOM 16180 N N . GLN A 1 46 ? -1.399 31.735 -1.484 1.00 0.00 46 GLN A N 14
ATOM 16181 C CA . GLN A 1 46 ? -0.732 32.241 -0.290 1.00 0.00 46 GLN A CA 14
ATOM 16182 C C . GLN A 1 46 ? -1.726 32.985 0.592 1.00 0.00 46 GLN A C 14
ATOM 16183 O O . GLN A 1 46 ? -1.637 32.944 1.820 1.00 0.00 46 GLN A O 14
ATOM 16197 N N . GLN A 1 47 ? -2.675 33.663 -0.044 1.00 0.00 47 GLN A N 14
ATOM 16198 C CA . GLN A 1 47 ? -3.690 34.416 0.683 1.00 0.00 47 GLN A CA 14
ATOM 16199 C C . GLN A 1 47 ? -4.444 33.504 1.644 1.00 0.00 47 GLN A C 14
ATOM 16200 O O . GLN A 1 47 ? -5.032 33.967 2.622 1.00 0.00 47 GLN A O 14
ATOM 16214 N N . GLN A 1 48 ? -4.427 32.206 1.356 1.00 0.00 48 GLN A N 14
ATOM 16215 C CA . GLN A 1 48 ? -5.118 31.239 2.199 1.00 0.00 48 GLN A CA 14
ATOM 16216 C C . GLN A 1 48 ? -4.637 31.347 3.643 1.00 0.00 48 GLN A C 14
ATOM 16217 O O . GLN A 1 48 ? -5.427 31.218 4.578 1.00 0.00 48 GLN A O 14
ATOM 16231 N N . ARG A 1 49 ? -3.336 31.583 3.812 1.00 0.00 49 ARG A N 14
ATOM 16232 C CA . ARG A 1 49 ? -2.748 31.708 5.145 1.00 0.00 49 ARG A CA 14
ATOM 16233 C C . ARG A 1 49 ? -2.276 33.137 5.390 1.00 0.00 49 ARG A C 14
ATOM 16234 O O . ARG A 1 49 ? -1.083 33.429 5.318 1.00 0.00 49 ARG A O 14
ATOM 16255 N N . THR A 1 50 ? -3.221 34.026 5.683 1.00 0.00 50 THR A N 14
ATOM 16256 C CA . THR A 1 50 ? -2.888 35.423 5.941 1.00 0.00 50 THR A CA 14
ATOM 16257 C C . THR A 1 50 ? -3.711 35.964 7.105 1.00 0.00 50 THR A C 14
ATOM 16258 O O . THR A 1 50 ? -3.702 37.165 7.376 1.00 0.00 50 THR A O 14
ATOM 16269 N N . GLY A 1 51 ? -4.418 35.073 7.790 1.00 0.00 51 GLY A N 14
ATOM 16270 C CA . GLY A 1 51 ? -5.241 35.476 8.923 1.00 0.00 51 GLY A CA 14
ATOM 16271 C C . GLY A 1 51 ? -6.637 35.884 8.467 1.00 0.00 51 GLY A C 14
ATOM 16272 O O . GLY A 1 51 ? -7.332 36.629 9.159 1.00 0.00 51 GLY A O 14
ATOM 16276 N N . GLU A 1 52 ? -7.042 35.391 7.299 1.00 0.00 52 GLU A N 14
ATOM 16277 C CA . GLU A 1 52 ? -8.359 35.709 6.759 1.00 0.00 52 GLU A CA 14
ATOM 16278 C C . GLU A 1 52 ? -9.287 34.482 6.852 1.00 0.00 52 GLU A C 14
ATOM 16279 O O . GLU A 1 52 ? -9.180 33.577 6.026 1.00 0.00 52 GLU A O 14
ATOM 16291 N N . PRO A 1 53 ? -10.195 34.415 7.814 1.00 0.00 53 PRO A N 14
ATOM 16292 C CA . PRO A 1 53 ? -11.120 33.247 7.936 1.00 0.00 53 PRO A CA 14
ATOM 16293 C C . PRO A 1 53 ? -11.914 33.005 6.654 1.00 0.00 53 PRO A C 14
ATOM 16294 O O . PRO A 1 53 ? -12.399 31.900 6.413 1.00 0.00 53 PRO A O 14
ATOM 16305 N N . ASP A 1 54 ? -12.043 34.045 5.838 1.00 0.00 54 ASP A N 14
ATOM 16306 C CA . ASP A 1 54 ? -12.782 33.933 4.585 1.00 0.00 54 ASP A CA 14
ATOM 16307 C C . ASP A 1 54 ? -11.935 33.245 3.519 1.00 0.00 54 ASP A C 14
ATOM 16308 O O . ASP A 1 54 ? -10.790 33.627 3.280 1.00 0.00 54 ASP A O 14
ATOM 16317 N N . GLU A 1 55 ? -12.506 32.229 2.880 1.00 0.00 55 GLU A N 14
ATOM 16318 C CA . GLU A 1 55 ? -11.792 31.498 1.839 1.00 0.00 55 GLU A CA 14
ATOM 16319 C C . GLU A 1 55 ? -11.962 32.190 0.491 1.00 0.00 55 GLU A C 14
ATOM 16320 O O . GLU A 1 55 ? -13.083 32.377 0.018 1.00 0.00 55 GLU A O 14
ATOM 16332 N N . GLU A 1 56 ? -10.839 32.568 -0.119 1.00 0.00 56 GLU A N 14
ATOM 16333 C CA . GLU A 1 56 ? -10.861 33.244 -1.413 1.00 0.00 56 GLU A CA 14
ATOM 16334 C C . GLU A 1 56 ? -10.261 32.350 -2.496 1.00 0.00 56 GLU A C 14
ATOM 16335 O O . GLU A 1 56 ? -9.874 31.212 -2.231 1.00 0.00 56 GLU A O 14
ATOM 16347 N N . GLU A 1 57 ? -10.189 32.876 -3.714 1.00 0.00 57 GLU A N 14
ATOM 16348 C CA . GLU A 1 57 ? -9.637 32.120 -4.833 1.00 0.00 57 GLU A CA 14
ATOM 16349 C C . GLU A 1 57 ? -10.259 30.728 -4.905 1.00 0.00 57 GLU A C 14
ATOM 16350 O O . GLU A 1 57 ? -11.462 30.587 -5.121 1.00 0.00 57 GLU A O 14
ATOM 16362 N N . GLY A 1 58 ? -9.431 29.704 -4.721 1.00 0.00 58 GLY A N 14
ATOM 16363 C CA . GLY A 1 58 ? -9.909 28.327 -4.765 1.00 0.00 58 GLY A CA 14
ATOM 16364 C C . GLY A 1 58 ? -8.913 27.428 -5.491 1.00 0.00 58 GLY A C 14
ATOM 16365 O O . GLY A 1 58 ? -8.561 27.678 -6.644 1.00 0.00 58 GLY A O 14
ATOM 16369 N N . THR A 1 59 ? -8.463 26.379 -4.808 1.00 0.00 59 THR A N 14
ATOM 16370 C CA . THR A 1 59 ? -7.507 25.447 -5.398 1.00 0.00 59 THR A CA 14
ATOM 16371 C C . THR A 1 59 ? -8.235 24.327 -6.135 1.00 0.00 59 THR A C 14
ATOM 16372 O O . THR A 1 59 ? -9.465 24.263 -6.121 1.00 0.00 59 THR A O 14
ATOM 16383 N N . PHE A 1 60 ? -7.475 23.439 -6.768 1.00 0.00 60 PHE A N 14
ATOM 16384 C CA . PHE A 1 60 ? -8.080 22.323 -7.491 1.00 0.00 60 PHE A CA 14
ATOM 16385 C C . PHE A 1 60 ? -8.688 21.350 -6.496 1.00 0.00 60 PHE A C 14
ATOM 16386 O O . PHE A 1 60 ? -9.815 20.885 -6.663 1.00 0.00 60 PHE A O 14
ATOM 16403 N N . ARG A 1 61 ? -7.928 21.072 -5.447 1.00 0.00 61 ARG A N 14
ATOM 16404 C CA . ARG A 1 61 ? -8.376 20.179 -4.392 1.00 0.00 61 ARG A CA 14
ATOM 16405 C C . ARG A 1 61 ? -9.571 20.798 -3.678 1.00 0.00 61 ARG A C 14
ATOM 16406 O O . ARG A 1 61 ? -10.466 20.098 -3.208 1.00 0.00 61 ARG A O 14
ATOM 16427 N N . SER A 1 62 ? -9.567 22.124 -3.603 1.00 0.00 62 SER A N 14
ATOM 16428 C CA . SER A 1 62 ? -10.641 22.855 -2.945 1.00 0.00 62 SER A CA 14
ATOM 16429 C C . SER A 1 62 ? -11.977 22.616 -3.643 1.00 0.00 62 SER A C 14
ATOM 16430 O O . SER A 1 62 ? -13.018 22.608 -2.999 1.00 0.00 62 SER A O 14
ATOM 16438 N N . SER A 1 63 ? -11.946 22.437 -4.962 1.00 0.00 63 SER A N 14
ATOM 16439 C CA . SER A 1 63 ? -13.178 22.215 -5.719 1.00 0.00 63 SER A CA 14
ATOM 16440 C C . SER A 1 63 ? -13.845 20.908 -5.297 1.00 0.00 63 SER A C 14
ATOM 16441 O O . SER A 1 63 ? -15.063 20.758 -5.386 1.00 0.00 63 SER A O 14
ATOM 16449 N N . ILE A 1 64 ? -13.032 19.969 -4.837 1.00 0.00 64 ILE A N 14
ATOM 16450 C CA . ILE A 1 64 ? -13.528 18.669 -4.394 1.00 0.00 64 ILE A CA 14
ATOM 16451 C C . ILE A 1 64 ? -14.466 18.828 -3.197 1.00 0.00 64 ILE A C 14
ATOM 16452 O O . ILE A 1 64 ? -15.409 18.054 -3.034 1.00 0.00 64 ILE A O 14
ATOM 16468 N N . ARG A 1 65 ? -14.203 19.829 -2.360 1.00 0.00 65 ARG A N 14
ATOM 16469 C CA . ARG A 1 65 ? -15.036 20.059 -1.183 1.00 0.00 65 ARG A CA 14
ATOM 16470 C C . ARG A 1 65 ? -16.492 20.265 -1.595 1.00 0.00 65 ARG A C 14
ATOM 16471 O O . ARG A 1 65 ? -17.411 19.959 -0.836 1.00 0.00 65 ARG A O 14
ATOM 16492 N N . ARG A 1 66 ? -16.693 20.783 -2.802 1.00 0.00 66 ARG A N 14
ATOM 16493 C CA . ARG A 1 66 ? -18.035 21.020 -3.306 1.00 0.00 66 ARG A CA 14
ATOM 16494 C C . ARG A 1 66 ? -18.853 19.736 -3.241 1.00 0.00 66 ARG A C 14
ATOM 16495 O O . ARG A 1 66 ? -20.049 19.771 -3.002 1.00 0.00 66 ARG A O 14
ATOM 16516 N N . LEU A 1 67 ? -18.198 18.606 -3.463 1.00 0.00 67 LEU A N 14
ATOM 16517 C CA . LEU A 1 67 ? -18.884 17.318 -3.427 1.00 0.00 67 LEU A CA 14
ATOM 16518 C C . LEU A 1 67 ? -19.529 17.064 -2.061 1.00 0.00 67 LEU A C 14
ATOM 16519 O O . LEU A 1 67 ? -20.461 16.268 -1.947 1.00 0.00 67 LEU A O 14
ATOM 16535 N N . SER A 1 68 ? -19.022 17.731 -1.026 1.00 0.00 68 SER A N 14
ATOM 16536 C CA . SER A 1 68 ? -19.556 17.551 0.327 1.00 0.00 68 SER A CA 14
ATOM 16537 C C . SER A 1 68 ? -20.993 18.062 0.438 1.00 0.00 68 SER A C 14
ATOM 16538 O O . SER A 1 68 ? -21.867 17.364 0.955 1.00 0.00 68 SER A O 14
ATOM 16546 N N . THR A 1 69 ? -21.233 19.276 -0.053 1.00 0.00 69 THR A N 14
ATOM 16547 C CA . THR A 1 69 ? -22.573 19.864 -0.008 1.00 0.00 69 THR A CA 14
ATOM 16548 C C . THR A 1 69 ? -23.192 19.824 -1.396 1.00 0.00 69 THR A C 14
ATOM 16549 O O . THR A 1 69 ? -24.387 19.575 -1.559 1.00 0.00 69 THR A O 14
ATOM 16560 N N . ARG A 1 70 ? -22.348 20.053 -2.390 1.00 0.00 70 ARG A N 14
ATOM 16561 C CA . ARG A 1 70 ? -22.767 20.030 -3.788 1.00 0.00 70 ARG A CA 14
ATOM 16562 C C . ARG A 1 70 ? -23.824 21.088 -4.083 1.00 0.00 70 ARG A C 14
ATOM 16563 O O . ARG A 1 70 ? -24.076 21.980 -3.272 1.00 0.00 70 ARG A O 14
ATOM 16584 N N . ARG A 1 71 ? -24.430 20.977 -5.265 1.00 0.00 71 ARG A N 14
ATOM 16585 C CA . ARG A 1 71 ? -25.456 21.918 -5.698 1.00 0.00 71 ARG A CA 14
ATOM 16586 C C . ARG A 1 71 ? -26.774 21.193 -5.948 1.00 0.00 71 ARG A C 14
ATOM 16587 O O . ARG A 1 71 ? -26.789 20.001 -6.258 1.00 0.00 71 ARG A O 14
ATOM 16608 N N . ARG A 1 72 ? -27.879 21.918 -5.814 1.00 0.00 72 ARG A N 14
ATOM 16609 C CA . ARG A 1 72 ? -29.196 21.330 -6.030 1.00 0.00 72 ARG A CA 14
ATOM 16610 C C . ARG A 1 72 ? -29.667 21.586 -7.458 1.00 0.00 72 ARG A C 14
ATOM 16611 O O . ARG A 1 72 ? -29.599 20.667 -8.258 1.00 0.00 72 ARG A O 14
ATOM 16633 N N . GLU A 1 1 ? 1.676 -25.463 13.986 1.00 0.00 1 GLU A N 15
ATOM 16634 C CA . GLU A 1 1 ? 0.339 -25.353 13.338 1.00 0.00 1 GLU A CA 15
ATOM 16635 C C . GLU A 1 1 ? 0.480 -24.617 12.010 1.00 0.00 1 GLU A C 15
ATOM 16636 O O . GLU A 1 1 ? -0.123 -23.563 11.806 1.00 0.00 1 GLU A O 15
ATOM 16650 N N . SER A 1 2 ? 1.278 -25.179 11.107 1.00 0.00 2 SER A N 15
ATOM 16651 C CA . SER A 1 2 ? 1.486 -24.567 9.802 1.00 0.00 2 SER A CA 15
ATOM 16652 C C . SER A 1 2 ? 2.433 -25.404 8.937 1.00 0.00 2 SER A C 15
ATOM 16653 O O . SER A 1 2 ? 2.096 -25.739 7.802 1.00 0.00 2 SER A O 15
ATOM 16661 N N . PRO A 1 3 ? 3.602 -25.746 9.431 1.00 0.00 3 PRO A N 15
ATOM 16662 C CA . PRO A 1 3 ? 4.582 -26.555 8.653 1.00 0.00 3 PRO A CA 15
ATOM 16663 C C . PRO A 1 3 ? 4.232 -28.041 8.652 1.00 0.00 3 PRO A C 15
ATOM 16664 O O . PRO A 1 3 ? 4.709 -28.800 7.810 1.00 0.00 3 PRO A O 15
ATOM 16675 N N . LYS A 1 4 ? 3.400 -28.446 9.604 1.00 0.00 4 LYS A N 15
ATOM 16676 C CA . LYS A 1 4 ? 2.993 -29.843 9.707 1.00 0.00 4 LYS A CA 15
ATOM 16677 C C . LYS A 1 4 ? 1.982 -30.188 8.618 1.00 0.00 4 LYS A C 15
ATOM 16678 O O . LYS A 1 4 ? 1.578 -31.342 8.474 1.00 0.00 4 LYS A O 15
ATOM 16697 N N . GLU A 1 5 ? 1.575 -29.179 7.855 1.00 0.00 5 GLU A N 15
ATOM 16698 C CA . GLU A 1 5 ? 0.609 -29.385 6.781 1.00 0.00 5 GLU A CA 15
ATOM 16699 C C . GLU A 1 5 ? 1.233 -30.185 5.642 1.00 0.00 5 GLU A C 15
ATOM 16700 O O . GLU A 1 5 ? 2.443 -30.133 5.423 1.00 0.00 5 GLU A O 15
ATOM 16712 N N . HIS A 1 6 ? 0.397 -30.924 4.919 1.00 0.00 6 HIS A N 15
ATOM 16713 C CA . HIS A 1 6 ? 0.876 -31.731 3.802 1.00 0.00 6 HIS A CA 15
ATOM 16714 C C . HIS A 1 6 ? 1.023 -30.877 2.547 1.00 0.00 6 HIS A C 15
ATOM 16715 O O . HIS A 1 6 ? 1.610 -31.313 1.556 1.00 0.00 6 HIS A O 15
ATOM 16730 N N . ASP A 1 7 ? 0.486 -29.662 2.600 1.00 0.00 7 ASP A N 15
ATOM 16731 C CA . ASP A 1 7 ? 0.558 -28.747 1.464 1.00 0.00 7 ASP A CA 15
ATOM 16732 C C . ASP A 1 7 ? 1.015 -27.363 1.918 1.00 0.00 7 ASP A C 15
ATOM 16733 O O . ASP A 1 7 ? 0.278 -26.386 1.793 1.00 0.00 7 ASP A O 15
ATOM 16742 N N . PRO A 1 8 ? 2.210 -27.264 2.441 1.00 0.00 8 PRO A N 15
ATOM 16743 C CA . PRO A 1 8 ? 2.771 -25.970 2.924 1.00 0.00 8 PRO A CA 15
ATOM 16744 C C . PRO A 1 8 ? 3.167 -25.049 1.774 1.00 0.00 8 PRO A C 15
ATOM 16745 O O . PRO A 1 8 ? 3.439 -23.865 1.979 1.00 0.00 8 PRO A O 15
ATOM 16756 N N . PHE A 1 9 ? 3.196 -25.598 0.565 1.00 0.00 9 PHE A N 15
ATOM 16757 C CA . PHE A 1 9 ? 3.560 -24.815 -0.611 1.00 0.00 9 PHE A CA 15
ATOM 16758 C C . PHE A 1 9 ? 2.691 -23.566 -0.711 1.00 0.00 9 PHE A C 15
ATOM 16759 O O . PHE A 1 9 ? 3.159 -22.507 -1.128 1.00 0.00 9 PHE A O 15
ATOM 16776 N N . THR A 1 10 ? 1.425 -23.700 -0.324 1.00 0.00 10 THR A N 15
ATOM 16777 C CA . THR A 1 10 ? 0.496 -22.575 -0.373 1.00 0.00 10 THR A CA 15
ATOM 16778 C C . THR A 1 10 ? -0.322 -22.496 0.911 1.00 0.00 10 THR A C 15
ATOM 16779 O O . THR A 1 10 ? -0.557 -23.511 1.570 1.00 0.00 10 THR A O 15
ATOM 16790 N N . TYR A 1 11 ? -0.752 -21.284 1.254 1.00 0.00 11 TYR A N 15
ATOM 16791 C CA . TYR A 1 11 ? -1.549 -21.065 2.459 1.00 0.00 11 TYR A CA 15
ATOM 16792 C C . TYR A 1 11 ? -2.947 -20.578 2.090 1.00 0.00 11 TYR A C 15
ATOM 16793 O O . TYR A 1 11 ? -3.106 -19.724 1.218 1.00 0.00 11 TYR A O 15
ATOM 16811 N N . ASP A 1 12 ? -3.958 -21.124 2.761 1.00 0.00 12 ASP A N 15
ATOM 16812 C CA . ASP A 1 12 ? -5.339 -20.736 2.496 1.00 0.00 12 ASP A CA 15
ATOM 16813 C C . ASP A 1 12 ? -5.472 -19.218 2.469 1.00 0.00 12 ASP A C 15
ATOM 16814 O O . ASP A 1 12 ? -6.440 -18.677 1.937 1.00 0.00 12 ASP A O 15
ATOM 16823 N N . TYR A 1 13 ? -4.490 -18.539 3.050 1.00 0.00 13 TYR A N 15
ATOM 16824 C CA . TYR A 1 13 ? -4.496 -17.083 3.092 1.00 0.00 13 TYR A CA 15
ATOM 16825 C C . TYR A 1 13 ? -4.094 -16.514 1.736 1.00 0.00 13 TYR A C 15
ATOM 16826 O O . TYR A 1 13 ? -3.491 -15.447 1.654 1.00 0.00 13 TYR A O 15
ATOM 16844 N N . GLN A 1 14 ? -4.419 -17.245 0.675 1.00 0.00 14 GLN A N 15
ATOM 16845 C CA . GLN A 1 14 ? -4.070 -16.818 -0.677 1.00 0.00 14 GLN A CA 15
ATOM 16846 C C . GLN A 1 14 ? -4.522 -15.385 -0.945 1.00 0.00 14 GLN A C 15
ATOM 16847 O O . GLN A 1 14 ? -3.736 -14.554 -1.398 1.00 0.00 14 GLN A O 15
ATOM 16861 N N . SER A 1 15 ? -5.793 -15.103 -0.685 1.00 0.00 15 SER A N 15
ATOM 16862 C CA . SER A 1 15 ? -6.332 -13.767 -0.928 1.00 0.00 15 SER A CA 15
ATOM 16863 C C . SER A 1 15 ? -6.022 -12.811 0.224 1.00 0.00 15 SER A C 15
ATOM 16864 O O . SER A 1 15 ? -5.810 -11.617 0.006 1.00 0.00 15 SER A O 15
ATOM 16872 N N . LEU A 1 16 ? -6.017 -13.331 1.446 1.00 0.00 16 LEU A N 15
ATOM 16873 C CA . LEU A 1 16 ? -5.754 -12.498 2.616 1.00 0.00 16 LEU A CA 15
ATOM 16874 C C . LEU A 1 16 ? -4.264 -12.194 2.764 1.00 0.00 16 LEU A C 15
ATOM 16875 O O . LEU A 1 16 ? -3.872 -11.383 3.602 1.00 0.00 16 LEU A O 15
ATOM 16891 N N . GLN A 1 17 ? -3.438 -12.855 1.963 1.00 0.00 17 GLN A N 15
ATOM 16892 C CA . GLN A 1 17 ? -1.994 -12.648 2.036 1.00 0.00 17 GLN A CA 15
ATOM 16893 C C . GLN A 1 17 ? -1.607 -11.244 1.571 1.00 0.00 17 GLN A C 15
ATOM 16894 O O . GLN A 1 17 ? -0.874 -10.536 2.261 1.00 0.00 17 GLN A O 15
ATOM 16908 N N . ILE A 1 18 ? -2.086 -10.855 0.393 1.00 0.00 18 ILE A N 15
ATOM 16909 C CA . ILE A 1 18 ? -1.760 -9.539 -0.154 1.00 0.00 18 ILE A CA 15
ATOM 16910 C C . ILE A 1 18 ? -2.844 -8.517 0.193 1.00 0.00 18 ILE A C 15
ATOM 16911 O O . ILE A 1 18 ? -2.670 -7.317 -0.015 1.00 0.00 18 ILE A O 15
ATOM 16927 N N . GLY A 1 19 ? -3.964 -8.998 0.717 1.00 0.00 19 GLY A N 15
ATOM 16928 C CA . GLY A 1 19 ? -5.070 -8.117 1.079 1.00 0.00 19 GLY A CA 15
ATOM 16929 C C . GLY A 1 19 ? -4.607 -6.955 1.958 1.00 0.00 19 GLY A C 15
ATOM 16930 O O . GLY A 1 19 ? -4.404 -5.840 1.479 1.00 0.00 19 GLY A O 15
ATOM 16934 N N . GLY A 1 20 ? -4.465 -7.227 3.250 1.00 0.00 20 GLY A N 15
ATOM 16935 C CA . GLY A 1 20 ? -4.052 -6.206 4.210 1.00 0.00 20 GLY A CA 15
ATOM 16936 C C . GLY A 1 20 ? -2.891 -5.356 3.697 1.00 0.00 20 GLY A C 15
ATOM 16937 O O . GLY A 1 20 ? -2.753 -4.192 4.075 1.00 0.00 20 GLY A O 15
ATOM 16941 N N . LEU A 1 21 ? -2.045 -5.941 2.857 1.00 0.00 21 LEU A N 15
ATOM 16942 C CA . LEU A 1 21 ? -0.889 -5.219 2.328 1.00 0.00 21 LEU A CA 15
ATOM 16943 C C . LEU A 1 21 ? -1.297 -4.154 1.311 1.00 0.00 21 LEU A C 15
ATOM 16944 O O . LEU A 1 21 ? -0.820 -3.021 1.365 1.00 0.00 21 LEU A O 15
ATOM 16960 N N . VAL A 1 22 ? -2.156 -4.526 0.370 1.00 0.00 22 VAL A N 15
ATOM 16961 C CA . VAL A 1 22 ? -2.587 -3.594 -0.671 1.00 0.00 22 VAL A CA 15
ATOM 16962 C C . VAL A 1 22 ? -3.412 -2.439 -0.103 1.00 0.00 22 VAL A C 15
ATOM 16963 O O . VAL A 1 22 ? -3.157 -1.276 -0.418 1.00 0.00 22 VAL A O 15
ATOM 16976 N N . ILE A 1 23 ? -4.410 -2.759 0.715 1.00 0.00 23 ILE A N 15
ATOM 16977 C CA . ILE A 1 23 ? -5.269 -1.726 1.292 1.00 0.00 23 ILE A CA 15
ATOM 16978 C C . ILE A 1 23 ? -4.486 -0.801 2.222 1.00 0.00 23 ILE A C 15
ATOM 16979 O O . ILE A 1 23 ? -4.656 0.417 2.179 1.00 0.00 23 ILE A O 15
ATOM 16995 N N . ALA A 1 24 ? -3.636 -1.377 3.065 1.00 0.00 24 ALA A N 15
ATOM 16996 C CA . ALA A 1 24 ? -2.849 -0.578 3.997 1.00 0.00 24 ALA A CA 15
ATOM 16997 C C . ALA A 1 24 ? -1.995 0.435 3.243 1.00 0.00 24 ALA A C 15
ATOM 16998 O O . ALA A 1 24 ? -1.929 1.610 3.614 1.00 0.00 24 ALA A O 15
ATOM 17005 N N . GLY A 1 25 ? -1.342 -0.027 2.184 1.00 0.00 25 GLY A N 15
ATOM 17006 C CA . GLY A 1 25 ? -0.492 0.843 1.385 1.00 0.00 25 GLY A CA 15
ATOM 17007 C C . GLY A 1 25 ? -1.288 2.006 0.802 1.00 0.00 25 GLY A C 15
ATOM 17008 O O . GLY A 1 25 ? -0.807 3.135 0.762 1.00 0.00 25 GLY A O 15
ATOM 17012 N N . ILE A 1 26 ? -2.503 1.723 0.343 1.00 0.00 26 ILE A N 15
ATOM 17013 C CA . ILE A 1 26 ? -3.353 2.756 -0.246 1.00 0.00 26 ILE A CA 15
ATOM 17014 C C . ILE A 1 26 ? -3.651 3.876 0.753 1.00 0.00 26 ILE A C 15
ATOM 17015 O O . ILE A 1 26 ? -3.631 5.054 0.395 1.00 0.00 26 ILE A O 15
ATOM 17031 N N . LEU A 1 27 ? -3.936 3.509 1.997 1.00 0.00 27 LEU A N 15
ATOM 17032 C CA . LEU A 1 27 ? -4.246 4.504 3.023 1.00 0.00 27 LEU A CA 15
ATOM 17033 C C . LEU A 1 27 ? -3.056 5.440 3.247 1.00 0.00 27 LEU A C 15
ATOM 17034 O O . LEU A 1 27 ? -3.214 6.658 3.295 1.00 0.00 27 LEU A O 15
ATOM 17050 N N . PHE A 1 28 ? -1.871 4.856 3.386 1.00 0.00 28 PHE A N 15
ATOM 17051 C CA . PHE A 1 28 ? -0.646 5.625 3.604 1.00 0.00 28 PHE A CA 15
ATOM 17052 C C . PHE A 1 28 ? -0.237 6.382 2.340 1.00 0.00 28 PHE A C 15
ATOM 17053 O O . PHE A 1 28 ? 0.265 7.497 2.418 1.00 0.00 28 PHE A O 15
ATOM 17070 N N . ILE A 1 29 ? -0.450 5.767 1.181 1.00 0.00 29 ILE A N 15
ATOM 17071 C CA . ILE A 1 29 ? -0.101 6.398 -0.094 1.00 0.00 29 ILE A CA 15
ATOM 17072 C C . ILE A 1 29 ? -1.002 7.602 -0.308 1.00 0.00 29 ILE A C 15
ATOM 17073 O O . ILE A 1 29 ? -0.543 8.690 -0.655 1.00 0.00 29 ILE A O 15
ATOM 17089 N N . LEU A 1 30 ? -2.282 7.411 -0.021 1.00 0.00 30 LEU A N 15
ATOM 17090 C CA . LEU A 1 30 ? -3.241 8.477 -0.093 1.00 0.00 30 LEU A CA 15
ATOM 17091 C C . LEU A 1 30 ? -2.825 9.450 0.973 1.00 0.00 30 LEU A C 15
ATOM 17092 O O . LEU A 1 30 ? -2.961 10.666 0.849 1.00 0.00 30 LEU A O 15
ATOM 17108 N N . GLY A 1 31 ? -2.315 8.848 2.044 1.00 0.00 31 GLY A N 15
ATOM 17109 C CA . GLY A 1 31 ? -1.854 9.601 3.206 1.00 0.00 31 GLY A CA 15
ATOM 17110 C C . GLY A 1 31 ? -0.750 10.595 2.845 1.00 0.00 31 GLY A C 15
ATOM 17111 O O . GLY A 1 31 ? -0.835 11.775 3.185 1.00 0.00 31 GLY A O 15
ATOM 17115 N N . ILE A 1 32 ? 0.292 10.112 2.170 1.00 0.00 32 ILE A N 15
ATOM 17116 C CA . ILE A 1 32 ? 1.406 10.973 1.789 1.00 0.00 32 ILE A CA 15
ATOM 17117 C C . ILE A 1 32 ? 0.975 11.986 0.739 1.00 0.00 32 ILE A C 15
ATOM 17118 O O . ILE A 1 32 ? 1.289 13.170 0.846 1.00 0.00 32 ILE A O 15
ATOM 17134 N N . LEU A 1 33 ? 0.243 11.523 -0.267 1.00 0.00 33 LEU A N 15
ATOM 17135 C CA . LEU A 1 33 ? -0.227 12.420 -1.312 1.00 0.00 33 LEU A CA 15
ATOM 17136 C C . LEU A 1 33 ? -1.070 13.523 -0.693 1.00 0.00 33 LEU A C 15
ATOM 17137 O O . LEU A 1 33 ? -0.902 14.702 -1.002 1.00 0.00 33 LEU A O 15
ATOM 17153 N N . ILE A 1 34 ? -1.975 13.122 0.187 1.00 0.00 34 ILE A N 15
ATOM 17154 C CA . ILE A 1 34 ? -2.855 14.078 0.862 1.00 0.00 34 ILE A CA 15
ATOM 17155 C C . ILE A 1 34 ? -2.054 15.093 1.680 1.00 0.00 34 ILE A C 15
ATOM 17156 O O . ILE A 1 34 ? -2.370 16.283 1.681 1.00 0.00 34 ILE A O 15
ATOM 17172 N N . VAL A 1 35 ? -1.037 14.620 2.393 1.00 0.00 35 VAL A N 15
ATOM 17173 C CA . VAL A 1 35 ? -0.232 15.510 3.228 1.00 0.00 35 VAL A CA 15
ATOM 17174 C C . VAL A 1 35 ? 0.378 16.646 2.409 1.00 0.00 35 VAL A C 15
ATOM 17175 O O . VAL A 1 35 ? 0.226 17.817 2.757 1.00 0.00 35 VAL A O 15
ATOM 17188 N N . LEU A 1 36 ? 1.066 16.300 1.324 1.00 0.00 36 LEU A N 15
ATOM 17189 C CA . LEU A 1 36 ? 1.687 17.316 0.478 1.00 0.00 36 LEU A CA 15
ATOM 17190 C C . LEU A 1 36 ? 0.614 18.162 -0.202 1.00 0.00 36 LEU A C 15
ATOM 17191 O O . LEU A 1 36 ? 0.803 19.357 -0.429 1.00 0.00 36 LEU A O 15
ATOM 17207 N N . SER A 1 37 ? -0.509 17.531 -0.525 1.00 0.00 37 SER A N 15
ATOM 17208 C CA . SER A 1 37 ? -1.609 18.227 -1.184 1.00 0.00 37 SER A CA 15
ATOM 17209 C C . SER A 1 37 ? -2.134 19.370 -0.319 1.00 0.00 37 SER A C 15
ATOM 17210 O O . SER A 1 37 ? -2.538 20.412 -0.833 1.00 0.00 37 SER A O 15
ATOM 17218 N N . ARG A 1 38 ? -2.139 19.167 0.995 1.00 0.00 38 ARG A N 15
ATOM 17219 C CA . ARG A 1 38 ? -2.630 20.193 1.910 1.00 0.00 38 ARG A CA 15
ATOM 17220 C C . ARG A 1 38 ? -1.854 21.494 1.730 1.00 0.00 38 ARG A C 15
ATOM 17221 O O . ARG A 1 38 ? -2.410 22.582 1.877 1.00 0.00 38 ARG A O 15
ATOM 17242 N N . ARG A 1 39 ? -0.571 21.376 1.410 1.00 0.00 39 ARG A N 15
ATOM 17243 C CA . ARG A 1 39 ? 0.266 22.555 1.211 1.00 0.00 39 ARG A CA 15
ATOM 17244 C C . ARG A 1 39 ? -0.200 23.347 -0.006 1.00 0.00 39 ARG A C 15
ATOM 17245 O O . ARG A 1 39 ? -0.051 24.567 -0.056 1.00 0.00 39 ARG A O 15
ATOM 17266 N N . CYS A 1 40 ? -0.757 22.643 -0.987 1.00 0.00 40 CYS A N 15
ATOM 17267 C CA . CYS A 1 40 ? -1.236 23.288 -2.207 1.00 0.00 40 CYS A CA 15
ATOM 17268 C C . CYS A 1 40 ? -2.282 24.357 -1.891 1.00 0.00 40 CYS A C 15
ATOM 17269 O O . CYS A 1 40 ? -2.282 25.432 -2.491 1.00 0.00 40 CYS A O 15
ATOM 17277 N N . ARG A 1 41 ? -3.175 24.056 -0.952 1.00 0.00 41 ARG A N 15
ATOM 17278 C CA . ARG A 1 41 ? -4.221 25.003 -0.578 1.00 0.00 41 ARG A CA 15
ATOM 17279 C C . ARG A 1 41 ? -3.615 26.282 -0.007 1.00 0.00 41 ARG A C 15
ATOM 17280 O O . ARG A 1 41 ? -4.048 27.386 -0.336 1.00 0.00 41 ARG A O 15
ATOM 17301 N N . CYS A 1 42 ? -2.619 26.123 0.857 1.00 0.00 42 CYS A N 15
ATOM 17302 C CA . CYS A 1 42 ? -1.968 27.269 1.479 1.00 0.00 42 CYS A CA 15
ATOM 17303 C C . CYS A 1 42 ? -0.981 27.925 0.516 1.00 0.00 42 CYS A C 15
ATOM 17304 O O . CYS A 1 42 ? -0.778 29.138 0.552 1.00 0.00 42 CYS A O 15
ATOM 17312 N N . LYS A 1 43 ? -0.367 27.113 -0.338 1.00 0.00 43 LYS A N 15
ATOM 17313 C CA . LYS A 1 43 ? 0.603 27.623 -1.302 1.00 0.00 43 LYS A CA 15
ATOM 17314 C C . LYS A 1 43 ? -0.089 28.304 -2.481 1.00 0.00 43 LYS A C 15
ATOM 17315 O O . LYS A 1 43 ? 0.462 29.226 -3.084 1.00 0.00 43 LYS A O 15
ATOM 17334 N N . PHE A 1 44 ? -1.289 27.841 -2.813 1.00 0.00 44 PHE A N 15
ATOM 17335 C CA . PHE A 1 44 ? -2.032 28.409 -3.934 1.00 0.00 44 PHE A CA 15
ATOM 17336 C C . PHE A 1 44 ? -2.438 29.854 -3.662 1.00 0.00 44 PHE A C 15
ATOM 17337 O O . PHE A 1 44 ? -2.255 30.726 -4.512 1.00 0.00 44 PHE A O 15
ATOM 17354 N N . ASN A 1 45 ? -2.992 30.102 -2.481 1.00 0.00 45 ASN A N 15
ATOM 17355 C CA . ASN A 1 45 ? -3.425 31.450 -2.125 1.00 0.00 45 ASN A CA 15
ATOM 17356 C C . ASN A 1 45 ? -2.256 32.262 -1.579 1.00 0.00 45 ASN A C 15
ATOM 17357 O O . ASN A 1 45 ? -1.803 32.040 -0.456 1.00 0.00 45 ASN A O 15
ATOM 17368 N N . GLN A 1 46 ? -1.774 33.205 -2.381 1.00 0.00 46 GLN A N 15
ATOM 17369 C CA . GLN A 1 46 ? -0.658 34.048 -1.968 1.00 0.00 46 GLN A CA 15
ATOM 17370 C C . GLN A 1 46 ? -1.116 35.062 -0.926 1.00 0.00 46 GLN A C 15
ATOM 17371 O O . GLN A 1 46 ? -0.320 35.553 -0.126 1.00 0.00 46 GLN A O 15
ATOM 17385 N N . GLN A 1 47 ? -2.407 35.372 -0.949 1.00 0.00 47 GLN A N 15
ATOM 17386 C CA . GLN A 1 47 ? -2.976 36.331 -0.012 1.00 0.00 47 GLN A CA 15
ATOM 17387 C C . GLN A 1 47 ? -2.698 35.912 1.428 1.00 0.00 47 GLN A C 15
ATOM 17388 O O . GLN A 1 47 ? -2.458 36.755 2.293 1.00 0.00 47 GLN A O 15
ATOM 17402 N N . GLN A 1 48 ? -2.741 34.608 1.681 1.00 0.00 48 GLN A N 15
ATOM 17403 C CA . GLN A 1 48 ? -2.501 34.093 3.024 1.00 0.00 48 GLN A CA 15
ATOM 17404 C C . GLN A 1 48 ? -1.073 34.382 3.470 1.00 0.00 48 GLN A C 15
ATOM 17405 O O . GLN A 1 48 ? -0.844 34.826 4.596 1.00 0.00 48 GLN A O 15
ATOM 17419 N N . ARG A 1 49 ? -0.113 34.127 2.586 1.00 0.00 49 ARG A N 15
ATOM 17420 C CA . ARG A 1 49 ? 1.288 34.366 2.918 1.00 0.00 49 ARG A CA 15
ATOM 17421 C C . ARG A 1 49 ? 2.183 34.188 1.692 1.00 0.00 49 ARG A C 15
ATOM 17422 O O . ARG A 1 49 ? 3.045 33.310 1.663 1.00 0.00 49 ARG A O 15
ATOM 17443 N N . THR A 1 50 ? 1.982 35.033 0.688 1.00 0.00 50 THR A N 15
ATOM 17444 C CA . THR A 1 50 ? 2.783 34.965 -0.531 1.00 0.00 50 THR A CA 15
ATOM 17445 C C . THR A 1 50 ? 2.686 33.582 -1.170 1.00 0.00 50 THR A C 15
ATOM 17446 O O . THR A 1 50 ? 2.386 32.596 -0.498 1.00 0.00 50 THR A O 15
ATOM 17457 N N . GLY A 1 51 ? 2.944 33.523 -2.475 1.00 0.00 51 GLY A N 15
ATOM 17458 C CA . GLY A 1 51 ? 2.888 32.261 -3.208 1.00 0.00 51 GLY A CA 15
ATOM 17459 C C . GLY A 1 51 ? 4.142 32.075 -4.054 1.00 0.00 51 GLY A C 15
ATOM 17460 O O . GLY A 1 51 ? 4.616 33.023 -4.685 1.00 0.00 51 GLY A O 15
ATOM 17464 N N . GLU A 1 52 ? 4.674 30.854 -4.057 1.00 0.00 52 GLU A N 15
ATOM 17465 C CA . GLU A 1 52 ? 5.881 30.546 -4.823 1.00 0.00 52 GLU A CA 15
ATOM 17466 C C . GLU A 1 52 ? 5.549 29.626 -6.005 1.00 0.00 52 GLU A C 15
ATOM 17467 O O . GLU A 1 52 ? 4.535 28.929 -5.979 1.00 0.00 52 GLU A O 15
ATOM 17479 N N . PRO A 1 53 ? 6.374 29.604 -7.030 1.00 0.00 53 PRO A N 15
ATOM 17480 C CA . PRO A 1 53 ? 6.142 28.736 -8.220 1.00 0.00 53 PRO A CA 15
ATOM 17481 C C . PRO A 1 53 ? 5.717 27.320 -7.829 1.00 0.00 53 PRO A C 15
ATOM 17482 O O . PRO A 1 53 ? 5.686 26.972 -6.649 1.00 0.00 53 PRO A O 15
ATOM 17493 N N . ASP A 1 54 ? 5.404 26.507 -8.834 1.00 0.00 54 ASP A N 15
ATOM 17494 C CA . ASP A 1 54 ? 4.992 25.127 -8.596 1.00 0.00 54 ASP A CA 15
ATOM 17495 C C . ASP A 1 54 ? 3.654 25.080 -7.864 1.00 0.00 54 ASP A C 15
ATOM 17496 O O . ASP A 1 54 ? 3.607 24.966 -6.639 1.00 0.00 54 ASP A O 15
ATOM 17505 N N . GLU A 1 55 ? 2.569 25.169 -8.623 1.00 0.00 55 GLU A N 15
ATOM 17506 C CA . GLU A 1 55 ? 1.235 25.134 -8.038 1.00 0.00 55 GLU A CA 15
ATOM 17507 C C . GLU A 1 55 ? 0.257 24.454 -8.992 1.00 0.00 55 GLU A C 15
ATOM 17508 O O . GLU A 1 55 ? -0.525 25.112 -9.680 1.00 0.00 55 GLU A O 15
ATOM 17520 N N . GLU A 1 56 ? 0.315 23.128 -9.036 1.00 0.00 56 GLU A N 15
ATOM 17521 C CA . GLU A 1 56 ? -0.560 22.362 -9.914 1.00 0.00 56 GLU A CA 15
ATOM 17522 C C . GLU A 1 56 ? -2.011 22.454 -9.451 1.00 0.00 56 GLU A C 15
ATOM 17523 O O . GLU A 1 56 ? -2.910 22.689 -10.259 1.00 0.00 56 GLU A O 15
ATOM 17535 N N . GLU A 1 57 ? -2.228 22.265 -8.150 1.00 0.00 57 GLU A N 15
ATOM 17536 C CA . GLU A 1 57 ? -3.575 22.323 -7.582 1.00 0.00 57 GLU A CA 15
ATOM 17537 C C . GLU A 1 57 ? -3.700 23.490 -6.608 1.00 0.00 57 GLU A C 15
ATOM 17538 O O . GLU A 1 57 ? -2.700 23.999 -6.100 1.00 0.00 57 GLU A O 15
ATOM 17550 N N . GLY A 1 58 ? -4.934 23.910 -6.356 1.00 0.00 58 GLY A N 15
ATOM 17551 C CA . GLY A 1 58 ? -5.183 25.019 -5.442 1.00 0.00 58 GLY A CA 15
ATOM 17552 C C . GLY A 1 58 ? -6.645 25.048 -5.020 1.00 0.00 58 GLY A C 15
ATOM 17553 O O . GLY A 1 58 ? -7.114 24.158 -4.311 1.00 0.00 58 GLY A O 15
ATOM 17557 N N . THR A 1 59 ? -7.364 26.073 -5.463 1.00 0.00 59 THR A N 15
ATOM 17558 C CA . THR A 1 59 ? -8.773 26.199 -5.127 1.00 0.00 59 THR A CA 15
ATOM 17559 C C . THR A 1 59 ? -9.586 25.122 -5.841 1.00 0.00 59 THR A C 15
ATOM 17560 O O . THR A 1 59 ? -10.814 25.117 -5.783 1.00 0.00 59 THR A O 15
ATOM 17571 N N . PHE A 1 60 ? -8.890 24.201 -6.503 1.00 0.00 60 PHE A N 15
ATOM 17572 C CA . PHE A 1 60 ? -9.570 23.114 -7.203 1.00 0.00 60 PHE A CA 15
ATOM 17573 C C . PHE A 1 60 ? -10.184 22.175 -6.181 1.00 0.00 60 PHE A C 15
ATOM 17574 O O . PHE A 1 60 ? -11.335 21.754 -6.304 1.00 0.00 60 PHE A O 15
ATOM 17591 N N . ARG A 1 61 ? -9.394 21.873 -5.161 1.00 0.00 61 ARG A N 15
ATOM 17592 C CA . ARG A 1 61 ? -9.825 21.005 -4.080 1.00 0.00 61 ARG A CA 15
ATOM 17593 C C . ARG A 1 61 ? -11.051 21.610 -3.405 1.00 0.00 61 ARG A C 15
ATOM 17594 O O . ARG A 1 61 ? -11.930 20.897 -2.927 1.00 0.00 61 ARG A O 15
ATOM 17615 N N . SER A 1 62 ? -11.095 22.939 -3.378 1.00 0.00 62 SER A N 15
ATOM 17616 C CA . SER A 1 62 ? -12.213 23.652 -2.770 1.00 0.00 62 SER A CA 15
ATOM 17617 C C . SER A 1 62 ? -13.503 23.383 -3.537 1.00 0.00 62 SER A C 15
ATOM 17618 O O . SER A 1 62 ? -14.582 23.339 -2.953 1.00 0.00 62 SER A O 15
ATOM 17626 N N . SER A 1 63 ? -13.389 23.209 -4.850 1.00 0.00 63 SER A N 15
ATOM 17627 C CA . SER A 1 63 ? -14.566 22.949 -5.670 1.00 0.00 63 SER A CA 15
ATOM 17628 C C . SER A 1 63 ? -15.195 21.623 -5.268 1.00 0.00 63 SER A C 15
ATOM 17629 O O . SER A 1 63 ? -16.413 21.460 -5.313 1.00 0.00 63 SER A O 15
ATOM 17637 N N . ILE A 1 64 ? -14.352 20.684 -4.853 1.00 0.00 64 ILE A N 15
ATOM 17638 C CA . ILE A 1 64 ? -14.834 19.379 -4.421 1.00 0.00 64 ILE A CA 15
ATOM 17639 C C . ILE A 1 64 ? -15.709 19.550 -3.186 1.00 0.00 64 ILE A C 15
ATOM 17640 O O . ILE A 1 64 ? -16.672 18.807 -2.987 1.00 0.00 64 ILE A O 15
ATOM 17656 N N . ARG A 1 65 ? -15.372 20.545 -2.365 1.00 0.00 65 ARG A N 15
ATOM 17657 C CA . ARG A 1 65 ? -16.141 20.818 -1.157 1.00 0.00 65 ARG A CA 15
ATOM 17658 C C . ARG A 1 65 ? -17.591 21.102 -1.524 1.00 0.00 65 ARG A C 15
ATOM 17659 O O . ARG A 1 65 ? -18.507 20.783 -0.767 1.00 0.00 65 ARG A O 15
ATOM 17680 N N . ARG A 1 66 ? -17.795 21.681 -2.706 1.00 0.00 66 ARG A N 15
ATOM 17681 C CA . ARG A 1 66 ? -19.137 21.976 -3.174 1.00 0.00 66 ARG A CA 15
ATOM 17682 C C . ARG A 1 66 ? -19.952 20.693 -3.165 1.00 0.00 66 ARG A C 15
ATOM 17683 O O . ARG A 1 66 ? -21.151 20.703 -2.909 1.00 0.00 66 ARG A O 15
ATOM 17704 N N . LEU A 1 67 ? -19.277 19.589 -3.457 1.00 0.00 67 LEU A N 15
ATOM 17705 C CA . LEU A 1 67 ? -19.922 18.284 -3.500 1.00 0.00 67 LEU A CA 15
ATOM 17706 C C . LEU A 1 67 ? -20.640 17.976 -2.184 1.00 0.00 67 LEU A C 15
ATOM 17707 O O . LEU A 1 67 ? -21.560 17.160 -2.146 1.00 0.00 67 LEU A O 15
ATOM 17723 N N . SER A 1 68 ? -20.208 18.621 -1.101 1.00 0.00 68 SER A N 15
ATOM 17724 C CA . SER A 1 68 ? -20.815 18.389 0.210 1.00 0.00 68 SER A CA 15
ATOM 17725 C C . SER A 1 68 ? -22.216 19.000 0.314 1.00 0.00 68 SER A C 15
ATOM 17726 O O . SER A 1 68 ? -23.153 18.342 0.768 1.00 0.00 68 SER A O 15
ATOM 17734 N N . THR A 1 69 ? -22.352 20.263 -0.088 1.00 0.00 69 THR A N 15
ATOM 17735 C CA . THR A 1 69 ? -23.643 20.949 -0.012 1.00 0.00 69 THR A CA 15
ATOM 17736 C C . THR A 1 69 ? -24.312 21.033 -1.382 1.00 0.00 69 THR A C 15
ATOM 17737 O O . THR A 1 69 ? -25.522 21.235 -1.475 1.00 0.00 69 THR A O 15
ATOM 17748 N N . ARG A 1 70 ? -23.508 20.892 -2.433 1.00 0.00 70 ARG A N 15
ATOM 17749 C CA . ARG A 1 70 ? -24.009 20.961 -3.813 1.00 0.00 70 ARG A CA 15
ATOM 17750 C C . ARG A 1 70 ? -25.418 20.381 -3.943 1.00 0.00 70 ARG A C 15
ATOM 17751 O O . ARG A 1 70 ? -26.349 21.080 -4.344 1.00 0.00 70 ARG A O 15
ATOM 17772 N N . ARG A 1 71 ? -25.566 19.100 -3.620 1.00 0.00 71 ARG A N 15
ATOM 17773 C CA . ARG A 1 71 ? -26.868 18.446 -3.729 1.00 0.00 71 ARG A CA 15
ATOM 17774 C C . ARG A 1 71 ? -27.119 17.512 -2.551 1.00 0.00 71 ARG A C 15
ATOM 17775 O O . ARG A 1 71 ? -26.210 17.206 -1.779 1.00 0.00 71 ARG A O 15
ATOM 17796 N N . ARG A 1 72 ? -28.365 17.057 -2.426 1.00 0.00 72 ARG A N 15
ATOM 17797 C CA . ARG A 1 72 ? -28.738 16.150 -1.348 1.00 0.00 72 ARG A CA 15
ATOM 17798 C C . ARG A 1 72 ? -27.647 15.109 -1.125 1.00 0.00 72 ARG A C 15
ATOM 17799 O O . ARG A 1 72 ? -26.920 14.832 -2.064 1.00 0.00 72 ARG A O 15
ATOM 17821 N N . GLU A 1 1 ? 16.249 -28.814 0.727 1.00 0.00 1 GLU A N 16
ATOM 17822 C CA . GLU A 1 1 ? 15.653 -28.255 -0.519 1.00 0.00 1 GLU A CA 16
ATOM 17823 C C . GLU A 1 1 ? 14.165 -28.586 -0.564 1.00 0.00 1 GLU A C 16
ATOM 17824 O O . GLU A 1 1 ? 13.317 -27.700 -0.454 1.00 0.00 1 GLU A O 16
ATOM 17838 N N . SER A 1 2 ? 13.856 -29.867 -0.729 1.00 0.00 2 SER A N 16
ATOM 17839 C CA . SER A 1 2 ? 12.468 -30.308 -0.792 1.00 0.00 2 SER A CA 16
ATOM 17840 C C . SER A 1 2 ? 11.646 -29.747 0.372 1.00 0.00 2 SER A C 16
ATOM 17841 O O . SER A 1 2 ? 10.576 -29.181 0.153 1.00 0.00 2 SER A O 16
ATOM 17849 N N . PRO A 1 3 ? 12.105 -29.893 1.594 1.00 0.00 3 PRO A N 16
ATOM 17850 C CA . PRO A 1 3 ? 11.364 -29.386 2.782 1.00 0.00 3 PRO A CA 16
ATOM 17851 C C . PRO A 1 3 ? 11.572 -27.890 3.001 1.00 0.00 3 PRO A C 16
ATOM 17852 O O . PRO A 1 3 ? 10.843 -27.258 3.763 1.00 0.00 3 PRO A O 16
ATOM 17863 N N . LYS A 1 4 ? 12.570 -27.330 2.324 1.00 0.00 4 LYS A N 16
ATOM 17864 C CA . LYS A 1 4 ? 12.862 -25.907 2.454 1.00 0.00 4 LYS A CA 16
ATOM 17865 C C . LYS A 1 4 ? 11.830 -25.079 1.695 1.00 0.00 4 LYS A C 16
ATOM 17866 O O . LYS A 1 4 ? 11.761 -23.859 1.852 1.00 0.00 4 LYS A O 16
ATOM 17885 N N . GLU A 1 5 ? 11.030 -25.750 0.871 1.00 0.00 5 GLU A N 16
ATOM 17886 C CA . GLU A 1 5 ? 10.001 -25.068 0.091 1.00 0.00 5 GLU A CA 16
ATOM 17887 C C . GLU A 1 5 ? 8.624 -25.293 0.707 1.00 0.00 5 GLU A C 16
ATOM 17888 O O . GLU A 1 5 ? 8.384 -26.311 1.356 1.00 0.00 5 GLU A O 16
ATOM 17900 N N . HIS A 1 6 ? 7.726 -24.332 0.497 1.00 0.00 6 HIS A N 16
ATOM 17901 C CA . HIS A 1 6 ? 6.368 -24.422 1.030 1.00 0.00 6 HIS A CA 16
ATOM 17902 C C . HIS A 1 6 ? 5.342 -24.206 -0.078 1.00 0.00 6 HIS A C 16
ATOM 17903 O O . HIS A 1 6 ? 5.571 -23.424 -1.003 1.00 0.00 6 HIS A O 16
ATOM 17918 N N . ASP A 1 7 ? 4.213 -24.904 0.021 1.00 0.00 7 ASP A N 16
ATOM 17919 C CA . ASP A 1 7 ? 3.154 -24.783 -0.977 1.00 0.00 7 ASP A CA 16
ATOM 17920 C C . ASP A 1 7 ? 1.993 -23.954 -0.423 1.00 0.00 7 ASP A C 16
ATOM 17921 O O . ASP A 1 7 ? 1.843 -23.828 0.792 1.00 0.00 7 ASP A O 16
ATOM 17930 N N . PRO A 1 8 ? 1.171 -23.389 -1.277 1.00 0.00 8 PRO A N 16
ATOM 17931 C CA . PRO A 1 8 ? 0.010 -22.560 -0.838 1.00 0.00 8 PRO A CA 16
ATOM 17932 C C . PRO A 1 8 ? -1.095 -23.404 -0.206 1.00 0.00 8 PRO A C 16
ATOM 17933 O O . PRO A 1 8 ? -1.816 -22.939 0.677 1.00 0.00 8 PRO A O 16
ATOM 17944 N N . PHE A 1 9 ? -1.223 -24.644 -0.668 1.00 0.00 9 PHE A N 16
ATOM 17945 C CA . PHE A 1 9 ? -2.245 -25.543 -0.142 1.00 0.00 9 PHE A CA 16
ATOM 17946 C C . PHE A 1 9 ? -2.103 -25.697 1.369 1.00 0.00 9 PHE A C 16
ATOM 17947 O O . PHE A 1 9 ? -3.091 -25.876 2.080 1.00 0.00 9 PHE A O 16
ATOM 17964 N N . THR A 1 10 ? -0.868 -25.629 1.851 1.00 0.00 10 THR A N 16
ATOM 17965 C CA . THR A 1 10 ? -0.607 -25.767 3.279 1.00 0.00 10 THR A CA 16
ATOM 17966 C C . THR A 1 10 ? -1.387 -24.723 4.075 1.00 0.00 10 THR A C 16
ATOM 17967 O O . THR A 1 10 ? -1.849 -25.000 5.182 1.00 0.00 10 THR A O 16
ATOM 17978 N N . TYR A 1 11 ? -1.522 -23.527 3.503 1.00 0.00 11 TYR A N 16
ATOM 17979 C CA . TYR A 1 11 ? -2.242 -22.439 4.164 1.00 0.00 11 TYR A CA 16
ATOM 17980 C C . TYR A 1 11 ? -3.490 -22.053 3.374 1.00 0.00 11 TYR A C 16
ATOM 17981 O O . TYR A 1 11 ? -3.448 -21.928 2.150 1.00 0.00 11 TYR A O 16
ATOM 17999 N N . ASP A 1 12 ? -4.596 -21.858 4.086 1.00 0.00 12 ASP A N 16
ATOM 18000 C CA . ASP A 1 12 ? -5.850 -21.478 3.446 1.00 0.00 12 ASP A CA 16
ATOM 18001 C C . ASP A 1 12 ? -5.987 -19.957 3.416 1.00 0.00 12 ASP A C 16
ATOM 18002 O O . ASP A 1 12 ? -6.963 -19.419 2.893 1.00 0.00 12 ASP A O 16
ATOM 18011 N N . TYR A 1 13 ? -4.995 -19.275 3.980 1.00 0.00 13 TYR A N 16
ATOM 18012 C CA . TYR A 1 13 ? -4.995 -17.815 4.017 1.00 0.00 13 TYR A CA 16
ATOM 18013 C C . TYR A 1 13 ? -4.582 -17.251 2.658 1.00 0.00 13 TYR A C 16
ATOM 18014 O O . TYR A 1 13 ? -3.979 -16.181 2.576 1.00 0.00 13 TYR A O 16
ATOM 18032 N N . GLN A 1 14 ? -4.899 -17.987 1.597 1.00 0.00 14 GLN A N 16
ATOM 18033 C CA . GLN A 1 14 ? -4.543 -17.566 0.243 1.00 0.00 14 GLN A CA 16
ATOM 18034 C C . GLN A 1 14 ? -5.050 -16.157 -0.058 1.00 0.00 14 GLN A C 16
ATOM 18035 O O . GLN A 1 14 ? -4.321 -15.330 -0.604 1.00 0.00 14 GLN A O 16
ATOM 18049 N N . SER A 1 15 ? -6.306 -15.894 0.282 1.00 0.00 15 SER A N 16
ATOM 18050 C CA . SER A 1 15 ? -6.897 -14.584 0.026 1.00 0.00 15 SER A CA 16
ATOM 18051 C C . SER A 1 15 ? -6.567 -13.596 1.142 1.00 0.00 15 SER A C 16
ATOM 18052 O O . SER A 1 15 ? -6.381 -12.404 0.893 1.00 0.00 15 SER A O 16
ATOM 18060 N N . LEU A 1 16 ? -6.516 -14.095 2.371 1.00 0.00 16 LEU A N 16
ATOM 18061 C CA . LEU A 1 16 ? -6.229 -13.243 3.523 1.00 0.00 16 LEU A CA 16
ATOM 18062 C C . LEU A 1 16 ? -4.741 -12.901 3.611 1.00 0.00 16 LEU A C 16
ATOM 18063 O O . LEU A 1 16 ? -4.353 -11.982 4.335 1.00 0.00 16 LEU A O 16
ATOM 18079 N N . GLN A 1 17 ? -3.910 -13.644 2.885 1.00 0.00 17 GLN A N 16
ATOM 18080 C CA . GLN A 1 17 ? -2.469 -13.399 2.916 1.00 0.00 17 GLN A CA 16
ATOM 18081 C C . GLN A 1 17 ? -2.135 -11.991 2.426 1.00 0.00 17 GLN A C 16
ATOM 18082 O O . GLN A 1 17 ? -1.338 -11.288 3.045 1.00 0.00 17 GLN A O 16
ATOM 18096 N N . ILE A 1 18 ? -2.742 -11.590 1.311 1.00 0.00 18 ILE A N 16
ATOM 18097 C CA . ILE A 1 18 ? -2.490 -10.264 0.746 1.00 0.00 18 ILE A CA 16
ATOM 18098 C C . ILE A 1 18 ? -3.667 -9.325 1.001 1.00 0.00 18 ILE A C 16
ATOM 18099 O O . ILE A 1 18 ? -3.708 -8.212 0.474 1.00 0.00 18 ILE A O 16
ATOM 18115 N N . GLY A 1 19 ? -4.622 -9.776 1.802 1.00 0.00 19 GLY A N 16
ATOM 18116 C CA . GLY A 1 19 ? -5.792 -8.958 2.101 1.00 0.00 19 GLY A CA 16
ATOM 18117 C C . GLY A 1 19 ? -5.423 -7.761 2.974 1.00 0.00 19 GLY A C 16
ATOM 18118 O O . GLY A 1 19 ? -5.563 -6.610 2.560 1.00 0.00 19 GLY A O 16
ATOM 18122 N N . GLY A 1 20 ? -4.969 -8.038 4.191 1.00 0.00 20 GLY A N 16
ATOM 18123 C CA . GLY A 1 20 ? -4.607 -6.975 5.124 1.00 0.00 20 GLY A CA 16
ATOM 18124 C C . GLY A 1 20 ? -3.494 -6.076 4.583 1.00 0.00 20 GLY A C 16
ATOM 18125 O O . GLY A 1 20 ? -3.470 -4.875 4.852 1.00 0.00 20 GLY A O 16
ATOM 18129 N N . LEU A 1 21 ? -2.561 -6.667 3.850 1.00 0.00 21 LEU A N 16
ATOM 18130 C CA . LEU A 1 21 ? -1.432 -5.914 3.309 1.00 0.00 21 LEU A CA 16
ATOM 18131 C C . LEU A 1 21 ? -1.863 -4.864 2.285 1.00 0.00 21 LEU A C 16
ATOM 18132 O O . LEU A 1 21 ? -1.408 -3.722 2.334 1.00 0.00 21 LEU A O 16
ATOM 18148 N N . VAL A 1 22 ? -2.706 -5.260 1.341 1.00 0.00 22 VAL A N 16
ATOM 18149 C CA . VAL A 1 22 ? -3.146 -4.339 0.296 1.00 0.00 22 VAL A CA 16
ATOM 18150 C C . VAL A 1 22 ? -4.005 -3.201 0.845 1.00 0.00 22 VAL A C 16
ATOM 18151 O O . VAL A 1 22 ? -3.833 -2.045 0.452 1.00 0.00 22 VAL A O 16
ATOM 18164 N N . ILE A 1 23 ? -4.949 -3.526 1.724 1.00 0.00 23 ILE A N 16
ATOM 18165 C CA . ILE A 1 23 ? -5.833 -2.500 2.276 1.00 0.00 23 ILE A CA 16
ATOM 18166 C C . ILE A 1 23 ? -5.095 -1.551 3.219 1.00 0.00 23 ILE A C 16
ATOM 18167 O O . ILE A 1 23 ? -5.249 -0.333 3.126 1.00 0.00 23 ILE A O 16
ATOM 18183 N N . ALA A 1 24 ? -4.296 -2.100 4.129 1.00 0.00 24 ALA A N 16
ATOM 18184 C CA . ALA A 1 24 ? -3.560 -1.259 5.069 1.00 0.00 24 ALA A CA 16
ATOM 18185 C C . ALA A 1 24 ? -2.675 -0.278 4.311 1.00 0.00 24 ALA A C 16
ATOM 18186 O O . ALA A 1 24 ? -2.573 0.897 4.671 1.00 0.00 24 ALA A O 16
ATOM 18193 N N . GLY A 1 25 ? -2.037 -0.772 3.258 1.00 0.00 25 GLY A N 16
ATOM 18194 C CA . GLY A 1 25 ? -1.159 0.059 2.452 1.00 0.00 25 GLY A CA 16
ATOM 18195 C C . GLY A 1 25 ? -1.921 1.216 1.811 1.00 0.00 25 GLY A C 16
ATOM 18196 O O . GLY A 1 25 ? -1.421 2.338 1.760 1.00 0.00 25 GLY A O 16
ATOM 18200 N N . ILE A 1 26 ? -3.121 0.937 1.305 1.00 0.00 26 ILE A N 16
ATOM 18201 C CA . ILE A 1 26 ? -3.914 1.973 0.651 1.00 0.00 26 ILE A CA 16
ATOM 18202 C C . ILE A 1 26 ? -4.274 3.103 1.621 1.00 0.00 26 ILE A C 16
ATOM 18203 O O . ILE A 1 26 ? -4.308 4.269 1.231 1.00 0.00 26 ILE A O 16
ATOM 18219 N N . LEU A 1 27 ? -4.537 2.767 2.881 1.00 0.00 27 LEU A N 16
ATOM 18220 C CA . LEU A 1 27 ? -4.881 3.792 3.864 1.00 0.00 27 LEU A CA 16
ATOM 18221 C C . LEU A 1 27 ? -3.692 4.726 4.090 1.00 0.00 27 LEU A C 16
ATOM 18222 O O . LEU A 1 27 ? -3.835 5.947 4.092 1.00 0.00 27 LEU A O 16
ATOM 18238 N N . PHE A 1 28 ? -2.524 4.124 4.282 1.00 0.00 28 PHE A N 16
ATOM 18239 C CA . PHE A 1 28 ? -1.283 4.858 4.510 1.00 0.00 28 PHE A CA 16
ATOM 18240 C C . PHE A 1 28 ? -0.851 5.622 3.259 1.00 0.00 28 PHE A C 16
ATOM 18241 O O . PHE A 1 28 ? -0.322 6.722 3.360 1.00 0.00 28 PHE A O 16
ATOM 18258 N N . ILE A 1 29 ? -1.075 5.037 2.080 1.00 0.00 29 ILE A N 16
ATOM 18259 C CA . ILE A 1 29 ? -0.689 5.708 0.836 1.00 0.00 29 ILE A CA 16
ATOM 18260 C C . ILE A 1 29 ? -1.548 6.946 0.687 1.00 0.00 29 ILE A C 16
ATOM 18261 O O . ILE A 1 29 ? -1.054 8.030 0.375 1.00 0.00 29 ILE A O 16
ATOM 18277 N N . LEU A 1 30 ? -2.817 6.793 1.022 1.00 0.00 30 LEU A N 16
ATOM 18278 C CA . LEU A 1 30 ? -3.722 7.902 1.037 1.00 0.00 30 LEU A CA 16
ATOM 18279 C C . LEU A 1 30 ? -3.196 8.798 2.121 1.00 0.00 30 LEU A C 16
ATOM 18280 O O . LEU A 1 30 ? -3.281 10.017 2.055 1.00 0.00 30 LEU A O 16
ATOM 18296 N N . GLY A 1 31 ? -2.648 8.138 3.137 1.00 0.00 31 GLY A N 16
ATOM 18297 C CA . GLY A 1 31 ? -2.087 8.843 4.286 1.00 0.00 31 GLY A CA 16
ATOM 18298 C C . GLY A 1 31 ? -0.991 9.821 3.867 1.00 0.00 31 GLY A C 16
ATOM 18299 O O . GLY A 1 31 ? -1.005 10.989 4.260 1.00 0.00 31 GLY A O 16
ATOM 18303 N N . ILE A 1 32 ? -0.036 9.337 3.079 1.00 0.00 32 ILE A N 16
ATOM 18304 C CA . ILE A 1 32 ? 1.071 10.172 2.625 1.00 0.00 32 ILE A CA 16
ATOM 18305 C C . ILE A 1 32 ? 0.604 11.215 1.612 1.00 0.00 32 ILE A C 16
ATOM 18306 O O . ILE A 1 32 ? 0.990 12.381 1.689 1.00 0.00 32 ILE A O 16
ATOM 18322 N N . LEU A 1 33 ? -0.223 10.792 0.660 1.00 0.00 33 LEU A N 16
ATOM 18323 C CA . LEU A 1 33 ? -0.723 11.709 -0.361 1.00 0.00 33 LEU A CA 16
ATOM 18324 C C . LEU A 1 33 ? -1.575 12.802 0.277 1.00 0.00 33 LEU A C 16
ATOM 18325 O O . LEU A 1 33 ? -1.427 13.983 -0.037 1.00 0.00 33 LEU A O 16
ATOM 18341 N N . ILE A 1 34 ? -2.470 12.394 1.166 1.00 0.00 34 ILE A N 16
ATOM 18342 C CA . ILE A 1 34 ? -3.353 13.349 1.841 1.00 0.00 34 ILE A CA 16
ATOM 18343 C C . ILE A 1 34 ? -2.558 14.371 2.648 1.00 0.00 34 ILE A C 16
ATOM 18344 O O . ILE A 1 34 ? -2.864 15.563 2.623 1.00 0.00 34 ILE A O 16
ATOM 18360 N N . VAL A 1 35 ? -1.547 13.904 3.374 1.00 0.00 35 VAL A N 16
ATOM 18361 C CA . VAL A 1 35 ? -0.736 14.802 4.193 1.00 0.00 35 VAL A CA 16
ATOM 18362 C C . VAL A 1 35 ? -0.124 15.911 3.342 1.00 0.00 35 VAL A C 16
ATOM 18363 O O . VAL A 1 35 ? -0.239 17.090 3.672 1.00 0.00 35 VAL A O 16
ATOM 18376 N N . LEU A 1 36 ? 0.526 15.530 2.250 1.00 0.00 36 LEU A N 16
ATOM 18377 C CA . LEU A 1 36 ? 1.145 16.514 1.368 1.00 0.00 36 LEU A CA 16
ATOM 18378 C C . LEU A 1 36 ? 0.080 17.377 0.694 1.00 0.00 36 LEU A C 16
ATOM 18379 O O . LEU A 1 36 ? 0.302 18.554 0.419 1.00 0.00 36 LEU A O 16
ATOM 18395 N N . SER A 1 37 ? -1.075 16.774 0.428 1.00 0.00 37 SER A N 16
ATOM 18396 C CA . SER A 1 37 ? -2.174 17.486 -0.219 1.00 0.00 37 SER A CA 16
ATOM 18397 C C . SER A 1 37 ? -2.664 18.648 0.644 1.00 0.00 37 SER A C 16
ATOM 18398 O O . SER A 1 37 ? -3.066 19.689 0.125 1.00 0.00 37 SER A O 16
ATOM 18406 N N . ARG A 1 38 ? -2.640 18.461 1.961 1.00 0.00 38 ARG A N 16
ATOM 18407 C CA . ARG A 1 38 ? -3.098 19.503 2.878 1.00 0.00 38 ARG A CA 16
ATOM 18408 C C . ARG A 1 38 ? -2.317 20.794 2.652 1.00 0.00 38 ARG A C 16
ATOM 18409 O O . ARG A 1 38 ? -2.867 21.888 2.764 1.00 0.00 38 ARG A O 16
ATOM 18430 N N . ARG A 1 39 ? -1.035 20.662 2.332 1.00 0.00 39 ARG A N 16
ATOM 18431 C CA . ARG A 1 39 ? -0.199 21.832 2.095 1.00 0.00 39 ARG A CA 16
ATOM 18432 C C . ARG A 1 39 ? -0.675 22.593 0.862 1.00 0.00 39 ARG A C 16
ATOM 18433 O O . ARG A 1 39 ? -0.489 23.804 0.761 1.00 0.00 39 ARG A O 16
ATOM 18454 N N . CYS A 1 40 ? -1.281 21.875 -0.077 1.00 0.00 40 CYS A N 16
ATOM 18455 C CA . CYS A 1 40 ? -1.768 22.498 -1.305 1.00 0.00 40 CYS A CA 16
ATOM 18456 C C . CYS A 1 40 ? -2.834 23.551 -1.007 1.00 0.00 40 CYS A C 16
ATOM 18457 O O . CYS A 1 40 ? -2.849 24.616 -1.623 1.00 0.00 40 CYS A O 16
ATOM 18465 N N . ARG A 1 41 ? -3.726 23.249 -0.068 1.00 0.00 41 ARG A N 16
ATOM 18466 C CA . ARG A 1 41 ? -4.790 24.185 0.287 1.00 0.00 41 ARG A CA 16
ATOM 18467 C C . ARG A 1 41 ? -4.215 25.470 0.874 1.00 0.00 41 ARG A C 16
ATOM 18468 O O . ARG A 1 41 ? -4.597 26.570 0.476 1.00 0.00 41 ARG A O 16
ATOM 18489 N N . CYS A 1 42 ? -3.306 25.323 1.829 1.00 0.00 42 CYS A N 16
ATOM 18490 C CA . CYS A 1 42 ? -2.697 26.482 2.473 1.00 0.00 42 CYS A CA 16
ATOM 18491 C C . CYS A 1 42 ? -1.722 27.183 1.527 1.00 0.00 42 CYS A C 16
ATOM 18492 O O . CYS A 1 42 ? -1.583 28.405 1.560 1.00 0.00 42 CYS A O 16
ATOM 18500 N N . LYS A 1 43 ? -1.046 26.399 0.692 1.00 0.00 43 LYS A N 16
ATOM 18501 C CA . LYS A 1 43 ? -0.078 26.949 -0.257 1.00 0.00 43 LYS A CA 16
ATOM 18502 C C . LYS A 1 43 ? -0.770 27.567 -1.474 1.00 0.00 43 LYS A C 16
ATOM 18503 O O . LYS A 1 43 ? -0.221 28.459 -2.123 1.00 0.00 43 LYS A O 16
ATOM 18522 N N . PHE A 1 44 ? -1.963 27.079 -1.794 1.00 0.00 44 PHE A N 16
ATOM 18523 C CA . PHE A 1 44 ? -2.697 27.586 -2.952 1.00 0.00 44 PHE A CA 16
ATOM 18524 C C . PHE A 1 44 ? -3.157 29.022 -2.734 1.00 0.00 44 PHE A C 16
ATOM 18525 O O . PHE A 1 44 ? -3.338 29.775 -3.693 1.00 0.00 44 PHE A O 16
ATOM 18542 N N . ASN A 1 45 ? -3.357 29.397 -1.476 1.00 0.00 45 ASN A N 16
ATOM 18543 C CA . ASN A 1 45 ? -3.807 30.748 -1.165 1.00 0.00 45 ASN A CA 16
ATOM 18544 C C . ASN A 1 45 ? -2.619 31.653 -0.867 1.00 0.00 45 ASN A C 16
ATOM 18545 O O . ASN A 1 45 ? -1.925 31.474 0.133 1.00 0.00 45 ASN A O 16
ATOM 18556 N N . GLN A 1 46 ? -2.391 32.628 -1.742 1.00 0.00 46 GLN A N 16
ATOM 18557 C CA . GLN A 1 46 ? -1.285 33.558 -1.558 1.00 0.00 46 GLN A CA 16
ATOM 18558 C C . GLN A 1 46 ? -1.420 34.277 -0.224 1.00 0.00 46 GLN A C 16
ATOM 18559 O O . GLN A 1 46 ? -0.428 34.537 0.458 1.00 0.00 46 GLN A O 16
ATOM 18573 N N . GLN A 1 47 ? -2.656 34.589 0.145 1.00 0.00 47 GLN A N 16
ATOM 18574 C CA . GLN A 1 47 ? -2.917 35.274 1.404 1.00 0.00 47 GLN A CA 16
ATOM 18575 C C . GLN A 1 47 ? -2.476 34.411 2.585 1.00 0.00 47 GLN A C 16
ATOM 18576 O O . GLN A 1 47 ? -1.921 34.919 3.560 1.00 0.00 47 GLN A O 16
ATOM 18590 N N . GLN A 1 48 ? -2.721 33.106 2.491 1.00 0.00 48 GLN A N 16
ATOM 18591 C CA . GLN A 1 48 ? -2.336 32.190 3.561 1.00 0.00 48 GLN A CA 16
ATOM 18592 C C . GLN A 1 48 ? -0.819 32.032 3.614 1.00 0.00 48 GLN A C 16
ATOM 18593 O O . GLN A 1 48 ? -0.218 32.089 4.687 1.00 0.00 48 GLN A O 16
ATOM 18607 N N . ARG A 1 49 ? -0.209 31.829 2.451 1.00 0.00 49 ARG A N 16
ATOM 18608 C CA . ARG A 1 49 ? 1.237 31.660 2.379 1.00 0.00 49 ARG A CA 16
ATOM 18609 C C . ARG A 1 49 ? 1.752 32.037 0.993 1.00 0.00 49 ARG A C 16
ATOM 18610 O O . ARG A 1 49 ? 1.032 31.924 0.002 1.00 0.00 49 ARG A O 16
ATOM 18631 N N . THR A 1 50 ? 3.003 32.481 0.932 1.00 0.00 50 THR A N 16
ATOM 18632 C CA . THR A 1 50 ? 3.600 32.866 -0.341 1.00 0.00 50 THR A CA 16
ATOM 18633 C C . THR A 1 50 ? 4.129 31.638 -1.077 1.00 0.00 50 THR A C 16
ATOM 18634 O O . THR A 1 50 ? 4.744 30.759 -0.474 1.00 0.00 50 THR A O 16
ATOM 18645 N N . GLY A 1 51 ? 3.883 31.585 -2.382 1.00 0.00 51 GLY A N 16
ATOM 18646 C CA . GLY A 1 51 ? 4.338 30.460 -3.191 1.00 0.00 51 GLY A CA 16
ATOM 18647 C C . GLY A 1 51 ? 4.148 30.744 -4.676 1.00 0.00 51 GLY A C 16
ATOM 18648 O O . GLY A 1 51 ? 4.227 31.893 -5.113 1.00 0.00 51 GLY A O 16
ATOM 18652 N N . GLU A 1 52 ? 3.895 29.691 -5.447 1.00 0.00 52 GLU A N 16
ATOM 18653 C CA . GLU A 1 52 ? 3.693 29.835 -6.885 1.00 0.00 52 GLU A CA 16
ATOM 18654 C C . GLU A 1 52 ? 2.202 29.666 -7.238 1.00 0.00 52 GLU A C 16
ATOM 18655 O O . GLU A 1 52 ? 1.717 28.536 -7.283 1.00 0.00 52 GLU A O 16
ATOM 18667 N N . PRO A 1 53 ? 1.458 30.730 -7.493 1.00 0.00 53 PRO A N 16
ATOM 18668 C CA . PRO A 1 53 ? 0.008 30.607 -7.846 1.00 0.00 53 PRO A CA 16
ATOM 18669 C C . PRO A 1 53 ? -0.218 29.671 -9.030 1.00 0.00 53 PRO A C 16
ATOM 18670 O O . PRO A 1 53 ? -1.350 29.286 -9.321 1.00 0.00 53 PRO A O 16
ATOM 18681 N N . ASP A 1 54 ? 0.866 29.310 -9.708 1.00 0.00 54 ASP A N 16
ATOM 18682 C CA . ASP A 1 54 ? 0.773 28.419 -10.860 1.00 0.00 54 ASP A CA 16
ATOM 18683 C C . ASP A 1 54 ? -0.073 27.195 -10.522 1.00 0.00 54 ASP A C 16
ATOM 18684 O O . ASP A 1 54 ? -0.758 26.645 -11.385 1.00 0.00 54 ASP A O 16
ATOM 18693 N N . GLU A 1 55 ? -0.018 26.772 -9.263 1.00 0.00 55 GLU A N 16
ATOM 18694 C CA . GLU A 1 55 ? -0.784 25.610 -8.825 1.00 0.00 55 GLU A CA 16
ATOM 18695 C C . GLU A 1 55 ? -2.272 25.937 -8.771 1.00 0.00 55 GLU A C 16
ATOM 18696 O O . GLU A 1 55 ? -2.747 26.556 -7.820 1.00 0.00 55 GLU A O 16
ATOM 18708 N N . GLU A 1 56 ? -3.006 25.511 -9.796 1.00 0.00 56 GLU A N 16
ATOM 18709 C CA . GLU A 1 56 ? -4.441 25.763 -9.847 1.00 0.00 56 GLU A CA 16
ATOM 18710 C C . GLU A 1 56 ? -5.152 24.988 -8.744 1.00 0.00 56 GLU A C 16
ATOM 18711 O O . GLU A 1 56 ? -6.213 25.394 -8.268 1.00 0.00 56 GLU A O 16
ATOM 18723 N N . GLU A 1 57 ? -4.556 23.869 -8.340 1.00 0.00 57 GLU A N 16
ATOM 18724 C CA . GLU A 1 57 ? -5.136 23.043 -7.290 1.00 0.00 57 GLU A CA 16
ATOM 18725 C C . GLU A 1 57 ? -5.312 23.854 -6.010 1.00 0.00 57 GLU A C 16
ATOM 18726 O O . GLU A 1 57 ? -4.537 24.768 -5.731 1.00 0.00 57 GLU A O 16
ATOM 18738 N N . GLY A 1 58 ? -6.340 23.517 -5.241 1.00 0.00 58 GLY A N 16
ATOM 18739 C CA . GLY A 1 58 ? -6.618 24.222 -3.995 1.00 0.00 58 GLY A CA 16
ATOM 18740 C C . GLY A 1 58 ? -8.107 24.511 -3.876 1.00 0.00 58 GLY A C 16
ATOM 18741 O O . GLY A 1 58 ? -8.862 23.709 -3.327 1.00 0.00 58 GLY A O 16
ATOM 18745 N N . THR A 1 59 ? -8.527 25.652 -4.410 1.00 0.00 59 THR A N 16
ATOM 18746 C CA . THR A 1 59 ? -9.935 26.019 -4.371 1.00 0.00 59 THR A CA 16
ATOM 18747 C C . THR A 1 59 ? -10.767 24.924 -5.025 1.00 0.00 59 THR A C 16
ATOM 18748 O O . THR A 1 59 ? -11.997 24.951 -4.981 1.00 0.00 59 THR A O 16
ATOM 18759 N N . PHE A 1 60 ? -10.079 23.957 -5.628 1.00 0.00 60 PHE A N 16
ATOM 18760 C CA . PHE A 1 60 ? -10.755 22.845 -6.285 1.00 0.00 60 PHE A CA 16
ATOM 18761 C C . PHE A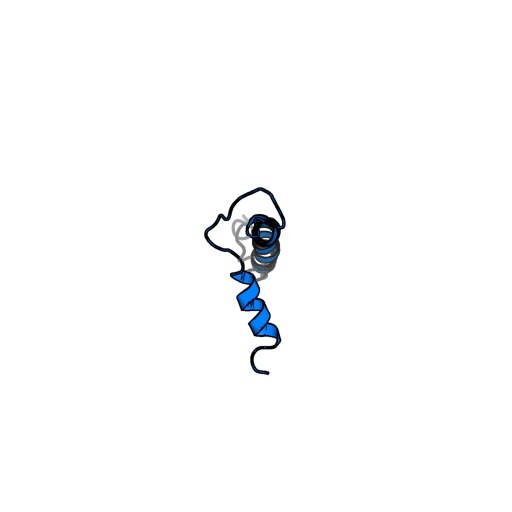 1 60 ? -11.467 21.991 -5.245 1.00 0.00 60 PHE A C 16
ATOM 18762 O O . PHE A 1 60 ? -12.611 21.580 -5.436 1.00 0.00 60 PHE A O 16
ATOM 18779 N N . ARG A 1 61 ? -10.780 21.747 -4.135 1.00 0.00 61 ARG A N 16
ATOM 18780 C CA . ARG A 1 61 ? -11.351 20.960 -3.050 1.00 0.00 61 ARG A CA 16
ATOM 18781 C C . ARG A 1 61 ? -12.625 21.627 -2.545 1.00 0.00 61 ARG A C 16
ATOM 18782 O O . ARG A 1 61 ? -13.568 20.955 -2.126 1.00 0.00 61 ARG A O 16
ATOM 18803 N N . SER A 1 62 ? -12.641 22.956 -2.590 1.00 0.00 62 SER A N 16
ATOM 18804 C CA . SER A 1 62 ? -13.800 23.716 -2.137 1.00 0.00 62 SER A CA 16
ATOM 18805 C C . SER A 1 62 ? -15.027 23.377 -2.978 1.00 0.00 62 SER A C 16
ATOM 18806 O O . SER A 1 62 ? -16.150 23.365 -2.477 1.00 0.00 62 SER A O 16
ATOM 18814 N N . SER A 1 63 ? -14.806 23.101 -4.259 1.00 0.00 63 SER A N 16
ATOM 18815 C CA . SER A 1 63 ? -15.907 22.761 -5.155 1.00 0.00 63 SER A CA 16
ATOM 18816 C C . SER A 1 63 ? -16.540 21.437 -4.731 1.00 0.00 63 SER A C 16
ATOM 18817 O O . SER A 1 63 ? -17.735 21.217 -4.919 1.00 0.00 63 SER A O 16
ATOM 18825 N N . ILE A 1 64 ? -15.721 20.562 -4.164 1.00 0.00 64 ILE A N 16
ATOM 18826 C CA . ILE A 1 64 ? -16.186 19.254 -3.710 1.00 0.00 64 ILE A CA 16
ATOM 18827 C C . ILE A 1 64 ? -17.051 19.383 -2.453 1.00 0.00 64 ILE A C 16
ATOM 18828 O O . ILE A 1 64 ? -17.978 18.600 -2.246 1.00 0.00 64 ILE A O 16
ATOM 18844 N N . ARG A 1 65 ? -16.733 20.365 -1.612 1.00 0.00 65 ARG A N 16
ATOM 18845 C CA . ARG A 1 65 ? -17.482 20.573 -0.372 1.00 0.00 65 ARG A CA 16
ATOM 18846 C C . ARG A 1 65 ? -18.962 20.803 -0.664 1.00 0.00 65 ARG A C 16
ATOM 18847 O O . ARG A 1 65 ? -19.823 20.435 0.136 1.00 0.00 65 ARG A O 16
ATOM 18868 N N . ARG A 1 66 ? -19.259 21.389 -1.819 1.00 0.00 66 ARG A N 16
ATOM 18869 C CA . ARG A 1 66 ? -20.642 21.629 -2.202 1.00 0.00 66 ARG A CA 16
ATOM 18870 C C . ARG A 1 66 ? -21.410 20.319 -2.157 1.00 0.00 66 ARG A C 16
ATOM 18871 O O . ARG A 1 66 ? -22.594 20.292 -1.847 1.00 0.00 66 ARG A O 16
ATOM 18892 N N . LEU A 1 67 ? -20.723 19.235 -2.474 1.00 0.00 67 LEU A N 16
ATOM 18893 C CA . LEU A 1 67 ? -21.346 17.920 -2.481 1.00 0.00 67 LEU A CA 16
ATOM 18894 C C . LEU A 1 67 ? -22.014 17.633 -1.135 1.00 0.00 67 LEU A C 16
ATOM 18895 O O . LEU A 1 67 ? -22.925 16.808 -1.053 1.00 0.00 67 LEU A O 16
ATOM 18911 N N . SER A 1 68 ? -21.567 18.312 -0.080 1.00 0.00 68 SER A N 16
ATOM 18912 C CA . SER A 1 68 ? -22.148 18.098 1.245 1.00 0.00 68 SER A CA 16
ATOM 18913 C C . SER A 1 68 ? -23.607 18.562 1.298 1.00 0.00 68 SER A C 16
ATOM 18914 O O . SER A 1 68 ? -24.476 17.828 1.767 1.00 0.00 68 SER A O 16
ATOM 18922 N N . THR A 1 69 ? -23.866 19.779 0.816 1.00 0.00 69 THR A N 16
ATOM 18923 C CA . THR A 1 69 ? -25.226 20.325 0.820 1.00 0.00 69 THR A CA 16
ATOM 18924 C C . THR A 1 69 ? -25.807 20.330 -0.591 1.00 0.00 69 THR A C 16
ATOM 18925 O O . THR A 1 69 ? -26.985 20.033 -0.787 1.00 0.00 69 THR A O 16
ATOM 18936 N N . ARG A 1 70 ? -24.954 20.664 -1.561 1.00 0.00 70 ARG A N 16
ATOM 18937 C CA . ARG A 1 70 ? -25.339 20.712 -2.977 1.00 0.00 70 ARG A CA 16
ATOM 18938 C C . ARG A 1 70 ? -26.805 21.092 -3.164 1.00 0.00 70 ARG A C 16
ATOM 18939 O O . ARG A 1 70 ? -27.530 20.441 -3.915 1.00 0.00 70 ARG A O 16
ATOM 18960 N N . ARG A 1 71 ? -27.237 22.150 -2.486 1.00 0.00 71 ARG A N 16
ATOM 18961 C CA . ARG A 1 71 ? -28.621 22.599 -2.601 1.00 0.00 71 ARG A CA 16
ATOM 18962 C C . ARG A 1 71 ? -28.705 24.122 -2.536 1.00 0.00 71 ARG A C 16
ATOM 18963 O O . ARG A 1 71 ? -28.990 24.779 -3.537 1.00 0.00 71 ARG A O 16
ATOM 18984 N N . ARG A 1 72 ? -28.459 24.677 -1.353 1.00 0.00 72 ARG A N 16
ATOM 18985 C CA . ARG A 1 72 ? -28.515 26.124 -1.174 1.00 0.00 72 ARG A CA 16
ATOM 18986 C C . ARG A 1 72 ? -28.010 26.513 0.211 1.00 0.00 72 ARG A C 16
ATOM 18987 O O . ARG A 1 72 ? -28.566 26.028 1.182 1.00 0.00 72 ARG A O 16
ATOM 19009 N N . GLU A 1 1 ? -0.707 -35.982 9.229 1.00 0.00 1 GLU A N 17
ATOM 19010 C CA . GLU A 1 1 ? -0.324 -35.915 7.790 1.00 0.00 1 GLU A CA 17
ATOM 19011 C C . GLU A 1 1 ? -0.891 -37.127 7.060 1.00 0.00 1 GLU A C 17
ATOM 19012 O O . GLU A 1 1 ? -0.169 -38.077 6.761 1.00 0.00 1 GLU A O 17
ATOM 19026 N N . SER A 1 2 ? -2.189 -37.088 6.777 1.00 0.00 2 SER A N 17
ATOM 19027 C CA . SER A 1 2 ? -2.843 -38.191 6.083 1.00 0.00 2 SER A CA 17
ATOM 19028 C C . SER A 1 2 ? -2.397 -38.241 4.622 1.00 0.00 2 SER A C 17
ATOM 19029 O O . SER A 1 2 ? -1.864 -37.264 4.095 1.00 0.00 2 SER A O 17
ATOM 19037 N N . PRO A 1 3 ? -2.603 -39.354 3.962 1.00 0.00 3 PRO A N 17
ATOM 19038 C CA . PRO A 1 3 ? -2.213 -39.523 2.532 1.00 0.00 3 PRO A CA 17
ATOM 19039 C C . PRO A 1 3 ? -3.073 -38.675 1.598 1.00 0.00 3 PRO A C 17
ATOM 19040 O O . PRO A 1 3 ? -2.644 -38.311 0.502 1.00 0.00 3 PRO A O 17
ATOM 19051 N N . LYS A 1 4 ? -4.288 -38.367 2.038 1.00 0.00 4 LYS A N 17
ATOM 19052 C CA . LYS A 1 4 ? -5.202 -37.564 1.233 1.00 0.00 4 LYS A CA 17
ATOM 19053 C C . LYS A 1 4 ? -4.788 -36.096 1.250 1.00 0.00 4 LYS A C 17
ATOM 19054 O O . LYS A 1 4 ? -5.353 -35.275 0.526 1.00 0.00 4 LYS A O 17
ATOM 19073 N N . GLU A 1 5 ? -3.800 -35.771 2.077 1.00 0.00 5 GLU A N 17
ATOM 19074 C CA . GLU A 1 5 ? -3.321 -34.397 2.175 1.00 0.00 5 GLU A CA 17
ATOM 19075 C C . GLU A 1 5 ? -2.354 -34.085 1.037 1.00 0.00 5 GLU A C 17
ATOM 19076 O O . GLU A 1 5 ? -1.621 -34.960 0.577 1.00 0.00 5 GLU A O 17
ATOM 19088 N N . HIS A 1 6 ? -2.361 -32.831 0.589 1.00 0.00 6 HIS A N 17
ATOM 19089 C CA . HIS A 1 6 ? -1.480 -32.411 -0.496 1.00 0.00 6 HIS A CA 17
ATOM 19090 C C . HIS A 1 6 ? -0.303 -31.608 0.048 1.00 0.00 6 HIS A C 17
ATOM 19091 O O . HIS A 1 6 ? -0.381 -31.029 1.132 1.00 0.00 6 HIS A O 17
ATOM 19106 N N . ASP A 1 7 ? 0.788 -31.581 -0.710 1.00 0.00 7 ASP A N 17
ATOM 19107 C CA . ASP A 1 7 ? 1.979 -30.850 -0.297 1.00 0.00 7 ASP A CA 17
ATOM 19108 C C . ASP A 1 7 ? 1.695 -29.354 -0.105 1.00 0.00 7 ASP A C 17
ATOM 19109 O O . ASP A 1 7 ? 2.050 -28.791 0.932 1.00 0.00 7 ASP A O 17
ATOM 19118 N N . PRO A 1 8 ? 1.085 -28.690 -1.064 1.00 0.00 8 PRO A N 17
ATOM 19119 C CA . PRO A 1 8 ? 0.794 -27.232 -0.948 1.00 0.00 8 PRO A CA 17
ATOM 19120 C C . PRO A 1 8 ? -0.386 -26.932 -0.025 1.00 0.00 8 PRO A C 17
ATOM 19121 O O . PRO A 1 8 ? -0.616 -25.779 0.339 1.00 0.00 8 PRO A O 17
ATOM 19132 N N . PHE A 1 9 ? -1.128 -27.967 0.355 1.00 0.00 9 PHE A N 17
ATOM 19133 C CA . PHE A 1 9 ? -2.274 -27.781 1.239 1.00 0.00 9 PHE A CA 17
ATOM 19134 C C . PHE A 1 9 ? -1.848 -27.081 2.524 1.00 0.00 9 PHE A C 17
ATOM 19135 O O . PHE A 1 9 ? -2.625 -26.340 3.128 1.00 0.00 9 PHE A O 17
ATOM 19152 N N . THR A 1 10 ? -0.611 -27.325 2.938 1.00 0.00 10 THR A N 17
ATOM 19153 C CA . THR A 1 10 ? -0.087 -26.720 4.157 1.00 0.00 10 THR A CA 17
ATOM 19154 C C . THR A 1 10 ? -0.326 -25.212 4.162 1.00 0.00 10 THR A C 17
ATOM 19155 O O . THR A 1 10 ? -0.564 -24.620 5.215 1.00 0.00 10 THR A O 17
ATOM 19166 N N . TYR A 1 11 ? -0.256 -24.601 2.980 1.00 0.00 11 TYR A N 17
ATOM 19167 C CA . TYR A 1 11 ? -0.461 -23.160 2.851 1.00 0.00 11 TYR A CA 17
ATOM 19168 C C . TYR A 1 11 ? -1.753 -22.858 2.096 1.00 0.00 11 TYR A C 17
ATOM 19169 O O . TYR A 1 11 ? -2.030 -23.457 1.057 1.00 0.00 11 TYR A O 17
ATOM 19187 N N . ASP A 1 12 ? -2.533 -21.922 2.627 1.00 0.00 12 ASP A N 17
ATOM 19188 C CA . ASP A 1 12 ? -3.793 -21.539 2.000 1.00 0.00 12 ASP A CA 17
ATOM 19189 C C . ASP A 1 12 ? -3.929 -20.019 1.976 1.00 0.00 12 ASP A C 17
ATOM 19190 O O . ASP A 1 12 ? -4.932 -19.480 1.510 1.00 0.00 12 ASP A O 17
ATOM 19199 N N . TYR A 1 13 ? -2.906 -19.336 2.481 1.00 0.00 13 TYR A N 17
ATOM 19200 C CA . TYR A 1 13 ? -2.907 -17.878 2.515 1.00 0.00 13 TYR A CA 17
ATOM 19201 C C . TYR A 1 13 ? -2.503 -17.318 1.155 1.00 0.00 13 TYR A C 17
ATOM 19202 O O . TYR A 1 13 ? -1.928 -16.235 1.065 1.00 0.00 13 TYR A O 17
ATOM 19220 N N . GLN A 1 14 ? -2.795 -18.072 0.102 1.00 0.00 14 GLN A N 17
ATOM 19221 C CA . GLN A 1 14 ? -2.443 -17.654 -1.252 1.00 0.00 14 GLN A CA 17
ATOM 19222 C C . GLN A 1 14 ? -2.932 -16.237 -1.543 1.00 0.00 14 GLN A C 17
ATOM 19223 O O . GLN A 1 14 ? -2.167 -15.394 -2.011 1.00 0.00 14 GLN A O 17
ATOM 19237 N N . SER A 1 15 ? -4.207 -15.981 -1.276 1.00 0.00 15 SER A N 17
ATOM 19238 C CA . SER A 1 15 ? -4.778 -14.663 -1.531 1.00 0.00 15 SER A CA 17
ATOM 19239 C C . SER A 1 15 ? -4.493 -13.702 -0.379 1.00 0.00 15 SER A C 17
ATOM 19240 O O . SER A 1 15 ? -4.348 -12.498 -0.588 1.00 0.00 15 SER A O 17
ATOM 19248 N N . LEU A 1 16 ? -4.425 -14.234 0.836 1.00 0.00 16 LEU A N 17
ATOM 19249 C CA . LEU A 1 16 ? -4.169 -13.401 2.008 1.00 0.00 16 LEU A CA 17
ATOM 19250 C C . LEU A 1 16 ? -2.678 -13.096 2.154 1.00 0.00 16 LEU A C 17
ATOM 19251 O O . LEU A 1 16 ? -2.279 -12.312 3.015 1.00 0.00 16 LEU A O 17
ATOM 19267 N N . GLN A 1 17 ? -1.860 -13.725 1.317 1.00 0.00 17 GLN A N 17
ATOM 19268 C CA . GLN A 1 17 ? -0.414 -13.514 1.378 1.00 0.00 17 GLN A CA 17
ATOM 19269 C C . GLN A 1 17 ? -0.034 -12.105 0.928 1.00 0.00 17 GLN A C 17
ATOM 19270 O O . GLN A 1 17 ? 0.716 -11.409 1.613 1.00 0.00 17 GLN A O 17
ATOM 19284 N N . ILE A 1 18 ? -0.535 -11.696 -0.233 1.00 0.00 18 ILE A N 17
ATOM 19285 C CA . ILE A 1 18 ? -0.218 -10.374 -0.768 1.00 0.00 18 ILE A CA 17
ATOM 19286 C C . ILE A 1 18 ? -1.309 -9.357 -0.437 1.00 0.00 18 ILE A C 17
ATOM 19287 O O . ILE A 1 18 ? -1.169 -8.170 -0.731 1.00 0.00 18 ILE A O 17
ATOM 19303 N N . GLY A 1 19 ? -2.396 -9.827 0.161 1.00 0.00 19 GLY A N 17
ATOM 19304 C CA . GLY A 1 19 ? -3.508 -8.947 0.511 1.00 0.00 19 GLY A CA 17
ATOM 19305 C C . GLY A 1 19 ? -3.053 -7.781 1.388 1.00 0.00 19 GLY A C 17
ATOM 19306 O O . GLY A 1 19 ? -2.843 -6.668 0.903 1.00 0.00 19 GLY A O 17
ATOM 19310 N N . GLY A 1 20 ? -2.925 -8.044 2.684 1.00 0.00 20 GLY A N 17
ATOM 19311 C CA . GLY A 1 20 ? -2.520 -7.016 3.639 1.00 0.00 20 GLY A CA 17
ATOM 19312 C C . GLY A 1 20 ? -1.353 -6.177 3.123 1.00 0.00 20 GLY A C 17
ATOM 19313 O O . GLY A 1 20 ? -1.242 -4.994 3.447 1.00 0.00 20 GLY A O 17
ATOM 19317 N N . LEU A 1 21 ? -0.474 -6.793 2.339 1.00 0.00 21 LEU A N 17
ATOM 19318 C CA . LEU A 1 21 ? 0.692 -6.088 1.811 1.00 0.00 21 LEU A CA 17
ATOM 19319 C C . LEU A 1 21 ? 0.304 -5.035 0.774 1.00 0.00 21 LEU A C 17
ATOM 19320 O O . LEU A 1 21 ? 0.806 -3.910 0.805 1.00 0.00 21 LEU A O 17
ATOM 19336 N N . VAL A 1 22 ? -0.563 -5.408 -0.157 1.00 0.00 22 VAL A N 17
ATOM 19337 C CA . VAL A 1 22 ? -0.970 -4.483 -1.213 1.00 0.00 22 VAL A CA 17
ATOM 19338 C C . VAL A 1 22 ? -1.812 -3.324 -0.677 1.00 0.00 22 VAL A C 17
ATOM 19339 O O . VAL A 1 22 ? -1.548 -2.162 -0.993 1.00 0.00 22 VAL A O 17
ATOM 19352 N N . ILE A 1 23 ? -2.830 -3.636 0.115 1.00 0.00 23 ILE A N 17
ATOM 19353 C CA . ILE A 1 23 ? -3.703 -2.596 0.657 1.00 0.00 23 ILE A CA 17
ATOM 19354 C C . ILE A 1 23 ? -2.940 -1.657 1.589 1.00 0.00 23 ILE A C 17
ATOM 19355 O O . ILE A 1 23 ? -3.140 -0.442 1.557 1.00 0.00 23 ILE A O 17
ATOM 19371 N N . ALA A 1 24 ? -2.070 -2.220 2.419 1.00 0.00 24 ALA A N 17
ATOM 19372 C CA . ALA A 1 24 ? -1.297 -1.411 3.354 1.00 0.00 24 ALA A CA 17
ATOM 19373 C C . ALA A 1 24 ? -0.430 -0.402 2.606 1.00 0.00 24 ALA A C 17
ATOM 19374 O O . ALA A 1 24 ? -0.349 0.767 2.987 1.00 0.00 24 ALA A O 17
ATOM 19381 N N . GLY A 1 25 ? 0.214 -0.860 1.539 1.00 0.00 25 GLY A N 17
ATOM 19382 C CA . GLY A 1 25 ? 1.068 0.014 0.748 1.00 0.00 25 GLY A CA 17
ATOM 19383 C C . GLY A 1 25 ? 0.267 1.161 0.142 1.00 0.00 25 GLY A C 17
ATOM 19384 O O . GLY A 1 25 ? 0.753 2.284 0.051 1.00 0.00 25 GLY A O 17
ATOM 19388 N N . ILE A 1 26 ? -0.962 0.871 -0.276 1.00 0.00 26 ILE A N 17
ATOM 19389 C CA . ILE A 1 26 ? -1.813 1.893 -0.878 1.00 0.00 26 ILE A CA 17
ATOM 19390 C C . ILE A 1 26 ? -2.105 3.024 0.109 1.00 0.00 26 ILE A C 17
ATOM 19391 O O . ILE A 1 26 ? -2.065 4.201 -0.255 1.00 0.00 26 ILE A O 17
ATOM 19407 N N . LEU A 1 27 ? -2.400 2.666 1.356 1.00 0.00 27 LEU A N 17
ATOM 19408 C CA . LEU A 1 27 ? -2.699 3.669 2.377 1.00 0.00 27 LEU A CA 17
ATOM 19409 C C . LEU A 1 27 ? -1.503 4.600 2.599 1.00 0.00 27 LEU A C 17
ATOM 19410 O O . LEU A 1 27 ? -1.656 5.820 2.637 1.00 0.00 27 LEU A O 17
ATOM 19426 N N . PHE A 1 28 ? -0.320 4.012 2.742 1.00 0.00 28 PHE A N 17
ATOM 19427 C CA . PHE A 1 28 ? 0.907 4.781 2.957 1.00 0.00 28 PHE A CA 17
ATOM 19428 C C . PHE A 1 28 ? 1.307 5.541 1.692 1.00 0.00 28 PHE A C 17
ATOM 19429 O O . PHE A 1 28 ? 1.759 6.679 1.765 1.00 0.00 28 PHE A O 17
ATOM 19446 N N . ILE A 1 29 ? 1.129 4.906 0.538 1.00 0.00 29 ILE A N 17
ATOM 19447 C CA . ILE A 1 29 ? 1.465 5.540 -0.737 1.00 0.00 29 ILE A CA 17
ATOM 19448 C C . ILE A 1 29 ? 0.638 6.799 -0.870 1.00 0.00 29 ILE A C 17
ATOM 19449 O O . ILE A 1 29 ? 1.154 7.878 -1.163 1.00 0.00 29 ILE A O 17
ATOM 19465 N N . LEU A 1 30 ? -0.637 6.655 -0.555 1.00 0.00 30 LEU A N 17
ATOM 19466 C CA . LEU A 1 30 ? -1.534 7.770 -0.531 1.00 0.00 30 LEU A CA 17
ATOM 19467 C C . LEU A 1 30 ? -1.005 8.650 0.562 1.00 0.00 30 LEU A C 17
ATOM 19468 O O . LEU A 1 30 ? -1.096 9.867 0.514 1.00 0.00 30 LEU A O 17
ATOM 19484 N N . GLY A 1 31 ? -0.449 7.982 1.568 1.00 0.00 31 GLY A N 17
ATOM 19485 C CA . GLY A 1 31 ? 0.107 8.686 2.718 1.00 0.00 31 GLY A CA 17
ATOM 19486 C C . GLY A 1 31 ? 1.164 9.716 2.299 1.00 0.00 31 GLY A C 17
ATOM 19487 O O . GLY A 1 31 ? 1.085 10.881 2.692 1.00 0.00 31 GLY A O 17
ATOM 19491 N N . ILE A 1 32 ? 2.155 9.290 1.515 1.00 0.00 32 ILE A N 17
ATOM 19492 C CA . ILE A 1 32 ? 3.212 10.205 1.081 1.00 0.00 32 ILE A CA 17
ATOM 19493 C C . ILE A 1 32 ? 2.690 11.227 0.072 1.00 0.00 32 ILE A C 17
ATOM 19494 O O . ILE A 1 32 ? 2.990 12.416 0.173 1.00 0.00 32 ILE A O 17
ATOM 19510 N N . LEU A 1 33 ? 1.913 10.761 -0.903 1.00 0.00 33 LEU A N 17
ATOM 19511 C CA . LEU A 1 33 ? 1.369 11.659 -1.918 1.00 0.00 33 LEU A CA 17
ATOM 19512 C C . LEU A 1 33 ? 0.498 12.724 -1.263 1.00 0.00 33 LEU A C 17
ATOM 19513 O O . LEU A 1 33 ? 0.616 13.911 -1.565 1.00 0.00 33 LEU A O 17
ATOM 19529 N N . ILE A 1 34 ? -0.378 12.284 -0.370 1.00 0.00 34 ILE A N 17
ATOM 19530 C CA . ILE A 1 34 ? -1.280 13.204 0.328 1.00 0.00 34 ILE A CA 17
ATOM 19531 C C . ILE A 1 34 ? -0.506 14.240 1.144 1.00 0.00 34 ILE A C 17
ATOM 19532 O O . ILE A 1 34 ? -0.816 15.429 1.100 1.00 0.00 34 ILE A O 17
ATOM 19548 N N . VAL A 1 35 ? 0.491 13.787 1.897 1.00 0.00 35 VAL A N 17
ATOM 19549 C CA . VAL A 1 35 ? 1.277 14.702 2.725 1.00 0.00 35 VAL A CA 17
ATOM 19550 C C . VAL A 1 35 ? 1.898 15.810 1.878 1.00 0.00 35 VAL A C 17
ATOM 19551 O O . VAL A 1 35 ? 1.745 16.994 2.183 1.00 0.00 35 VAL A O 17
ATOM 19564 N N . LEU A 1 36 ? 2.594 15.424 0.814 1.00 0.00 36 LEU A N 17
ATOM 19565 C CA . LEU A 1 36 ? 3.228 16.400 -0.065 1.00 0.00 36 LEU A CA 17
ATOM 19566 C C . LEU A 1 36 ? 2.173 17.248 -0.770 1.00 0.00 36 LEU A C 17
ATOM 19567 O O . LEU A 1 36 ? 2.392 18.428 -1.043 1.00 0.00 36 LEU A O 17
ATOM 19583 N N . SER A 1 37 ? 1.031 16.635 -1.064 1.00 0.00 37 SER A N 17
ATOM 19584 C CA . SER A 1 37 ? -0.055 17.335 -1.742 1.00 0.00 37 SER A CA 17
ATOM 19585 C C . SER A 1 37 ? -0.564 18.508 -0.910 1.00 0.00 37 SER A C 17
ATOM 19586 O O . SER A 1 37 ? -0.943 19.545 -1.452 1.00 0.00 37 SER A O 17
ATOM 19594 N N . ARG A 1 38 ? -0.584 18.336 0.407 1.00 0.00 38 ARG A N 17
ATOM 19595 C CA . ARG A 1 38 ? -1.063 19.390 1.294 1.00 0.00 38 ARG A CA 17
ATOM 19596 C C . ARG A 1 38 ? -0.258 20.673 1.102 1.00 0.00 38 ARG A C 17
ATOM 19597 O O . ARG A 1 38 ? -0.794 21.776 1.219 1.00 0.00 38 ARG A O 17
ATOM 19618 N N . ARG A 1 39 ? 1.029 20.524 0.811 1.00 0.00 39 ARG A N 17
ATOM 19619 C CA . ARG A 1 39 ? 1.894 21.683 0.610 1.00 0.00 39 ARG A CA 17
ATOM 19620 C C . ARG A 1 39 ? 1.437 22.497 -0.598 1.00 0.00 39 ARG A C 17
ATOM 19621 O O . ARG A 1 39 ? 1.627 23.712 -0.646 1.00 0.00 39 ARG A O 17
ATOM 19642 N N . CYS A 1 40 ? 0.842 21.819 -1.573 1.00 0.00 40 CYS A N 17
ATOM 19643 C CA . CYS A 1 40 ? 0.369 22.488 -2.781 1.00 0.00 40 CYS A CA 17
ATOM 19644 C C . CYS A 1 40 ? -0.657 23.570 -2.448 1.00 0.00 40 CYS A C 17
ATOM 19645 O O . CYS A 1 40 ? -0.594 24.680 -2.978 1.00 0.00 40 CYS A O 17
ATOM 19653 N N . ARG A 1 41 ? -1.607 23.242 -1.574 1.00 0.00 41 ARG A N 17
ATOM 19654 C CA . ARG A 1 41 ? -2.640 24.201 -1.192 1.00 0.00 41 ARG A CA 17
ATOM 19655 C C . ARG A 1 41 ? -2.018 25.461 -0.600 1.00 0.00 41 ARG A C 17
ATOM 19656 O O . ARG A 1 41 ? -2.442 26.577 -0.902 1.00 0.00 41 ARG A O 17
ATOM 19677 N N . CYS A 1 42 ? -1.015 25.274 0.246 1.00 0.00 42 CYS A N 17
ATOM 19678 C CA . CYS A 1 42 ? -0.344 26.403 0.877 1.00 0.00 42 CYS A CA 17
ATOM 19679 C C . CYS A 1 42 ? 0.592 27.096 -0.112 1.00 0.00 42 CYS A C 17
ATOM 19680 O O . CYS A 1 42 ? 0.761 28.314 -0.071 1.00 0.00 42 CYS A O 17
ATOM 19688 N N . LYS A 1 43 ? 1.203 26.311 -0.994 1.00 0.00 43 LYS A N 17
ATOM 19689 C CA . LYS A 1 43 ? 2.128 26.859 -1.983 1.00 0.00 43 LYS A CA 17
ATOM 19690 C C . LYS A 1 43 ? 1.384 27.520 -3.144 1.00 0.00 43 LYS A C 17
ATOM 19691 O O . LYS A 1 43 ? 1.902 28.440 -3.776 1.00 0.00 43 LYS A O 17
ATOM 19710 N N . PHE A 1 44 ? 0.179 27.037 -3.433 1.00 0.00 44 PHE A N 17
ATOM 19711 C CA . PHE A 1 44 ? -0.608 27.583 -4.539 1.00 0.00 44 PHE A CA 17
ATOM 19712 C C . PHE A 1 44 ? -1.020 29.027 -4.276 1.00 0.00 44 PHE A C 17
ATOM 19713 O O . PHE A 1 44 ? -0.878 29.887 -5.144 1.00 0.00 44 PHE A O 17
ATOM 19730 N N . ASN A 1 45 ? -1.536 29.287 -3.081 1.00 0.00 45 ASN A N 17
ATOM 19731 C CA . ASN A 1 45 ? -1.969 30.632 -2.731 1.00 0.00 45 ASN A CA 17
ATOM 19732 C C . ASN A 1 45 ? -0.906 31.345 -1.906 1.00 0.00 45 ASN A C 17
ATOM 19733 O O . ASN A 1 45 ? -0.008 30.711 -1.351 1.00 0.00 45 ASN A O 17
ATOM 19744 N N . GLN A 1 46 ? -1.016 32.665 -1.830 1.00 0.00 46 GLN A N 17
ATOM 19745 C CA . GLN A 1 46 ? -0.062 33.460 -1.073 1.00 0.00 46 GLN A CA 17
ATOM 19746 C C . GLN A 1 46 ? -0.010 32.981 0.372 1.00 0.00 46 GLN A C 17
ATOM 19747 O O . GLN A 1 46 ? 0.932 33.284 1.105 1.00 0.00 46 GLN A O 17
ATOM 19761 N N . GLN A 1 47 ? -1.029 32.230 0.774 1.00 0.00 47 GLN A N 17
ATOM 19762 C CA . GLN A 1 47 ? -1.090 31.712 2.135 1.00 0.00 47 GLN A CA 17
ATOM 19763 C C . GLN A 1 47 ? 0.190 30.956 2.479 1.00 0.00 47 GLN A C 17
ATOM 19764 O O . GLN A 1 47 ? 0.396 30.560 3.625 1.00 0.00 47 GLN A O 17
ATOM 19778 N N . GLN A 1 48 ? 1.049 30.764 1.481 1.00 0.00 48 GLN A N 17
ATOM 19779 C CA . GLN A 1 48 ? 2.308 30.060 1.700 1.00 0.00 48 GLN A CA 17
ATOM 19780 C C . GLN A 1 48 ? 3.092 30.733 2.818 1.00 0.00 48 GLN A C 17
ATOM 19781 O O . GLN A 1 48 ? 3.824 30.079 3.561 1.00 0.00 48 GLN A O 17
ATOM 19795 N N . ARG A 1 49 ? 2.922 32.047 2.932 1.00 0.00 49 ARG A N 17
ATOM 19796 C CA . ARG A 1 49 ? 3.603 32.817 3.966 1.00 0.00 49 ARG A CA 17
ATOM 19797 C C . ARG A 1 49 ? 2.612 33.729 4.676 1.00 0.00 49 ARG A C 17
ATOM 19798 O O . ARG A 1 49 ? 1.681 34.250 4.060 1.00 0.00 49 ARG A O 17
ATOM 19819 N N . THR A 1 50 ? 2.812 33.918 5.974 1.00 0.00 50 THR A N 17
ATOM 19820 C CA . THR A 1 50 ? 1.923 34.770 6.753 1.00 0.00 50 THR A CA 17
ATOM 19821 C C . THR A 1 50 ? 2.107 36.231 6.361 1.00 0.00 50 THR A C 17
ATOM 19822 O O . THR A 1 50 ? 3.220 36.673 6.073 1.00 0.00 50 THR A O 17
ATOM 19833 N N . GLY A 1 51 ? 1.008 36.976 6.351 1.00 0.00 51 GLY A N 17
ATOM 19834 C CA . GLY A 1 51 ? 1.057 38.387 5.992 1.00 0.00 51 GLY A CA 17
ATOM 19835 C C . GLY A 1 51 ? -0.323 39.025 6.101 1.00 0.00 51 GLY A C 17
ATOM 19836 O O . GLY A 1 51 ? -1.000 38.894 7.121 1.00 0.00 51 GLY A O 17
ATOM 19840 N N . GLU A 1 52 ? -0.733 39.716 5.043 1.00 0.00 52 GLU A N 17
ATOM 19841 C CA . GLU A 1 52 ? -2.034 40.377 5.029 1.00 0.00 52 GLU A CA 17
ATOM 19842 C C . GLU A 1 52 ? -3.155 39.361 4.788 1.00 0.00 52 GLU A C 17
ATOM 19843 O O . GLU A 1 52 ? -2.912 38.282 4.247 1.00 0.00 52 GLU A O 17
ATOM 19855 N N . PRO A 1 53 ? -4.370 39.678 5.174 1.00 0.00 53 PRO A N 17
ATOM 19856 C CA . PRO A 1 53 ? -5.531 38.765 4.989 1.00 0.00 53 PRO A CA 17
ATOM 19857 C C . PRO A 1 53 ? -5.480 38.033 3.649 1.00 0.00 53 PRO A C 17
ATOM 19858 O O . PRO A 1 53 ? -4.778 38.451 2.728 1.00 0.00 53 PRO A O 17
ATOM 19869 N N . ASP A 1 54 ? -6.230 36.937 3.549 1.00 0.00 54 ASP A N 17
ATOM 19870 C CA . ASP A 1 54 ? -6.261 36.154 2.317 1.00 0.00 54 ASP A CA 17
ATOM 19871 C C . ASP A 1 54 ? -6.984 36.918 1.212 1.00 0.00 54 ASP A C 17
ATOM 19872 O O . ASP A 1 54 ? -8.023 37.535 1.449 1.00 0.00 54 ASP A O 17
ATOM 19881 N N . GLU A 1 55 ? -6.428 36.873 0.004 1.00 0.00 55 GLU A N 17
ATOM 19882 C CA . GLU A 1 55 ? -7.027 37.567 -1.130 1.00 0.00 55 GLU A CA 17
ATOM 19883 C C . GLU A 1 55 ? -7.763 36.588 -2.040 1.00 0.00 55 GLU A C 17
ATOM 19884 O O . GLU A 1 55 ? -8.995 36.549 -2.058 1.00 0.00 55 GLU A O 17
ATOM 19896 N N . GLU A 1 56 ? -7.004 35.806 -2.799 1.00 0.00 56 GLU A N 17
ATOM 19897 C CA . GLU A 1 56 ? -7.595 34.838 -3.717 1.00 0.00 56 GLU A CA 17
ATOM 19898 C C . GLU A 1 56 ? -8.298 33.719 -2.953 1.00 0.00 56 GLU A C 17
ATOM 19899 O O . GLU A 1 56 ? -9.525 33.691 -2.865 1.00 0.00 56 GLU A O 17
ATOM 19911 N N . GLU A 1 57 ? -7.511 32.797 -2.406 1.00 0.00 57 GLU A N 17
ATOM 19912 C CA . GLU A 1 57 ? -8.069 31.676 -1.657 1.00 0.00 57 GLU A CA 17
ATOM 19913 C C . GLU A 1 57 ? -9.094 30.927 -2.503 1.00 0.00 57 GLU A C 17
ATOM 19914 O O . GLU A 1 57 ? -10.252 31.334 -2.599 1.00 0.00 57 GLU A O 17
ATOM 19926 N N . GLY A 1 58 ? -8.654 29.835 -3.119 1.00 0.00 58 GLY A N 17
ATOM 19927 C CA . GLY A 1 58 ? -9.532 29.033 -3.964 1.00 0.00 58 GLY A CA 17
ATOM 19928 C C . GLY A 1 58 ? -8.726 28.322 -5.046 1.00 0.00 58 GLY A C 17
ATOM 19929 O O . GLY A 1 58 ? -8.725 28.734 -6.206 1.00 0.00 58 GLY A O 17
ATOM 19933 N N . THR A 1 59 ? -8.034 27.256 -4.655 1.00 0.00 59 THR A N 17
ATOM 19934 C CA . THR A 1 59 ? -7.217 26.495 -5.595 1.00 0.00 59 THR A CA 17
ATOM 19935 C C . THR A 1 59 ? -8.057 25.417 -6.280 1.00 0.00 59 THR A C 17
ATOM 19936 O O . THR A 1 59 ? -9.286 25.444 -6.210 1.00 0.00 59 THR A O 17
ATOM 19947 N N . PHE A 1 60 ? -7.395 24.476 -6.949 1.00 0.00 60 PHE A N 17
ATOM 19948 C CA . PHE A 1 60 ? -8.110 23.408 -7.648 1.00 0.00 60 PHE A CA 17
ATOM 19949 C C . PHE A 1 60 ? -8.751 22.448 -6.656 1.00 0.00 60 PHE A C 17
ATOM 19950 O O . PHE A 1 60 ? -9.909 22.059 -6.808 1.00 0.00 60 PHE A O 17
ATOM 19967 N N . ARG A 1 61 ? -7.989 22.078 -5.635 1.00 0.00 61 ARG A N 17
ATOM 19968 C CA . ARG A 1 61 ? -8.485 21.174 -4.612 1.00 0.00 61 ARG A CA 17
ATOM 19969 C C . ARG A 1 61 ? -9.693 21.792 -3.920 1.00 0.00 61 ARG A C 17
ATOM 19970 O O . ARG A 1 61 ? -10.590 21.091 -3.483 1.00 0.00 61 ARG A O 17
ATOM 19991 N N . SER A 1 62 ? -9.700 23.112 -3.819 1.00 0.00 62 SER A N 17
ATOM 19992 C CA . SER A 1 62 ? -10.798 23.820 -3.167 1.00 0.00 62 SER A CA 17
ATOM 19993 C C . SER A 1 62 ? -12.132 23.569 -3.877 1.00 0.00 62 SER A C 17
ATOM 19994 O O . SER A 1 62 ? -13.185 23.564 -3.237 1.00 0.00 62 SER A O 17
ATOM 20002 N N . SER A 1 63 ? -12.095 23.384 -5.194 1.00 0.00 63 SER A N 17
ATOM 20003 C CA . SER A 1 63 ? -13.329 23.161 -5.952 1.00 0.00 63 SER A CA 17
ATOM 20004 C C . SER A 1 63 ? -14.017 21.867 -5.511 1.00 0.00 63 SER A C 17
ATOM 20005 O O . SER A 1 63 ? -15.244 21.772 -5.536 1.00 0.00 63 SER A O 17
ATOM 20013 N N . ILE A 1 64 ? -13.227 20.884 -5.095 1.00 0.00 64 ILE A N 17
ATOM 20014 C CA . ILE A 1 64 ? -13.783 19.611 -4.633 1.00 0.00 64 ILE A CA 17
ATOM 20015 C C . ILE A 1 64 ? -14.635 19.828 -3.381 1.00 0.00 64 ILE A C 17
ATOM 20016 O O . ILE A 1 64 ? -15.601 19.103 -3.143 1.00 0.00 64 ILE A O 17
ATOM 20032 N N . ARG A 1 65 ? -14.262 20.825 -2.580 1.00 0.00 65 ARG A N 17
ATOM 20033 C CA . ARG A 1 65 ? -14.989 21.121 -1.352 1.00 0.00 65 ARG A CA 17
ATOM 20034 C C . ARG A 1 65 ? -16.453 21.389 -1.672 1.00 0.00 65 ARG A C 17
ATOM 20035 O O . ARG A 1 65 ? -17.338 21.079 -0.874 1.00 0.00 65 ARG A O 17
ATOM 20056 N N . ARG A 1 66 ? -16.709 21.935 -2.857 1.00 0.00 66 ARG A N 17
ATOM 20057 C CA . ARG A 1 66 ? -18.076 22.198 -3.272 1.00 0.00 66 ARG A CA 17
ATOM 20058 C C . ARG A 1 66 ? -18.859 20.893 -3.252 1.00 0.00 66 ARG A C 17
ATOM 20059 O O . ARG A 1 66 ? -20.042 20.875 -2.948 1.00 0.00 66 ARG A O 17
ATOM 20080 N N . LEU A 1 67 ? -18.179 19.803 -3.586 1.00 0.00 67 LEU A N 17
ATOM 20081 C CA . LEU A 1 67 ? -18.810 18.486 -3.617 1.00 0.00 67 LEU A CA 17
ATOM 20082 C C . LEU A 1 67 ? -19.448 18.145 -2.269 1.00 0.00 67 LEU A C 17
ATOM 20083 O O . LEU A 1 67 ? -20.365 17.326 -2.199 1.00 0.00 67 LEU A O 17
ATOM 20099 N N . SER A 1 68 ? -18.959 18.770 -1.201 1.00 0.00 68 SER A N 17
ATOM 20100 C CA . SER A 1 68 ? -19.492 18.515 0.138 1.00 0.00 68 SER A CA 17
ATOM 20101 C C . SER A 1 68 ? -20.944 18.983 0.262 1.00 0.00 68 SER A C 17
ATOM 20102 O O . SER A 1 68 ? -21.800 18.243 0.747 1.00 0.00 68 SER A O 17
ATOM 20110 N N . THR A 1 69 ? -21.215 20.213 -0.174 1.00 0.00 69 THR A N 17
ATOM 20111 C CA . THR A 1 69 ? -22.570 20.765 -0.102 1.00 0.00 69 THR A CA 17
ATOM 20112 C C . THR A 1 69 ? -23.215 20.776 -1.483 1.00 0.00 69 THR A C 17
ATOM 20113 O O . THR A 1 69 ? -24.416 20.551 -1.624 1.00 0.00 69 THR A O 17
ATOM 20124 N N . ARG A 1 70 ? -22.392 21.027 -2.491 1.00 0.00 70 ARG A N 17
ATOM 20125 C CA . ARG A 1 70 ? -22.843 21.057 -3.884 1.00 0.00 70 ARG A CA 17
ATOM 20126 C C . ARG A 1 70 ? -23.745 22.257 -4.174 1.00 0.00 70 ARG A C 17
ATOM 20127 O O . ARG A 1 70 ? -23.291 23.246 -4.751 1.00 0.00 70 ARG A O 17
ATOM 20148 N N . ARG A 1 71 ? -25.023 22.159 -3.795 1.00 0.00 71 ARG A N 17
ATOM 20149 C CA . ARG A 1 71 ? -25.976 23.242 -4.048 1.00 0.00 71 ARG A CA 17
ATOM 20150 C C . ARG A 1 71 ? -26.732 23.623 -2.782 1.00 0.00 71 ARG A C 17
ATOM 20151 O O . ARG A 1 71 ? -26.887 22.817 -1.866 1.00 0.00 71 ARG A O 17
ATOM 20172 N N . ARG A 1 72 ? -27.202 24.865 -2.749 1.00 0.00 72 ARG A N 17
ATOM 20173 C CA . ARG A 1 72 ? -27.945 25.368 -1.601 1.00 0.00 72 ARG A CA 17
ATOM 20174 C C . ARG A 1 72 ? -29.301 24.677 -1.495 1.00 0.00 72 ARG A C 17
ATOM 20175 O O . ARG A 1 72 ? -29.883 24.393 -2.529 1.00 0.00 72 ARG A O 17
ATOM 20197 N N . GLU A 1 1 ? 5.926 -38.602 12.664 1.00 0.00 1 GLU A N 18
ATOM 20198 C CA . GLU A 1 1 ? 4.449 -38.413 12.612 1.00 0.00 1 GLU A CA 18
ATOM 20199 C C . GLU A 1 1 ? 3.991 -38.399 11.158 1.00 0.00 1 GLU A C 18
ATOM 20200 O O . GLU A 1 1 ? 4.150 -39.387 10.440 1.00 0.00 1 GLU A O 18
ATOM 20214 N N . SER A 1 2 ? 3.421 -37.275 10.733 1.00 0.00 2 SER A N 18
ATOM 20215 C CA . SER A 1 2 ? 2.940 -37.137 9.361 1.00 0.00 2 SER A CA 18
ATOM 20216 C C . SER A 1 2 ? 3.402 -35.812 8.761 1.00 0.00 2 SER A C 18
ATOM 20217 O O . SER A 1 2 ? 2.583 -34.992 8.342 1.00 0.00 2 SER A O 18
ATOM 20225 N N . PRO A 1 3 ? 4.688 -35.591 8.711 1.00 0.00 3 PRO A N 18
ATOM 20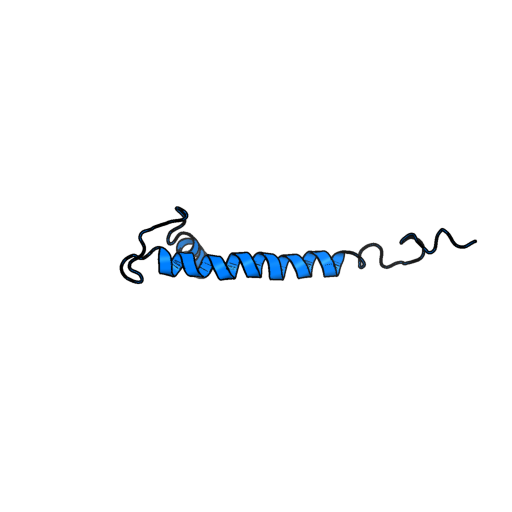226 C CA . PRO A 1 3 ? 5.269 -34.337 8.149 1.00 0.00 3 PRO A CA 18
ATOM 20227 C C . PRO A 1 3 ? 5.123 -34.267 6.630 1.00 0.00 3 PRO A C 18
ATOM 20228 O O . PRO A 1 3 ? 5.370 -33.226 6.022 1.00 0.00 3 PRO A O 18
ATOM 20239 N N . LYS A 1 4 ? 4.724 -35.382 6.027 1.00 0.00 4 LYS A N 18
ATOM 20240 C CA . LYS A 1 4 ? 4.551 -35.436 4.580 1.00 0.00 4 LYS A CA 18
ATOM 20241 C C . LYS A 1 4 ? 3.277 -34.708 4.164 1.00 0.00 4 LYS A C 18
ATOM 20242 O O . LYS A 1 4 ? 2.995 -34.561 2.975 1.00 0.00 4 LYS A O 18
ATOM 20261 N N . GLU A 1 5 ? 2.511 -34.253 5.150 1.00 0.00 5 GLU A N 18
ATOM 20262 C CA . GLU A 1 5 ? 1.267 -33.544 4.872 1.00 0.00 5 GLU A CA 18
ATOM 20263 C C . GLU A 1 5 ? 1.489 -32.034 4.903 1.00 0.00 5 GLU A C 18
ATOM 20264 O O . GLU A 1 5 ? 2.409 -31.546 5.560 1.00 0.00 5 GLU A O 18
ATOM 20276 N N . HIS A 1 6 ? 0.639 -31.304 4.188 1.00 0.00 6 HIS A N 18
ATOM 20277 C CA . HIS A 1 6 ? 0.744 -29.849 4.138 1.00 0.00 6 HIS A CA 18
ATOM 20278 C C . HIS A 1 6 ? -0.344 -29.207 4.994 1.00 0.00 6 HIS A C 18
ATOM 20279 O O . HIS A 1 6 ? -1.503 -29.619 4.949 1.00 0.00 6 HIS A O 18
ATOM 20294 N N . ASP A 1 7 ? 0.036 -28.200 5.772 1.00 0.00 7 ASP A N 18
ATOM 20295 C CA . ASP A 1 7 ? -0.922 -27.514 6.634 1.00 0.00 7 ASP A CA 18
ATOM 20296 C C . ASP A 1 7 ? -1.420 -26.233 5.965 1.00 0.00 7 ASP A C 18
ATOM 20297 O O . ASP A 1 7 ? -0.787 -25.723 5.041 1.00 0.00 7 ASP A O 18
ATOM 20306 N N . PRO A 1 8 ? -2.533 -25.704 6.412 1.00 0.00 8 PRO A N 18
ATOM 20307 C CA . PRO A 1 8 ? -3.112 -24.455 5.839 1.00 0.00 8 PRO A CA 18
ATOM 20308 C C . PRO A 1 8 ? -2.279 -23.223 6.186 1.00 0.00 8 PRO A C 18
ATOM 20309 O O . PRO A 1 8 ? -2.123 -22.317 5.368 1.00 0.00 8 PRO A O 18
ATO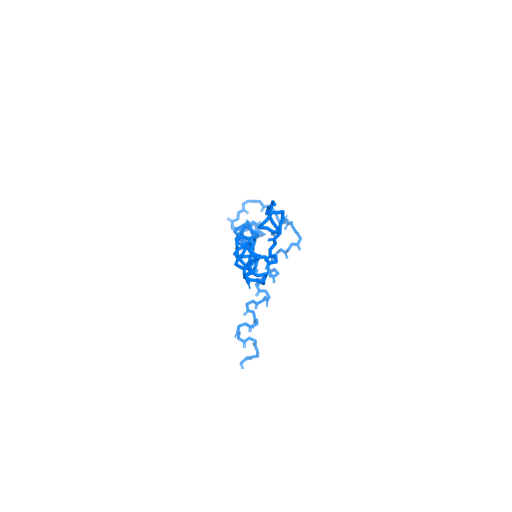M 20320 N N . PHE A 1 9 ? -1.748 -23.198 7.405 1.00 0.00 9 PHE A N 18
ATOM 20321 C CA . PHE A 1 9 ? -0.935 -22.072 7.850 1.00 0.00 9 PHE A CA 18
ATOM 20322 C C . PHE A 1 9 ? 0.190 -21.793 6.859 1.00 0.00 9 PHE A C 18
ATOM 20323 O O . PHE A 1 9 ? 0.488 -20.638 6.553 1.00 0.00 9 PHE A O 18
ATOM 20340 N N . THR A 1 10 ? 0.812 -22.856 6.362 1.00 0.00 10 THR A N 18
ATOM 20341 C CA . THR A 1 10 ? 1.906 -22.710 5.408 1.00 0.00 10 THR A CA 18
ATOM 20342 C C . THR A 1 10 ? 1.406 -22.110 4.097 1.00 0.00 10 THR A C 18
ATOM 20343 O O . THR A 1 10 ? 2.080 -21.277 3.490 1.00 0.00 10 THR A O 18
ATOM 20354 N N . TYR A 1 11 ? 0.226 -22.541 3.661 1.00 0.00 11 TYR A N 18
ATOM 20355 C CA . TYR A 1 11 ? -0.345 -22.037 2.416 1.00 0.00 11 TYR A CA 18
ATOM 20356 C C . TYR A 1 11 ? -1.843 -21.785 2.571 1.00 0.00 11 TYR A C 18
ATOM 20357 O O . TYR A 1 11 ? -2.574 -22.645 3.063 1.00 0.00 11 TYR A O 18
ATOM 20375 N N . ASP A 1 12 ? -2.287 -20.602 2.139 1.00 0.00 12 ASP A N 18
ATOM 20376 C CA . ASP A 1 12 ? -3.698 -20.226 2.218 1.00 0.00 12 ASP A CA 18
ATOM 20377 C C . ASP A 1 12 ? -3.846 -18.707 2.176 1.00 0.00 12 ASP A C 18
ATOM 20378 O O . ASP A 1 12 ? -4.833 -18.182 1.662 1.00 0.00 12 ASP A O 18
ATOM 20387 N N . TYR A 1 13 ? -2.856 -18.011 2.724 1.00 0.00 13 TYR A N 18
ATOM 20388 C CA . TYR A 1 13 ? -2.872 -16.551 2.752 1.00 0.00 13 TYR A CA 18
ATOM 20389 C C . TYR A 1 13 ? -2.476 -15.988 1.391 1.00 0.00 13 TYR A C 18
ATOM 20390 O O . TYR A 1 13 ? -1.882 -14.916 1.302 1.00 0.00 13 TYR A O 18
ATOM 20408 N N . GLN A 1 14 ? -2.800 -16.725 0.335 1.00 0.00 14 GLN A N 18
ATOM 20409 C CA . GLN A 1 14 ? -2.459 -16.300 -1.020 1.00 0.00 14 GLN A CA 18
ATOM 20410 C C . GLN A 1 14 ? -2.931 -14.873 -1.295 1.00 0.00 14 GLN A C 18
ATOM 20411 O O . GLN A 1 14 ? -2.157 -14.037 -1.760 1.00 0.00 14 GLN A O 18
ATOM 20425 N N . SER A 1 15 ? -4.203 -14.603 -1.025 1.00 0.00 15 SER A N 18
ATOM 20426 C CA . SER A 1 15 ? -4.760 -13.275 -1.270 1.00 0.00 15 SER A CA 18
ATOM 20427 C C . SER A 1 15 ? -4.463 -12.322 -0.117 1.00 0.00 15 SER A C 18
ATOM 20428 O O . SER A 1 15 ? -4.302 -11.118 -0.320 1.00 0.00 15 SER A O 18
ATOM 20436 N N . LEU A 1 16 ? -4.412 -12.860 1.093 1.00 0.00 16 LEU A N 18
ATOM 20437 C CA . LEU A 1 16 ? -4.159 -12.039 2.272 1.00 0.00 16 LEU A CA 18
ATOM 20438 C C . LEU A 1 16 ? -2.672 -11.727 2.427 1.00 0.00 16 LEU A C 18
ATOM 20439 O O . LEU A 1 16 ? -2.284 -10.930 3.280 1.00 0.00 16 LEU A O 18
ATOM 20455 N N . GLN A 1 17 ? -1.844 -12.358 1.602 1.00 0.00 17 GLN A N 18
ATOM 20456 C CA . GLN A 1 17 ? -0.403 -12.135 1.670 1.00 0.00 17 GLN A CA 18
ATOM 20457 C C . GLN A 1 17 ? -0.044 -10.721 1.214 1.00 0.00 17 GLN A C 18
ATOM 20458 O O . GLN A 1 17 ? 0.650 -9.990 1.922 1.00 0.00 17 GLN A O 18
ATOM 20472 N N . ILE A 1 18 ? -0.510 -10.345 0.026 1.00 0.00 18 ILE A N 18
ATOM 20473 C CA . ILE A 1 18 ? -0.218 -9.018 -0.516 1.00 0.00 18 ILE A CA 18
ATOM 20474 C C . ILE A 1 18 ? -1.333 -8.032 -0.182 1.00 0.00 18 ILE A C 18
ATOM 20475 O O . ILE A 1 18 ? -1.257 -6.852 -0.530 1.00 0.00 18 ILE A O 18
ATOM 20491 N N . GLY A 1 19 ? -2.369 -8.523 0.483 1.00 0.00 19 GLY A N 18
ATOM 20492 C CA . GLY A 1 19 ? -3.501 -7.682 0.850 1.00 0.00 19 GLY A CA 18
ATOM 20493 C C . GLY A 1 19 ? -3.058 -6.435 1.615 1.00 0.00 19 GLY A C 18
ATOM 20494 O O . GLY A 1 19 ? -2.629 -5.448 1.019 1.00 0.00 19 GLY A O 18
ATOM 20498 N N . GLY A 1 20 ? -3.185 -6.488 2.936 1.00 0.00 20 GLY A N 18
ATOM 20499 C CA . GLY A 1 20 ? -2.818 -5.358 3.787 1.00 0.00 20 GLY A CA 18
ATOM 20500 C C . GLY A 1 20 ? -1.554 -4.654 3.298 1.00 0.00 20 GLY A C 18
ATOM 20501 O O . GLY A 1 20 ? -1.429 -3.436 3.424 1.00 0.00 20 GLY A O 18
ATOM 20505 N N . LEU A 1 21 ? -0.613 -5.416 2.755 1.00 0.00 21 LEU A N 18
ATOM 20506 C CA . LEU A 1 21 ? 0.634 -4.828 2.272 1.00 0.00 21 LEU A CA 18
ATOM 20507 C C . LEU A 1 21 ? 0.360 -3.757 1.221 1.00 0.00 21 LEU A C 18
ATOM 20508 O O . LEU A 1 21 ? 0.865 -2.636 1.316 1.00 0.00 21 LEU A O 18
ATOM 20524 N N . VAL A 1 22 ? -0.432 -4.106 0.216 1.00 0.00 22 VAL A N 18
ATOM 20525 C CA . VAL A 1 22 ? -0.750 -3.164 -0.849 1.00 0.00 22 VAL A CA 18
ATOM 20526 C C . VAL A 1 22 ? -1.607 -2.011 -0.332 1.00 0.00 22 VAL A C 18
ATOM 20527 O O . VAL A 1 22 ? -1.304 -0.846 -0.582 1.00 0.00 22 VAL A O 18
ATOM 20540 N N . ILE A 1 23 ? -2.676 -2.342 0.387 1.00 0.00 23 ILE A N 18
ATOM 20541 C CA . ILE A 1 23 ? -3.572 -1.320 0.922 1.00 0.00 23 ILE A CA 18
ATOM 20542 C C . ILE A 1 23 ? -2.808 -0.331 1.797 1.00 0.00 23 ILE A C 18
ATOM 20543 O O . ILE A 1 23 ? -2.971 0.883 1.662 1.00 0.00 23 ILE A O 18
ATOM 20559 N N . ALA A 1 24 ? -1.965 -0.848 2.683 1.00 0.00 24 ALA A N 18
ATOM 20560 C CA . ALA A 1 24 ? -1.182 0.019 3.553 1.00 0.00 24 ALA A CA 18
ATOM 20561 C C . ALA A 1 24 ? -0.340 0.967 2.712 1.00 0.00 24 ALA A C 18
ATOM 20562 O O . ALA A 1 24 ? -0.165 2.135 3.056 1.00 0.00 24 ALA A O 18
ATOM 20569 N N . GLY A 1 25 ? 0.178 0.451 1.605 1.00 0.00 25 GLY A N 18
ATOM 20570 C CA . GLY A 1 25 ? 1.003 1.255 0.714 1.00 0.00 25 GLY A CA 18
ATOM 20571 C C . GLY A 1 25 ? 0.243 2.472 0.195 1.00 0.00 25 GLY A C 18
ATOM 20572 O O . GLY A 1 25 ? 0.797 3.567 0.119 1.00 0.00 25 GLY A O 18
ATOM 20576 N N . ILE A 1 26 ? -1.021 2.281 -0.173 1.00 0.00 26 ILE A N 18
ATOM 20577 C CA . ILE A 1 26 ? -1.817 3.388 -0.697 1.00 0.00 26 ILE A CA 18
ATOM 20578 C C . ILE A 1 26 ? -2.033 4.470 0.358 1.00 0.00 26 ILE A C 18
ATOM 20579 O O . ILE A 1 26 ? -1.912 5.655 0.063 1.00 0.00 26 ILE A O 18
ATOM 20595 N N . LEU A 1 27 ? -2.367 4.067 1.580 1.00 0.00 27 LEU A N 18
ATOM 20596 C CA . LEU A 1 27 ? -2.614 5.042 2.644 1.00 0.00 27 LEU A CA 18
ATOM 20597 C C . LEU A 1 27 ? -1.403 5.952 2.859 1.00 0.00 27 LEU A C 18
ATOM 20598 O O . LEU A 1 27 ? -1.543 7.167 2.959 1.00 0.00 27 LEU A O 18
ATOM 20614 N N . PHE A 1 28 ? -0.224 5.350 2.943 1.00 0.00 28 PHE A N 18
ATOM 20615 C CA . PHE A 1 28 ? 1.013 6.094 3.150 1.00 0.00 28 PHE A CA 18
ATOM 20616 C C . PHE A 1 28 ? 1.407 6.877 1.899 1.00 0.00 28 PHE A C 18
ATOM 20617 O O . PHE A 1 28 ? 1.918 7.988 1.998 1.00 0.00 28 PHE A O 18
ATOM 20634 N N . ILE A 1 29 ? 1.166 6.297 0.727 1.00 0.00 29 ILE A N 18
ATOM 20635 C CA . ILE A 1 29 ? 1.501 6.973 -0.527 1.00 0.00 29 ILE A CA 18
ATOM 20636 C C . ILE A 1 29 ? 0.637 8.212 -0.662 1.00 0.00 29 ILE A C 18
ATOM 20637 O O . ILE A 1 29 ? 1.130 9.305 -0.933 1.00 0.00 29 ILE A O 18
ATOM 20653 N N . LEU A 1 30 ? -0.648 8.039 -0.391 1.00 0.00 30 LEU A N 18
ATOM 20654 C CA . LEU A 1 30 ? -1.574 9.138 -0.396 1.00 0.00 30 LEU A CA 18
ATOM 20655 C C . LEU A 1 30 ? -1.119 10.026 0.725 1.00 0.00 30 LEU A C 18
ATOM 20656 O O . LEU A 1 30 ? -1.211 11.245 0.672 1.00 0.00 30 LEU A O 18
ATOM 20672 N N . GLY A 1 31 ? -0.617 9.357 1.756 1.00 0.00 31 GLY A N 18
ATOM 20673 C CA . GLY A 1 31 ? -0.121 10.055 2.937 1.00 0.00 31 GLY A CA 18
ATOM 20674 C C . GLY A 1 31 ? 0.972 11.062 2.567 1.00 0.00 31 GLY A C 18
ATOM 20675 O O . GLY A 1 31 ? 0.921 12.222 2.976 1.00 0.00 31 GLY A O 18
ATOM 20679 N N . ILE A 1 32 ? 1.963 10.609 1.801 1.00 0.00 32 ILE A N 18
ATOM 20680 C CA . ILE A 1 32 ? 3.069 11.475 1.395 1.00 0.00 32 ILE A CA 18
ATOM 20681 C C . ILE A 1 32 ? 2.612 12.526 0.387 1.00 0.00 32 ILE A C 18
ATOM 20682 O O . ILE A 1 32 ? 2.957 13.700 0.506 1.00 0.00 32 ILE A O 18
ATOM 20698 N N . LEU A 1 33 ? 1.832 12.103 -0.603 1.00 0.00 33 LEU A N 18
ATOM 20699 C CA . LEU A 1 33 ? 1.343 13.034 -1.614 1.00 0.00 33 LEU A CA 18
ATOM 20700 C C . LEU A 1 33 ? 0.486 14.107 -0.958 1.00 0.00 33 LEU A C 18
ATOM 20701 O O . LEU A 1 33 ? 0.637 15.296 -1.233 1.00 0.00 33 LEU A O 18
ATOM 20717 N N . ILE A 1 34 ? -0.412 13.667 -0.088 1.00 0.00 34 ILE A N 18
ATOM 20718 C CA . ILE A 1 34 ? -1.305 14.591 0.616 1.00 0.00 34 ILE A CA 18
ATOM 20719 C C . ILE A 1 34 ? -0.519 15.598 1.451 1.00 0.00 34 ILE A C 18
ATOM 20720 O O . ILE A 1 34 ? -0.812 16.794 1.432 1.00 0.00 34 ILE A O 18
ATOM 20736 N N . VAL A 1 35 ? 0.469 15.111 2.198 1.00 0.00 35 VAL A N 18
ATOM 20737 C CA . VAL A 1 35 ? 1.269 15.988 3.048 1.00 0.00 35 VAL A CA 18
ATOM 20738 C C . VAL A 1 35 ? 1.913 17.102 2.226 1.00 0.00 35 VAL A C 18
ATOM 20739 O O . VAL A 1 35 ? 1.783 18.281 2.554 1.00 0.00 35 VAL A O 18
ATOM 20752 N N . LEU A 1 36 ? 2.605 16.722 1.158 1.00 0.00 36 LEU A N 18
ATOM 20753 C CA . LEU A 1 36 ? 3.260 17.702 0.299 1.00 0.00 36 LEU A CA 18
ATOM 20754 C C . LEU A 1 36 ? 2.223 18.570 -0.411 1.00 0.00 36 LEU A C 18
ATOM 20755 O O . LEU A 1 36 ? 2.454 19.753 -0.659 1.00 0.00 36 LEU A O 18
ATOM 20771 N N . SER A 1 37 ? 1.081 17.972 -0.739 1.00 0.00 37 SER A N 18
ATOM 20772 C CA . SER A 1 37 ? 0.014 18.696 -1.424 1.00 0.00 37 SER A CA 18
ATOM 20773 C C . SER A 1 37 ? -0.505 19.852 -0.574 1.00 0.00 37 SER A C 18
ATOM 20774 O O . SER A 1 37 ? -0.879 20.898 -1.101 1.00 0.00 37 SER A O 18
ATOM 20782 N N . ARG A 1 38 ? -0.541 19.657 0.740 1.00 0.00 38 ARG A N 18
ATOM 20783 C CA . ARG A 1 38 ? -1.037 20.695 1.638 1.00 0.00 38 ARG A CA 18
ATOM 20784 C C . ARG A 1 38 ? -0.249 21.986 1.453 1.00 0.00 38 ARG A C 18
ATOM 20785 O O . ARG A 1 38 ? -0.788 23.081 1.613 1.00 0.00 38 ARG A O 18
ATOM 20806 N N . ARG A 1 39 ? 1.025 21.853 1.111 1.00 0.00 39 ARG A N 18
ATOM 20807 C CA . ARG A 1 39 ? 1.874 23.019 0.902 1.00 0.00 39 ARG A CA 18
ATOM 20808 C C . ARG A 1 39 ? 1.420 23.802 -0.328 1.00 0.00 39 ARG A C 18
ATOM 20809 O O . ARG A 1 39 ? 1.556 25.023 -0.381 1.00 0.00 39 ARG A O 18
ATOM 20830 N N . CYS A 1 40 ? 0.883 23.093 -1.314 1.00 0.00 40 CYS A N 18
ATOM 20831 C CA . CYS A 1 40 ? 0.420 23.734 -2.542 1.00 0.00 40 CYS A CA 18
ATOM 20832 C C . CYS A 1 40 ? -0.638 24.800 -2.253 1.00 0.00 40 CYS A C 18
ATOM 20833 O O . CYS A 1 40 ? -0.660 25.851 -2.895 1.00 0.00 40 CYS A O 18
ATOM 20841 N N . ARG A 1 41 ? -1.515 24.526 -1.292 1.00 0.00 41 ARG A N 18
ATOM 20842 C CA . ARG A 1 41 ? -2.573 25.471 -0.941 1.00 0.00 41 ARG A CA 18
ATOM 20843 C C . ARG A 1 41 ? -1.994 26.775 -0.396 1.00 0.00 41 ARG A C 18
ATOM 20844 O O . ARG A 1 41 ? -2.450 27.861 -0.753 1.00 0.00 41 ARG A O 18
ATOM 20865 N N . CYS A 1 42 ? -1.001 26.660 0.477 1.00 0.00 42 CYS A N 18
ATOM 20866 C CA . CYS A 1 42 ? -0.381 27.840 1.074 1.00 0.00 42 CYS A CA 18
ATOM 20867 C C . CYS A 1 42 ? 0.538 28.545 0.081 1.00 0.00 42 CYS A C 18
ATOM 20868 O O . CYS A 1 42 ? 0.600 29.774 0.043 1.00 0.00 42 CYS A O 18
ATOM 20876 N N . LYS A 1 43 ? 1.261 27.762 -0.708 1.00 0.00 43 LYS A N 18
ATOM 20877 C CA . LYS A 1 43 ? 2.190 28.321 -1.687 1.00 0.00 43 LYS A CA 18
ATOM 20878 C C . LYS A 1 43 ? 1.457 28.945 -2.873 1.00 0.00 43 LYS A C 18
ATOM 20879 O O . LYS A 1 43 ? 2.014 29.787 -3.576 1.00 0.00 43 LYS A O 18
ATOM 20898 N N . PHE A 1 44 ? 0.224 28.513 -3.117 1.00 0.00 44 PHE A N 18
ATOM 20899 C CA . PHE A 1 44 ? -0.529 29.035 -4.253 1.00 0.00 44 PHE A CA 18
ATOM 20900 C C . PHE A 1 44 ? -0.891 30.507 -4.077 1.00 0.00 44 PHE A C 18
ATOM 20901 O O . PHE A 1 44 ? -0.667 31.300 -4.990 1.00 0.00 44 PHE A O 18
ATOM 20918 N N . ASN A 1 45 ? -1.440 30.857 -2.905 1.00 0.00 45 ASN A N 18
ATOM 20919 C CA . ASN A 1 45 ? -1.837 32.245 -2.603 1.00 0.00 45 ASN A CA 18
ATOM 20920 C C . ASN A 1 45 ? -2.933 32.257 -1.529 1.00 0.00 45 ASN A C 18
ATOM 20921 O O . ASN A 1 45 ? -3.341 33.314 -1.045 1.00 0.00 45 ASN A O 18
ATOM 20932 N N . GLN A 1 46 ? -3.405 31.072 -1.154 1.00 0.00 46 GLN A N 18
ATOM 20933 C CA . GLN A 1 46 ? -4.456 30.964 -0.146 1.00 0.00 46 GLN A CA 18
ATOM 20934 C C . GLN A 1 46 ? -4.040 31.643 1.157 1.00 0.00 46 GLN A C 18
ATOM 20935 O O . GLN A 1 46 ? -4.881 32.175 1.882 1.00 0.00 46 GLN A O 18
ATOM 20949 N N . GLN A 1 47 ? -2.745 31.627 1.452 1.00 0.00 47 GLN A N 18
ATOM 20950 C CA . GLN A 1 47 ? -2.251 32.254 2.672 1.00 0.00 47 GLN A CA 18
ATOM 20951 C C . GLN A 1 47 ? -2.580 33.746 2.678 1.00 0.00 47 GLN A C 18
ATOM 20952 O O . GLN A 1 47 ? -2.634 34.374 3.737 1.00 0.00 47 GLN A O 18
ATOM 20966 N N . GLN A 1 48 ? -2.797 34.310 1.492 1.00 0.00 48 GLN A N 18
ATOM 20967 C CA . GLN A 1 48 ? -3.119 35.729 1.380 1.00 0.00 48 GLN A CA 18
ATOM 20968 C C . GLN A 1 48 ? -4.374 36.064 2.181 1.00 0.00 48 GLN A C 18
ATOM 20969 O O . GLN A 1 48 ? -4.411 37.061 2.903 1.00 0.00 48 GLN A O 18
ATOM 20983 N N . ARG A 1 49 ? -5.401 35.229 2.050 1.00 0.00 49 ARG A N 18
ATOM 20984 C CA . ARG A 1 49 ? -6.651 35.454 2.769 1.00 0.00 49 ARG A CA 18
ATOM 20985 C C . ARG A 1 49 ? -7.348 34.127 3.066 1.00 0.00 49 ARG A C 18
ATOM 20986 O O . ARG A 1 49 ? -7.048 33.470 4.062 1.00 0.00 49 ARG A O 18
ATOM 21007 N N . THR A 1 50 ? -8.278 33.740 2.199 1.00 0.00 50 THR A N 18
ATOM 21008 C CA . THR A 1 50 ? -9.008 32.490 2.384 1.00 0.00 50 THR A CA 18
ATOM 21009 C C . THR A 1 50 ? -9.811 32.145 1.134 1.00 0.00 50 THR A C 18
ATOM 21010 O O . THR A 1 50 ? -10.351 31.045 1.017 1.00 0.00 50 THR A O 18
ATOM 21021 N N . GLY A 1 51 ? -9.887 33.093 0.204 1.00 0.00 51 GLY A N 18
ATOM 21022 C CA . GLY A 1 51 ? -10.631 32.880 -1.033 1.00 0.00 51 GLY A CA 18
ATOM 21023 C C . GLY A 1 51 ? -11.955 33.638 -1.010 1.00 0.00 51 GLY A C 18
ATOM 21024 O O . GLY A 1 51 ? -12.824 33.363 -0.183 1.00 0.00 51 GLY A O 18
ATOM 21028 N N . GLU A 1 52 ? -12.098 34.596 -1.920 1.00 0.00 52 GLU A N 18
ATOM 21029 C CA . GLU A 1 52 ? -13.320 35.390 -1.992 1.00 0.00 52 GLU A CA 18
ATOM 21030 C C . GLU A 1 52 ? -14.431 34.595 -2.695 1.00 0.00 52 GLU A C 18
ATOM 21031 O O . GLU A 1 52 ? -14.133 33.741 -3.531 1.00 0.00 52 GLU A O 18
ATOM 21043 N N . PRO A 1 53 ? -15.695 34.847 -2.394 1.00 0.00 53 PRO A N 18
ATOM 21044 C CA . PRO A 1 53 ? -16.824 34.122 -3.050 1.00 0.00 53 PRO A CA 18
ATOM 21045 C C . PRO A 1 53 ? -16.675 34.054 -4.571 1.00 0.00 53 PRO A C 18
ATOM 21046 O O . PRO A 1 53 ? -15.683 34.515 -5.133 1.00 0.00 53 PRO A O 18
ATOM 21057 N N . ASP A 1 54 ? -17.682 33.483 -5.226 1.00 0.00 54 ASP A N 18
ATOM 21058 C CA . ASP A 1 54 ? -17.677 33.359 -6.681 1.00 0.00 54 ASP A CA 18
ATOM 21059 C C . ASP A 1 54 ? -16.462 32.568 -7.158 1.00 0.00 54 ASP A C 18
ATOM 21060 O O . ASP A 1 54 ? -16.564 31.373 -7.439 1.00 0.00 54 ASP A O 18
ATOM 21069 N N . GLU A 1 55 ? -15.318 33.236 -7.251 1.00 0.00 55 GLU A N 18
ATOM 21070 C CA . GLU A 1 55 ? -14.098 32.575 -7.702 1.00 0.00 55 GLU A CA 18
ATOM 21071 C C . GLU A 1 55 ? -13.798 31.355 -6.838 1.00 0.00 55 GLU A C 18
ATOM 21072 O O . GLU A 1 55 ? -13.737 30.231 -7.334 1.00 0.00 55 GLU A O 18
ATOM 21084 N N . GLU A 1 56 ? -13.616 31.583 -5.542 1.00 0.00 56 GLU A N 18
ATOM 21085 C CA . GLU A 1 56 ? -13.327 30.494 -4.615 1.00 0.00 56 GLU A CA 18
ATOM 21086 C C . GLU A 1 56 ? -12.324 29.511 -5.217 1.00 0.00 56 GLU A C 18
ATOM 21087 O O . GLU A 1 56 ? -12.213 28.372 -4.765 1.00 0.00 56 GLU A O 18
ATOM 21099 N N . GLU A 1 57 ? -11.594 29.958 -6.235 1.00 0.00 57 GLU A N 18
ATOM 21100 C CA . GLU A 1 57 ? -10.601 29.106 -6.882 1.00 0.00 57 GLU A CA 18
ATOM 21101 C C . GLU A 1 57 ? -9.284 29.146 -6.115 1.00 0.00 57 GLU A C 18
ATOM 21102 O O . GLU A 1 57 ? -8.502 30.088 -6.254 1.00 0.00 57 GLU A O 18
ATOM 21114 N N . GLY A 1 58 ? -9.043 28.121 -5.303 1.00 0.00 58 GLY A N 18
ATOM 21115 C CA . GLY A 1 58 ? -7.816 28.052 -4.516 1.00 0.00 58 GLY A CA 18
ATOM 21116 C C . GLY A 1 58 ? -6.763 27.205 -5.222 1.00 0.00 58 GLY A C 18
ATOM 21117 O O . GLY A 1 58 ? -5.900 27.734 -5.922 1.00 0.00 58 GLY A O 18
ATOM 21121 N N . THR A 1 59 ? -6.842 25.889 -5.029 1.00 0.00 59 THR A N 18
ATOM 21122 C CA . THR A 1 59 ? -5.893 24.969 -5.650 1.00 0.00 59 THR A CA 18
ATOM 21123 C C . THR A 1 59 ? -6.632 23.834 -6.351 1.00 0.00 59 THR A C 18
ATOM 21124 O O . THR A 1 59 ? -7.862 23.778 -6.333 1.00 0.00 59 THR A O 18
ATOM 21135 N N . PHE A 1 60 ? -5.878 22.932 -6.969 1.00 0.00 60 PHE A N 18
ATOM 21136 C CA . PHE A 1 60 ? -6.487 21.806 -7.674 1.00 0.00 60 PHE A CA 18
ATOM 21137 C C . PHE A 1 60 ? -7.106 20.849 -6.671 1.00 0.00 60 PHE A C 18
ATOM 21138 O O . PHE A 1 60 ? -8.232 20.382 -6.843 1.00 0.00 60 PHE A O 18
ATOM 21155 N N . ARG A 1 61 ? -6.358 20.581 -5.610 1.00 0.00 61 ARG A N 18
ATOM 21156 C CA . ARG A 1 61 ? -6.823 19.701 -4.553 1.00 0.00 61 ARG A CA 18
ATOM 21157 C C . ARG A 1 61 ? -8.038 20.313 -3.868 1.00 0.00 61 ARG A C 18
ATOM 21158 O O . ARG A 1 61 ? -8.924 19.604 -3.402 1.00 0.00 61 ARG A O 18
ATOM 21179 N N . SER A 1 62 ? -8.066 21.639 -3.812 1.00 0.00 62 SER A N 18
ATOM 21180 C CA . SER A 1 62 ? -9.169 22.353 -3.179 1.00 0.00 62 SER A CA 18
ATOM 21181 C C . SER A 1 62 ? -10.484 22.034 -3.878 1.00 0.00 62 SER A C 18
ATOM 21182 O O . SER A 1 62 ? -11.541 22.002 -3.246 1.00 0.00 62 SER A O 18
ATOM 21190 N N . SER A 1 63 ? -10.420 21.802 -5.183 1.00 0.00 63 SER A N 18
ATOM 21191 C CA . SER A 1 63 ? -11.622 21.487 -5.944 1.00 0.00 63 SER A CA 18
ATOM 21192 C C . SER A 1 63 ? -12.224 20.171 -5.458 1.00 0.00 63 SER A C 18
ATOM 21193 O O . SER A 1 63 ? -13.427 19.944 -5.585 1.00 0.00 63 SER A O 18
ATOM 21201 N N . ILE A 1 64 ? -11.380 19.310 -4.896 1.00 0.00 64 ILE A N 18
ATOM 21202 C CA . ILE A 1 64 ? -11.845 18.025 -4.383 1.00 0.00 64 ILE A CA 18
ATOM 21203 C C . ILE A 1 64 ? -12.791 18.244 -3.202 1.00 0.00 64 ILE A C 18
ATOM 21204 O O . ILE A 1 64 ? -13.732 17.475 -3.003 1.00 0.00 64 ILE A O 18
ATOM 21220 N N . ARG A 1 65 ? -12.537 19.295 -2.421 1.00 0.00 65 ARG A N 18
ATOM 21221 C CA . ARG A 1 65 ? -13.380 19.593 -1.266 1.00 0.00 65 ARG A CA 18
ATOM 21222 C C . ARG A 1 65 ? -14.816 19.824 -1.711 1.00 0.00 65 ARG A C 18
ATOM 21223 O O . ARG A 1 65 ? -15.756 19.528 -0.973 1.00 0.00 65 ARG A O 18
ATOM 21244 N N . ARG A 1 66 ? -14.984 20.350 -2.919 1.00 0.00 66 ARG A N 18
ATOM 21245 C CA . ARG A 1 66 ? -16.316 20.600 -3.432 1.00 0.00 66 ARG A CA 18
ATOM 21246 C C . ARG A 1 66 ? -17.119 19.312 -3.401 1.00 0.00 66 ARG A C 18
ATOM 21247 O O . ARG A 1 66 ? -18.307 19.320 -3.120 1.00 0.00 66 ARG A O 18
ATOM 21268 N N . LEU A 1 67 ? -16.458 18.199 -3.680 1.00 0.00 67 LEU A N 18
ATOM 21269 C CA . LEU A 1 67 ? -17.134 16.911 -3.670 1.00 0.00 67 LEU A CA 18
ATOM 21270 C C . LEU A 1 67 ? -17.777 16.648 -2.309 1.00 0.00 67 LEU A C 18
ATOM 21271 O O . LEU A 1 67 ? -18.757 15.909 -2.210 1.00 0.00 67 LEU A O 18
ATOM 21287 N N . SER A 1 68 ? -17.214 17.245 -1.263 1.00 0.00 68 SER A N 18
ATOM 21288 C CA . SER A 1 68 ? -17.735 17.053 0.087 1.00 0.00 68 SER A CA 18
ATOM 21289 C C . SER A 1 68 ? -19.152 17.610 0.223 1.00 0.00 68 SER A C 18
ATOM 21290 O O . SER A 1 68 ? -20.041 16.935 0.744 1.00 0.00 68 SER A O 18
ATOM 21298 N N . THR A 1 69 ? -19.358 18.840 -0.244 1.00 0.00 69 THR A N 18
ATOM 21299 C CA . THR A 1 69 ? -20.676 19.468 -0.158 1.00 0.00 69 THR A CA 18
ATOM 21300 C C . THR A 1 69 ? -21.386 19.426 -1.507 1.00 0.00 69 THR A C 18
ATOM 21301 O O . THR A 1 69 ? -22.594 19.206 -1.578 1.00 0.00 69 THR A O 18
ATOM 21312 N N . ARG A 1 70 ? -20.624 19.640 -2.571 1.00 0.00 70 ARG A N 18
ATOM 21313 C CA . ARG A 1 70 ? -21.182 19.630 -3.920 1.00 0.00 70 ARG A CA 18
ATOM 21314 C C . ARG A 1 70 ? -21.748 18.256 -4.263 1.00 0.00 70 ARG A C 18
ATOM 21315 O O . ARG A 1 70 ? -22.960 18.092 -4.406 1.00 0.00 70 ARG A O 18
ATOM 21336 N N . ARG A 1 71 ? -20.863 17.271 -4.403 1.00 0.00 71 ARG A N 18
ATOM 21337 C CA . ARG A 1 71 ? -21.290 15.917 -4.739 1.00 0.00 71 ARG A CA 18
ATOM 21338 C C . ARG A 1 71 ? -20.353 14.882 -4.124 1.00 0.00 71 ARG A C 18
ATOM 21339 O O . ARG A 1 71 ? -19.142 14.925 -4.332 1.00 0.00 71 ARG A O 18
ATOM 21360 N N . ARG A 1 72 ? -20.923 13.946 -3.369 1.00 0.00 72 ARG A N 18
ATOM 21361 C CA . ARG A 1 72 ? -20.126 12.903 -2.732 1.00 0.00 72 ARG A CA 18
ATOM 21362 C C . ARG A 1 72 ? -19.055 12.384 -3.688 1.00 0.00 72 ARG A C 18
ATOM 21363 O O . ARG A 1 72 ? -17.946 12.151 -3.233 1.00 0.00 72 ARG A O 18
ATOM 21385 N N . GLU A 1 1 ? 1.220 -33.353 -10.041 1.00 0.00 1 GLU A N 19
ATOM 21386 C CA . GLU A 1 1 ? 2.145 -33.904 -9.013 1.00 0.00 1 GLU A CA 19
ATOM 21387 C C . GLU A 1 1 ? 1.401 -34.054 -7.690 1.00 0.00 1 GLU A C 19
ATOM 21388 O O . GLU A 1 1 ? 0.541 -34.924 -7.549 1.00 0.00 1 GLU A O 19
ATOM 21402 N N . SER A 1 2 ? 1.736 -33.200 -6.726 1.00 0.00 2 SER A N 19
ATOM 21403 C CA . SER A 1 2 ? 1.089 -33.249 -5.418 1.00 0.00 2 SER A CA 19
ATOM 21404 C C . SER A 1 2 ? 0.767 -31.839 -4.925 1.00 0.00 2 SER A C 19
ATOM 21405 O O . SER A 1 2 ? 1.318 -30.857 -5.425 1.00 0.00 2 SER A O 19
ATOM 21413 N N . PRO A 1 3 ? -0.109 -31.720 -3.959 1.00 0.00 3 PRO A N 19
ATOM 21414 C CA . PRO A 1 3 ? -0.507 -30.397 -3.390 1.00 0.00 3 PRO A CA 19
ATOM 21415 C C . PRO A 1 3 ? 0.607 -29.765 -2.558 1.00 0.00 3 PRO A C 19
ATOM 21416 O O . PRO A 1 3 ? 0.613 -28.555 -2.330 1.00 0.00 3 PRO A O 19
ATOM 21427 N N . LYS A 1 4 ? 1.544 -30.592 -2.103 1.00 0.00 4 LYS A N 19
ATOM 21428 C CA . LYS A 1 4 ? 2.653 -30.102 -1.292 1.00 0.00 4 LYS A CA 19
ATOM 21429 C C . LYS A 1 4 ? 3.668 -29.361 -2.158 1.00 0.00 4 LYS A C 19
ATOM 21430 O O . LYS A 1 4 ? 4.470 -28.575 -1.654 1.00 0.00 4 LYS A O 19
ATOM 21449 N N . GLU A 1 5 ? 3.626 -29.617 -3.461 1.00 0.00 5 GLU A N 19
ATOM 21450 C CA . GLU A 1 5 ? 4.548 -28.969 -4.389 1.00 0.00 5 GLU A CA 19
ATOM 21451 C C . GLU A 1 5 ? 4.340 -27.459 -4.385 1.00 0.00 5 GLU A C 19
ATOM 21452 O O . GLU A 1 5 ? 5.254 -26.696 -4.704 1.00 0.00 5 GLU A O 19
ATOM 21464 N N . HIS A 1 6 ? 3.136 -27.032 -4.025 1.00 0.00 6 HIS A N 19
ATOM 21465 C CA . HIS A 1 6 ? 2.821 -25.610 -3.986 1.00 0.00 6 HIS A CA 19
ATOM 21466 C C . HIS A 1 6 ? 3.383 -24.969 -2.718 1.00 0.00 6 HIS A C 19
ATOM 21467 O O . HIS A 1 6 ? 3.516 -25.627 -1.687 1.00 0.00 6 HIS A O 19
ATOM 21482 N N . ASP A 1 7 ? 3.713 -23.685 -2.808 1.00 0.00 7 ASP A N 19
ATOM 21483 C CA . ASP A 1 7 ? 4.263 -22.964 -1.665 1.00 0.00 7 ASP A CA 19
ATOM 21484 C C . ASP A 1 7 ? 3.159 -22.388 -0.775 1.00 0.00 7 ASP A C 19
ATOM 21485 O O . ASP A 1 7 ? 3.193 -22.564 0.443 1.00 0.00 7 ASP A O 19
ATOM 21494 N N . PRO A 1 8 ? 2.194 -21.697 -1.339 1.00 0.00 8 PRO A N 19
ATOM 21495 C CA . PRO A 1 8 ? 1.091 -21.088 -0.547 1.00 0.00 8 PRO A CA 19
ATOM 21496 C C . PRO A 1 8 ? 0.023 -22.105 -0.146 1.00 0.00 8 PRO A C 19
ATOM 21497 O O . PRO A 1 8 ? -0.748 -21.870 0.783 1.00 0.00 8 PRO A O 19
ATOM 21508 N N . PHE A 1 9 ? -0.016 -23.233 -0.846 1.00 0.00 9 PHE A N 19
ATOM 21509 C CA . PHE A 1 9 ? -0.996 -24.272 -0.540 1.00 0.00 9 PHE A CA 19
ATOM 21510 C C . PHE A 1 9 ? -0.851 -24.731 0.907 1.00 0.00 9 PHE A C 19
ATOM 21511 O O . PHE A 1 9 ? -1.839 -25.034 1.576 1.00 0.00 9 PHE A O 19
ATOM 21528 N N . THR A 1 10 ? 0.388 -24.781 1.382 1.00 0.00 10 THR A N 19
ATOM 21529 C CA . THR A 1 10 ? 0.655 -25.207 2.751 1.00 0.00 10 THR A CA 19
ATOM 21530 C C . THR A 1 10 ? -0.084 -24.319 3.746 1.00 0.00 10 THR A C 19
ATOM 21531 O O . THR A 1 10 ? -0.540 -24.789 4.789 1.00 0.00 10 THR A O 19
ATOM 21542 N N . TYR A 1 11 ? -0.200 -23.035 3.415 1.00 0.00 11 TYR A N 19
ATOM 21543 C CA . TYR A 1 11 ? -0.885 -22.083 4.286 1.00 0.00 11 TYR A CA 19
ATOM 21544 C C . TYR A 1 11 ? -2.243 -21.702 3.703 1.00 0.00 11 TYR A C 19
ATOM 21545 O O . TYR A 1 11 ? -2.362 -21.416 2.512 1.00 0.00 11 TYR A O 19
ATOM 21563 N N . ASP A 1 12 ? -3.264 -21.699 4.554 1.00 0.00 12 ASP A N 19
ATOM 21564 C CA . ASP A 1 12 ? -4.611 -21.349 4.119 1.00 0.00 12 ASP A CA 19
ATOM 21565 C C . ASP A 1 12 ? -4.768 -19.834 4.033 1.00 0.00 12 ASP A C 19
ATOM 21566 O O . ASP A 1 12 ? -5.693 -19.330 3.395 1.00 0.00 12 ASP A O 19
ATOM 21575 N N . TYR A 1 13 ? -3.856 -19.114 4.678 1.00 0.00 13 TYR A N 19
ATOM 21576 C CA . TYR A 1 13 ? -3.896 -17.655 4.671 1.00 0.00 13 TYR A CA 19
ATOM 21577 C C . TYR A 1 13 ? -3.464 -17.115 3.311 1.00 0.00 13 TYR A C 19
ATOM 21578 O O . TYR A 1 13 ? -2.834 -16.062 3.226 1.00 0.00 13 TYR A O 19
ATOM 21596 N N . GLN A 1 14 ? -3.800 -17.842 2.252 1.00 0.00 14 GLN A N 19
ATOM 21597 C CA . GLN A 1 14 ? -3.427 -17.423 0.906 1.00 0.00 14 GLN A CA 19
ATOM 21598 C C . GLN A 1 14 ? -3.845 -15.978 0.654 1.00 0.00 14 GLN A C 19
ATOM 21599 O O . GLN A 1 14 ? -3.031 -15.151 0.244 1.00 0.00 14 GLN A O 19
ATOM 21613 N N . SER A 1 15 ? -5.114 -15.676 0.904 1.00 0.00 15 SER A N 19
ATOM 21614 C CA . SER A 1 15 ? -5.620 -14.322 0.697 1.00 0.00 15 SER A CA 19
ATOM 21615 C C . SER A 1 15 ? -5.313 -13.433 1.902 1.00 0.00 15 SER A C 19
ATOM 21616 O O . SER A 1 15 ? -5.101 -12.228 1.759 1.00 0.00 15 SER A O 19
ATOM 21624 N N . LEU A 1 16 ? -5.296 -14.034 3.087 1.00 0.00 16 LEU A N 19
ATOM 21625 C CA . LEU A 1 16 ? -5.020 -13.292 4.315 1.00 0.00 16 LEU A CA 19
ATOM 21626 C C . LEU A 1 16 ? -3.523 -13.059 4.488 1.00 0.00 16 LEU A C 19
ATOM 21627 O O . LEU A 1 16 ? -3.094 -12.414 5.446 1.00 0.00 16 LEU A O 19
ATOM 21643 N N . GLN A 1 17 ? -2.728 -13.598 3.572 1.00 0.00 17 GLN A N 19
ATOM 21644 C CA . GLN A 1 17 ? -1.279 -13.446 3.654 1.00 0.00 17 GLN A CA 19
ATOM 21645 C C . GLN A 1 17 ? -0.837 -12.054 3.204 1.00 0.00 17 GLN A C 19
ATOM 21646 O O . GLN A 1 17 ? 0.040 -11.450 3.825 1.00 0.00 17 GLN A O 19
ATOM 21660 N N . ILE A 1 18 ? -1.431 -11.561 2.117 1.00 0.00 18 ILE A N 19
ATOM 21661 C CA . ILE A 1 18 ? -1.069 -10.246 1.585 1.00 0.00 18 ILE A CA 19
ATOM 21662 C C . ILE A 1 18 ? -2.121 -9.194 1.949 1.00 0.00 18 ILE A C 19
ATOM 21663 O O . ILE A 1 18 ? -1.871 -7.993 1.850 1.00 0.00 18 ILE A O 19
ATOM 21679 N N . GLY A 1 19 ? -3.299 -9.654 2.350 1.00 0.00 19 GLY A N 19
ATOM 21680 C CA . GLY A 1 19 ? -4.386 -8.746 2.705 1.00 0.00 19 GLY A CA 19
ATOM 21681 C C . GLY A 1 19 ? -3.892 -7.561 3.531 1.00 0.00 19 GLY A C 19
ATOM 21682 O O . GLY A 1 19 ? -3.398 -6.575 2.985 1.00 0.00 19 GLY A O 19
ATOM 21686 N N . GLY A 1 20 ? -4.050 -7.668 4.849 1.00 0.00 20 GLY A N 19
ATOM 21687 C CA . GLY A 1 20 ? -3.643 -6.607 5.765 1.00 0.00 20 GLY A CA 19
ATOM 21688 C C . GLY A 1 20 ? -2.376 -5.897 5.299 1.00 0.00 20 GLY A C 19
ATOM 21689 O O . GLY A 1 20 ? -2.161 -4.733 5.625 1.00 0.00 20 GLY A O 19
ATOM 21693 N N . LEU A 1 21 ? -1.540 -6.597 4.543 1.00 0.00 21 LEU A N 19
ATOM 21694 C CA . LEU A 1 21 ? -0.298 -6.004 4.055 1.00 0.00 21 LEU A CA 19
ATOM 21695 C C . LEU A 1 21 ? -0.578 -4.911 3.023 1.00 0.00 21 LEU A C 19
ATOM 21696 O O . LEU A 1 21 ? -0.075 -3.790 3.138 1.00 0.00 21 LEU A O 19
ATOM 21712 N N . VAL A 1 22 ? -1.379 -5.236 2.014 1.00 0.00 22 VAL A N 19
ATOM 21713 C CA . VAL A 1 22 ? -1.700 -4.262 0.977 1.00 0.00 22 VAL A CA 19
ATOM 21714 C C . VAL A 1 22 ? -2.568 -3.138 1.527 1.00 0.00 22 VAL A C 19
ATOM 21715 O O . VAL A 1 22 ? -2.268 -1.965 1.324 1.00 0.00 22 VAL A O 19
ATOM 21728 N N . ILE A 1 23 ? -3.643 -3.501 2.224 1.00 0.00 23 ILE A N 19
ATOM 21729 C CA . ILE A 1 23 ? -4.550 -2.503 2.785 1.00 0.00 23 ILE A CA 19
ATOM 21730 C C . ILE A 1 23 ? -3.784 -1.529 3.671 1.00 0.00 23 ILE A C 19
ATOM 21731 O O . ILE A 1 23 ? -3.971 -0.312 3.585 1.00 0.00 23 ILE A O 19
ATOM 21747 N N . ALA A 1 24 ? -2.914 -2.068 4.512 1.00 0.00 24 ALA A N 19
ATOM 21748 C CA . ALA A 1 24 ? -2.117 -1.235 5.399 1.00 0.00 24 ALA A CA 19
ATOM 21749 C C . ALA A 1 24 ? -1.286 -0.254 4.581 1.00 0.00 24 ALA A C 19
ATOM 21750 O O . ALA A 1 24 ? -1.092 0.899 4.974 1.00 0.00 24 ALA A O 19
ATOM 21757 N N . GLY A 1 25 ? -0.792 -0.728 3.441 1.00 0.00 25 GLY A N 19
ATOM 21758 C CA . GLY A 1 25 ? 0.024 0.101 2.564 1.00 0.00 25 GLY A CA 19
ATOM 21759 C C . GLY A 1 25 ? -0.760 1.286 2.002 1.00 0.00 25 GLY A C 19
ATOM 21760 O O . GLY A 1 25 ? -0.214 2.377 1.852 1.00 0.00 25 GLY A O 19
ATOM 21764 N N . ILE A 1 26 ? -2.035 1.073 1.675 1.00 0.00 26 ILE A N 19
ATOM 21765 C CA . ILE A 1 26 ? -2.844 2.155 1.112 1.00 0.00 26 ILE A CA 19
ATOM 21766 C C . ILE A 1 26 ? -3.083 3.264 2.132 1.00 0.00 26 ILE A C 19
ATOM 21767 O O . ILE A 1 26 ? -2.982 4.441 1.800 1.00 0.00 26 ILE A O 19
ATOM 21783 N N . LEU A 1 27 ? -3.422 2.889 3.364 1.00 0.00 27 LEU A N 19
ATOM 21784 C CA . LEU A 1 27 ? -3.701 3.883 4.403 1.00 0.00 27 LEU A CA 19
ATOM 21785 C C . LEU A 1 27 ? -2.479 4.769 4.671 1.00 0.00 27 LEU A C 19
ATOM 21786 O O . LEU A 1 27 ? -2.587 5.993 4.721 1.00 0.00 27 LEU A O 19
ATOM 21802 N N . PHE A 1 28 ? -1.323 4.139 4.837 1.00 0.00 28 PHE A N 19
ATOM 21803 C CA . PHE A 1 28 ? -0.081 4.860 5.093 1.00 0.00 28 PHE A CA 19
ATOM 21804 C C . PHE A 1 28 ? 0.361 5.632 3.856 1.00 0.00 28 PHE A C 19
ATOM 21805 O O . PHE A 1 28 ? 0.852 6.753 3.959 1.00 0.00 28 PHE A O 19
ATOM 21822 N N . ILE A 1 29 ? 0.167 5.034 2.686 1.00 0.00 29 ILE A N 19
ATOM 21823 C CA . ILE A 1 29 ? 0.536 5.690 1.436 1.00 0.00 29 ILE A CA 19
ATOM 21824 C C . ILE A 1 29 ? -0.261 6.964 1.327 1.00 0.00 29 ILE A C 19
ATOM 21825 O O . ILE A 1 29 ? 0.274 8.032 1.034 1.00 0.00 29 ILE A O 19
ATOM 21841 N N . LEU A 1 30 ? -1.536 6.851 1.654 1.00 0.00 30 LEU A N 19
ATOM 21842 C CA . LEU A 1 30 ? -2.392 7.998 1.686 1.00 0.00 30 LEU A CA 19
ATOM 21843 C C . LEU A 1 30 ? -1.829 8.870 2.770 1.00 0.00 30 LEU A C 19
ATOM 21844 O O . LEU A 1 30 ? -1.882 10.089 2.710 1.00 0.00 30 LEU A O 19
ATOM 21860 N N . GLY A 1 31 ? -1.289 8.201 3.782 1.00 0.00 31 GLY A N 19
ATOM 21861 C CA . GLY A 1 31 ? -0.709 8.908 4.917 1.00 0.00 31 GLY A CA 19
ATOM 21862 C C . GLY A 1 31 ? 0.376 9.892 4.472 1.00 0.00 31 GLY A C 19
ATOM 21863 O O . GLY A 1 31 ? 0.358 11.060 4.862 1.00 0.00 31 GLY A O 19
ATOM 21867 N N . ILE A 1 32 ? 1.325 9.420 3.667 1.00 0.00 32 ILE A N 19
ATOM 21868 C CA . ILE A 1 32 ? 2.410 10.280 3.199 1.00 0.00 32 ILE A CA 19
ATOM 21869 C C . ILE A 1 32 ? 1.909 11.325 2.203 1.00 0.00 32 ILE A C 19
ATOM 21870 O O . ILE A 1 32 ? 2.280 12.493 2.288 1.00 0.00 32 ILE A O 19
ATOM 21886 N N . LEU A 1 33 ? 1.074 10.903 1.259 1.00 0.00 33 LEU A N 19
ATOM 21887 C CA . LEU A 1 33 ? 0.549 11.830 0.257 1.00 0.00 33 LEU A CA 19
ATOM 21888 C C . LEU A 1 33 ? -0.309 12.904 0.913 1.00 0.00 33 LEU A C 19
ATOM 21889 O O . LEU A 1 33 ? -0.163 14.094 0.631 1.00 0.00 33 LEU A O 19
ATOM 21905 N N . ILE A 1 34 ? -1.212 12.470 1.778 1.00 0.00 34 ILE A N 19
ATOM 21906 C CA . ILE A 1 34 ? -2.112 13.401 2.468 1.00 0.00 34 ILE A CA 19
ATOM 21907 C C . ILE A 1 34 ? -1.338 14.411 3.310 1.00 0.00 34 ILE A C 19
ATOM 21908 O O . ILE A 1 34 ? -1.646 15.602 3.296 1.00 0.00 34 ILE A O 19
ATOM 21924 N N . VAL A 1 35 ? -0.343 13.935 4.055 1.00 0.00 35 VAL A N 19
ATOM 21925 C CA . VAL A 1 35 ? 0.440 14.828 4.905 1.00 0.00 35 VAL A CA 19
ATOM 21926 C C . VAL A 1 35 ? 1.051 15.953 4.079 1.00 0.00 35 VAL A C 19
ATOM 21927 O O . VAL A 1 35 ? 0.891 17.130 4.399 1.00 0.00 35 VAL A O 19
ATOM 21940 N N . LEU A 1 36 ? 1.742 15.583 3.009 1.00 0.00 36 LEU A N 19
ATOM 21941 C CA . LEU A 1 36 ? 2.364 16.570 2.137 1.00 0.00 36 LEU A CA 19
ATOM 21942 C C . LEU A 1 36 ? 1.296 17.403 1.431 1.00 0.00 36 LEU A C 19
ATOM 21943 O O . LEU A 1 36 ? 1.505 18.579 1.134 1.00 0.00 36 LEU A O 19
ATOM 21959 N N . SER A 1 37 ? 0.153 16.778 1.160 1.00 0.00 37 SER A N 19
ATOM 21960 C CA . SER A 1 37 ? -0.945 17.462 0.482 1.00 0.00 37 SER A CA 19
ATOM 21961 C C . SER A 1 37 ? -1.445 18.647 1.302 1.00 0.00 37 SER A C 19
ATOM 21962 O O . SER A 1 37 ? -1.810 19.683 0.748 1.00 0.00 37 SER A O 19
ATOM 21970 N N . ARG A 1 38 ? -1.465 18.489 2.621 1.00 0.00 38 ARG A N 19
ATOM 21971 C CA . ARG A 1 38 ? -1.937 19.558 3.496 1.00 0.00 38 ARG A CA 19
ATOM 21972 C C . ARG A 1 38 ? -1.122 20.829 3.280 1.00 0.00 38 ARG A C 19
ATOM 21973 O O . ARG A 1 38 ? -1.668 21.932 3.272 1.00 0.00 38 ARG A O 19
ATOM 21994 N N . ARG A 1 39 ? 0.185 20.671 3.106 1.00 0.00 39 ARG A N 19
ATOM 21995 C CA . ARG A 1 39 ? 1.060 21.818 2.892 1.00 0.00 39 ARG A CA 19
ATOM 21996 C C . ARG A 1 39 ? 0.609 22.617 1.674 1.00 0.00 39 ARG A C 19
ATOM 21997 O O . ARG A 1 39 ? 0.833 23.825 1.596 1.00 0.00 39 ARG A O 19
ATOM 22018 N N . CYS A 1 40 ? -0.020 21.937 0.723 1.00 0.00 40 CYS A N 19
ATOM 22019 C CA . CYS A 1 40 ? -0.488 22.599 -0.489 1.00 0.00 40 CYS A CA 19
ATOM 22020 C C . CYS A 1 40 ? -1.507 23.686 -0.161 1.00 0.00 40 CYS A C 19
ATOM 22021 O O . CYS A 1 40 ? -1.395 24.814 -0.638 1.00 0.00 40 CYS A O 19
ATOM 22029 N N . ARG A 1 41 ? -2.502 23.341 0.650 1.00 0.00 41 ARG A N 19
ATOM 22030 C CA . ARG A 1 41 ? -3.536 24.303 1.018 1.00 0.00 41 ARG A CA 19
ATOM 22031 C C . ARG A 1 41 ? -2.917 25.562 1.613 1.00 0.00 41 ARG A C 19
ATOM 22032 O O . ARG A 1 41 ? -3.380 26.673 1.353 1.00 0.00 41 ARG A O 19
ATOM 22053 N N . CYS A 1 42 ? -1.872 25.383 2.411 1.00 0.00 42 CYS A N 19
ATOM 22054 C CA . CYS A 1 42 ? -1.203 26.516 3.035 1.00 0.00 42 CYS A CA 19
ATOM 22055 C C . CYS A 1 42 ? -0.307 27.236 2.028 1.00 0.00 42 CYS A C 19
ATOM 22056 O O . CYS A 1 42 ? -0.210 28.464 2.038 1.00 0.00 42 CYS A O 19
ATOM 22064 N N . LYS A 1 43 ? 0.346 26.464 1.164 1.00 0.00 43 LYS A N 19
ATOM 22065 C CA . LYS A 1 43 ? 1.237 27.038 0.160 1.00 0.00 43 LYS A CA 19
ATOM 22066 C C . LYS A 1 43 ? 0.452 27.666 -0.990 1.00 0.00 43 LYS A C 19
ATOM 22067 O O . LYS A 1 43 ? 0.938 28.586 -1.649 1.00 0.00 43 LYS A O 19
ATOM 22086 N N . PHE A 1 44 ? -0.751 27.157 -1.245 1.00 0.00 44 PHE A N 19
ATOM 22087 C CA . PHE A 1 44 ? -1.564 27.674 -2.343 1.00 0.00 44 PHE A CA 19
ATOM 22088 C C . PHE A 1 44 ? -1.982 29.121 -2.101 1.00 0.00 44 PHE A C 19
ATOM 22089 O O . PHE A 1 44 ? -1.840 29.967 -2.984 1.00 0.00 44 PHE A O 19
ATOM 22106 N N . ASN A 1 45 ? -2.494 29.406 -0.912 1.00 0.00 45 ASN A N 19
ATOM 22107 C CA . ASN A 1 45 ? -2.924 30.764 -0.592 1.00 0.00 45 ASN A CA 19
ATOM 22108 C C . ASN A 1 45 ? -1.772 31.568 0.002 1.00 0.00 45 ASN A C 19
ATOM 22109 O O . ASN A 1 45 ? -1.354 31.331 1.136 1.00 0.00 45 ASN A O 19
ATOM 22120 N N . GLN A 1 46 ? -1.264 32.521 -0.774 1.00 0.00 46 GLN A N 19
ATOM 22121 C CA . GLN A 1 46 ? -0.160 33.357 -0.318 1.00 0.00 46 GLN A CA 19
ATOM 22122 C C . GLN A 1 46 ? -0.580 34.197 0.884 1.00 0.00 46 GLN A C 19
ATOM 22123 O O . GLN A 1 46 ? 0.232 34.500 1.756 1.00 0.00 46 GLN A O 19
ATOM 22137 N N . GLN A 1 47 ? -1.854 34.572 0.926 1.00 0.00 47 GLN A N 19
ATOM 22138 C CA . GLN A 1 47 ? -2.363 35.379 2.029 1.00 0.00 47 GLN A CA 19
ATOM 22139 C C . GLN A 1 47 ? -2.084 34.701 3.368 1.00 0.00 47 GLN A C 19
ATOM 22140 O O . GLN A 1 47 ? -1.770 35.364 4.356 1.00 0.00 47 GLN A O 19
ATOM 22154 N N . GLN A 1 48 ? -2.203 33.378 3.394 1.00 0.00 48 GLN A N 19
ATOM 22155 C CA . GLN A 1 48 ? -1.962 32.626 4.621 1.00 0.00 48 GLN A CA 19
ATOM 22156 C C . GLN A 1 48 ? -0.494 32.711 5.027 1.00 0.00 48 GLN A C 19
ATOM 22157 O O . GLN A 1 48 ? -0.174 32.861 6.207 1.00 0.00 48 GLN A O 19
ATOM 22171 N N . ARG A 1 49 ? 0.397 32.612 4.044 1.00 0.00 49 ARG A N 19
ATOM 22172 C CA . ARG A 1 49 ? 1.831 32.678 4.316 1.00 0.00 49 ARG A CA 19
ATOM 22173 C C . ARG A 1 49 ? 2.555 33.450 3.218 1.00 0.00 49 ARG A C 19
ATOM 22174 O O . ARG A 1 49 ? 2.260 34.618 2.968 1.00 0.00 49 ARG A O 19
ATOM 22195 N N . THR A 1 50 ? 3.508 32.790 2.566 1.00 0.00 50 THR A N 19
ATOM 22196 C CA . THR A 1 50 ? 4.270 33.424 1.495 1.00 0.00 50 THR A CA 19
ATOM 22197 C C . THR A 1 50 ? 4.599 32.411 0.403 1.00 0.00 50 THR A C 19
ATOM 22198 O O . THR A 1 50 ? 5.041 31.298 0.690 1.00 0.00 50 THR A O 19
ATOM 22209 N N . GLY A 1 51 ? 4.382 32.802 -0.849 1.00 0.00 51 GLY A N 19
ATOM 22210 C CA . GLY A 1 51 ? 4.662 31.913 -1.972 1.00 0.00 51 GLY A CA 19
ATOM 22211 C C . GLY A 1 51 ? 4.631 32.672 -3.294 1.00 0.00 51 GLY A C 19
ATOM 22212 O O . GLY A 1 51 ? 4.439 33.888 -3.320 1.00 0.00 51 GLY A O 19
ATOM 22216 N N . GLU A 1 52 ? 4.818 31.942 -4.391 1.00 0.00 52 GLU A N 19
ATOM 22217 C CA . GLU A 1 52 ? 4.809 32.552 -5.715 1.00 0.00 52 GLU A CA 19
ATOM 22218 C C . GLU A 1 52 ? 3.372 32.671 -6.231 1.00 0.00 52 GLU A C 19
ATOM 22219 O O . GLU A 1 52 ? 2.489 31.938 -5.786 1.00 0.00 52 GLU A O 19
ATOM 22231 N N . PRO A 1 53 ? 3.114 33.570 -7.154 1.00 0.00 53 PRO A N 19
ATOM 22232 C CA . PRO A 1 53 ? 1.751 33.761 -7.722 1.00 0.00 53 PRO A CA 19
ATOM 22233 C C . PRO A 1 53 ? 1.023 32.436 -7.934 1.00 0.00 53 PRO A C 19
ATOM 22234 O O . PRO A 1 53 ? 1.648 31.378 -8.015 1.00 0.00 53 PRO A O 19
ATOM 22245 N N . ASP A 1 54 ? -0.302 32.503 -8.024 1.00 0.00 54 ASP A N 19
ATOM 22246 C CA . ASP A 1 54 ? -1.107 31.305 -8.230 1.00 0.00 54 ASP A CA 19
ATOM 22247 C C . ASP A 1 54 ? -1.184 30.959 -9.713 1.00 0.00 54 ASP A C 19
ATOM 22248 O O . ASP A 1 54 ? -1.446 31.828 -10.545 1.00 0.00 54 ASP A O 19
ATOM 22257 N N . GLU A 1 55 ? -0.956 29.685 -10.028 1.00 0.00 55 GLU A N 19
ATOM 22258 C CA . GLU A 1 55 ? -1.000 29.219 -11.412 1.00 0.00 55 GLU A CA 19
ATOM 22259 C C . GLU A 1 55 ? -2.037 28.112 -11.572 1.00 0.00 55 GLU A C 19
ATOM 22260 O O . GLU A 1 55 ? -2.978 28.239 -12.354 1.00 0.00 55 GLU A O 19
ATOM 22272 N N . GLU A 1 56 ? -1.859 27.026 -10.825 1.00 0.00 56 GLU A N 19
ATOM 22273 C CA . GLU A 1 56 ? -2.788 25.904 -10.896 1.00 0.00 56 GLU A CA 19
ATOM 22274 C C . GLU A 1 56 ? -4.137 26.283 -10.298 1.00 0.00 56 GLU A C 19
ATOM 22275 O O . GLU A 1 56 ? -5.070 26.627 -11.023 1.00 0.00 56 GLU A O 19
ATOM 22287 N N . GLU A 1 57 ? -4.243 26.219 -8.974 1.00 0.00 57 GLU A N 19
ATOM 22288 C CA . GLU A 1 57 ? -5.496 26.562 -8.314 1.00 0.00 57 GLU A CA 19
ATOM 22289 C C . GLU A 1 57 ? -5.311 26.700 -6.804 1.00 0.00 57 GLU A C 19
ATOM 22290 O O . GLU A 1 57 ? -4.797 27.712 -6.326 1.00 0.00 57 GLU A O 19
ATOM 22302 N N . GLY A 1 58 ? -5.750 25.685 -6.062 1.00 0.00 58 GLY A N 19
ATOM 22303 C CA . GLY A 1 58 ? -5.651 25.699 -4.605 1.00 0.00 58 GLY A CA 19
ATOM 22304 C C . GLY A 1 58 ? -7.042 25.612 -3.989 1.00 0.00 58 GLY A C 19
ATOM 22305 O O . GLY A 1 58 ? -7.297 24.784 -3.114 1.00 0.00 58 GLY A O 19
ATOM 22309 N N . THR A 1 59 ? -7.943 26.463 -4.470 1.00 0.00 59 THR A N 19
ATOM 22310 C CA . THR A 1 59 ? -9.317 26.473 -3.985 1.00 0.00 59 THR A CA 19
ATOM 22311 C C . THR A 1 59 ? -10.101 25.343 -4.647 1.00 0.00 59 THR A C 19
ATOM 22312 O O . THR A 1 59 ? -11.331 25.319 -4.620 1.00 0.00 59 THR A O 19
ATOM 22323 N N . PHE A 1 60 ? -9.373 24.402 -5.241 1.00 0.00 60 PHE A N 19
ATOM 22324 C CA . PHE A 1 60 ? -10.004 23.268 -5.907 1.00 0.00 60 PHE A CA 19
ATOM 22325 C C . PHE A 1 60 ? -10.644 22.358 -4.873 1.00 0.00 60 PHE A C 19
ATOM 22326 O O . PHE A 1 60 ? -11.778 21.905 -5.033 1.00 0.00 60 PHE A O 19
ATOM 22343 N N . ARG A 1 61 ? -9.903 22.109 -3.803 1.00 0.00 61 ARG A N 19
ATOM 22344 C CA . ARG A 1 61 ? -10.384 21.269 -2.721 1.00 0.00 61 ARG A CA 19
ATOM 22345 C C . ARG A 1 61 ? -11.619 21.904 -2.089 1.00 0.00 61 ARG A C 19
ATOM 22346 O O . ARG A 1 61 ? -12.524 21.211 -1.627 1.00 0.00 61 ARG A O 19
ATOM 22367 N N . SER A 1 62 ? -11.640 23.234 -2.076 1.00 0.00 62 SER A N 19
ATOM 22368 C CA . SER A 1 62 ? -12.756 23.976 -1.502 1.00 0.00 62 SER A CA 19
ATOM 22369 C C . SER A 1 62 ? -14.055 23.663 -2.240 1.00 0.00 62 SER A C 19
ATOM 22370 O O . SER A 1 62 ? -15.128 23.651 -1.639 1.00 0.00 62 SER A O 19
ATOM 22378 N N . SER A 1 63 ? -13.960 23.414 -3.543 1.00 0.00 63 SER A N 19
ATOM 22379 C CA . SER A 1 63 ? -15.151 23.106 -4.330 1.00 0.00 63 SER A CA 19
ATOM 22380 C C . SER A 1 63 ? -15.773 21.806 -3.838 1.00 0.00 63 SER A C 19
ATOM 22381 O O . SER A 1 63 ? -16.988 21.626 -3.884 1.00 0.00 63 SER A O 19
ATOM 22389 N N . ILE A 1 64 ? -14.921 20.909 -3.360 1.00 0.00 64 ILE A N 19
ATOM 22390 C CA . ILE A 1 64 ? -15.375 19.621 -2.850 1.00 0.00 64 ILE A CA 19
ATOM 22391 C C . ILE A 1 64 ? -16.282 19.817 -1.632 1.00 0.00 64 ILE A C 19
ATOM 22392 O O . ILE A 1 64 ? -17.217 19.049 -1.419 1.00 0.00 64 ILE A O 19
ATOM 22408 N N . ARG A 1 65 ? -16.013 20.854 -0.839 1.00 0.00 65 ARG A N 19
ATOM 22409 C CA . ARG A 1 65 ? -16.835 21.123 0.338 1.00 0.00 65 ARG A CA 19
ATOM 22410 C C . ARG A 1 65 ? -18.282 21.302 -0.091 1.00 0.00 65 ARG A C 19
ATOM 22411 O O . ARG A 1 65 ? -19.210 21.004 0.662 1.00 0.00 65 ARG A O 19
ATOM 22432 N N . ARG A 1 66 ? -18.463 21.791 -1.310 1.00 0.00 66 ARG A N 19
ATOM 22433 C CA . ARG A 1 66 ? -19.794 22.009 -1.848 1.00 0.00 66 ARG A CA 19
ATOM 22434 C C . ARG A 1 66 ? -20.614 20.724 -1.783 1.00 0.00 66 ARG A C 19
ATOM 22435 O O . ARG A 1 66 ? -21.815 20.765 -1.566 1.00 0.00 66 ARG A O 19
ATOM 22456 N N . LEU A 1 67 ? -19.961 19.582 -1.975 1.00 0.00 67 LEU A N 19
ATOM 22457 C CA . LEU A 1 67 ? -20.662 18.299 -1.928 1.00 0.00 67 LEU A CA 19
ATOM 22458 C C . LEU A 1 67 ? -21.270 18.052 -0.547 1.00 0.00 67 LEU A C 19
ATOM 22459 O O . LEU A 1 67 ? -22.200 17.258 -0.407 1.00 0.00 67 LEU A O 19
ATOM 22475 N N . SER A 1 68 ? -20.727 18.714 0.473 1.00 0.00 68 SER A N 19
ATOM 22476 C CA . SER A 1 68 ? -21.225 18.524 1.835 1.00 0.00 68 SER A CA 19
ATOM 22477 C C . SER A 1 68 ? -22.668 19.005 1.967 1.00 0.00 68 SER A C 19
ATOM 22478 O O . SER A 1 68 ? -23.522 18.283 2.483 1.00 0.00 68 SER A O 19
ATOM 22486 N N . THR A 1 69 ? -22.935 20.219 1.490 1.00 0.00 69 THR A N 19
ATOM 22487 C CA . THR A 1 69 ? -24.284 20.780 1.549 1.00 0.00 69 THR A CA 19
ATOM 22488 C C . THR A 1 69 ? -24.904 20.793 0.158 1.00 0.00 69 THR A C 19
ATOM 22489 O O . THR A 1 69 ? -26.090 20.512 -0.013 1.00 0.00 69 THR A O 19
ATOM 22500 N N . ARG A 1 70 ? -24.067 21.122 -0.822 1.00 0.00 70 ARG A N 19
ATOM 22501 C CA . ARG A 1 70 ? -24.475 21.189 -2.226 1.00 0.00 70 ARG A CA 19
ATOM 22502 C C . ARG A 1 70 ? -25.929 21.617 -2.376 1.00 0.00 70 ARG A C 19
ATOM 22503 O O . ARG A 1 70 ? -26.839 20.788 -2.364 1.00 0.00 70 ARG A O 19
ATOM 22524 N N . ARG A 1 71 ? -26.137 22.919 -2.531 1.00 0.00 71 ARG A N 19
ATOM 22525 C CA . ARG A 1 71 ? -27.483 23.453 -2.698 1.00 0.00 71 ARG A CA 19
ATOM 22526 C C . ARG A 1 71 ? -27.442 24.789 -3.429 1.00 0.00 71 ARG A C 19
ATOM 22527 O O . ARG A 1 71 ? -26.434 25.495 -3.405 1.00 0.00 71 ARG A O 19
ATOM 22548 N N . ARG A 1 72 ? -28.551 25.129 -4.078 1.00 0.00 72 ARG A N 19
ATOM 22549 C CA . ARG A 1 72 ? -28.641 26.382 -4.813 1.00 0.00 72 ARG A CA 19
ATOM 22550 C C . ARG A 1 72 ? -28.601 27.565 -3.853 1.00 0.00 72 ARG A C 19
ATOM 22551 O O . ARG A 1 72 ? -27.607 27.708 -3.161 1.00 0.00 72 ARG A O 19
ATOM 22573 N N . GLU A 1 1 ? 1.750 -29.483 10.727 1.00 0.00 1 GLU A N 20
ATOM 22574 C CA . GLU A 1 1 ? 2.090 -30.411 11.842 1.00 0.00 1 GLU A CA 20
ATOM 22575 C C . GLU A 1 1 ? 3.207 -31.349 11.395 1.00 0.00 1 GLU A C 20
ATOM 22576 O O . GLU A 1 1 ? 3.721 -32.137 12.189 1.00 0.00 1 GLU A O 20
ATOM 22590 N N . SER A 1 2 ? 3.575 -31.257 10.119 1.00 0.00 2 SER A N 20
ATOM 22591 C CA . SER A 1 2 ? 4.633 -32.100 9.570 1.00 0.00 2 SER A CA 20
ATOM 22592 C C . SER A 1 2 ? 5.611 -31.267 8.749 1.00 0.00 2 SER A C 20
ATOM 22593 O O . SER A 1 2 ? 5.809 -31.519 7.560 1.00 0.00 2 SER A O 20
ATOM 22601 N N . PRO A 1 3 ? 6.222 -30.285 9.358 1.00 0.00 3 PRO A N 20
ATOM 22602 C CA . PRO A 1 3 ? 7.203 -29.397 8.669 1.00 0.00 3 PRO A CA 20
ATOM 22603 C C . PRO A 1 3 ? 8.515 -30.114 8.366 1.00 0.00 3 PRO A C 20
ATOM 22604 O O . PRO A 1 3 ? 9.350 -29.610 7.614 1.00 0.00 3 PRO A O 20
ATOM 22615 N N . LYS A 1 4 ? 8.690 -31.292 8.954 1.00 0.00 4 LYS A N 20
ATOM 22616 C CA . LYS A 1 4 ? 9.905 -32.069 8.739 1.00 0.00 4 LYS A CA 20
ATOM 22617 C C . LYS A 1 4 ? 9.890 -32.714 7.357 1.00 0.00 4 LYS A C 20
ATOM 22618 O O . LYS A 1 4 ? 10.890 -33.279 6.915 1.00 0.00 4 LYS A O 20
ATOM 22637 N N . GLU A 1 5 ? 8.751 -32.623 6.678 1.00 0.00 5 GLU A N 20
ATOM 22638 C CA . GLU A 1 5 ? 8.618 -33.201 5.347 1.00 0.00 5 GLU A CA 20
ATOM 22639 C C . GLU A 1 5 ? 9.468 -32.429 4.343 1.00 0.00 5 GLU A C 20
ATOM 22640 O O . GLU A 1 5 ? 9.639 -31.216 4.462 1.00 0.00 5 GLU A O 20
ATOM 22652 N N . HIS A 1 6 ? 9.999 -33.141 3.355 1.00 0.00 6 HIS A N 20
ATOM 22653 C CA . HIS A 1 6 ? 10.832 -32.514 2.335 1.00 0.00 6 HIS A CA 20
ATOM 22654 C C . HIS A 1 6 ? 9.968 -31.893 1.241 1.00 0.00 6 HIS A C 20
ATOM 22655 O O . HIS A 1 6 ? 10.454 -31.110 0.424 1.00 0.00 6 HIS A O 20
ATOM 22670 N N . ASP A 1 7 ? 8.688 -32.248 1.230 1.00 0.00 7 ASP A N 20
ATOM 22671 C CA . ASP A 1 7 ? 7.770 -31.719 0.229 1.00 0.00 7 ASP A CA 20
ATOM 22672 C C . ASP A 1 7 ? 7.504 -30.234 0.478 1.00 0.00 7 ASP A C 20
ATOM 22673 O O . ASP A 1 7 ? 7.742 -29.732 1.577 1.00 0.00 7 ASP A O 20
ATOM 22682 N N . PRO A 1 8 ? 7.018 -29.527 -0.512 1.00 0.00 8 PRO A N 20
ATOM 22683 C CA . PRO A 1 8 ? 6.719 -28.070 -0.386 1.00 0.00 8 PRO A CA 20
ATOM 22684 C C . PRO A 1 8 ? 5.520 -27.807 0.522 1.00 0.00 8 PRO A C 20
ATOM 22685 O O . PRO A 1 8 ? 4.535 -28.546 0.494 1.00 0.00 8 PRO A O 20
ATOM 22696 N N . PHE A 1 9 ? 5.609 -26.750 1.322 1.00 0.00 9 PHE A N 20
ATOM 22697 C CA . PHE A 1 9 ? 4.525 -26.397 2.231 1.00 0.00 9 PHE A CA 20
ATOM 22698 C C . PHE A 1 9 ? 3.715 -25.233 1.669 1.00 0.00 9 PHE A C 20
ATOM 22699 O O . PHE A 1 9 ? 4.277 -24.230 1.227 1.00 0.00 9 PHE A O 20
ATOM 22716 N N . THR A 1 10 ? 2.391 -25.375 1.688 1.00 0.00 10 THR A N 20
ATOM 22717 C CA . THR A 1 10 ? 1.507 -24.331 1.177 1.00 0.00 10 THR A CA 20
ATOM 22718 C C . THR A 1 10 ? 0.818 -23.603 2.327 1.00 0.00 10 THR A C 20
ATOM 22719 O O . THR A 1 10 ? 0.581 -24.184 3.386 1.00 0.00 10 THR A O 20
ATOM 22730 N N . TYR A 1 11 ? 0.501 -22.330 2.104 1.00 0.00 11 TYR A N 20
ATOM 22731 C CA . TYR A 1 11 ? -0.162 -21.517 3.121 1.00 0.00 11 TYR A CA 20
ATOM 22732 C C . TYR A 1 11 ? -1.571 -21.147 2.674 1.00 0.00 11 TYR A C 20
ATOM 22733 O O . TYR A 1 11 ? -1.793 -20.812 1.512 1.00 0.00 11 TYR A O 20
ATOM 22751 N N . ASP A 1 12 ? -2.520 -21.202 3.604 1.00 0.00 12 ASP A N 20
ATOM 22752 C CA . ASP A 1 12 ? -3.902 -20.859 3.289 1.00 0.00 12 ASP A CA 20
ATOM 22753 C C . ASP A 1 12 ? -4.085 -19.344 3.290 1.00 0.00 12 ASP A C 20
ATOM 22754 O O . ASP A 1 12 ? -5.138 -18.833 2.911 1.00 0.00 12 ASP A O 20
ATOM 22763 N N . TYR A 1 13 ? -3.049 -18.634 3.724 1.00 0.00 13 TYR A N 20
ATOM 22764 C CA . TYR A 1 13 ? -3.091 -17.177 3.781 1.00 0.00 13 TYR A CA 20
ATOM 22765 C C . TYR A 1 13 ? -2.689 -16.571 2.439 1.00 0.00 13 TYR A C 20
ATOM 22766 O O . TYR A 1 13 ? -2.108 -15.491 2.392 1.00 0.00 13 TYR A O 20
ATOM 22784 N N . GLN A 1 14 ? -2.986 -17.277 1.357 1.00 0.00 14 GLN A N 20
ATOM 22785 C CA . GLN A 1 14 ? -2.624 -16.804 0.023 1.00 0.00 14 GLN A CA 20
ATOM 22786 C C . GLN A 1 14 ? -3.085 -15.366 -0.213 1.00 0.00 14 GLN A C 20
ATOM 22787 O O . GLN A 1 14 ? -2.329 -14.543 -0.729 1.00 0.00 14 GLN A O 20
ATOM 22801 N N . SER A 1 15 ? -4.330 -15.073 0.141 1.00 0.00 15 SER A N 20
ATOM 22802 C CA . SER A 1 15 ? -4.876 -13.732 -0.067 1.00 0.00 15 SER A CA 20
ATOM 22803 C C . SER A 1 15 ? -4.506 -12.778 1.070 1.00 0.00 15 SER A C 20
ATOM 22804 O O . SER A 1 15 ? -4.350 -11.577 0.849 1.00 0.00 15 SER A O 20
ATOM 22812 N N . LEU A 1 16 ? -4.387 -13.307 2.284 1.00 0.00 16 LEU A N 20
ATOM 22813 C CA . LEU A 1 16 ? -4.060 -12.471 3.439 1.00 0.00 16 LEU A CA 20
ATOM 22814 C C . LEU A 1 16 ? -2.567 -12.145 3.507 1.00 0.00 16 LEU A C 20
ATOM 22815 O O . LEU A 1 16 ? -2.156 -11.287 4.287 1.00 0.00 16 LEU A O 20
ATOM 22831 N N . GLN A 1 17 ? -1.755 -12.830 2.705 1.00 0.00 17 GLN A N 20
ATOM 22832 C CA . GLN A 1 17 ? -0.313 -12.583 2.720 1.00 0.00 17 GLN A CA 20
ATOM 22833 C C . GLN A 1 17 ? 0.008 -11.164 2.253 1.00 0.00 17 GLN A C 20
ATOM 22834 O O . GLN A 1 17 ? 0.721 -10.427 2.933 1.00 0.00 17 GLN A O 20
ATOM 22848 N N . ILE A 1 18 ? -0.512 -10.789 1.088 1.00 0.00 18 ILE A N 20
ATOM 22849 C CA . ILE A 1 18 ? -0.258 -9.455 0.544 1.00 0.00 18 ILE A CA 20
ATOM 22850 C C . ILE A 1 18 ? -1.363 -8.479 0.951 1.00 0.00 18 ILE A C 20
ATOM 22851 O O . ILE A 1 18 ? -1.235 -7.268 0.774 1.00 0.00 18 ILE A O 20
ATOM 22867 N N . GLY A 1 19 ? -2.451 -9.014 1.489 1.00 0.00 19 GLY A N 20
ATOM 22868 C CA . GLY A 1 19 ? -3.579 -8.186 1.907 1.00 0.00 19 GLY A CA 20
ATOM 22869 C C . GLY A 1 19 ? -3.129 -6.926 2.651 1.00 0.00 19 GLY A C 20
ATOM 22870 O O . GLY A 1 19 ? -2.797 -5.913 2.035 1.00 0.00 19 GLY A O 20
ATOM 22874 N N . GLY A 1 20 ? -3.147 -6.998 3.979 1.00 0.00 20 GLY A N 20
ATOM 22875 C CA . GLY A 1 20 ? -2.768 -5.865 4.823 1.00 0.00 20 GLY A CA 20
ATOM 22876 C C . GLY A 1 20 ? -1.567 -5.097 4.272 1.00 0.00 20 GLY A C 20
ATOM 22877 O O . GLY A 1 20 ? -1.507 -3.872 4.384 1.00 0.00 20 GLY A O 20
ATOM 22881 N N . LEU A 1 21 ? -0.607 -5.809 3.693 1.00 0.00 21 LEU A N 20
ATOM 22882 C CA . LEU A 1 21 ? 0.582 -5.157 3.152 1.00 0.00 21 LEU A CA 20
ATOM 22883 C C . LEU A 1 21 ? 0.202 -4.064 2.158 1.00 0.00 21 LEU A C 20
ATOM 22884 O O . LEU A 1 21 ? 0.678 -2.931 2.250 1.00 0.00 21 LEU A O 20
ATOM 22900 N N . VAL A 1 22 ? -0.650 -4.418 1.202 1.00 0.00 22 VAL A N 20
ATOM 22901 C CA . VAL A 1 22 ? -1.082 -3.467 0.184 1.00 0.00 22 VAL A CA 20
ATOM 22902 C C . VAL A 1 22 ? -1.942 -2.360 0.785 1.00 0.00 22 VAL A C 20
ATOM 22903 O O . VAL A 1 22 ? -1.707 -1.182 0.525 1.00 0.00 22 VAL A O 20
ATOM 22916 N N . ILE A 1 23 ? -2.942 -2.744 1.579 1.00 0.00 23 ILE A N 20
ATOM 22917 C CA . ILE A 1 23 ? -3.837 -1.764 2.193 1.00 0.00 23 ILE A CA 20
ATOM 22918 C C . ILE A 1 23 ? -3.047 -0.754 3.023 1.00 0.00 23 ILE A C 20
ATOM 22919 O O . ILE A 1 23 ? -3.265 0.454 2.924 1.00 0.00 23 ILE A O 20
ATOM 22935 N N . ALA A 1 24 ? -2.122 -1.252 3.834 1.00 0.00 24 ALA A N 20
ATOM 22936 C CA . ALA A 1 24 ? -1.304 -0.379 4.667 1.00 0.00 24 ALA A CA 20
ATOM 22937 C C . ALA A 1 24 ? -0.484 0.565 3.797 1.00 0.00 24 ALA A C 20
ATOM 22938 O O . ALA A 1 24 ? -0.241 1.715 4.164 1.00 0.00 24 ALA A O 20
ATOM 22945 N N . GLY A 1 25 ? -0.056 0.064 2.647 1.00 0.00 25 GLY A N 20
ATOM 22946 C CA . GLY A 1 25 ? 0.745 0.860 1.734 1.00 0.00 25 GLY A CA 20
ATOM 22947 C C . GLY A 1 25 ? -0.026 2.053 1.177 1.00 0.00 25 GLY A C 20
ATOM 22948 O O . GLY A 1 25 ? 0.534 3.137 1.049 1.00 0.00 25 GLY A O 20
ATOM 22952 N N . ILE A 1 26 ? -1.297 1.855 0.822 1.00 0.00 26 ILE A N 20
ATOM 22953 C CA . ILE A 1 26 ? -2.081 2.951 0.250 1.00 0.00 26 ILE A CA 20
ATOM 22954 C C . ILE A 1 26 ? -2.390 4.040 1.283 1.00 0.00 26 ILE A C 20
ATOM 22955 O O . ILE A 1 26 ? -2.365 5.224 0.953 1.00 0.00 26 ILE A O 20
ATOM 22971 N N . LEU A 1 27 ? -2.686 3.652 2.524 1.00 0.00 27 LEU A N 20
ATOM 22972 C CA . LEU A 1 27 ? -3.000 4.642 3.562 1.00 0.00 27 LEU A CA 20
ATOM 22973 C C . LEU A 1 27 ? -1.792 5.534 3.865 1.00 0.00 27 LEU A C 20
ATOM 22974 O O . LEU A 1 27 ? -1.908 6.758 3.934 1.00 0.00 27 LEU A O 20
ATOM 22990 N N . PHE A 1 28 ? -0.643 4.901 4.053 1.00 0.00 28 PHE A N 20
ATOM 22991 C CA . PHE A 1 28 ? 0.598 5.610 4.355 1.00 0.00 28 PHE A CA 20
ATOM 22992 C C . PHE A 1 28 ? 1.111 6.364 3.133 1.00 0.00 28 PHE A C 20
ATOM 22993 O O . PHE A 1 28 ? 1.626 7.475 3.254 1.00 0.00 28 PHE A O 20
ATOM 23010 N N . ILE A 1 29 ? 0.951 5.766 1.954 1.00 0.00 29 ILE A N 20
ATOM 23011 C CA . ILE A 1 29 ? 1.386 6.419 0.721 1.00 0.00 29 ILE A CA 20
ATOM 23012 C C . ILE A 1 29 ? 0.601 7.696 0.594 1.00 0.00 29 ILE A C 20
ATOM 23013 O O . ILE A 1 29 ? 1.156 8.776 0.406 1.00 0.00 29 ILE A O 20
ATOM 23029 N N . LEU A 1 30 ? -0.697 7.568 0.799 1.00 0.00 30 LEU A N 20
ATOM 23030 C CA . LEU A 1 30 ? -1.558 8.710 0.810 1.00 0.00 30 LEU A CA 20
ATOM 23031 C C . LEU A 1 30 ? -1.039 9.579 1.914 1.00 0.00 30 LEU A C 20
ATOM 23032 O O . LEU A 1 30 ? -1.097 10.795 1.853 1.00 0.00 30 LEU A O 20
ATOM 23048 N N . GLY A 1 31 ? -0.529 8.910 2.942 1.00 0.00 31 GLY A N 20
ATOM 23049 C CA . GLY A 1 31 ? 0.011 9.621 4.093 1.00 0.00 31 GLY A CA 20
ATOM 23050 C C . GLY A 1 31 ? 1.106 10.604 3.673 1.00 0.00 31 GLY A C 20
ATOM 23051 O O . GLY A 1 31 ? 1.093 11.767 4.076 1.00 0.00 31 GLY A O 20
ATOM 23055 N N . ILE A 1 32 ? 2.057 10.130 2.868 1.00 0.00 32 ILE A N 20
ATOM 23056 C CA . ILE A 1 32 ? 3.159 10.979 2.413 1.00 0.00 32 ILE A CA 20
ATOM 23057 C C . ILE A 1 32 ? 2.688 12.038 1.418 1.00 0.00 32 ILE A C 20
ATOM 23058 O O . ILE A 1 32 ? 3.067 13.205 1.519 1.00 0.00 32 ILE A O 20
ATOM 23074 N N . LEU A 1 33 ? 1.866 11.628 0.457 1.00 0.00 33 LEU A N 20
ATOM 23075 C CA . LEU A 1 33 ? 1.363 12.560 -0.550 1.00 0.00 33 LEU A CA 20
ATOM 23076 C C . LEU A 1 33 ? 0.501 13.630 0.105 1.00 0.00 33 LEU A C 20
ATOM 23077 O O . LEU A 1 33 ? 0.618 14.816 -0.199 1.00 0.00 33 LEU A O 20
ATOM 23093 N N . ILE A 1 34 ? -0.370 13.189 1.001 1.00 0.00 34 ILE A N 20
ATOM 23094 C CA . ILE A 1 34 ? -1.273 14.109 1.703 1.00 0.00 34 ILE A CA 20
ATOM 23095 C C . ILE A 1 34 ? -0.497 15.148 2.508 1.00 0.00 34 ILE A C 20
ATOM 23096 O O . ILE A 1 34 ? -0.817 16.336 2.470 1.00 0.00 34 ILE A O 20
ATOM 23112 N N . VAL A 1 35 ? 0.508 14.695 3.249 1.00 0.00 35 VAL A N 20
ATOM 23113 C CA . VAL A 1 35 ? 1.301 15.604 4.072 1.00 0.00 35 VAL A CA 20
ATOM 23114 C C . VAL A 1 35 ? 1.908 16.715 3.221 1.00 0.00 35 VAL A C 20
ATOM 23115 O O . VAL A 1 35 ? 1.761 17.897 3.531 1.00 0.00 35 VAL A O 20
ATOM 23128 N N . LEU A 1 36 ? 2.587 16.327 2.148 1.00 0.00 36 LEU A N 20
ATOM 23129 C CA . LEU A 1 36 ? 3.211 17.299 1.258 1.00 0.00 36 LEU A CA 20
ATOM 23130 C C . LEU A 1 36 ? 2.149 18.138 0.549 1.00 0.00 36 LEU A C 20
ATOM 23131 O O . LEU A 1 36 ? 2.366 19.316 0.260 1.00 0.00 36 LEU A O 20
ATOM 23147 N N . SER A 1 37 ? 1.003 17.523 0.269 1.00 0.00 37 SER A N 20
ATOM 23148 C CA . SER A 1 37 ? -0.087 18.219 -0.410 1.00 0.00 37 SER A CA 20
ATOM 23149 C C . SER A 1 37 ? -0.629 19.360 0.445 1.00 0.00 37 SER A C 20
ATOM 23150 O O . SER A 1 37 ? -1.020 20.404 -0.075 1.00 0.00 37 SER A O 20
ATOM 23158 N N . ARG A 1 38 ? -0.658 19.151 1.757 1.00 0.00 38 ARG A N 20
ATOM 23159 C CA . ARG A 1 38 ? -1.167 20.170 2.670 1.00 0.00 38 ARG A CA 20
ATOM 23160 C C . ARG A 1 38 ? -0.393 21.472 2.507 1.00 0.00 38 ARG A C 20
ATOM 23161 O O . ARG A 1 38 ? -0.945 22.559 2.670 1.00 0.00 38 ARG A O 20
ATOM 23182 N N . ARG A 1 39 ? 0.890 21.353 2.189 1.00 0.00 39 ARG A N 20
ATOM 23183 C CA . ARG A 1 39 ? 1.736 22.528 2.006 1.00 0.00 39 ARG A CA 20
ATOM 23184 C C . ARG A 1 39 ? 1.268 23.348 0.804 1.00 0.00 39 ARG A C 20
ATOM 23185 O O . ARG A 1 39 ? 1.451 24.565 0.761 1.00 0.00 39 ARG A O 20
ATOM 23206 N N . CYS A 1 40 ? 0.678 22.668 -0.175 1.00 0.00 40 CYS A N 20
ATOM 23207 C CA . CYS A 1 40 ? 0.199 23.335 -1.384 1.00 0.00 40 CYS A CA 20
ATOM 23208 C C . CYS A 1 40 ? -0.836 24.412 -1.058 1.00 0.00 40 CYS A C 20
ATOM 23209 O O . CYS A 1 40 ? -0.745 25.537 -1.548 1.00 0.00 40 CYS A O 20
ATOM 23217 N N . ARG A 1 41 ? -1.820 24.060 -0.237 1.00 0.00 41 ARG A N 20
ATOM 23218 C CA . ARG A 1 41 ? -2.869 25.006 0.135 1.00 0.00 41 ARG A CA 20
ATOM 23219 C C . ARG A 1 41 ? -2.273 26.279 0.729 1.00 0.00 41 ARG A C 20
ATOM 23220 O O . ARG A 1 41 ? -2.716 27.386 0.419 1.00 0.00 41 ARG A O 20
ATOM 23241 N N . CYS A 1 42 ? -1.278 26.119 1.593 1.00 0.00 42 CYS A N 20
ATOM 23242 C CA . CYS A 1 42 ? -0.644 27.267 2.232 1.00 0.00 42 CYS A CA 20
ATOM 23243 C C . CYS A 1 42 ? 0.351 27.942 1.288 1.00 0.00 42 CYS A C 20
ATOM 23244 O O . CYS A 1 42 ? 0.553 29.156 1.350 1.00 0.00 42 CYS A O 20
ATOM 23252 N N . LYS A 1 43 ? 0.977 27.151 0.423 1.00 0.00 43 LYS A N 20
ATOM 23253 C CA . LYS A 1 43 ? 1.956 27.684 -0.519 1.00 0.00 43 LYS A CA 20
ATOM 23254 C C . LYS A 1 43 ? 1.291 28.367 -1.715 1.00 0.00 43 LYS A C 20
ATOM 23255 O O . LYS A 1 43 ? 1.882 29.255 -2.332 1.00 0.00 43 LYS A O 20
ATOM 23274 N N . PHE A 1 44 ? 0.084 27.931 -2.067 1.00 0.00 44 PHE A N 20
ATOM 23275 C CA . PHE A 1 44 ? -0.600 28.504 -3.224 1.00 0.00 44 PHE A CA 20
ATOM 23276 C C . PHE A 1 44 ? -0.961 29.974 -3.009 1.00 0.00 44 PHE A C 20
ATOM 23277 O O . PHE A 1 44 ? -0.646 30.806 -3.856 1.00 0.00 44 PHE A O 20
ATOM 23294 N N . ASN A 1 45 ? -1.594 30.274 -1.865 1.00 0.00 45 ASN A N 20
ATOM 23295 C CA . ASN A 1 45 ? -2.002 31.649 -1.508 1.00 0.00 45 ASN A CA 20
ATOM 23296 C C . ASN A 1 45 ? -3.248 31.616 -0.624 1.00 0.00 45 ASN A C 20
ATOM 23297 O O . ASN A 1 45 ? -4.160 30.826 -0.859 1.00 0.00 45 ASN A O 20
ATOM 23308 N N . GLN A 1 46 ? -3.292 32.489 0.377 1.00 0.00 46 GLN A N 20
ATOM 23309 C CA . GLN A 1 46 ? -4.446 32.555 1.268 1.00 0.00 46 GLN A CA 20
ATOM 23310 C C . GLN A 1 46 ? -5.582 33.349 0.616 1.00 0.00 46 GLN A C 20
ATOM 23311 O O . GLN A 1 46 ? -6.754 33.165 0.947 1.00 0.00 46 GLN A O 20
ATOM 23325 N N . GLN A 1 47 ? -5.219 34.237 -0.305 1.00 0.00 47 GLN A N 20
ATOM 23326 C CA . GLN A 1 47 ? -6.200 35.072 -0.997 1.00 0.00 47 GLN A CA 20
ATOM 23327 C C . GLN A 1 47 ? -7.143 34.232 -1.858 1.00 0.00 47 GLN A C 20
ATOM 23328 O O . GLN A 1 47 ? -8.212 34.698 -2.252 1.00 0.00 47 GLN A O 20
ATOM 23342 N N . GLN A 1 48 ? -6.743 33.000 -2.156 1.00 0.00 48 GLN A N 20
ATOM 23343 C CA . GLN A 1 48 ? -7.567 32.122 -2.982 1.00 0.00 48 GLN A CA 20
ATOM 23344 C C . GLN A 1 48 ? -8.961 31.967 -2.384 1.00 0.00 48 GLN A C 20
ATOM 23345 O O . GLN A 1 48 ? -9.923 31.691 -3.099 1.00 0.00 48 GLN A O 20
ATOM 23359 N N . ARG A 1 49 ? -9.064 32.146 -1.073 1.00 0.00 49 ARG A N 20
ATOM 23360 C CA . ARG A 1 49 ? -10.351 32.023 -0.398 1.00 0.00 49 ARG A CA 20
ATOM 23361 C C . ARG A 1 49 ? -11.241 33.216 -0.729 1.00 0.00 49 ARG A C 20
ATOM 23362 O O . ARG A 1 49 ? -11.031 34.319 -0.225 1.00 0.00 49 ARG A O 20
ATOM 23383 N N . THR A 1 50 ? -12.236 32.988 -1.581 1.00 0.00 50 THR A N 20
ATOM 23384 C CA . THR A 1 50 ? -13.154 34.053 -1.973 1.00 0.00 50 THR A CA 20
ATOM 23385 C C . THR A 1 50 ? -12.396 35.356 -2.212 1.00 0.00 50 THR A C 20
ATOM 23386 O O . THR A 1 50 ? -12.578 36.332 -1.482 1.00 0.00 50 THR A O 20
ATOM 23397 N N . GLY A 1 51 ? -11.546 35.361 -3.239 1.00 0.00 51 GLY A N 20
ATOM 23398 C CA . GLY A 1 51 ? -10.759 36.547 -3.573 1.00 0.00 51 GLY A CA 20
ATOM 23399 C C . GLY A 1 51 ? -10.875 36.885 -5.056 1.00 0.00 51 GLY A C 20
ATOM 23400 O O . GLY A 1 51 ? -11.963 36.837 -5.631 1.00 0.00 51 GLY A O 20
ATOM 23404 N N . GLU A 1 52 ? -9.747 37.231 -5.669 1.00 0.00 52 GLU A N 20
ATOM 23405 C CA . GLU A 1 52 ? -9.733 37.581 -7.085 1.00 0.00 52 GLU A CA 20
ATOM 23406 C C . GLU A 1 52 ? -9.722 36.315 -7.947 1.00 0.00 52 GLU A C 20
ATOM 23407 O O . GLU A 1 52 ? -9.318 35.251 -7.481 1.00 0.00 52 GLU A O 20
ATOM 23419 N N . PRO A 1 53 ? -10.157 36.402 -9.184 1.00 0.00 53 PRO A N 20
ATOM 23420 C CA . PRO A 1 53 ? -10.189 35.228 -10.097 1.00 0.00 53 PRO A CA 20
ATOM 23421 C C . PRO A 1 53 ? -8.962 34.334 -9.931 1.00 0.00 53 PRO A C 20
ATOM 23422 O O . PRO A 1 53 ? -7.866 34.820 -9.649 1.00 0.00 53 PRO A O 20
ATOM 23433 N N . ASP A 1 54 ? -9.161 33.030 -10.112 1.00 0.00 54 ASP A N 20
ATOM 23434 C CA . ASP A 1 54 ? -8.073 32.063 -9.983 1.00 0.00 54 ASP A CA 20
ATOM 23435 C C . ASP A 1 54 ? -7.790 31.388 -11.321 1.00 0.00 54 ASP A C 20
ATOM 23436 O O . ASP A 1 54 ? -8.522 31.580 -12.293 1.00 0.00 54 ASP A O 20
ATOM 23445 N N . GLU A 1 55 ? -6.725 30.593 -11.361 1.00 0.00 55 GLU A N 20
ATOM 23446 C CA . GLU A 1 55 ? -6.352 29.887 -12.581 1.00 0.00 55 GLU A CA 20
ATOM 23447 C C . GLU A 1 55 ? -6.909 28.467 -12.566 1.00 0.00 55 GLU A C 20
ATOM 23448 O O . GLU A 1 55 ? -7.718 28.118 -11.706 1.00 0.00 55 GLU A O 20
ATOM 23460 N N . GLU A 1 56 ? -6.471 27.652 -13.522 1.00 0.00 56 GLU A N 20
ATOM 23461 C CA . GLU A 1 56 ? -6.935 26.271 -13.606 1.00 0.00 56 GLU A CA 20
ATOM 23462 C C . GLU A 1 56 ? -6.650 25.532 -12.303 1.00 0.00 56 GLU A C 20
ATOM 23463 O O . GLU A 1 56 ? -7.419 24.664 -11.889 1.00 0.00 56 GLU A O 20
ATOM 23475 N N . GLU A 1 57 ? -5.543 25.886 -11.657 1.00 0.00 57 GLU A N 20
ATOM 23476 C CA . GLU A 1 57 ? -5.170 25.253 -10.397 1.00 0.00 57 GLU A CA 20
ATOM 23477 C C . GLU A 1 57 ? -5.509 26.169 -9.228 1.00 0.00 57 GLU A C 20
ATOM 23478 O O . GLU A 1 57 ? -5.778 27.355 -9.416 1.00 0.00 57 GLU A O 20
ATOM 23490 N N . GLY A 1 58 ? -5.504 25.613 -8.023 1.00 0.00 58 GLY A N 20
ATOM 23491 C CA . GLY A 1 58 ? -5.823 26.398 -6.839 1.00 0.00 58 GLY A CA 20
ATOM 23492 C C . GLY A 1 58 ? -7.330 26.587 -6.717 1.00 0.00 58 GLY A C 20
ATOM 23493 O O . GLY A 1 58 ? -8.032 26.722 -7.719 1.00 0.00 58 GLY A O 20
ATOM 23497 N N . THR A 1 59 ? -7.822 26.591 -5.484 1.00 0.00 59 THR A N 20
ATOM 23498 C CA . THR A 1 59 ? -9.251 26.760 -5.242 1.00 0.00 59 THR A CA 20
ATOM 23499 C C . THR A 1 59 ? -10.033 25.625 -5.899 1.00 0.00 59 THR A C 20
ATOM 23500 O O . THR A 1 59 ? -11.260 25.583 -5.835 1.00 0.00 59 THR A O 20
ATOM 23511 N N . PHE A 1 60 ? -9.312 24.702 -6.523 1.00 0.00 60 PHE A N 20
ATOM 23512 C CA . PHE A 1 60 ? -9.958 23.567 -7.181 1.00 0.00 60 PHE A CA 20
ATOM 23513 C C . PHE A 1 60 ? -10.554 22.640 -6.136 1.00 0.00 60 PHE A C 20
ATOM 23514 O O . PHE A 1 60 ? -11.688 22.177 -6.261 1.00 0.00 60 PHE A O 20
ATOM 23531 N N . ARG A 1 61 ? -9.774 22.397 -5.095 1.00 0.00 61 ARG A N 20
ATOM 23532 C CA . ARG A 1 61 ? -10.199 21.550 -3.997 1.00 0.00 61 ARG A CA 20
ATOM 23533 C C . ARG A 1 61 ? -11.379 22.195 -3.282 1.00 0.00 61 ARG A C 20
ATOM 23534 O O . ARG A 1 61 ? -12.245 21.512 -2.749 1.00 0.00 61 ARG A O 20
ATOM 23555 N N . SER A 1 62 ? -11.393 23.522 -3.266 1.00 0.00 62 SER A N 20
ATOM 23556 C CA . SER A 1 62 ? -12.460 24.261 -2.603 1.00 0.00 62 SER A CA 20
ATOM 23557 C C . SER A 1 62 ? -13.801 24.051 -3.307 1.00 0.00 62 SER A C 20
ATOM 23558 O O . SER A 1 62 ? -14.849 24.036 -2.663 1.00 0.00 62 SER A O 20
ATOM 23566 N N . SER A 1 63 ? -13.765 23.897 -4.627 1.00 0.00 63 SER A N 20
ATOM 23567 C CA . SER A 1 63 ? -14.994 23.699 -5.396 1.00 0.00 63 SER A CA 20
ATOM 23568 C C . SER A 1 63 ? -15.662 22.383 -5.009 1.00 0.00 63 SER A C 20
ATOM 23569 O O . SER A 1 63 ? -16.878 22.246 -5.101 1.00 0.00 63 SER A O 20
ATOM 23577 N N . ILE A 1 64 ? -14.855 21.425 -4.576 1.00 0.00 64 ILE A N 20
ATOM 23578 C CA . ILE A 1 64 ? -15.359 20.114 -4.172 1.00 0.00 64 ILE A CA 20
ATOM 23579 C C . ILE A 1 64 ? -16.298 20.240 -2.970 1.00 0.00 64 ILE A C 20
ATOM 23580 O O . ILE A 1 64 ? -17.236 19.456 -2.826 1.00 0.00 64 ILE A O 20
ATOM 23596 N N . ARG A 1 65 ? -16.043 21.224 -2.110 1.00 0.00 65 ARG A N 20
ATOM 23597 C CA . ARG A 1 65 ? -16.884 21.418 -0.934 1.00 0.00 65 ARG A CA 20
ATOM 23598 C C . ARG A 1 65 ? -18.328 21.610 -1.368 1.00 0.00 65 ARG A C 20
ATOM 23599 O O . ARG A 1 65 ? -19.255 21.254 -0.641 1.00 0.00 65 ARG A O 20
ATOM 23620 N N . ARG A 1 66 ? -18.518 22.162 -2.562 1.00 0.00 66 ARG A N 20
ATOM 23621 C CA . ARG A 1 66 ? -19.864 22.373 -3.067 1.00 0.00 66 ARG A CA 20
ATOM 23622 C C . ARG A 1 66 ? -20.616 21.051 -3.023 1.00 0.00 66 ARG A C 20
ATOM 23623 O O . ARG A 1 66 ? -21.809 21.015 -2.757 1.00 0.00 66 ARG A O 20
ATOM 23644 N N . LEU A 1 67 ? -19.897 19.965 -3.268 1.00 0.00 67 LEU A N 20
ATOM 23645 C CA . LEU A 1 67 ? -20.491 18.637 -3.242 1.00 0.00 67 LEU A CA 20
ATOM 23646 C C . LEU A 1 67 ? -21.147 18.365 -1.888 1.00 0.00 67 LEU A C 20
ATOM 23647 O O . LEU A 1 67 ? -22.075 17.563 -1.788 1.00 0.00 67 LEU A O 20
ATOM 23663 N N . SER A 1 68 ? -20.648 19.027 -0.846 1.00 0.00 68 SER A N 20
ATOM 23664 C CA . SER A 1 68 ? -21.185 18.837 0.499 1.00 0.00 68 SER A CA 20
ATOM 23665 C C . SER A 1 68 ? -22.571 19.461 0.649 1.00 0.00 68 SER A C 20
ATOM 23666 O O . SER A 1 68 ? -23.489 18.829 1.176 1.00 0.00 68 SER A O 20
ATOM 23674 N N . THR A 1 69 ? -22.716 20.705 0.206 1.00 0.00 69 THR A N 20
ATOM 23675 C CA . THR A 1 69 ? -23.994 21.403 0.321 1.00 0.00 69 THR A CA 20
ATOM 23676 C C . THR A 1 69 ? -24.786 21.344 -0.982 1.00 0.00 69 THR A C 20
ATOM 23677 O O . THR A 1 69 ? -26.012 21.231 -0.968 1.00 0.00 69 THR A O 20
ATOM 23688 N N . ARG A 1 70 ? -24.084 21.435 -2.106 1.00 0.00 70 ARG A N 20
ATOM 23689 C CA . ARG A 1 70 ? -24.753 21.408 -3.411 1.00 0.00 70 ARG A CA 20
ATOM 23690 C C . ARG A 1 70 ? -25.578 20.135 -3.578 1.00 0.00 70 ARG A C 20
ATOM 23691 O O . ARG A 1 70 ? -26.778 20.199 -3.855 1.00 0.00 70 ARG A O 20
ATOM 23712 N N . ARG A 1 71 ? -24.926 18.982 -3.416 1.00 0.00 71 ARG A N 20
ATOM 23713 C CA . ARG A 1 71 ? -25.602 17.691 -3.561 1.00 0.00 71 ARG A CA 20
ATOM 23714 C C . ARG A 1 71 ? -25.502 16.879 -2.274 1.00 0.00 71 ARG A C 20
ATOM 23715 O O . ARG A 1 71 ? -24.462 16.864 -1.613 1.00 0.00 71 ARG A O 20
ATOM 23736 N N . ARG A 1 72 ? -26.591 16.201 -1.927 1.00 0.00 72 ARG A N 20
ATOM 23737 C CA . ARG A 1 72 ? -26.620 15.382 -0.720 1.00 0.00 72 ARG A CA 20
ATOM 23738 C C . ARG A 1 72 ? -25.944 16.109 0.438 1.00 0.00 72 ARG A C 20
ATOM 23739 O O . ARG A 1 72 ? -25.821 17.320 0.360 1.00 0.00 72 ARG A O 20
#

CATH classification: 1.20.5.780

InterPro domains:
  IPR000272 Ion-transport regulator, FXYD family [PF02038] (24-70)
  IPR047281 Phospholemman [cd20317] (23-86)
  IPR047297 Ion-transport regulator, FXYD motif [PS01310] (27-40)

Foldseek 3Di:
DCPVDPDDDDDPCPVVPCVCVVVVCVVVVCVVVVVVVVVCLVVVDPCLVPHDDDDPDGCPVVVCCCCVVVPD

Sequence (72 aa):
ESPKEHDPFTYDYQSLQIGGLVIAGILFILGILIVLSRRCRCKFNQQQRTGEPDEEEGTFRSSIRRLSTRRRESPKEHDPFTYDYQSLQIGGLVIAGILFILGILIVLSRRCRCKFNQQQRTGEPDEEEGTFRSSIRRLSTRRRESPKEHDPFTYDYQSLQIGGLVIAGILFILGILIVLSRRCRCKFNQQQRTGEPDEEEGTFRSSIRRLSTRRRESPKEHDPFTYDYQSLQIGGLVIAGILFILGILIVLSRRCRCKFNQQQRTGEPDEEEGTFRSSIRRLSTRRRESPKEHDPFTYDYQSLQIGGLVIAGILFILGILIVLSRRCRCKFNQQQRTGEPDEEEGTFRSSIRRLSTRRRESPKEHDPFTYDYQSLQIGGLVIAGILFILGILIVLSRRCRCKFNQQQRTGEPDEEEGTFRSSIRRLSTRRRESPKEHDPFTYDYQSLQIGGLVIAGILFILGILIVLSRRCRCKFNQQQRTGEPDEEEGTFRSSIRRLSTRRRESPKEHDPFTYDYQSLQIGGLVIAGILFILGILIVLSRRCRCKFNQQQRTGEPDEEEGTFRSSIRRLSTRRRESPKEHDPFTYDYQSLQIGGLVIAGILFILGILIVLSRRCRCKFNQQQRTGEPDEEEGTFRSSIRRLSTRRRESPKEHDPFTYDYQSLQIGGLVIAGILFILGILIVLSRRCRCKFNQQQRTGEPDEEEGTFRSSIRRLSTRRRESPKEHDPFTYDYQSLQIGGLVIAGILFILGILIVLSRRCRCKFNQQQRTGEPDEEEGTFRSSIRRLSTRRRESPKEHDPFTYDYQSLQIGGLVIAGILFILGILIVLSRRCRCKFNQQQRTGEPDEEEGTFRSSIRRLSTRRRESPKEHDPFTYDYQSLQIGGLVIAGILFILGILIVLSRRCRCKFNQQQRTGEPDEEEGTFRSSIRRLSTRRRESPKEHDPFTYDYQSLQIGGLVIAGILFILGILIVLSRRCRCKFNQQQRTGEPDEEEGTFRSSIRRLSTRRRESPKEHDPFTYDYQSLQIGGLVIAGILFILGILIVLSRRCRCKFNQQQRTGEPDEEEGTFRSSIRRLSTRRRESPKEHDPFTYDYQSLQIGGLVIAGILFILGILIVLSRRCRCKFNQQQRTGEPDEEEGTFRSSIRRLSTRRRESPKEHDPFTYDYQSLQIGGLVIAGILFILGILIVLSRRCRCKFNQQQRTGEPDEEEGTFRSSIRRLSTRRRESPKEHDPFTYDYQSLQIGGLVIAGILFILGILIVLSRRCRCKFNQQQRTGEPDEEEGTFRSSIRRLSTRRRESPKEHDPFTYDYQSLQIGGLVIAGILFILGILIVLSRRCRCKFNQQQRTGEPDEEEGTFRSSIRRLSTRRRESPKEHDPFTYDYQSLQIGGLVIAGILFILGILIVLSRRCRCKFNQQQRTGEPDEEEGTFRSSIRRLSTRRR

Radius of gyration: 21.82 Å; Cα contacts (8 Å, |Δi|>4): 36; chains: 1; bounding box: 40×69×16 Å

Organism: Homo sapiens (NCBI:txid9606)